Protein 5H6Q (pdb70)

Foldseek 3Di:
DLLCLLCQLQVHHLQDDDPVRCVLCVVQVPDDPVSVNLLSSLLSQQSSVCQVPVQAADDLVNSLVPDDPPSNVDSVSSVSSVVVCLLLVSGNFAHHDYDPDQDPQAFFEEEEEAQAQLRLRLQVSLVNLRHHYEYEHQAPDHHFQQAWDDDDPDIDTWGDWKDQASRNFCVVSNCSNFPQPWDFADPDAFEAEQLQHTDDDVLLVVLVVVLVVLLVVLQCCCPVVVVQADPNFGFFQVNSSVVSLVVLQVVLVVQQVVLVVVLVVLVVVLVVLVVVLVVLVVVLVVLVVQLVVLPVPDDPDDVVSVCSNVVSVVVNVVSVVVNVVSVVVNVVSVVVNVVSVPDGGDPGSADLVSVLSNLLVQLVVQQVQQAHRRFHRSNAQCVQVVLRGDDGMIGRQVRPVSRSVSSCPPGNYDYQWAWQEWEAAQVFIKTWTARNVDRVRIDIDTTRAYEYAQALLQLLDVVHSYAYVVHDDPLLVVLSVQWAFHAKKKKKFAAPDALDDQVHFKYAYGDSDSQQRQQQGMWGDHYPHRMIMTMRGYNRLQVCLPPDSVVSVVVVQSNVCSNRNPVSGDHGPDMDMDNQCPPNRHNHRFITRTRVGHLVSLCSQQDFDFHDHPDPPDDGGDGHYGYAYLSNASNRHRHSSRSSSRSSNRSSVVCCRRVND/DDDPPDDDDPVVVCQCPPDPCSVVVVVVVVVVVVVVVVVVVVVVVVVVVVVVVVCPPPCVVVDDDDDQDAADDDDDPVLLVLQLVVCLADPLPLVSSCVRSPHHDSVSSVVSCVVCCPPSVSVVSNVNNVD/DLVPDDPPRDDPPPD

Solvent-accessible surface area: 36931 Å² total; per-residue (Å²): 114,39,28,80,33,4,0,106,37,6,65,26,38,76,102,147,13,28,102,89,0,26,77,59,3,76,82,8,64,97,25,100,124,124,53,25,124,26,1,15,60,0,0,4,57,0,0,37,19,1,21,106,70,5,120,77,16,15,25,36,116,40,0,25,144,88,7,130,75,93,59,52,86,65,65,100,10,0,89,87,1,7,47,14,0,42,48,36,2,23,0,2,8,6,31,31,158,69,100,68,114,59,101,137,86,118,80,25,53,0,0,0,3,15,0,15,8,8,0,0,4,0,0,42,2,0,62,38,37,20,0,49,8,5,0,2,12,16,31,110,76,22,2,13,52,6,12,28,35,123,114,80,137,36,28,0,0,27,14,30,9,21,3,9,0,63,16,3,0,2,1,8,4,0,28,118,21,16,106,10,74,50,26,154,9,129,138,136,5,30,2,43,11,59,98,6,110,59,9,69,162,150,56,19,108,74,0,38,117,23,2,24,50,0,3,73,0,2,27,32,0,1,98,118,24,110,17,26,105,39,114,148,127,64,4,2,0,14,59,0,6,100,11,0,14,39,2,7,61,39,48,20,45,52,71,20,21,101,13,51,106,96,1,14,158,15,11,87,100,11,70,132,21,4,67,117,2,30,107,18,24,98,124,0,104,111,22,31,89,66,43,97,100,7,42,108,81,174,92,139,63,98,38,83,27,47,23,79,15,66,2,37,51,46,26,0,56,33,26,15,135,82,14,87,106,28,38,128,49,35,39,132,13,87,64,99,30,65,88,21,97,76,106,78,39,75,123,83,37,24,44,94,96,11,76,52,0,0,5,2,1,4,0,2,0,4,11,0,0,0,4,22,3,71,48,0,6,7,79,57,8,26,47,2,18,125,78,59,16,79,61,51,16,10,2,0,69,40,0,2,20,25,0,0,94,24,1,18,121,66,22,61,36,82,64,24,10,7,15,111,35,0,96,3,69,26,98,12,9,56,0,35,0,6,16,44,176,45,81,98,93,78,82,86,39,139,12,48,0,0,0,1,12,22,19,0,5,10,28,63,38,147,112,80,38,15,99,21,37,60,108,24,44,130,92,0,62,18,0,11,125,81,2,4,10,0,10,12,5,13,0,0,0,0,0,76,134,73,29,14,69,102,70,9,20,0,6,0,20,2,10,67,77,70,82,31,36,2,35,0,0,0,0,3,13,2,14,162,22,25,1,0,1,0,0,3,0,5,100,6,0,39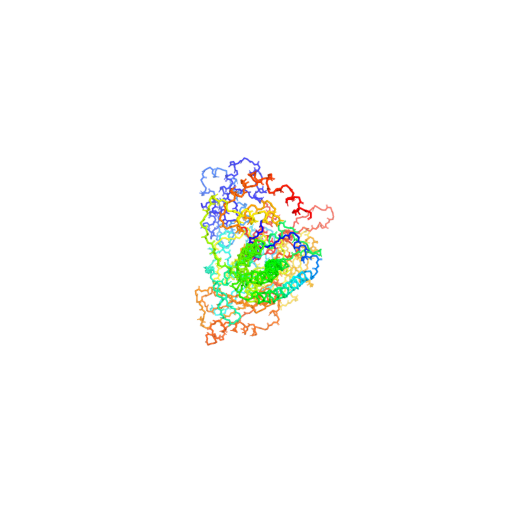,116,7,13,128,50,64,62,126,71,3,12,32,88,0,10,63,27,0,66,36,26,54,32,84,123,36,6,24,127,21,127,52,54,28,21,10,107,20,94,40,27,58,91,0,72,0,11,24,1,24,5,10,31,44,8,30,1,73,5,1,53,47,0,6,76,28,8,55,8,51,64,81,125,132,85,30,122,147,18,60,26,22,0,1,0,0,2,8,1,2,22,89,46,23,3,5,15,17,13,0,12,2,21,0,0,10,58,0,0,3,71,0,0,50,71,46,51,40,129,120,63,19,96,43,7,97,16,53,94,137,36,4,97,44,12,18,94,86,103,82,15,12,77,63,30,27,151,98,29,61,128,83,15,84,51,6,92,165,78,9,92,95,7,107,133,45,9,74,65,31,50,123,58,16,112,51,21,2,122,89,38,49,34,111,165,86,97,64,96,79,76,83,71,54,61,86,106,25,28,73,7,1,32,33,0,1,112,90,24,5,122,73,68,96,0,0,15,72,0,6,35,36,5,48,66,65,38,2,40,88,1,16,117,86,36,114,90,159,52,76,0,72,108,21,10,121,104,97,117,126,6,2,15,33,1,9,0,43,45,1,79,3,22,63,137

Secondary structure (DSSP, 8-state):
--HHHHHHHTT--TTS--HHHHHH-HHHHTS-HHHHHHHHHHHHHHHHHHHH-TTB---HHHHHTT--TTTSS-HHHHHHHHHHHHHTTSSS-SS-B-SSPPPS----EEEEE--BHHHHHHHHHHHHTT-EEEEE-SSSSSBTT--EEEETTEEEESS--EE--SBT-HHHHHHHHS---EEEPP----EE-TTS-B--HHHHHHHHHHHHHHHHHHHHHHHTS---BSSSSBPBHHHHHHHHHHHHHHHHHHHHHHHHHHHHHHHHHHHHHHHHHHHHHHHHHHHHHHHHHHHHSPSS--HHHHHHHHHHHHHHHHHHHHHHHHHHHHHHHHHHHHHHHH----S-SS-HHHHHHHHHHHHHHHHHTTS-TTTBBTTTTTTTGGGPPBS--EEETT-TTHHHHHHHTT-EEE-SEEEEEEEEETTEEEEEEEESSSTT-EEEEEESEEEE---HHHHH-SS-SSEEESPPPHHHHHHHHHSEE---EEEEEE-SS--S-TT--EEEE--SSSTTTTEEEEEE--SSSSEEEEEE-THHHHHHTTS-HHHHHHHHHHHHHHHH-TTT-PPPSEEEE--TTT-TTTSSS-EE-BTT--HHHHHHHHPPB-PPPSSTT---PPP-EEE-SGGG-TTSTTSHHHHHHHHHHHHHHHHHHHT--/-PPBTB---HHHHHHHHSSTTHHHHHHHHHHHHHHHHHHHHHHHHHHHHHHHHHTTTTTTTS------PPP-SS--HHHHHHHHHHHHHS-S-HHHHHHHHSS--HHHHHHHHHHTTTTTTHHHHHHHHH-/-GGG--SS---TT--

Sequence (807 aa):
SGVEGAAFQSRLPHDRMTSQEAACFPDIISGPQQTQKVFLFIRNRTLQLWLDNPKIQLTFEATLQQQLEAPYNSDTVLVHRVHSYLERHGLINFGIYKRIKPLPTKKTGKVIIIGSGVSGLAAARQLQSFGMDVTLLEARDRVGGRVATFRKGNYVADLGAMVVTGLGGNPMAVVSKQVNMELAKIKQKCPLYEANGQAVPKEKDEMVEQEFNRLLEATSYLSHQLDFNVLNNKPVSLGQALEVVIQLQEKHVKDEQIEHWKKIVKTQEELKELLNKMVNLKEKIKELHQQYKEASEVKPPRDITAEFLVKSKHRDLTALCKEYDELAETQGKLEEKLQELEANPPSDVYLSSRDRQILDWHFANLEFANATPLSTLSLKHWDQDDDFEFTGSHLTVRNGYSCVPVALAEGLDIKLNTAVRQVRYTASGCEVIAVNTRSTSQTFIYKCDAVLCTLPLGVLKQQPPAVQFVPPLPEWKTSAVQRMGFGNLNKVVLCFDRVFWDPSVNLFGHVGSTTASRGELFLFWNLYKAPILLALVAGEAAGIMENISDDVIVGRCLAILKGIFGSSAVPQPKETVVSRWRADPWARGSYSYVAAGSSGNDYDLMAQPITPGPSIPGAPQPIPRLFFAGEHTIRNYPATVHGALLSGLREAGRIADQFLGAKPPKGMFLSQEDVEAVSANATAATTVLRQLDMELVSVKRQIQNNIKQTNSALKEKLDGGIEPYRLPEVIQKCNARWTTEEQLLAVQAIRKYGRDFQAISDVIGNKSVVQVKNFFVNYRRRFNIDEVLQEWEASRTMQTARKSTGGKA

Nearest PDB structures (foldseek):
  5l3d-assembly1_A  TM=9.990E-01  e=0.000E+00  Homo sapiens
  5l3b-assembly1_A  TM=9.993E-01  e=0.000E+00  Homo sapiens
  5l3c-assembly1_A  TM=9.989E-01  e=0.000E+00  Homo sapiens
  4czz-assembly1_A  TM=9.984E-01  e=0.000E+00  Homo sapiens
  8q1h-assembly1_A  TM=9.992E-01  e=0.000E+00  Homo sapiens

CATH classification: 1.10.10.10 (+1 more: 1.10.287.80)

InterPro domains:
  IPR002937 Amine oxidase [PF01593] (288-825)
  IPR007526 SWIRM domain [PF04433] (184-264)
  IPR007526 SWIRM domain [PS50934] (174-273)
  IPR009057 Homedomain-like superfamily [SSF46689] (171-277)
  IPR017366 Lysine-specific histone demethylase [PIRSF038051] (24-839)
  IPR036188 FAD/NAD(P)-binding domain superfamily [G3DSA:3.50.50.60] (278-409)
  IPR036188 FAD/NAD(P)-binding domain superfamily [G3DSA:3.50.50.60] (782-841)
  IPR036188 FAD/NAD(P)-binding domain superfamily [SSF51905] (276-829)
  IPR036388 Winged helix-like DNA-binding domain superfamily [G3DSA:1.10.10.10] (172-277)
  IPR050281 Flavin monoamine oxidase and related enzymes [PTHR10742] (190-833)

Structure (mmCIF, N/CA/C/O backbone):
data_5H6Q
#
_entry.id   5H6Q
#
_cell.length_a   120.825
_cell.length_b   180.488
_cell.length_c   233.375
_cell.angle_alpha   90.00
_cell.angle_beta   90.00
_cell.angle_gamma   90.00
#
_symmetry.space_group_name_H-M   'I 2 2 2'
#
loop_
_entity.id
_entity.type
_entity.pdbx_description
1 polymer 'Lysine-specific histone demethylase 1A'
2 polymer 'REST corepressor 1'
3 polymer 'peptide SRTMQTARKSTGGKAPRKQLK'
4 non-polymer GLYCEROL
5 non-polymer 'FLAVIN-ADENINE DINUCLEOTIDE'
6 water water
#
loop_
_atom_site.group_PDB
_atom_site.id
_atom_site.type_symbol
_atom_site.label_atom_id
_atom_site.label_alt_id
_atom_site.label_comp_id
_atom_site.label_asym_id
_atom_site.label_entity_id
_atom_site.label_seq_id
_atom_site.pdbx_PDB_ins_code
_atom_site.Cartn_x
_atom_site.Cartn_y
_atom_site.Cartn_z
_atom_site.occupancy
_atom_site.B_iso_or_equiv
_atom_site.auth_seq_id
_atom_site.auth_comp_id
_atom_site.auth_asym_id
_atom_site.auth_atom_id
_atom_site.pdbx_PDB_model_num
ATOM 1 N N . SER A 1 8 ? 18.581 -37.410 -14.482 1.00 102.80 172 SER A N 1
ATOM 2 C CA . SER A 1 8 ? 19.336 -38.037 -13.338 1.00 106.31 172 SER A CA 1
ATOM 3 C C . SER A 1 8 ? 19.762 -39.481 -13.667 1.00 104.51 172 SER A C 1
ATOM 4 O O . SER A 1 8 ? 19.411 -40.008 -14.720 1.00 112.44 172 SER A O 1
ATOM 7 N N . GLY A 1 9 ? 20.549 -40.081 -12.776 1.00 96.43 173 GLY A N 1
ATOM 8 C CA . GLY A 1 9 ? 21.027 -41.462 -12.912 1.00 88.98 173 GLY A CA 1
ATOM 9 C C . GLY A 1 9 ? 20.187 -42.462 -12.119 1.00 85.43 173 GLY A C 1
ATOM 10 O O . GLY A 1 9 ? 19.937 -43.582 -12.569 1.00 80.17 173 GLY A O 1
ATOM 11 N N . VAL A 1 10 ? 19.760 -42.059 -10.931 1.00 77.02 174 VAL A N 1
ATOM 12 C CA . VAL A 1 10 ? 18.884 -42.869 -10.097 1.00 75.47 174 VAL A CA 1
ATOM 13 C C . VAL A 1 10 ? 17.471 -42.836 -10.671 1.00 79.84 174 VAL A C 1
ATOM 14 O O . VAL A 1 10 ? 16.828 -43.870 -10.755 1.00 82.77 174 VAL A O 1
ATOM 18 N N . GLU A 1 11 ? 17.007 -41.654 -11.080 1.00 88.68 175 GLU A N 1
ATOM 19 C CA . GLU A 1 11 ? 15.665 -41.483 -11.670 1.00 87.49 175 GLU A CA 1
ATOM 20 C C . GLU A 1 11 ? 15.561 -42.174 -13.050 1.00 81.91 175 GLU A C 1
ATOM 21 O O . GLU A 1 11 ? 14.506 -42.703 -13.417 1.00 73.43 175 GLU A O 1
ATOM 27 N N . GLY A 1 12 ? 16.664 -42.174 -13.796 1.00 76.83 176 GLY A N 1
ATOM 28 C CA . GLY A 1 12 ? 16.756 -42.881 -15.069 1.00 72.51 176 GLY A CA 1
ATOM 29 C C . GLY A 1 12 ? 16.775 -44.397 -14.948 1.00 71.37 176 GLY A C 1
ATOM 30 O O . GLY A 1 12 ? 16.472 -45.096 -15.903 1.00 71.87 176 GLY A O 1
ATOM 31 N N . ALA A 1 13 ? 17.155 -44.911 -13.784 1.00 71.93 177 ALA A N 1
ATOM 32 C CA . ALA A 1 13 ? 17.095 -46.344 -13.514 1.00 65.34 177 ALA A CA 1
ATOM 33 C C . ALA A 1 13 ? 15.657 -46.790 -13.359 1.00 58.28 177 ALA A C 1
ATOM 34 O O . ALA A 1 13 ? 15.281 -47.808 -13.912 1.00 60.18 177 ALA A O 1
ATOM 36 N N . ALA A 1 14 ? 14.872 -46.033 -12.604 1.00 54.31 178 ALA A N 1
ATOM 37 C CA . ALA A 1 14 ? 13.413 -46.228 -12.539 1.00 59.63 178 ALA A CA 1
ATOM 38 C C . ALA A 1 14 ? 12.764 -46.218 -13.935 1.00 62.11 178 ALA A C 1
ATOM 39 O O . ALA A 1 14 ? 11.935 -47.055 -14.261 1.00 62.55 178 ALA A O 1
ATOM 41 N N . PHE A 1 15 ? 13.162 -45.262 -14.756 1.00 65.08 179 PHE A N 1
ATOM 42 C CA . PHE A 1 15 ? 12.585 -45.113 -16.068 1.00 61.88 179 PHE A CA 1
ATOM 43 C C . PHE A 1 15 ? 12.910 -46.328 -16.925 1.00 61.02 179 PHE A C 1
ATOM 44 O O . PHE A 1 15 ? 12.045 -46.817 -17.676 1.00 62.90 179 PHE A O 1
ATOM 52 N N . GLN A 1 16 ? 14.140 -46.816 -16.799 1.00 53.61 180 GLN A N 1
ATOM 53 C CA . GLN A 1 16 ? 14.618 -47.925 -17.611 1.00 55.22 180 GLN A CA 1
ATOM 54 C C . GLN A 1 16 ? 14.061 -49.275 -17.125 1.00 56.42 180 GLN A C 1
ATOM 55 O O . GLN A 1 16 ? 14.214 -50.308 -17.786 1.00 58.36 180 GLN A O 1
ATOM 61 N N . SER A 1 17 ? 13.408 -49.256 -15.970 1.00 56.69 181 SER A N 1
ATOM 62 C CA . SER A 1 17 ? 12.771 -50.426 -15.387 1.00 58.12 181 SER A CA 1
ATOM 63 C C . SER A 1 17 ? 11.238 -50.286 -15.370 1.00 54.63 181 SER A C 1
ATOM 64 O O . SER A 1 17 ? 10.553 -51.073 -14.735 1.00 52.47 181 SER A O 1
ATOM 67 N N . ARG A 1 18 ? 10.721 -49.290 -16.090 1.00 53.03 182 ARG A N 1
ATOM 68 C CA . ARG A 1 18 ? 9.278 -49.054 -16.294 1.00 50.02 182 ARG A CA 1
ATOM 69 C C . ARG A 1 18 ? 8.570 -48.768 -15.005 1.00 49.79 182 ARG A C 1
ATOM 70 O O . ARG A 1 18 ? 7.449 -49.239 -14.756 1.00 56.21 182 ARG A O 1
ATOM 78 N N . LEU A 1 19 ? 9.232 -47.942 -14.205 1.00 52.72 183 LEU A N 1
ATOM 79 C CA . LEU A 1 19 ? 8.798 -47.623 -12.864 1.00 53.72 183 LEU A CA 1
ATOM 80 C C . LEU A 1 19 ? 8.817 -46.134 -12.709 1.00 49.55 183 LEU A C 1
ATOM 81 O O . LEU A 1 19 ? 9.743 -45.480 -13.199 1.00 49.65 183 LEU A O 1
ATOM 86 N N . PRO A 1 20 ? 7.821 -45.595 -12.002 1.00 49.69 184 PRO A N 1
ATOM 87 C CA . PRO A 1 20 ? 7.844 -44.193 -11.594 1.00 53.09 184 PRO A CA 1
ATOM 88 C C . PRO A 1 20 ? 8.860 -43.987 -10.483 1.00 60.02 184 PRO A C 1
ATOM 89 O O . PRO A 1 20 ? 8.798 -44.678 -9.442 1.00 58.85 184 PRO A O 1
ATOM 93 N N . HIS A 1 21 ? 9.784 -43.053 -10.706 1.00 67.41 185 HIS A N 1
ATOM 94 C CA . HIS A 1 21 ? 10.923 -42.834 -9.792 1.00 68.27 185 HIS A CA 1
ATOM 95 C C . HIS A 1 21 ? 10.522 -42.294 -8.430 1.00 65.83 185 HIS A C 1
ATOM 96 O O . HIS A 1 21 ? 11.220 -42.556 -7.455 1.00 63.19 185 HIS A O 1
ATOM 103 N N . ASP A 1 22 ? 9.390 -41.589 -8.373 1.00 66.62 186 ASP A N 1
ATOM 104 C CA . ASP A 1 22 ? 8.969 -40.821 -7.195 1.00 73.54 186 ASP A CA 1
ATOM 105 C C . ASP A 1 22 ? 7.718 -41.375 -6.502 1.00 70.89 186 ASP A C 1
ATOM 106 O O . ASP A 1 22 ? 7.009 -40.654 -5.794 1.00 73.12 186 ASP A O 1
ATOM 111 N N . ARG A 1 23 ? 7.448 -42.654 -6.696 1.00 70.06 187 ARG A N 1
ATOM 112 C CA . ARG A 1 23 ? 6.173 -43.223 -6.288 1.00 71.29 187 ARG A CA 1
ATOM 113 C C . ARG A 1 23 ? 6.300 -44.733 -6.186 1.00 64.45 187 ARG A C 1
ATOM 114 O O . ARG A 1 23 ? 7.012 -45.364 -6.973 1.00 65.57 187 ARG A O 1
ATOM 122 N N . MET A 1 24 ? 5.615 -45.308 -5.210 1.00 63.33 188 MET A N 1
ATOM 123 C CA . MET A 1 24 ? 5.577 -46.751 -5.066 1.00 64.78 188 MET A CA 1
ATOM 124 C C . MET A 1 24 ? 4.446 -47.321 -5.923 1.00 61.15 188 MET A C 1
ATOM 125 O O . MET A 1 24 ? 3.351 -46.762 -5.947 1.00 58.83 188 MET A O 1
ATOM 130 N N . THR A 1 25 ? 4.734 -48.438 -6.599 1.00 59.64 189 THR A N 1
ATOM 131 C CA . THR A 1 25 ? 3.759 -49.154 -7.438 1.00 59.82 189 THR A CA 1
ATOM 132 C C . THR A 1 25 ? 2.829 -50.015 -6.603 1.00 61.32 189 THR A C 1
ATOM 133 O O . THR A 1 25 ? 3.058 -50.217 -5.421 1.00 65.70 189 THR A O 1
ATOM 137 N N . SER A 1 26 ? 1.786 -50.526 -7.246 1.00 64.30 190 SER A N 1
ATOM 138 C CA . SER A 1 26 ? 0.893 -51.530 -6.660 1.00 62.25 190 SER A CA 1
ATOM 139 C C . SER A 1 26 ? 1.613 -52.820 -6.243 1.00 60.28 190 SER A C 1
ATOM 140 O O . SER A 1 26 ? 1.322 -53.383 -5.198 1.00 57.46 190 SER A O 1
ATOM 143 N N . GLN A 1 27 ? 2.535 -53.290 -7.063 1.00 59.08 191 GLN A N 1
ATOM 144 C CA . GLN A 1 27 ? 3.252 -54.514 -6.764 1.00 65.39 191 GLN A CA 1
ATOM 145 C C . GLN A 1 27 ? 4.121 -54.298 -5.492 1.00 65.62 191 GLN A C 1
ATOM 146 O O . GLN A 1 27 ? 4.149 -55.137 -4.581 1.00 62.02 191 GLN A O 1
ATOM 152 N N . GLU A 1 28 ? 4.783 -53.145 -5.428 1.00 61.04 192 GLU A N 1
ATOM 153 C CA . GLU A 1 28 ? 5.551 -52.741 -4.249 1.00 56.67 192 GLU A CA 1
ATOM 154 C C . GLU A 1 28 ? 4.689 -52.597 -3.003 1.00 56.00 192 GLU A C 1
ATOM 155 O O . GLU A 1 28 ? 5.065 -53.071 -1.949 1.00 63.40 192 GLU A O 1
ATOM 161 N N . ALA A 1 29 ? 3.515 -52.002 -3.128 1.00 51.03 193 ALA A N 1
ATOM 162 C CA . ALA A 1 29 ? 2.614 -51.889 -1.989 1.00 51.17 193 ALA A CA 1
ATOM 163 C C . ALA A 1 29 ? 2.285 -53.227 -1.376 1.00 54.05 193 ALA A C 1
ATOM 164 O O . ALA A 1 29 ? 2.149 -53.339 -0.170 1.00 64.00 193 ALA A O 1
ATOM 166 N N . ALA A 1 30 ? 2.142 -54.243 -2.209 1.00 57.59 194 ALA A N 1
ATOM 167 C CA . ALA A 1 30 ? 1.759 -55.558 -1.738 1.00 59.48 194 ALA A CA 1
ATOM 168 C C . ALA A 1 30 ? 2.853 -56.169 -0.885 1.00 58.69 194 ALA A C 1
ATOM 169 O O . ALA A 1 30 ? 2.550 -56.833 0.083 1.00 58.65 194 ALA A O 1
ATOM 171 N N . CYS A 1 31 ? 4.110 -55.987 -1.277 1.00 55.52 195 CYS A N 1
ATOM 172 C CA . CYS A 1 31 ? 5.206 -56.608 -0.558 1.00 65.51 195 CYS A CA 1
ATOM 173 C C . CYS A 1 31 ? 5.715 -55.727 0.597 1.00 63.77 195 CYS A C 1
ATOM 174 O O . CYS A 1 31 ? 6.346 -56.230 1.500 1.00 69.50 195 CYS A O 1
ATOM 177 N N . PHE A 1 32 ? 5.382 -54.440 0.572 1.00 54.77 196 PHE A N 1
ATOM 178 C CA . PHE A 1 32 ? 5.842 -53.473 1.525 1.00 51.00 196 PHE A CA 1
ATOM 179 C C . PHE A 1 32 ? 4.668 -52.641 2.060 1.00 51.20 196 PHE A C 1
ATOM 180 O O . PHE A 1 32 ? 4.685 -51.411 1.991 1.00 48.46 196 PHE A O 1
ATOM 188 N N . PRO A 1 33 ? 3.651 -53.304 2.629 1.00 49.20 197 PRO A N 1
ATOM 189 C CA . PRO A 1 33 ? 2.482 -52.552 3.094 1.00 52.31 197 PRO A CA 1
ATOM 190 C C . PRO A 1 33 ? 2.791 -51.613 4.219 1.00 61.04 197 PRO A C 1
ATOM 191 O O . PRO A 1 33 ? 2.242 -50.518 4.262 1.00 68.53 197 PRO A O 1
ATOM 195 N N . ASP A 1 34 ? 3.626 -52.065 5.148 1.00 71.01 198 ASP A N 1
ATOM 196 C CA . ASP A 1 34 ? 4.144 -51.229 6.254 1.00 68.90 198 ASP A CA 1
ATOM 197 C C . ASP A 1 34 ? 4.724 -49.896 5.767 1.00 60.28 198 ASP A C 1
ATOM 198 O O . ASP A 1 34 ? 4.461 -48.859 6.347 1.00 62.02 198 ASP A O 1
ATOM 203 N N . ILE A 1 35 ? 5.475 -49.924 4.676 1.00 60.06 199 ILE A N 1
ATOM 204 C CA . ILE A 1 35 ? 6.087 -48.708 4.133 1.00 59.26 199 ILE A CA 1
ATOM 205 C C . ILE A 1 35 ? 5.103 -47.775 3.426 1.00 62.18 199 ILE A C 1
ATOM 206 O O . ILE A 1 35 ? 5.110 -46.579 3.692 1.00 71.34 199 ILE A O 1
ATOM 211 N N . ILE A 1 36 ? 4.261 -48.305 2.543 1.00 66.11 200 ILE A N 1
ATOM 212 C CA . ILE A 1 36 ? 3.328 -47.453 1.787 1.00 66.37 200 ILE A CA 1
ATOM 213 C C . ILE A 1 36 ? 2.220 -46.817 2.647 1.00 60.80 200 ILE A C 1
ATOM 214 O O . ILE A 1 36 ? 1.808 -45.688 2.383 1.00 60.65 200 ILE A O 1
ATOM 219 N N . SER A 1 37 ? 1.756 -47.523 3.672 1.00 59.37 201 SER A N 1
ATOM 220 C CA . SER A 1 37 ? 0.801 -46.953 4.640 1.00 62.53 201 SER A CA 1
ATOM 221 C C . SER A 1 37 ? 1.481 -46.141 5.739 1.00 66.04 201 SER A C 1
ATOM 222 O O . SER A 1 37 ? 0.797 -45.609 6.603 1.00 63.25 201 SER A O 1
ATOM 225 N N . GLY A 1 38 ? 2.812 -46.073 5.714 1.00 71.24 202 GLY A N 1
ATOM 226 C CA . GLY A 1 38 ? 3.589 -45.364 6.710 1.00 83.97 202 GLY A CA 1
ATOM 227 C C . GLY A 1 38 ? 3.914 -43.944 6.301 1.00 89.42 202 GLY A C 1
ATOM 228 O O . GLY A 1 38 ? 3.355 -43.438 5.330 1.00 85.65 202 GLY A O 1
ATOM 229 N N . PRO A 1 39 ? 4.823 -43.291 7.050 1.00 99.76 203 PRO A N 1
ATOM 230 C CA . PRO A 1 39 ? 5.193 -41.893 6.768 1.00 98.66 203 PRO A CA 1
ATOM 231 C C . PRO A 1 39 ? 6.058 -41.656 5.503 1.00 91.85 203 PRO A C 1
ATOM 232 O O . PRO A 1 39 ? 6.894 -42.499 5.133 1.00 86.67 203 PRO A O 1
ATOM 236 N N . GLN A 1 40 ? 5.843 -40.484 4.892 1.00 86.64 204 GLN A N 1
ATOM 237 C CA . GLN A 1 40 ? 6.463 -40.072 3.625 1.00 90.52 204 GLN A CA 1
ATOM 238 C C . GLN A 1 40 ? 7.969 -40.249 3.547 1.00 92.51 204 GLN A C 1
ATOM 239 O O . GLN A 1 40 ? 8.489 -40.683 2.518 1.00 93.32 204 GLN A O 1
ATOM 245 N N . GLN A 1 41 ? 8.666 -39.897 4.624 1.00 99.31 205 GLN A N 1
ATOM 246 C CA . GLN A 1 41 ? 10.130 -39.940 4.640 1.00 95.73 205 GLN A CA 1
ATOM 247 C C . GLN A 1 41 ? 10.651 -41.361 4.414 1.00 86.50 205 GLN A C 1
ATOM 248 O O . GLN A 1 41 ? 11.642 -41.544 3.702 1.00 72.43 205 GLN A O 1
ATOM 254 N N . THR A 1 42 ? 9.978 -42.355 4.997 1.00 83.16 206 THR A N 1
ATOM 255 C CA . THR A 1 42 ? 10.390 -43.759 4.830 1.00 89.31 206 THR A CA 1
ATOM 256 C C . THR A 1 42 ? 10.157 -44.252 3.385 1.00 81.74 206 THR A C 1
ATOM 257 O O . THR A 1 42 ? 10.975 -45.012 2.843 1.00 72.70 206 THR A O 1
ATOM 261 N N . GLN A 1 43 ? 9.076 -43.783 2.756 1.00 72.86 207 GLN A N 1
ATOM 262 C CA . GLN A 1 43 ? 8.814 -44.088 1.336 1.00 69.12 207 GLN A CA 1
ATOM 263 C C . GLN A 1 43 ? 9.958 -43.641 0.423 1.00 70.31 207 GLN A C 1
ATOM 264 O O . GLN A 1 43 ? 10.357 -44.390 -0.483 1.00 62.46 207 GLN A O 1
ATOM 270 N N . LYS A 1 44 ? 10.505 -42.450 0.695 1.00 70.81 208 LYS A N 1
ATOM 271 C CA . LYS A 1 44 ? 11.590 -41.886 -0.115 1.00 75.55 208 LYS A CA 1
ATOM 272 C C . LYS A 1 44 ? 12.880 -42.666 0.041 1.00 74.19 208 LYS A C 1
ATOM 273 O O . LYS A 1 44 ? 13.685 -42.760 -0.904 1.00 69.06 208 LYS A O 1
ATOM 279 N N . VAL A 1 45 ? 13.050 -43.246 1.227 1.00 76.32 209 VAL A N 1
ATOM 280 C CA . VAL A 1 45 ? 14.196 -44.103 1.527 1.00 77.62 209 VAL A CA 1
ATOM 281 C C . VAL A 1 45 ? 14.055 -45.380 0.720 1.00 72.38 209 VAL A C 1
ATOM 282 O O . VAL A 1 45 ? 15.022 -45.844 0.091 1.00 68.90 209 VAL A O 1
ATOM 286 N N . PHE A 1 46 ? 12.846 -45.942 0.751 1.00 72.73 210 PHE A N 1
ATOM 287 C CA . PHE A 1 46 ? 12.519 -47.128 -0.039 1.00 73.33 210 PHE A CA 1
ATOM 288 C C . PHE A 1 46 ? 12.791 -46.869 -1.515 1.00 69.68 210 PHE A C 1
ATOM 289 O O . PHE A 1 46 ? 13.566 -47.595 -2.168 1.00 66.01 210 PHE A O 1
ATOM 297 N N . LEU A 1 47 ? 12.176 -45.795 -2.008 1.00 62.71 211 LEU A N 1
ATOM 298 C CA . LEU A 1 47 ? 12.300 -45.403 -3.405 1.00 64.21 211 LEU A CA 1
ATOM 299 C C . LEU A 1 47 ? 13.753 -45.224 -3.829 1.00 69.08 211 LEU A C 1
ATOM 300 O O . LEU A 1 47 ? 14.140 -45.666 -4.936 1.00 71.34 211 LEU A O 1
ATOM 305 N N . PHE A 1 48 ? 14.559 -44.615 -2.950 1.00 70.48 212 PHE A N 1
ATOM 306 C CA . PHE A 1 48 ? 15.979 -44.407 -3.250 1.00 69.94 212 PHE A CA 1
ATOM 307 C C . PHE A 1 48 ? 16.720 -45.736 -3.277 1.00 62.12 212 PHE A C 1
ATOM 308 O O . PHE A 1 48 ? 17.528 -45.985 -4.181 1.00 58.22 212 PHE A O 1
ATOM 316 N N . ILE A 1 49 ? 16.443 -46.594 -2.297 1.00 62.34 213 ILE A N 1
ATOM 317 C CA . ILE A 1 49 ? 17.116 -47.882 -2.245 1.00 64.01 213 ILE A CA 1
ATOM 318 C C . ILE A 1 49 ? 16.776 -48.647 -3.524 1.00 68.10 213 ILE A C 1
ATOM 319 O O . ILE A 1 49 ? 17.681 -49.181 -4.197 1.00 67.97 213 ILE A O 1
ATOM 324 N N . ARG A 1 50 ? 15.483 -48.650 -3.871 1.00 64.28 214 ARG A N 1
ATOM 325 C CA . ARG A 1 50 ? 15.005 -49.326 -5.076 1.00 61.03 214 ARG A CA 1
ATOM 326 C C . ARG A 1 50 ? 15.694 -48.794 -6.304 1.00 58.40 214 ARG A C 1
ATOM 327 O O . ARG A 1 50 ? 16.267 -49.573 -7.114 1.00 54.73 214 ARG A O 1
ATOM 335 N N . ASN A 1 51 ? 15.660 -47.474 -6.440 1.00 54.78 215 ASN A N 1
ATOM 336 C CA . ASN A 1 51 ? 16.207 -46.853 -7.646 1.00 56.55 215 ASN A CA 1
ATOM 337 C C . ASN A 1 51 ? 17.711 -47.041 -7.766 1.00 62.54 215 ASN A C 1
ATOM 338 O O . ASN A 1 51 ? 18.218 -47.296 -8.868 1.00 63.13 215 ASN A O 1
ATOM 343 N N . ARG A 1 52 ? 18.417 -46.980 -6.627 1.00 68.58 216 ARG A N 1
ATOM 344 C CA . ARG A 1 52 ? 19.875 -47.163 -6.608 1.00 69.02 216 ARG A CA 1
ATOM 345 C C . ARG A 1 52 ? 20.258 -48.599 -6.952 1.00 64.27 216 ARG A C 1
ATOM 346 O O . ARG A 1 52 ? 21.178 -48.841 -7.750 1.00 66.82 216 ARG A O 1
ATOM 354 N N . THR A 1 53 ? 19.559 -49.559 -6.361 1.00 61.76 217 THR A N 1
ATOM 355 C CA . THR A 1 53 ? 19.858 -50.967 -6.653 1.00 64.09 217 THR A CA 1
ATOM 356 C C . THR A 1 53 ? 19.664 -51.280 -8.154 1.00 64.31 217 THR A C 1
ATOM 357 O O . THR A 1 53 ? 20.469 -52.012 -8.772 1.00 57.99 217 THR A O 1
ATOM 361 N N . LEU A 1 54 ? 18.606 -50.698 -8.738 1.00 63.79 218 LEU A N 1
ATOM 362 C CA . LEU A 1 54 ? 18.369 -50.817 -10.182 1.00 60.37 218 LEU A CA 1
ATOM 363 C C . LEU A 1 54 ? 19.511 -50.211 -10.970 1.00 60.01 218 LEU A C 1
ATOM 364 O O . LEU A 1 54 ? 20.044 -50.859 -11.890 1.00 57.24 218 LEU A O 1
ATOM 369 N N . GLN A 1 55 ? 19.896 -48.987 -10.596 1.00 59.16 219 GLN A N 1
ATOM 370 C CA . GLN A 1 55 ? 21.045 -48.333 -11.225 1.00 63.27 219 GLN A CA 1
ATOM 371 C C . GLN A 1 55 ? 22.269 -49.236 -11.187 1.00 62.23 219 GLN A C 1
ATOM 372 O O . GLN A 1 55 ? 22.928 -49.438 -12.220 1.00 60.54 219 GLN A O 1
ATOM 378 N N . LEU A 1 56 ? 22.552 -49.803 -10.015 1.00 56.97 220 LEU A N 1
ATOM 379 C CA . LEU A 1 56 ? 23.722 -50.651 -9.890 1.00 64.08 220 LEU A CA 1
ATOM 380 C C . LEU A 1 56 ? 23.660 -51.785 -10.866 1.00 62.17 220 LEU A C 1
ATOM 381 O O . LEU A 1 56 ? 24.629 -52.013 -11.592 1.00 60.63 220 LEU A O 1
ATOM 386 N N . TRP A 1 57 ? 22.518 -52.481 -10.895 1.00 64.14 221 TRP A N 1
ATOM 387 C CA . TRP A 1 57 ? 22.347 -53.611 -11.828 1.00 63.02 221 TRP A CA 1
ATOM 388 C C . TRP A 1 57 ? 22.460 -53.174 -13.290 1.00 60.07 221 TRP A C 1
ATOM 389 O O . TRP A 1 57 ? 23.120 -53.852 -14.100 1.00 58.20 221 TRP A O 1
ATOM 400 N N . LEU A 1 58 ? 21.848 -52.035 -13.611 1.00 57.88 222 LEU A N 1
ATOM 401 C CA . LEU A 1 58 ? 21.827 -51.550 -14.986 1.00 63.19 222 LEU A CA 1
ATOM 402 C C . LEU A 1 58 ? 23.180 -51.072 -15.502 1.00 71.50 222 LEU A C 1
ATOM 403 O O . LEU A 1 58 ? 23.442 -51.160 -16.719 1.00 71.41 222 LEU A O 1
ATOM 408 N N . ASP A 1 59 ? 24.026 -50.562 -14.596 1.00 79.94 223 ASP A N 1
ATOM 409 C CA . ASP A 1 59 ? 25.385 -50.128 -14.965 1.00 79.62 223 ASP A CA 1
ATOM 410 C C . ASP A 1 59 ? 26.264 -51.310 -15.366 1.00 77.41 223 ASP A C 1
ATOM 411 O O . ASP A 1 59 ? 27.093 -51.171 -16.259 1.00 79.52 223 ASP A O 1
ATOM 416 N N . ASN A 1 60 ? 26.081 -52.466 -14.726 1.00 80.21 224 ASN A N 1
ATOM 417 C CA . ASN A 1 60 ? 26.777 -53.680 -15.145 1.00 81.99 224 ASN A CA 1
ATOM 418 C C . ASN A 1 60 ? 25.898 -54.930 -15.068 1.00 75.69 224 ASN A C 1
ATOM 419 O O . ASN A 1 60 ? 25.999 -55.725 -14.138 1.00 72.23 224 ASN A O 1
ATOM 424 N N . PRO A 1 61 ? 25.061 -55.137 -16.089 1.00 76.65 225 PRO A N 1
ATOM 425 C CA . PRO A 1 61 ? 24.151 -56.266 -16.075 1.00 72.13 225 PRO A CA 1
ATOM 426 C C . PRO A 1 61 ? 24.791 -57.598 -16.466 1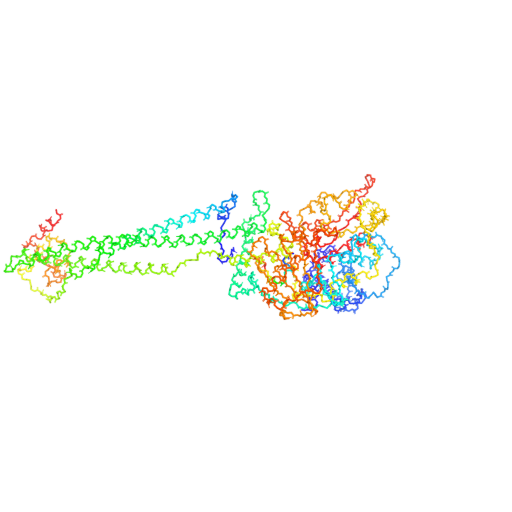.00 70.20 225 PRO A C 1
ATOM 427 O O . PRO A 1 61 ? 24.074 -58.595 -16.478 1.00 65.02 225 PRO A O 1
ATOM 431 N N . LYS A 1 62 ? 26.096 -57.623 -16.789 1.00 71.96 226 LYS A N 1
ATOM 432 C CA . LYS A 1 62 ? 26.827 -58.885 -17.071 1.00 72.31 226 LYS A CA 1
ATOM 433 C C . LYS A 1 62 ? 27.257 -59.693 -15.825 1.00 69.49 226 LYS A C 1
ATOM 434 O O . LYS A 1 62 ? 27.769 -60.810 -15.970 1.00 66.61 226 LYS A O 1
ATOM 440 N N . ILE A 1 63 ? 27.073 -59.144 -14.623 1.00 67.70 227 ILE A N 1
ATOM 441 C CA . ILE A 1 63 ? 27.390 -59.862 -13.392 1.00 76.20 227 ILE A CA 1
ATOM 442 C C . ILE A 1 63 ? 26.273 -59.746 -12.362 1.00 69.72 227 ILE A C 1
ATOM 443 O O . ILE A 1 63 ? 25.632 -58.697 -12.235 1.00 66.99 227 ILE A O 1
ATOM 448 N N . GLN A 1 64 ? 26.084 -60.822 -11.602 1.00 63.58 228 GLN A N 1
ATOM 449 C CA . GLN A 1 64 ? 25.110 -60.842 -10.533 1.00 61.17 228 GLN A CA 1
ATOM 450 C C . GLN A 1 64 ? 25.364 -59.733 -9.520 1.00 62.60 228 GLN A C 1
ATOM 451 O O . GLN A 1 64 ? 26.496 -59.494 -9.121 1.00 74.32 228 GLN A O 1
ATOM 457 N N . LEU A 1 65 ? 24.298 -59.055 -9.121 1.00 66.40 229 LEU A N 1
ATOM 458 C CA . LEU A 1 65 ? 24.344 -58.057 -8.068 1.00 66.10 229 LEU A CA 1
ATOM 459 C C . LEU A 1 65 ? 23.774 -58.682 -6.800 1.00 69.64 229 LEU A C 1
ATOM 460 O O . LEU A 1 65 ? 22.578 -58.977 -6.720 1.00 63.55 229 LEU A O 1
ATOM 465 N N . THR A 1 66 ? 24.635 -58.838 -5.794 1.00 74.78 230 THR A N 1
ATOM 466 C CA . THR A 1 66 ? 24.247 -59.456 -4.525 1.00 71.50 230 THR A CA 1
ATOM 467 C C . THR A 1 66 ? 23.712 -58.423 -3.557 1.00 67.96 230 THR A C 1
ATOM 468 O O . THR A 1 66 ? 23.935 -57.222 -3.735 1.00 68.61 230 THR A O 1
ATOM 472 N N . PHE A 1 67 ? 22.997 -58.888 -2.542 1.00 63.48 231 PHE A N 1
ATOM 473 C CA . PHE A 1 67 ? 22.578 -58.000 -1.455 1.00 73.31 231 PHE A CA 1
ATOM 474 C C . PHE A 1 67 ? 23.770 -57.355 -0.760 1.00 80.31 231 PHE A C 1
ATOM 475 O O . PHE A 1 67 ? 23.709 -56.191 -0.373 1.00 78.94 231 PHE A O 1
ATOM 483 N N . GLU A 1 68 ? 24.840 -58.126 -0.595 1.00 90.01 232 GLU A N 1
ATOM 484 C CA . GLU A 1 68 ? 26.032 -57.653 0.098 1.00 98.30 232 GLU A CA 1
ATOM 485 C C . GLU A 1 68 ? 26.694 -56.558 -0.735 1.00 91.29 232 GLU A C 1
ATOM 486 O O . GLU A 1 68 ? 26.942 -55.468 -0.221 1.00 99.80 232 GLU A O 1
ATOM 492 N N . ALA A 1 69 ? 26.922 -56.823 -2.022 1.00 83.98 233 ALA A N 1
ATOM 493 C CA . ALA A 1 69 ? 27.491 -55.809 -2.930 1.00 84.46 233 ALA A CA 1
ATOM 494 C C . ALA A 1 69 ? 26.610 -54.554 -3.068 1.00 83.21 233 ALA A C 1
ATOM 495 O O . ALA A 1 69 ? 27.114 -53.457 -3.320 1.00 88.12 233 ALA A O 1
ATOM 497 N N . THR A 1 70 ? 25.301 -54.723 -2.901 1.00 80.51 234 THR A N 1
ATOM 498 C CA . THR A 1 70 ? 24.356 -53.610 -2.944 1.00 77.27 234 THR A CA 1
ATOM 499 C C . THR A 1 70 ? 24.511 -52.758 -1.711 1.00 72.43 234 THR A C 1
ATOM 500 O O . THR A 1 70 ? 24.661 -51.548 -1.817 1.00 73.08 234 THR A O 1
ATOM 504 N N . LEU A 1 71 ? 24.442 -53.393 -0.546 1.00 79.20 235 LEU A N 1
ATOM 505 C CA . LEU A 1 71 ? 24.572 -52.681 0.735 1.00 83.62 235 LEU A CA 1
ATOM 506 C C . LEU A 1 71 ? 25.884 -51.920 0.848 1.00 80.68 235 LEU A C 1
ATOM 507 O O . LEU A 1 71 ? 25.877 -50.786 1.319 1.00 78.34 235 LEU A O 1
ATOM 512 N N A GLN A 1 72 ? 26.988 -52.511 0.400 0.46 84.72 236 GLN A N 1
ATOM 513 N N B GLN A 1 72 ? 26.978 -52.565 0.418 0.54 81.69 236 GLN A N 1
ATOM 514 C CA A GLN A 1 72 ? 28.290 -51.847 0.481 0.46 91.82 236 GLN A CA 1
ATOM 515 C CA B GLN A 1 72 ? 28.321 -51.953 0.297 0.54 87.51 236 GLN A CA 1
ATOM 516 C C A GLN A 1 72 ? 28.507 -50.693 -0.523 0.46 95.37 236 GLN A C 1
ATOM 517 C C B GLN A 1 72 ? 28.307 -50.568 -0.346 0.54 91.85 236 GLN A C 1
ATOM 518 O O A GLN A 1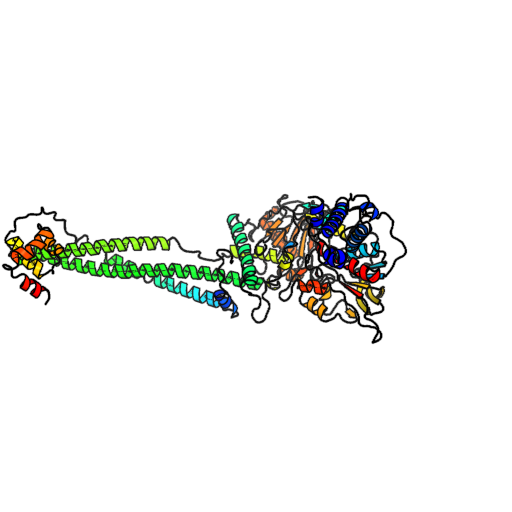 72 ? 29.563 -50.055 -0.472 0.46 104.68 236 GLN A O 1
ATOM 519 O O B GLN A 1 72 ? 28.929 -49.631 0.167 0.54 99.36 236 GLN A O 1
ATOM 530 N N . GLN A 1 73 ? 27.557 -50.442 -1.438 1.00 94.35 237 GLN A N 1
ATOM 531 C CA . GLN A 1 73 ? 27.600 -49.246 -2.310 1.00 89.46 237 GLN A CA 1
ATOM 532 C C . GLN A 1 73 ? 26.574 -48.157 -1.997 1.00 88.25 237 GLN A C 1
ATOM 533 O O . GLN A 1 73 ? 26.590 -47.106 -2.633 1.00 89.74 237 GLN A O 1
ATOM 539 N N . LEU A 1 74 ? 25.701 -48.389 -1.020 1.00 94.67 238 LEU A N 1
ATOM 540 C CA . LEU A 1 74 ? 24.832 -47.326 -0.491 1.00 104.33 238 LEU A CA 1
ATOM 541 C C . LEU A 1 74 ? 25.583 -46.500 0.556 1.00 112.79 238 LEU A C 1
ATOM 542 O O . LEU A 1 74 ? 26.435 -47.037 1.274 1.00 127.84 238 LEU A O 1
ATOM 547 N N . GLU A 1 75 ? 25.272 -45.206 0.640 1.00 114.61 239 GLU A N 1
ATOM 548 C CA . GLU A 1 75 ? 25.755 -44.354 1.738 1.00 119.27 239 GLU A CA 1
ATOM 549 C C . GLU A 1 75 ? 24.696 -44.279 2.834 1.00 118.69 239 GLU A C 1
ATOM 550 O O . GLU A 1 75 ? 23.607 -44.846 2.699 1.00 121.88 239 GLU A O 1
ATOM 556 N N . ALA A 1 76 ? 25.028 -43.599 3.930 1.00 115.57 240 ALA A N 1
ATOM 557 C CA . ALA A 1 76 ? 24.038 -43.252 4.955 1.00 107.87 240 ALA A CA 1
ATOM 558 C C . ALA A 1 76 ? 23.222 -42.066 4.425 1.00 98.47 240 ALA A C 1
ATOM 559 O O . ALA A 1 76 ? 23.715 -41.323 3.576 1.00 100.63 240 ALA A O 1
ATOM 561 N N . PRO A 1 77 ? 21.980 -41.881 4.864 1.00 94.17 241 PRO A N 1
ATOM 562 C CA . PRO A 1 77 ? 21.267 -42.727 5.840 1.00 108.93 241 PRO A CA 1
ATOM 563 C C . PRO A 1 77 ? 20.539 -43.973 5.260 1.00 112.38 241 PRO A C 1
ATOM 564 O O . PRO A 1 77 ? 19.666 -44.544 5.923 1.00 107.25 241 PRO A O 1
ATOM 568 N N . TYR A 1 78 ? 20.901 -44.408 4.055 1.00 115.32 242 TYR A N 1
ATOM 569 C CA . TYR A 1 78 ? 20.138 -45.441 3.345 1.00 109.46 242 TYR A CA 1
ATOM 570 C C . TYR A 1 78 ? 20.584 -46.834 3.775 1.00 110.13 242 TYR A C 1
ATOM 571 O O . TYR A 1 78 ? 19.741 -47.724 3.944 1.00 107.58 242 TYR A O 1
ATOM 580 N N . ASN A 1 79 ? 21.895 -47.000 3.986 1.00 105.17 243 ASN A N 1
ATOM 581 C CA . ASN A 1 79 ? 22.452 -48.212 4.627 1.00 104.56 243 ASN A CA 1
ATOM 582 C C . ASN A 1 79 ? 22.176 -48.371 6.140 1.00 102.33 243 ASN A C 1
ATOM 583 O O . ASN A 1 79 ? 22.569 -49.379 6.731 1.00 102.64 243 ASN A O 1
ATOM 588 N N . SER A 1 80 ? 21.542 -47.375 6.761 1.00 97.91 244 SER A N 1
ATOM 589 C CA . SER A 1 80 ? 21.059 -47.489 8.138 1.00 101.61 244 SER A CA 1
ATOM 590 C C . SER A 1 80 ? 20.294 -48.798 8.367 1.00 101.15 244 SER A C 1
ATOM 591 O O . SER A 1 80 ? 20.781 -49.677 9.082 1.00 102.19 244 SER A O 1
ATOM 594 N N . ASP A 1 81 ? 19.122 -48.938 7.741 1.00 107.09 245 ASP A N 1
ATOM 595 C CA . ASP A 1 81 ? 18.289 -50.142 7.908 1.00 101.47 245 ASP A CA 1
ATOM 596 C C . ASP A 1 81 ? 18.733 -51.209 6.909 1.00 90.61 245 ASP A C 1
ATOM 597 O O . ASP A 1 81 ? 18.636 -50.992 5.708 1.00 97.51 245 ASP A O 1
ATOM 602 N N . THR A 1 82 ? 19.232 -52.339 7.412 1.00 85.05 246 THR A N 1
ATOM 603 C CA . THR A 1 82 ? 19.798 -53.403 6.566 1.00 85.34 246 THR A CA 1
ATOM 604 C C . THR A 1 82 ? 18.800 -54.514 6.235 1.00 83.64 246 THR A C 1
ATOM 605 O O . THR A 1 82 ? 19.051 -55.302 5.314 1.00 78.56 246 THR A O 1
ATOM 609 N N . VAL A 1 83 ? 17.719 -54.635 7.008 1.00 83.58 247 VAL A N 1
ATOM 610 C CA . VAL A 1 83 ? 16.624 -55.526 6.606 1.00 90.52 247 VAL A CA 1
ATOM 611 C C . VAL A 1 83 ? 15.879 -54.872 5.431 1.00 86.51 247 VAL A C 1
ATOM 612 O O . VAL A 1 83 ? 15.641 -55.520 4.412 1.00 79.09 247 VAL A O 1
ATOM 616 N N . LEU A 1 84 ? 15.602 -53.576 5.539 1.00 78.55 248 LEU A N 1
ATOM 617 C CA . LEU A 1 84 ? 14.976 -52.851 4.454 1.00 76.81 248 LEU A CA 1
ATOM 618 C C . LEU A 1 84 ? 15.747 -53.053 3.150 1.00 75.42 248 LEU A C 1
ATOM 619 O O . LEU A 1 84 ? 15.174 -53.456 2.145 1.00 78.32 248 LEU A O 1
ATOM 624 N N . VAL A 1 85 ? 17.051 -52.845 3.175 1.00 70.38 249 VAL A N 1
ATOM 625 C CA . VAL A 1 85 ? 17.859 -53.088 1.974 1.00 69.74 249 VAL A CA 1
ATOM 626 C C . VAL A 1 85 ? 17.766 -54.540 1.486 1.00 67.11 249 VAL A C 1
ATOM 627 O O . VAL A 1 85 ? 17.782 -54.781 0.293 1.00 70.34 249 VAL A O 1
ATOM 631 N N . HIS A 1 86 ? 17.682 -55.493 2.405 1.00 72.10 250 HIS A N 1
ATOM 632 C CA . HIS A 1 86 ? 17.575 -56.922 2.053 1.00 75.58 250 HIS A CA 1
ATOM 633 C C . HIS A 1 86 ? 16.199 -57.229 1.434 1.00 72.54 250 HIS A C 1
ATOM 634 O O . HIS A 1 86 ? 16.103 -57.972 0.457 1.00 67.96 250 HIS A O 1
ATOM 641 N N . ARG A 1 87 ? 15.149 -56.647 2.012 1.00 65.27 251 ARG A N 1
ATOM 642 C CA . ARG A 1 87 ? 13.789 -56.852 1.543 1.00 68.12 251 ARG A CA 1
ATOM 643 C C . ARG A 1 87 ? 13.622 -56.338 0.102 1.00 69.76 251 ARG A C 1
ATOM 644 O O . ARG A 1 87 ? 13.037 -57.013 -0.745 1.00 70.00 251 ARG A O 1
ATOM 652 N N . VAL A 1 88 ? 14.160 -55.147 -0.132 1.00 65.69 252 VAL A N 1
ATOM 653 C CA . VAL A 1 88 ? 14.156 -54.491 -1.426 1.00 60.79 252 VAL A CA 1
ATOM 654 C C . VAL A 1 88 ? 14.972 -55.280 -2.424 1.00 60.04 252 VAL A C 1
ATOM 655 O O . VAL A 1 88 ? 14.497 -55.546 -3.512 1.00 75.45 252 VAL A O 1
ATOM 659 N N . HIS A 1 89 ? 16.193 -55.643 -2.076 1.00 56.40 253 HIS A N 1
ATOM 660 C CA . HIS A 1 89 ? 17.009 -56.439 -2.983 1.00 56.61 253 HIS A CA 1
ATOM 661 C C . HIS A 1 89 ? 16.332 -57.752 -3.413 1.00 61.15 253 HIS A C 1
ATOM 662 O O . HIS A 1 89 ? 16.476 -58.180 -4.571 1.00 64.54 253 HIS A O 1
ATOM 669 N N . SER A 1 90 ? 15.634 -58.392 -2.481 1.00 59.63 254 SER A N 1
ATOM 670 C CA . SER A 1 90 ? 15.098 -59.733 -2.709 1.00 66.75 254 SER A CA 1
ATOM 671 C C . SER A 1 90 ? 13.875 -59.660 -3.621 1.00 63.05 254 SER A C 1
ATOM 672 O O . SER A 1 90 ? 13.718 -60.482 -4.519 1.00 62.62 254 SER A O 1
ATOM 675 N N . TYR A 1 91 ? 13.019 -58.678 -3.338 1.00 57.67 255 TYR A N 1
ATOM 676 C CA . TYR A 1 91 ? 11.897 -58.281 -4.176 1.00 58.70 255 TYR A CA 1
ATOM 677 C C . TYR A 1 91 ? 12.303 -58.032 -5.612 1.00 58.72 255 TYR A C 1
ATOM 678 O O . TYR A 1 91 ? 11.685 -58.565 -6.530 1.00 59.34 255 TYR A O 1
ATOM 687 N N . LEU A 1 92 ? 13.335 -57.220 -5.804 1.00 52.58 256 LEU A N 1
ATOM 688 C CA . LEU A 1 92 ? 13.792 -56.930 -7.143 1.00 53.44 256 LEU A CA 1
ATOM 689 C C . LEU A 1 92 ? 14.319 -58.165 -7.843 1.00 54.40 256 LEU A C 1
ATOM 690 O O . LEU A 1 92 ? 14.154 -58.310 -9.036 1.00 62.54 256 LEU A O 1
ATOM 695 N N . GLU A 1 93 ? 14.975 -59.043 -7.110 1.00 56.91 257 GLU A N 1
ATOM 696 C CA . GLU A 1 93 ? 15.571 -60.233 -7.694 1.00 60.53 257 GLU A CA 1
ATOM 697 C C . GLU A 1 93 ? 14.454 -61.212 -8.055 1.00 56.89 257 GLU A C 1
ATOM 698 O O . GLU A 1 93 ? 14.468 -61.847 -9.120 1.00 56.36 257 GLU A O 1
ATOM 704 N N . ARG A 1 94 ? 13.474 -61.296 -7.170 1.00 54.50 258 ARG A N 1
ATOM 705 C CA . ARG A 1 94 ? 12.398 -62.264 -7.292 1.00 57.93 258 ARG A CA 1
ATOM 706 C C . ARG A 1 94 ? 11.491 -61.919 -8.476 1.00 58.42 258 ARG A C 1
ATOM 707 O O . ARG A 1 94 ? 11.129 -62.794 -9.266 1.00 58.97 258 ARG A O 1
ATOM 715 N N . HIS A 1 95 ? 11.154 -60.634 -8.589 1.00 56.91 259 HIS A N 1
ATOM 716 C CA . HIS A 1 95 ? 10.364 -60.105 -9.706 1.00 54.39 259 HIS A CA 1
ATOM 717 C C . HIS A 1 95 ? 11.156 -59.857 -10.987 1.00 51.22 259 HIS A C 1
ATOM 718 O O . HIS A 1 95 ? 10.588 -59.397 -11.963 1.00 52.92 259 HIS A O 1
ATOM 725 N N . GLY A 1 96 ? 12.447 -60.159 -10.998 1.00 45.78 260 GLY A N 1
ATOM 726 C CA . GLY A 1 96 ? 13.221 -60.122 -12.222 1.00 46.27 260 GLY A CA 1
ATOM 727 C C . GLY A 1 96 ? 13.676 -58.754 -12.678 1.00 47.42 260 GLY A C 1
ATOM 728 O O . GLY A 1 96 ? 14.219 -58.635 -13.763 1.00 50.99 260 GLY A O 1
ATOM 729 N N . LEU A 1 97 ? 13.461 -57.717 -11.876 1.00 50.02 261 LEU A N 1
ATOM 730 C CA . LEU A 1 97 ? 14.010 -56.385 -12.178 1.00 51.57 261 LEU A CA 1
ATOM 731 C C . LEU A 1 97 ? 15.547 -56.262 -12.117 1.00 53.74 261 LEU A C 1
ATOM 732 O O . LEU A 1 97 ? 16.132 -55.414 -12.795 1.00 55.61 261 LEU A O 1
ATOM 737 N N . ILE A 1 98 ? 16.190 -57.131 -11.338 1.00 58.29 262 ILE A N 1
ATOM 738 C CA . ILE A 1 98 ? 17.660 -57.282 -11.347 1.00 55.10 262 ILE A CA 1
ATOM 739 C C . ILE A 1 98 ? 17.973 -58.757 -11.490 1.00 54.25 262 ILE A C 1
ATOM 740 O O . ILE A 1 98 ? 17.147 -59.609 -11.199 1.00 61.57 262 ILE A O 1
ATOM 745 N N . ASN A 1 99 ? 19.165 -59.056 -11.952 1.00 56.75 263 ASN A N 1
ATOM 746 C CA . ASN A 1 99 ? 19.630 -60.431 -12.102 1.00 60.82 263 ASN A CA 1
ATOM 747 C C . ASN A 1 99 ? 18.677 -61.254 -12.927 1.00 57.25 263 ASN A C 1
ATOM 748 O O . ASN A 1 99 ? 18.264 -62.357 -12.535 1.00 64.29 263 ASN A O 1
ATOM 753 N N . PHE A 1 100 ? 18.325 -60.676 -14.070 1.00 58.62 264 PHE A N 1
ATOM 754 C CA . PHE A 1 100 ? 17.615 -61.376 -15.130 1.00 57.67 264 PHE A CA 1
ATOM 755 C C . PHE A 1 100 ? 18.512 -61.497 -16.340 1.00 56.30 264 PHE A C 1
ATOM 756 O O . PHE A 1 100 ? 19.473 -60.741 -16.510 1.00 59.84 264 PHE A O 1
ATOM 764 N N . GLY A 1 101 ? 18.204 -62.463 -17.174 1.00 54.74 265 GLY A N 1
ATOM 765 C CA . GLY A 1 101 ? 18.908 -62.600 -18.420 1.00 57.61 265 GLY A CA 1
ATOM 766 C C . GLY A 1 101 ? 20.095 -63.495 -18.251 1.00 57.19 265 GLY A C 1
ATOM 767 O O . GLY A 1 101 ? 19.980 -64.539 -17.630 1.00 66.63 265 GLY A O 1
ATOM 768 N N . ILE A 1 102 ? 21.215 -63.103 -18.850 1.00 65.00 266 ILE A N 1
ATOM 769 C CA . ILE A 1 102 ? 22.446 -63.894 -18.877 1.00 66.59 266 ILE A CA 1
ATOM 770 C C . ILE A 1 102 ? 23.576 -63.132 -18.203 1.00 71.04 266 ILE A C 1
ATOM 771 O O . ILE A 1 102 ? 24.096 -62.160 -18.756 1.00 73.48 266 ILE A O 1
ATOM 776 N N . TYR A 1 103 ? 23.944 -63.595 -17.011 1.00 70.29 267 TYR A N 1
ATOM 777 C CA . TYR A 1 103 ? 24.967 -62.964 -16.201 1.00 71.08 267 TYR A CA 1
ATOM 778 C C . TYR A 1 103 ? 25.798 -64.013 -15.460 1.00 77.33 267 TYR A C 1
ATOM 779 O O . TYR A 1 103 ? 25.322 -65.107 -15.171 1.00 79.60 267 TYR A O 1
ATOM 788 N N . LYS A 1 104 ? 27.042 -63.652 -15.157 1.00 87.70 268 LYS A N 1
ATOM 789 C CA . LYS A 1 104 ? 27.938 -64.482 -14.362 1.00 87.89 268 LYS A CA 1
ATOM 790 C C . LYS A 1 104 ? 27.473 -64.481 -12.905 1.00 78.68 268 LYS A C 1
ATOM 791 O O . LYS A 1 104 ? 27.396 -63.431 -12.246 1.00 66.38 268 LYS A O 1
ATOM 797 N N . ARG A 1 105 ? 27.151 -65.673 -12.421 1.00 80.46 269 ARG A N 1
ATOM 798 C CA . ARG A 1 105 ? 26.734 -65.873 -11.040 1.00 83.80 269 ARG A CA 1
ATOM 799 C C . ARG A 1 105 ? 27.960 -65.778 -10.128 1.00 87.49 269 ARG A C 1
ATOM 800 O O . ARG A 1 105 ? 29.032 -66.276 -10.478 1.00 91.22 269 ARG A O 1
ATOM 808 N N . ILE A 1 106 ? 27.816 -65.118 -8.982 1.00 99.53 270 ILE A N 1
ATOM 809 C CA . ILE A 1 106 ? 28.931 -64.959 -8.031 1.00 109.94 270 ILE A CA 1
ATOM 810 C C . ILE A 1 106 ? 29.114 -66.251 -7.220 1.00 116.76 270 ILE A C 1
ATOM 811 O O . ILE A 1 106 ? 30.086 -66.976 -7.445 1.00 107.89 270 ILE A O 1
ATOM 816 N N . LYS A 1 107 ? 28.187 -66.545 -6.308 1.00 127.05 271 LYS A N 1
ATOM 817 C CA . LYS A 1 107 ? 28.193 -67.826 -5.585 1.00 140.47 271 LYS A CA 1
ATOM 818 C C . LYS A 1 107 ? 27.454 -68.857 -6.451 1.00 138.04 271 LYS A C 1
ATOM 819 O O . LYS A 1 107 ? 26.240 -68.719 -6.607 1.00 138.32 271 LYS A O 1
ATOM 821 N N . PRO A 1 108 ? 28.164 -69.879 -7.018 1.00 131.84 272 PRO A N 1
ATOM 822 C CA . PRO A 1 108 ? 27.510 -70.846 -7.932 1.00 127.93 272 PRO A CA 1
ATOM 823 C C . PRO A 1 108 ? 26.230 -71.495 -7.375 1.00 125.58 272 PRO A C 1
ATOM 824 O O . PRO A 1 108 ? 26.052 -71.570 -6.155 1.00 120.57 272 PRO A O 1
ATOM 828 N N . LEU A 1 109 ? 25.360 -71.958 -8.272 1.00 122.27 273 LEU A N 1
ATOM 829 C CA . LEU A 1 109 ? 24.004 -72.380 -7.898 1.00 122.85 273 LEU A CA 1
ATOM 830 C C . LEU A 1 109 ? 24.026 -73.618 -7.004 1.00 121.05 273 LEU A C 1
ATOM 831 O O . LEU A 1 109 ? 24.629 -74.630 -7.381 1.00 111.34 273 LEU A O 1
ATOM 833 N N . PRO A 1 110 ? 23.392 -73.534 -5.810 1.00 126.73 274 PRO A N 1
ATOM 834 C CA . PRO A 1 110 ? 23.185 -74.704 -4.959 1.00 129.07 274 PRO A CA 1
ATOM 835 C C . PRO A 1 110 ? 22.593 -75.897 -5.710 1.00 129.06 274 PRO A C 1
ATOM 836 O O . PRO A 1 110 ? 21.609 -75.743 -6.436 1.00 127.47 274 PRO A O 1
ATOM 840 N N . THR A 1 111 ? 23.215 -77.060 -5.526 1.00 131.37 275 THR A N 1
ATOM 841 C CA . THR A 1 111 ? 22.861 -78.294 -6.235 1.00 127.49 275 THR A CA 1
ATOM 842 C C . THR A 1 111 ? 21.612 -78.989 -5.669 1.00 119.80 275 THR A C 1
ATOM 843 O O . THR A 1 111 ? 21.047 -79.872 -6.327 1.00 113.50 275 THR A O 1
ATOM 847 N N . LYS A 1 112 ? 21.206 -78.608 -4.453 1.00 108.89 276 LYS A N 1
ATOM 848 C CA . LYS A 1 112 ? 19.932 -79.037 -3.875 1.00 103.36 276 LYS A CA 1
ATOM 849 C C . LYS A 1 112 ? 18.795 -78.239 -4.508 1.00 91.42 276 LYS A C 1
ATOM 850 O O . LYS A 1 112 ? 18.646 -77.043 -4.251 1.00 81.61 276 LYS A O 1
ATOM 852 N N . LYS A 1 113 ? 17.994 -78.910 -5.329 1.00 84.80 277 LYS A N 1
ATOM 853 C CA . LYS A 1 113 ? 16.876 -78.269 -6.027 1.00 78.67 277 LYS A CA 1
ATOM 854 C C . LYS A 1 113 ? 15.508 -78.488 -5.362 1.00 71.78 277 LYS A C 1
ATOM 855 O O . LYS A 1 113 ? 15.029 -79.615 -5.248 1.00 71.75 277 LYS A O 1
ATOM 861 N N . THR A 1 114 ? 14.877 -77.389 -4.975 1.00 62.54 278 THR A N 1
ATOM 862 C CA . THR A 1 114 ? 13.539 -77.395 -4.423 1.00 62.61 278 THR A CA 1
ATOM 863 C C . THR A 1 114 ? 12.477 -77.252 -5.526 1.00 68.03 278 THR A C 1
ATOM 864 O O . THR A 1 114 ? 12.547 -76.333 -6.330 1.00 70.37 278 THR A O 1
ATOM 868 N N . GLY A 1 115 ? 11.493 -78.153 -5.559 1.00 67.74 279 GLY A N 1
ATOM 869 C CA . GLY A 1 115 ? 10.352 -78.062 -6.494 1.00 60.76 279 GLY A CA 1
ATOM 870 C C . GLY A 1 115 ? 10.675 -78.435 -7.925 1.00 56.46 279 GLY A C 1
ATOM 871 O O . GLY A 1 115 ? 11.818 -78.324 -8.344 1.00 60.88 279 GLY A O 1
ATOM 872 N N . LYS A 1 116 ? 9.663 -78.879 -8.670 1.00 55.42 280 LYS A N 1
ATOM 873 C CA . LYS A 1 116 ? 9.803 -79.287 -10.085 1.00 58.99 280 LYS A CA 1
ATOM 874 C C . LYS A 1 116 ? 8.738 -78.572 -11.002 1.00 61.21 280 LYS A C 1
ATOM 875 O O . LYS A 1 116 ? 7.530 -78.660 -10.752 1.00 60.17 280 LYS A O 1
ATOM 881 N N . VAL A 1 117 ? 9.210 -77.844 -12.025 1.00 53.54 281 VAL A N 1
ATOM 882 C CA . VAL A 1 117 ? 8.352 -77.164 -12.988 1.00 47.53 281 VAL A CA 1
ATOM 883 C C . VAL A 1 117 ? 8.601 -77.642 -14.396 1.00 44.71 281 VAL A C 1
ATOM 884 O O . VAL A 1 117 ? 9.751 -77.706 -14.824 1.00 44.24 281 VAL A O 1
ATOM 888 N N . ILE A 1 118 ? 7.513 -77.971 -15.100 1.00 43.04 282 ILE A N 1
ATOM 889 C CA . ILE A 1 118 ? 7.518 -78.181 -16.555 1.00 44.96 282 ILE A CA 1
ATOM 890 C C . ILE A 1 118 ? 7.055 -76.887 -17.284 1.00 46.01 282 ILE A C 1
ATOM 891 O O . ILE A 1 118 ? 5.955 -76.381 -17.036 1.00 45.72 282 ILE A O 1
ATOM 896 N N . ILE A 1 119 ? 7.901 -76.356 -18.162 1.00 44.43 283 ILE A N 1
ATOM 897 C CA . ILE A 1 119 ? 7.549 -75.210 -19.008 1.00 43.13 283 ILE A CA 1
ATOM 898 C C . ILE A 1 119 ? 7.227 -75.716 -20.402 1.00 41.49 283 ILE A C 1
ATOM 899 O O . ILE A 1 119 ? 8.014 -76.446 -20.977 1.00 40.92 283 ILE A O 1
ATOM 904 N N . ILE A 1 120 ? 6.053 -75.354 -20.921 1.00 40.80 284 ILE A N 1
ATOM 905 C CA . ILE A 1 120 ? 5.617 -75.767 -22.248 1.00 39.76 284 ILE A CA 1
ATOM 906 C C . ILE A 1 120 ? 5.979 -74.640 -23.204 1.00 40.74 284 ILE A C 1
ATOM 907 O O . ILE A 1 120 ? 5.473 -73.530 -23.074 1.00 44.27 284 ILE A O 1
ATOM 912 N N . GLY A 1 121 ? 6.870 -74.949 -24.141 1.00 40.66 285 GLY A N 1
ATOM 913 C CA . GLY A 1 121 ? 7.373 -74.020 -25.153 1.00 41.90 285 GLY A CA 1
ATOM 914 C C . GLY A 1 121 ? 8.671 -73.387 -24.721 1.00 41.25 285 GLY A C 1
ATOM 915 O O . GLY A 1 121 ? 8.797 -72.984 -23.568 1.00 41.82 285 GLY A O 1
ATOM 916 N N . SER A 1 122 ? 9.620 -73.276 -25.647 1.00 44.06 286 SER A N 1
ATOM 917 C CA . SER A 1 122 ? 10.908 -72.586 -25.397 1.00 49.82 286 SER A CA 1
ATOM 918 C C . SER A 1 122 ? 11.100 -71.397 -26.325 1.00 49.01 286 SER A C 1
ATOM 919 O O . SER A 1 122 ? 12.156 -71.234 -26.929 1.00 51.28 286 SER A O 1
ATOM 922 N N . GLY A 1 123 ? 10.070 -70.560 -26.426 1.00 51.89 287 GLY A N 1
ATOM 923 C CA . GLY A 1 123 ? 10.237 -69.228 -26.946 1.00 45.43 287 GLY A CA 1
ATOM 924 C C . GLY A 1 123 ? 10.764 -68.355 -25.835 1.00 43.02 287 GLY A C 1
ATOM 925 O O . GLY A 1 123 ? 11.157 -68.821 -24.778 1.00 49.64 287 GLY A O 1
ATOM 926 N N . VAL A 1 124 ? 10.732 -67.066 -26.055 1.00 42.48 288 VAL A N 1
ATOM 927 C CA . VAL A 1 124 ? 11.334 -66.133 -25.139 1.00 40.02 288 VAL A CA 1
ATOM 928 C C . VAL A 1 124 ? 10.570 -66.125 -23.828 1.00 40.84 288 VAL A C 1
ATOM 929 O O . VAL A 1 124 ? 11.202 -66.033 -22.769 1.00 44.65 288 VAL A O 1
ATOM 933 N N . SER A 1 125 ? 9.243 -66.241 -23.844 1.00 38.89 289 SER A N 1
ATOM 934 C CA . SER A 1 125 ? 8.561 -66.228 -22.546 1.00 42.96 289 SER A CA 1
ATOM 935 C C . SER A 1 125 ? 9.002 -67.438 -21.686 1.00 42.69 289 SER A C 1
ATOM 936 O O . SER A 1 125 ? 9.297 -67.280 -20.518 1.00 43.42 289 SER A O 1
ATOM 939 N N . GLY A 1 126 ? 9.073 -68.610 -22.290 1.00 43.84 290 GLY A N 1
ATOM 940 C CA . GLY A 1 126 ? 9.443 -69.836 -21.589 1.00 47.38 290 GLY A CA 1
ATOM 941 C C . GLY A 1 126 ? 10.892 -69.825 -21.135 1.00 49.80 290 GLY A C 1
ATOM 942 O O . GLY A 1 126 ? 11.182 -70.183 -19.985 1.00 48.82 290 GLY A O 1
ATOM 943 N N . LEU A 1 127 ? 11.789 -69.391 -22.024 1.00 45.85 291 LEU A N 1
ATOM 944 C CA . LEU A 1 127 ? 13.217 -69.373 -21.734 1.00 45.82 291 LEU A CA 1
ATOM 945 C C . LEU A 1 127 ? 13.496 -68.428 -20.593 1.00 47.85 291 LEU A C 1
ATOM 946 O O . LEU A 1 127 ? 14.184 -68.767 -19.648 1.00 52.92 291 LEU A O 1
ATOM 951 N N . ALA A 1 128 ? 12.911 -67.254 -20.663 1.00 46.99 292 ALA A N 1
ATOM 952 C CA . ALA A 1 128 ? 13.087 -66.287 -19.625 1.00 50.01 292 ALA A CA 1
ATOM 953 C C . ALA A 1 128 ? 12.574 -66.791 -18.276 1.00 49.16 292 ALA A C 1
ATOM 954 O O . ALA A 1 128 ? 13.176 -66.519 -17.250 1.00 45.44 292 ALA A O 1
ATOM 956 N N . ALA A 1 129 ? 11.458 -67.505 -18.267 1.00 47.30 293 ALA A N 1
ATOM 957 C CA . ALA A 1 129 ? 10.917 -68.003 -17.010 1.00 48.29 293 ALA A CA 1
ATOM 958 C C . ALA A 1 129 ? 11.855 -69.087 -16.467 1.00 49.97 293 ALA A C 1
ATOM 959 O O . ALA A 1 129 ? 12.200 -69.077 -15.284 1.00 44.87 293 ALA A O 1
ATOM 961 N N . ALA A 1 130 ? 12.269 -69.983 -17.364 1.00 44.70 294 ALA A N 1
ATOM 962 C CA . ALA A 1 130 ? 13.154 -71.068 -17.034 1.00 46.91 294 ALA A CA 1
ATOM 963 C C . ALA A 1 130 ? 14.432 -70.558 -16.369 1.00 48.80 294 ALA A C 1
ATOM 964 O O . ALA A 1 130 ? 14.720 -70.966 -15.264 1.00 52.16 294 ALA A O 1
ATOM 966 N N . ARG A 1 131 ? 15.167 -69.650 -17.005 1.00 50.21 295 ARG A N 1
ATOM 967 C CA . ARG A 1 131 ? 16.376 -69.090 -16.384 1.00 48.71 295 ARG A CA 1
ATOM 968 C C . ARG A 1 131 ? 16.121 -68.626 -14.970 1.00 50.64 295 ARG A C 1
ATOM 969 O O . ARG A 1 131 ? 16.859 -68.950 -14.056 1.00 57.02 295 ARG A O 1
ATOM 977 N N . GLN A 1 132 ? 15.059 -67.869 -14.793 1.00 51.38 296 GLN A N 1
ATOM 978 C CA . GLN A 1 132 ? 14.746 -67.347 -13.483 1.00 53.96 296 GLN A CA 1
ATOM 979 C C . GLN A 1 132 ? 14.481 -68.448 -12.453 1.00 54.45 296 GLN A C 1
ATOM 980 O O . GLN A 1 132 ? 14.904 -68.336 -11.319 1.00 56.01 296 GLN A O 1
ATOM 986 N N . LEU A 1 133 ? 13.743 -69.475 -12.851 1.00 54.89 297 LEU A N 1
ATOM 987 C CA . LEU A 1 133 ? 13.338 -70.515 -11.936 1.00 56.76 297 LEU A CA 1
ATOM 988 C C . LEU A 1 133 ? 14.555 -71.358 -11.517 1.00 61.40 297 LEU A C 1
ATOM 989 O O . LEU A 1 133 ? 14.717 -71.657 -10.329 1.00 62.24 297 LEU A O 1
ATOM 994 N N . GLN A 1 134 ? 15.421 -71.676 -12.475 1.00 58.26 298 GLN A N 1
ATOM 995 C CA . GLN A 1 134 ? 16.722 -72.291 -12.190 1.00 58.85 298 GLN A CA 1
ATOM 996 C C . GLN A 1 134 ? 17.559 -71.482 -11.181 1.00 62.47 298 GLN A C 1
ATOM 997 O O . GLN A 1 134 ? 18.018 -72.006 -10.168 1.00 67.59 298 GLN A O 1
ATOM 1003 N N . SER A 1 135 ? 17.706 -70.195 -11.433 1.00 62.16 299 SER A N 1
ATOM 1004 C CA . SER A 1 135 ? 18.377 -69.293 -10.500 1.00 62.48 299 SER A CA 1
ATOM 1005 C C . SER A 1 135 ? 17.782 -69.238 -9.118 1.00 59.74 299 SER A C 1
ATOM 1006 O O . SER A 1 135 ? 18.463 -68.814 -8.189 1.00 72.33 299 SER A O 1
ATOM 1009 N N . PHE A 1 136 ? 16.499 -69.550 -8.991 1.00 59.63 300 PHE A N 1
ATOM 1010 C CA . PHE A 1 136 ? 15.842 -69.535 -7.694 1.00 62.91 300 PHE A CA 1
ATOM 1011 C C . PHE A 1 136 ? 15.975 -70.885 -6.986 1.00 61.98 300 PHE A C 1
ATOM 1012 O O . PHE A 1 136 ? 15.531 -71.026 -5.848 1.00 63.33 300 PHE A O 1
ATOM 1020 N N . GLY A 1 137 ? 16.547 -71.863 -7.680 1.00 56.39 301 GLY A N 1
ATOM 1021 C CA . GLY A 1 137 ? 16.812 -73.172 -7.145 1.00 58.48 301 GLY A CA 1
ATOM 1022 C C . GLY A 1 137 ? 15.795 -74.233 -7.502 1.00 60.86 301 GLY A C 1
ATOM 1023 O O . GLY A 1 137 ? 15.792 -75.280 -6.864 1.00 63.21 301 GLY A O 1
ATOM 1024 N N . MET A 1 138 ? 14.926 -73.999 -8.494 1.00 59.21 302 MET A N 1
ATOM 1025 C CA . MET A 1 138 ? 13.959 -75.036 -8.890 1.00 53.27 302 MET A CA 1
ATOM 1026 C C . MET A 1 138 ? 14.532 -75.930 -9.965 1.00 50.90 302 MET A C 1
ATOM 1027 O O . MET A 1 138 ? 15.520 -75.589 -10.606 1.00 55.98 302 MET A O 1
ATOM 1032 N N . ASP A 1 139 ? 13.930 -77.100 -10.105 1.00 51.03 303 ASP A N 1
ATOM 1033 C CA . ASP A 1 139 ? 14.251 -78.039 -11.169 1.00 56.91 303 ASP A CA 1
ATOM 1034 C C . ASP A 1 139 ? 13.292 -77.724 -12.307 1.00 56.24 303 ASP A C 1
ATOM 1035 O O . ASP A 1 139 ? 12.083 -77.775 -12.114 1.00 50.65 303 ASP A O 1
ATOM 1040 N N . VAL A 1 140 ? 13.846 -77.408 -13.483 1.00 57.76 304 VAL A N 1
ATOM 1041 C CA . VAL A 1 140 ? 13.073 -76.955 -14.640 1.00 52.49 304 VAL A CA 1
ATOM 1042 C C . VAL A 1 140 ? 13.367 -77.784 -15.876 1.00 50.94 304 VAL A C 1
ATOM 1043 O O . VAL A 1 140 ? 14.520 -78.058 -16.185 1.00 53.26 304 VAL A O 1
ATOM 1047 N N . THR A 1 141 ? 12.305 -78.173 -16.578 1.00 49.95 305 THR A N 1
ATOM 1048 C CA . THR A 1 141 ? 12.407 -78.804 -17.883 1.00 52.88 305 THR A CA 1
ATOM 1049 C C . THR A 1 141 ? 11.430 -78.118 -18.869 1.00 51.40 305 THR A C 1
ATOM 1050 O O . THR A 1 141 ? 10.285 -77.867 -18.531 1.00 48.40 305 THR A O 1
ATOM 1054 N N . LEU A 1 142 ? 11.917 -77.808 -20.070 1.00 51.76 306 LEU A N 1
ATOM 1055 C CA . LEU A 1 142 ? 11.117 -77.204 -21.118 1.00 49.56 306 LEU A CA 1
ATOM 1056 C C . LEU A 1 142 ? 10.855 -78.226 -22.185 1.00 45.62 306 LEU A C 1
ATOM 1057 O O . LEU A 1 142 ? 11.772 -78.911 -22.605 1.00 43.72 306 LEU A O 1
ATOM 1062 N N . LEU A 1 143 ? 9.600 -78.302 -22.614 1.00 43.48 307 LEU A N 1
ATOM 1063 C CA . LEU A 1 143 ? 9.176 -79.150 -23.701 1.00 45.51 307 LEU A CA 1
ATOM 1064 C C . LEU A 1 143 ? 8.858 -78.248 -24.888 1.00 47.77 307 LEU A C 1
ATOM 1065 O O . LEU A 1 143 ? 8.096 -77.312 -24.756 1.00 50.14 307 LEU A O 1
ATOM 1070 N N . GLU A 1 144 ? 9.448 -78.558 -26.039 1.00 51.12 308 GLU A N 1
ATOM 1071 C CA . GLU A 1 144 ? 9.372 -77.744 -27.238 1.00 44.93 308 GLU A CA 1
ATOM 1072 C C . GLU A 1 144 ? 9.119 -78.641 -28.417 1.00 46.22 308 GLU A C 1
ATOM 1073 O O . GLU A 1 144 ? 9.912 -79.549 -28.683 1.00 51.07 308 GLU A O 1
ATOM 1079 N N . ALA A 1 145 ? 8.031 -78.375 -29.133 1.00 44.12 309 ALA A N 1
ATOM 1080 C CA . ALA A 1 145 ? 7.648 -79.161 -30.289 1.00 45.41 309 ALA A CA 1
ATOM 1081 C C . ALA A 1 145 ? 8.599 -78.975 -31.485 1.00 49.25 309 ALA A C 1
ATOM 1082 O O . ALA A 1 145 ? 8.815 -79.900 -32.278 1.00 53.48 309 ALA A O 1
ATOM 1084 N N . ARG A 1 146 ? 9.149 -77.780 -31.644 1.00 49.15 310 ARG A N 1
ATOM 1085 C CA . ARG A 1 146 ? 10.044 -77.535 -32.774 1.00 51.89 310 ARG A CA 1
ATOM 1086 C C . ARG A 1 146 ? 11.384 -78.245 -32.577 1.00 50.82 310 ARG A C 1
ATOM 1087 O O . ARG A 1 146 ? 11.687 -78.686 -31.474 1.00 52.05 310 ARG A O 1
ATOM 1095 N N . ASP A 1 147 ? 12.179 -78.318 -33.649 1.00 52.15 311 ASP A N 1
ATOM 1096 C CA . ASP A 1 147 ? 13.588 -78.749 -33.574 1.00 54.75 311 ASP A CA 1
ATOM 1097 C C . ASP A 1 147 ? 14.570 -77.647 -33.184 1.00 53.87 311 ASP A C 1
ATOM 1098 O O . ASP A 1 147 ? 15.768 -77.783 -33.411 1.00 55.31 311 ASP A O 1
ATOM 1103 N N . ARG A 1 148 ? 14.064 -76.566 -32.589 1.00 54.47 312 ARG A N 1
ATOM 1104 C CA . ARG A 1 148 ? 14.890 -75.437 -32.151 1.00 51.04 312 ARG A CA 1
ATOM 1105 C C . ARG A 1 148 ? 14.167 -74.661 -31.085 1.00 46.61 312 ARG A C 1
ATOM 1106 O O . ARG A 1 148 ? 12.953 -74.794 -30.931 1.00 50.14 312 ARG A O 1
ATOM 1114 N N . VAL A 1 149 ? 14.921 -73.815 -30.400 1.00 45.09 313 VAL A N 1
ATOM 1115 C CA . VAL A 1 149 ? 14.370 -72.831 -29.493 1.00 45.15 313 VAL A CA 1
ATOM 1116 C C . VAL A 1 149 ? 14.051 -71.519 -30.244 1.00 50.53 313 VAL A C 1
ATOM 1117 O O . VAL A 1 149 ? 14.446 -71.326 -31.414 1.00 48.36 313 VAL A O 1
ATOM 1121 N N . GLY A 1 150 ? 13.310 -70.644 -29.558 1.00 45.91 314 GLY A N 1
ATOM 1122 C CA . GLY A 1 150 ? 13.078 -69.295 -30.001 1.00 43.81 314 GLY A CA 1
ATOM 1123 C C . GLY A 1 150 ? 11.679 -69.001 -30.441 1.00 41.25 314 GLY A C 1
ATOM 1124 O O . GLY A 1 150 ? 11.205 -67.887 -30.292 1.00 46.09 314 GLY A O 1
ATOM 1125 N N . GLY A 1 151 ? 11.020 -69.980 -31.018 1.00 43.63 315 GLY A N 1
ATOM 1126 C CA . GLY A 1 151 ? 9.600 -69.864 -31.310 1.00 42.95 315 GLY A CA 1
ATOM 1127 C C . GLY A 1 151 ? 9.364 -68.921 -32.462 1.00 45.41 315 GLY A C 1
ATOM 1128 O O . GLY A 1 151 ? 9.810 -69.178 -33.590 1.00 47.35 315 GLY A O 1
ATOM 1129 N N . ARG A 1 152 ? 8.657 -67.836 -32.163 1.00 42.54 316 ARG A N 1
ATOM 1130 C CA . ARG A 1 152 ? 8.338 -66.800 -33.143 1.00 44.57 316 ARG A CA 1
ATOM 1131 C C . ARG A 1 152 ? 9.495 -65.810 -33.353 1.00 48.01 316 ARG A C 1
ATOM 1132 O O . ARG A 1 152 ? 9.412 -64.912 -34.201 1.00 43.57 316 ARG A O 1
ATOM 1140 N N . VAL A 1 153 ? 10.570 -65.974 -32.580 1.00 49.27 317 VAL A N 1
ATOM 1141 C CA . VAL A 1 153 ? 11.890 -65.529 -33.006 1.00 46.41 317 VAL A CA 1
ATOM 1142 C C . VAL A 1 153 ? 12.473 -66.638 -33.880 1.00 49.51 317 VAL A C 1
ATOM 1143 O O . VAL A 1 153 ? 12.896 -67.655 -33.363 1.00 64.74 317 VAL A O 1
ATOM 1147 N N . ALA A 1 154 ? 12.467 -66.433 -35.194 1.00 49.99 318 ALA A N 1
ATOM 1148 C CA . ALA A 1 154 ? 12.858 -67.427 -36.193 1.00 48.14 318 ALA A CA 1
ATOM 1149 C C . ALA A 1 154 ? 13.733 -66.803 -37.263 1.00 49.26 318 ALA A C 1
ATOM 1150 O O . ALA A 1 154 ? 13.242 -66.109 -38.133 1.00 55.90 318 ALA A O 1
ATOM 1152 N N . THR A 1 155 ? 15.027 -67.064 -37.188 1.00 49.71 319 THR A N 1
ATOM 1153 C CA . THR A 1 155 ? 15.995 -66.460 -38.050 1.00 48.30 319 THR A CA 1
ATOM 1154 C C . THR A 1 155 ? 16.397 -67.387 -39.197 1.00 52.70 319 THR A C 1
ATOM 1155 O O . THR A 1 155 ? 16.696 -68.549 -38.985 1.00 51.58 319 THR A O 1
ATOM 1159 N N . PHE A 1 156 ? 16.410 -66.837 -40.414 1.00 61.01 320 PHE A N 1
ATOM 1160 C CA . PHE A 1 156 ? 16.820 -67.548 -41.626 1.00 60.09 320 PHE A CA 1
ATOM 1161 C C . PHE A 1 156 ? 18.319 -67.412 -41.774 1.00 62.11 320 PHE A C 1
ATOM 1162 O O . PHE A 1 156 ? 18.854 -66.341 -41.538 1.00 59.90 320 PHE A O 1
ATOM 1170 N N . ARG A 1 157 ? 18.986 -68.515 -42.120 1.00 64.13 321 ARG A N 1
ATOM 1171 C CA . ARG A 1 157 ? 20.434 -68.549 -42.265 1.00 65.01 321 ARG A CA 1
ATOM 1172 C C . ARG A 1 157 ? 20.837 -69.454 -43.411 1.00 74.56 321 ARG A C 1
ATOM 1173 O O . ARG A 1 157 ? 20.428 -70.612 -43.480 1.00 76.61 321 ARG A O 1
ATOM 1181 N N . LYS A 1 158 ? 21.627 -68.892 -44.322 1.00 85.41 322 LYS A N 1
ATOM 1182 C CA . LYS A 1 158 ? 22.178 -69.618 -45.462 1.00 89.27 322 LYS A CA 1
ATOM 1183 C C . LYS A 1 158 ? 23.343 -68.782 -46.000 1.00 89.66 322 LYS A C 1
ATOM 1184 O O . LYS A 1 158 ? 23.146 -67.635 -46.410 1.00 91.42 322 LYS A O 1
ATOM 1190 N N . GLY A 1 159 ? 24.556 -69.328 -45.952 1.00 83.16 323 GLY A N 1
ATOM 1191 C CA . GLY A 1 159 ? 25.740 -68.579 -46.353 1.00 80.51 323 GLY A CA 1
ATOM 1192 C C . GLY A 1 159 ? 25.924 -67.381 -45.453 1.00 80.70 323 GLY A C 1
ATOM 1193 O O . GLY A 1 159 ? 25.802 -67.514 -44.249 1.00 88.09 323 GLY A O 1
ATOM 1194 N N . ASN A 1 160 ? 26.203 -66.216 -46.038 1.00 87.51 324 ASN A N 1
ATOM 1195 C CA . ASN A 1 160 ? 26.235 -64.938 -45.296 1.00 89.29 324 ASN A CA 1
ATOM 1196 C C . ASN A 1 160 ? 24.856 -64.259 -45.178 1.00 79.05 324 ASN A C 1
ATOM 1197 O O . ASN A 1 160 ? 24.729 -63.199 -44.525 1.00 69.17 324 ASN A O 1
ATOM 1202 N N . TYR A 1 161 ? 23.829 -64.844 -45.803 1.00 69.82 325 TYR A N 1
ATOM 1203 C CA . TYR A 1 161 ? 22.476 -64.312 -45.653 1.00 77.53 325 TYR A CA 1
ATOM 1204 C C . TYR A 1 161 ? 21.931 -64.627 -44.247 1.00 75.36 325 TYR A C 1
ATOM 1205 O O . TYR A 1 161 ? 22.054 -65.748 -43.744 1.00 76.32 325 TYR A O 1
ATOM 1214 N N . VAL A 1 162 ? 21.401 -63.594 -43.607 1.00 68.66 326 VAL A N 1
ATOM 1215 C CA . VAL A 1 162 ? 20.798 -63.682 -42.297 1.00 68.53 326 VAL A CA 1
ATOM 1216 C C . VAL A 1 162 ? 19.610 -62.736 -42.323 1.00 66.32 326 VAL A C 1
ATOM 1217 O O . VAL A 1 162 ? 19.782 -61.536 -42.489 1.00 74.23 326 VAL A O 1
ATOM 1221 N N . ALA A 1 163 ? 18.411 -63.274 -42.182 1.00 62.16 327 ALA A N 1
ATOM 1222 C CA . ALA A 1 163 ? 17.211 -62.457 -42.175 1.00 58.91 327 ALA A CA 1
ATOM 1223 C C . ALA A 1 163 ? 16.170 -63.071 -41.242 1.00 60.65 327 ALA A C 1
ATOM 1224 O O . ALA A 1 163 ? 16.007 -64.289 -41.219 1.00 60.69 327 ALA A O 1
ATOM 1226 N N . ASP A 1 164 ? 15.457 -62.235 -40.487 1.00 55.96 328 ASP A N 1
ATOM 1227 C CA . ASP A 1 164 ? 14.431 -62.723 -39.568 1.00 50.13 328 ASP A CA 1
ATOM 1228 C C . ASP A 1 164 ? 13.060 -62.880 -40.198 1.00 48.37 328 ASP A C 1
ATOM 1229 O O . ASP A 1 164 ? 12.569 -61.960 -40.802 1.00 53.79 328 ASP A O 1
ATOM 1234 N N . LEU A 1 165 ? 12.437 -64.047 -40.021 1.00 50.08 329 LEU A N 1
ATOM 1235 C CA . LEU A 1 165 ? 11.060 -64.288 -40.471 1.00 50.26 329 LEU A CA 1
ATOM 1236 C C . LEU A 1 165 ? 9.978 -63.989 -39.437 1.00 46.12 329 LEU A C 1
ATOM 1237 O O . LEU A 1 165 ? 8.797 -63.899 -39.781 1.00 46.55 329 LEU A O 1
ATOM 1242 N N . GLY A 1 166 ? 10.374 -63.887 -38.178 1.00 45.32 330 GLY A N 1
ATOM 1243 C CA . GLY A 1 166 ? 9.477 -63.518 -37.090 1.00 45.21 330 GLY A CA 1
ATOM 1244 C C . GLY A 1 166 ? 9.909 -62.164 -36.562 1.00 44.65 330 GLY A C 1
ATOM 1245 O O . GLY A 1 166 ? 10.017 -61.230 -37.318 1.00 48.97 330 GLY A O 1
ATOM 1246 N N . ALA A 1 167 ? 10.174 -62.052 -35.274 1.00 42.96 331 ALA A N 1
ATOM 1247 C CA . ALA A 1 167 ? 10.629 -60.797 -34.725 1.00 41.77 331 ALA A CA 1
ATOM 1248 C C . ALA A 1 167 ? 11.954 -60.314 -35.322 1.00 46.11 331 ALA A C 1
ATOM 1249 O O . ALA A 1 167 ? 12.890 -61.095 -35.532 1.00 51.13 331 ALA A O 1
ATOM 1251 N N . MET A 1 168 ? 11.980 -59.013 -35.603 1.00 49.03 332 MET A N 1
ATOM 1252 C CA . MET A 1 168 ? 13.009 -58.358 -36.410 1.00 50.90 332 MET A CA 1
ATOM 1253 C C . MET A 1 168 ? 13.593 -57.091 -35.791 1.00 48.24 332 MET A C 1
ATOM 1254 O O . MET A 1 168 ? 14.737 -56.751 -36.055 1.00 54.02 332 MET A O 1
ATOM 1259 N N . VAL A 1 169 ? 12.820 -56.414 -34.957 1.00 44.67 333 VAL A N 1
ATOM 1260 C CA . VAL A 1 169 ? 13.108 -55.065 -34.573 1.00 44.79 333 VAL A CA 1
ATOM 1261 C C . VAL A 1 169 ? 12.972 -54.916 -33.067 1.00 44.15 333 VAL A C 1
ATOM 1262 O O . VAL A 1 169 ? 12.007 -55.393 -32.478 1.00 49.00 333 VAL A O 1
ATOM 1266 N N . VAL A 1 170 ? 13.900 -54.177 -32.474 1.00 41.63 334 VAL A N 1
ATOM 1267 C CA . VAL A 1 170 ? 13.807 -53.769 -31.100 1.00 41.70 334 VAL A CA 1
ATOM 1268 C C . VAL A 1 170 ? 13.149 -52.407 -31.125 1.00 45.24 334 VAL A C 1
ATOM 1269 O O . VAL A 1 170 ? 13.677 -51.476 -31.723 1.00 52.12 334 VAL A O 1
ATOM 1273 N N . THR A 1 171 ? 12.014 -52.259 -30.467 1.00 45.85 335 THR A N 1
ATOM 1274 C CA . THR A 1 171 ? 11.191 -51.083 -30.676 1.00 47.57 335 THR A CA 1
ATOM 1275 C C . THR A 1 171 ? 11.526 -49.971 -29.733 1.00 48.81 335 THR A C 1
ATOM 1276 O O . THR A 1 171 ? 10.642 -49.462 -29.015 1.00 45.48 335 THR A O 1
ATOM 1280 N N . GLY A 1 172 ? 12.793 -49.554 -29.775 1.00 47.89 336 GLY A N 1
ATOM 1281 C CA . GLY A 1 172 ? 13.289 -48.522 -28.857 1.00 52.61 336 GLY A CA 1
ATOM 1282 C C . GLY A 1 172 ? 13.827 -49.066 -27.543 1.00 53.81 336 GLY A C 1
ATOM 1283 O O . GLY A 1 172 ? 13.203 -49.919 -26.934 1.00 56.55 336 GLY A O 1
ATOM 1284 N N . LEU A 1 173 ? 14.968 -48.529 -27.103 1.00 57.53 337 LEU A N 1
ATOM 1285 C CA . LEU A 1 173 ? 15.672 -48.979 -25.905 1.00 52.34 337 LEU A CA 1
ATOM 1286 C C . LEU A 1 173 ? 15.217 -48.307 -24.624 1.00 50.03 337 LEU A C 1
ATOM 1287 O O . LEU A 1 173 ? 15.394 -48.844 -23.545 1.00 49.80 337 LEU A O 1
ATOM 1292 N N . GLY A 1 174 ? 14.654 -47.123 -24.714 1.00 53.88 338 GLY A N 1
ATOM 1293 C CA . GLY A 1 174 ? 14.211 -46.432 -23.501 1.00 54.38 338 GLY A CA 1
ATOM 1294 C C . GLY A 1 174 ? 13.081 -47.140 -22.790 1.00 50.12 338 GLY A C 1
ATOM 1295 O O . GLY A 1 174 ? 11.921 -46.988 -23.160 1.00 54.40 338 GLY A O 1
ATOM 1296 N N . GLY A 1 175 ? 13.416 -47.893 -21.754 1.00 49.45 339 GLY A N 1
ATOM 1297 C CA . GLY A 1 175 ? 12.404 -48.577 -20.920 1.00 49.72 339 GLY A CA 1
ATOM 1298 C C . GLY A 1 175 ? 12.314 -50.049 -21.195 1.00 46.26 339 GLY A C 1
ATOM 1299 O O . GLY A 1 175 ? 11.558 -50.765 -20.549 1.00 52.36 339 GLY A O 1
ATOM 1300 N N . ASN A 1 176 ? 13.163 -50.499 -22.098 1.00 44.78 340 ASN A N 1
ATOM 1301 C CA . ASN A 1 176 ? 13.061 -51.772 -22.722 1.00 47.36 340 ASN A CA 1
ATOM 1302 C C . ASN A 1 176 ? 14.037 -52.734 -22.077 1.00 49.80 340 ASN A C 1
ATOM 1303 O O . ASN A 1 176 ? 15.252 -52.526 -22.165 1.00 48.82 340 ASN A O 1
ATOM 1308 N N . PRO A 1 177 ? 13.523 -53.842 -21.523 1.00 49.60 341 PRO A N 1
ATOM 1309 C CA . PRO A 1 177 ? 14.412 -54.818 -20.952 1.00 51.09 341 PRO A CA 1
ATOM 1310 C C . PRO A 1 177 ? 15.362 -55.452 -21.966 1.00 51.83 341 PRO A C 1
ATOM 1311 O O . PRO A 1 177 ? 16.379 -56.023 -21.577 1.00 57.05 341 PRO A O 1
ATOM 1315 N N . MET A 1 178 ? 15.069 -55.351 -23.249 1.00 51.63 342 MET A N 1
ATOM 1316 C CA . MET A 1 178 ? 16.020 -55.838 -24.249 1.00 55.39 342 MET A CA 1
ATOM 1317 C C . MET A 1 178 ? 17.304 -55.000 -24.316 1.00 52.86 342 MET A C 1
ATOM 1318 O O . MET A 1 178 ? 18.286 -55.442 -24.889 1.00 54.04 342 MET A O 1
ATOM 1323 N N . ALA A 1 179 ? 17.310 -53.811 -23.724 1.00 51.63 343 ALA A N 1
ATOM 1324 C CA . ALA A 1 179 ? 18.551 -53.047 -23.583 1.00 56.10 343 ALA A CA 1
ATOM 1325 C C . ALA A 1 179 ? 19.546 -53.830 -22.747 1.00 59.90 343 ALA A C 1
ATOM 1326 O O . ALA A 1 179 ? 20.689 -54.018 -23.157 1.00 66.11 343 ALA A O 1
ATOM 1328 N N . VAL A 1 180 ? 19.088 -54.317 -21.596 1.00 55.24 344 VAL A N 1
ATOM 1329 C CA . VAL A 1 180 ? 19.903 -55.183 -20.741 1.00 53.08 344 VAL A CA 1
ATOM 1330 C C . VAL A 1 180 ? 20.386 -56.410 -21.513 1.00 55.18 344 VAL A C 1
ATOM 1331 O O . VAL A 1 180 ? 21.540 -56.784 -21.430 1.00 59.44 344 VAL A O 1
ATOM 1335 N N . VAL A 1 181 ? 19.507 -57.029 -22.285 1.00 56.18 345 VAL A N 1
ATOM 1336 C CA . VAL A 1 181 ? 19.867 -58.249 -22.991 1.00 53.48 345 VAL A CA 1
ATOM 1337 C C . VAL A 1 181 ? 20.938 -57.969 -24.051 1.00 58.56 345 VAL A C 1
ATOM 1338 O O . VAL A 1 181 ? 21.800 -58.818 -24.299 1.00 59.09 345 VAL A O 1
ATOM 1342 N N . SER A 1 182 ? 20.892 -56.784 -24.664 1.00 63.05 346 SER A N 1
ATOM 1343 C CA . SER A 1 182 ? 21.863 -56.395 -25.698 1.00 63.97 346 SER A CA 1
ATOM 1344 C C . SER A 1 182 ? 23.269 -56.153 -25.149 1.00 64.02 346 SER A C 1
ATOM 1345 O O . SER A 1 182 ? 24.239 -56.348 -25.850 1.00 70.91 346 SER A O 1
ATOM 1348 N N . LYS A 1 183 ? 23.365 -55.710 -23.905 1.00 63.87 347 LYS A N 1
ATOM 1349 C CA . LYS A 1 183 ? 24.635 -55.656 -23.196 1.00 65.86 347 LYS A CA 1
ATOM 1350 C C . LYS A 1 183 ? 25.161 -57.040 -22.773 1.00 68.04 347 LYS A C 1
ATOM 1351 O O . LYS A 1 183 ? 26.362 -57.187 -22.565 1.00 78.12 347 LYS A O 1
ATOM 1357 N N . GLN A 1 184 ? 24.273 -58.034 -22.644 1.00 65.59 348 GLN A N 1
ATOM 1358 C CA . GLN A 1 184 ? 24.627 -59.420 -22.246 1.00 60.46 348 GLN A CA 1
ATOM 1359 C C . GLN A 1 184 ? 24.895 -60.375 -23.406 1.00 60.92 348 GLN A C 1
ATOM 1360 O O . GLN A 1 184 ? 25.611 -61.356 -23.255 1.00 64.40 348 GLN A O 1
ATOM 1366 N N . VAL A 1 185 ? 24.257 -60.120 -24.540 1.00 66.96 349 VAL A N 1
ATOM 1367 C CA . VAL A 1 185 ? 24.389 -60.933 -25.752 1.00 67.89 349 VAL A CA 1
ATOM 1368 C C . VAL A 1 185 ? 24.806 -59.990 -26.862 1.00 72.66 349 VAL A C 1
ATOM 1369 O O . VAL A 1 185 ? 24.303 -58.854 -26.944 1.00 72.05 349 VAL A O 1
ATOM 1373 N N . ASN A 1 186 ? 25.683 -60.453 -27.741 1.00 77.12 350 ASN A N 1
ATOM 1374 C CA . ASN A 1 186 ? 25.989 -59.666 -28.914 1.00 82.33 350 ASN A CA 1
ATOM 1375 C C . ASN A 1 186 ? 24.855 -59.800 -29.931 1.00 82.00 350 ASN A C 1
ATOM 1376 O O . ASN A 1 186 ? 24.764 -60.780 -30.677 1.00 89.99 350 ASN A O 1
ATOM 1381 N N . MET A 1 187 ? 23.965 -58.820 -29.890 1.00 80.32 351 MET A N 1
ATOM 1382 C CA . MET A 1 187 ? 23.054 -58.518 -30.979 1.00 80.60 351 MET A CA 1
ATOM 1383 C C . MET A 1 187 ? 23.768 -57.341 -31.638 1.00 91.15 351 MET A C 1
ATOM 1384 O O . MET A 1 187 ? 24.228 -56.424 -30.935 1.00 104.35 351 MET A O 1
ATOM 1389 N N . GLU A 1 188 ? 23.931 -57.369 -32.953 1.00 89.47 352 GLU A N 1
ATOM 1390 C CA . GLU A 1 188 ? 24.507 -56.212 -33.645 1.00 85.49 352 GLU A CA 1
ATOM 1391 C C . GLU A 1 188 ? 23.358 -55.242 -33.866 1.00 77.07 352 GLU A C 1
ATOM 1392 O O . GLU A 1 188 ? 22.769 -55.223 -34.947 1.00 78.44 352 GLU A O 1
ATOM 1398 N N . LEU A 1 189 ? 23.007 -54.461 -32.846 1.00 66.07 353 LEU A N 1
ATOM 1399 C CA . LEU A 1 189 ? 21.903 -53.510 -32.991 1.00 62.50 353 LEU A CA 1
ATOM 1400 C C . LEU A 1 189 ? 22.299 -52.341 -33.903 1.00 67.03 353 LEU A C 1
ATOM 1401 O O . LEU A 1 189 ? 23.349 -51.712 -33.714 1.00 65.29 353 LEU A O 1
ATOM 1406 N N . ALA A 1 190 ? 21.441 -52.064 -34.882 1.00 67.73 354 ALA A N 1
ATOM 1407 C CA . ALA A 1 190 ? 21.651 -51.004 -35.860 1.00 67.10 354 ALA A CA 1
ATOM 1408 C C . ALA A 1 190 ? 20.399 -50.154 -35.957 1.00 68.48 354 ALA A C 1
ATOM 1409 O O . ALA A 1 190 ? 19.307 -50.680 -36.207 1.00 68.06 354 ALA A O 1
ATOM 1411 N N . LYS A 1 191 ? 20.557 -48.842 -35.804 1.00 70.11 355 LYS A N 1
ATOM 1412 C CA . LYS A 1 191 ? 19.421 -47.925 -35.901 1.00 69.24 355 LYS A CA 1
ATOM 1413 C C . LYS A 1 191 ? 18.796 -47.959 -37.301 1.00 65.77 355 LYS A C 1
ATOM 1414 O O . LYS A 1 191 ? 19.496 -48.107 -38.312 1.00 59.69 355 LYS A O 1
ATOM 1420 N N . ILE A 1 192 ? 17.467 -47.901 -37.328 1.00 63.65 356 ILE A N 1
ATOM 1421 C CA . ILE A 1 192 ? 16.691 -47.852 -38.564 1.00 63.63 356 ILE A CA 1
ATOM 1422 C C . ILE A 1 192 ? 16.279 -46.401 -38.771 1.00 66.43 356 ILE A C 1
ATOM 1423 O O . ILE A 1 192 ? 15.668 -45.791 -37.884 1.00 63.30 356 ILE A O 1
ATOM 1428 N N . LYS A 1 193 ? 16.614 -45.853 -39.939 1.00 71.56 357 LYS A N 1
ATOM 1429 C CA . LYS A 1 193 ? 16.262 -44.468 -40.258 1.00 75.96 357 LYS A CA 1
ATOM 1430 C C . LYS A 1 193 ? 14.796 -44.394 -40.708 1.00 68.50 357 LYS A C 1
ATOM 1431 O O . LYS A 1 193 ? 14.337 -45.223 -41.481 1.00 63.71 357 LYS A O 1
ATOM 1437 N N . GLN A 1 194 ? 14.094 -43.375 -40.230 1.00 71.63 358 GLN A N 1
ATOM 1438 C CA . GLN A 1 194 ? 12.656 -43.224 -40.448 1.00 80.89 358 GLN A CA 1
ATOM 1439 C C . GLN A 1 194 ? 12.225 -43.055 -41.901 1.00 77.63 358 GLN A C 1
ATOM 1440 O O . GLN A 1 194 ? 11.073 -43.372 -42.232 1.00 71.75 358 GLN A O 1
ATOM 1446 N N . LYS A 1 195 ? 13.134 -42.561 -42.748 1.00 76.85 359 LYS A N 1
ATOM 1447 C CA . LYS A 1 195 ? 12.789 -42.150 -44.109 1.00 75.14 359 LYS A CA 1
ATOM 1448 C C . LYS A 1 195 ? 12.254 -43.327 -44.904 1.00 71.57 359 LYS A C 1
ATOM 1449 O O . LYS A 1 195 ? 12.939 -44.349 -45.043 1.00 69.45 359 LYS A O 1
ATOM 1455 N N . CYS A 1 196 ? 11.033 -43.158 -45.420 1.00 66.67 360 CYS A N 1
ATOM 1456 C CA . CYS A 1 196 ? 10.312 -44.220 -46.103 1.00 63.92 360 CYS A CA 1
ATOM 1457 C C . CYS A 1 196 ? 9.519 -43.654 -47.297 1.00 62.37 360 CYS A C 1
ATOM 1458 O O . CYS A 1 196 ? 8.384 -43.196 -47.146 1.00 59.79 360 CYS A O 1
ATOM 1461 N N . PRO A 1 197 ? 10.113 -43.662 -48.490 1.00 62.33 361 PRO A N 1
ATOM 1462 C CA . PRO A 1 197 ? 9.330 -43.144 -49.604 1.00 63.30 361 PRO A CA 1
ATOM 1463 C C . PRO A 1 197 ? 8.339 -44.178 -50.098 1.00 63.52 361 PRO A C 1
ATOM 1464 O O . PRO A 1 197 ? 8.679 -45.346 -50.130 1.00 66.39 361 PRO A O 1
ATOM 1468 N N . LEU A 1 198 ? 7.140 -43.733 -50.477 1.00 60.51 362 LEU A N 1
ATOM 1469 C CA . LEU A 1 198 ? 6.140 -44.559 -51.145 1.00 58.73 362 LEU A CA 1
ATOM 1470 C C . LEU A 1 198 ? 6.260 -44.502 -52.662 1.00 63.57 362 LEU A C 1
ATOM 1471 O O . LEU A 1 198 ? 6.513 -43.448 -53.207 1.00 69.92 362 LEU A O 1
ATOM 1476 N N . TYR A 1 199 ? 6.079 -45.643 -53.326 1.00 64.93 363 TYR A N 1
ATOM 1477 C CA . TYR A 1 199 ? 6.055 -45.740 -54.775 1.00 64.59 363 TYR A CA 1
ATOM 1478 C C . TYR A 1 199 ? 4.717 -46.352 -55.157 1.00 68.58 363 TYR A C 1
ATOM 1479 O O . TYR A 1 199 ? 4.354 -47.389 -54.637 1.00 78.53 363 TYR A O 1
ATOM 1488 N N . GLU A 1 200 ? 3.994 -45.719 -56.080 1.00 69.57 364 GLU A N 1
ATOM 1489 C CA . GLU A 1 200 ? 2.640 -46.133 -56.435 1.00 66.71 364 GLU A CA 1
ATOM 1490 C C . GLU A 1 200 ? 2.727 -47.302 -57.368 1.00 65.17 364 GLU A C 1
ATOM 1491 O O . GLU A 1 200 ? 3.833 -47.661 -57.778 1.00 63.29 364 GLU A O 1
ATOM 1497 N N . ALA A 1 201 ? 1.583 -47.892 -57.723 1.00 68.83 365 ALA A N 1
ATOM 1498 C CA . ALA A 1 201 ? 1.578 -49.131 -58.548 1.00 78.32 365 ALA A CA 1
ATOM 1499 C C . ALA A 1 201 ? 2.433 -49.056 -59.834 1.00 82.50 365 ALA A C 1
ATOM 1500 O O . ALA A 1 201 ? 3.085 -50.021 -60.203 1.00 83.90 365 ALA A O 1
ATOM 1502 N N . ASN A 1 202 ? 2.423 -47.905 -60.506 1.00 92.96 366 ASN A N 1
ATOM 1503 C CA . ASN A 1 202 ? 3.276 -47.680 -61.686 1.00 88.85 366 ASN A CA 1
ATOM 1504 C C . ASN A 1 202 ? 4.798 -47.750 -61.445 1.00 89.41 366 ASN A C 1
ATOM 1505 O O . ASN A 1 202 ? 5.557 -47.969 -62.388 1.00 98.78 366 ASN A O 1
ATOM 1510 N N . GLY A 1 203 ? 5.230 -47.543 -60.197 1.00 83.92 367 GLY A N 1
ATOM 1511 C CA . GLY A 1 203 ? 6.650 -47.535 -59.821 1.00 80.08 367 GLY A CA 1
ATOM 1512 C C . GLY A 1 203 ? 7.260 -46.155 -59.589 1.00 82.46 367 GLY A C 1
ATOM 1513 O O . GLY A 1 203 ? 8.487 -46.030 -59.453 1.00 77.12 367 GLY A O 1
ATOM 1514 N N . GLN A 1 204 ? 6.420 -45.119 -59.534 1.00 84.36 368 GLN A N 1
ATOM 1515 C CA . GLN A 1 204 ? 6.880 -43.739 -59.393 1.00 85.99 368 GLN A CA 1
ATOM 1516 C C . GLN A 1 204 ? 6.619 -43.228 -57.981 1.00 76.48 368 GLN A C 1
ATOM 1517 O O . GLN A 1 204 ? 5.543 -43.437 -57.406 1.00 64.32 368 GLN A O 1
ATOM 1523 N N . ALA A 1 205 ? 7.593 -42.514 -57.434 1.00 72.86 369 ALA A N 1
ATOM 1524 C CA . ALA A 1 205 ? 7.405 -41.836 -56.164 1.00 72.30 369 ALA A CA 1
ATOM 1525 C C . ALA A 1 205 ? 6.079 -41.102 -56.137 1.00 70.24 369 ALA A C 1
ATOM 1526 O O . ALA A 1 205 ? 5.710 -40.430 -57.101 1.00 81.09 369 ALA A O 1
ATOM 1528 N N . VAL A 1 206 ? 5.344 -41.261 -55.047 1.00 72.96 370 VAL A N 1
ATOM 1529 C CA . VAL A 1 206 ? 4.246 -40.359 -54.750 1.00 77.08 370 VAL A CA 1
ATOM 1530 C C . VAL A 1 206 ? 4.946 -39.016 -54.604 1.00 79.96 370 VAL A C 1
ATOM 1531 O O . VAL A 1 206 ? 5.995 -38.954 -53.963 1.00 75.13 370 VAL A O 1
ATOM 1535 N N . PRO A 1 207 ? 4.414 -37.957 -55.243 1.00 86.02 371 PRO A N 1
ATOM 1536 C CA . PRO A 1 207 ? 5.067 -36.649 -55.098 1.00 84.56 371 PRO A CA 1
ATOM 1537 C C . PRO A 1 207 ? 4.891 -36.074 -53.690 1.00 80.24 371 PRO A C 1
ATOM 1538 O O . PRO A 1 207 ? 3.844 -36.273 -53.065 1.00 77.52 371 PRO A O 1
ATOM 1542 N N . LYS A 1 208 ? 5.911 -35.353 -53.229 1.00 75.45 372 LYS A N 1
ATOM 1543 C CA . LYS A 1 208 ? 6.001 -34.866 -51.855 1.00 77.89 372 LYS A CA 1
ATOM 1544 C C . LYS A 1 208 ? 4.743 -34.193 -51.288 1.00 80.64 372 LYS A C 1
ATOM 1545 O O . LYS A 1 208 ? 4.378 -34.458 -50.153 1.00 90.53 372 LYS A O 1
ATOM 1551 N N . GLU A 1 209 ? 4.086 -33.325 -52.045 1.00 87.08 373 GLU A N 1
ATOM 1552 C CA . GLU A 1 209 ? 2.954 -32.577 -51.485 1.00 89.85 373 GLU A CA 1
ATOM 1553 C C . GLU A 1 209 ? 1.747 -33.492 -51.194 1.00 81.35 373 GLU A C 1
ATOM 1554 O O . GLU A 1 209 ? 1.017 -33.285 -50.207 1.00 77.66 373 GLU A O 1
ATOM 1560 N N . LYS A 1 210 ? 1.549 -34.490 -52.056 1.00 70.68 374 LYS A N 1
ATOM 1561 C CA . LYS A 1 210 ? 0.417 -35.421 -51.952 1.00 71.79 374 LYS A CA 1
ATOM 1562 C C . LYS A 1 210 ? 0.645 -36.396 -50.793 1.00 76.14 374 LYS A C 1
ATOM 1563 O O . LYS A 1 210 ? -0.247 -36.631 -49.949 1.00 68.83 374 LYS A O 1
ATOM 1569 N N . ASP A 1 211 ? 1.863 -36.938 -50.769 1.00 68.79 375 ASP A N 1
ATOM 1570 C CA . ASP A 1 211 ? 2.334 -37.747 -49.679 1.00 70.12 375 ASP A CA 1
ATOM 1571 C C . ASP A 1 211 ? 2.000 -37.123 -48.333 1.00 69.54 375 ASP A C 1
ATOM 1572 O O . ASP A 1 211 ? 1.378 -37.769 -47.487 1.00 73.18 375 ASP A O 1
ATOM 1577 N N . GLU A 1 212 ? 2.372 -35.859 -48.161 1.00 68.10 376 GLU A N 1
ATOM 1578 C CA . GLU A 1 212 ? 2.143 -35.174 -46.888 1.00 70.90 376 GLU A CA 1
ATOM 1579 C C . GLU A 1 212 ? 0.682 -34.888 -46.600 1.00 70.05 376 GLU A C 1
ATOM 1580 O O . GLU A 1 212 ? 0.285 -34.849 -45.440 1.00 72.91 376 GLU A O 1
ATOM 1586 N N . MET A 1 213 ? -0.113 -34.697 -47.649 1.00 72.86 377 MET A N 1
ATOM 1587 C CA . MET A 1 213 ? -1.530 -34.377 -47.492 1.00 76.13 377 MET A CA 1
ATOM 1588 C C . MET A 1 213 ? -2.330 -35.621 -47.115 1.00 67.47 377 MET A C 1
ATOM 1589 O O . MET A 1 213 ? -3.231 -35.544 -46.281 1.00 61.97 377 MET A O 1
ATOM 1594 N N . VAL A 1 214 ? -2.025 -36.751 -47.753 1.00 63.00 378 VAL A N 1
ATOM 1595 C CA . VAL A 1 214 ? -2.736 -37.995 -47.467 1.00 64.07 378 VAL A CA 1
ATOM 1596 C C . VAL A 1 214 ? -2.409 -38.469 -46.053 1.00 62.61 378 VAL A C 1
ATOM 1597 O O . VAL A 1 214 ? -3.319 -38.834 -45.304 1.00 64.53 378 VAL A O 1
ATOM 1601 N N . GLU A 1 215 ? -1.130 -38.425 -45.682 1.00 56.33 379 GLU A N 1
ATOM 1602 C CA . GLU A 1 215 ? -0.727 -38.786 -44.335 1.00 58.70 379 GLU A CA 1
ATOM 1603 C C . GLU A 1 215 ? -1.430 -37.937 -43.291 1.00 60.26 379 GLU A C 1
ATOM 1604 O O . GLU A 1 215 ? -1.948 -38.479 -42.305 1.00 64.76 379 GLU A O 1
ATOM 1610 N N . GLN A 1 216 ? -1.498 -36.624 -43.511 1.00 62.56 380 GLN A N 1
ATOM 1611 C CA . GLN A 1 216 ? -2.190 -35.741 -42.561 1.00 64.33 380 GLN A CA 1
ATOM 1612 C C . GLN A 1 216 ? -3.660 -36.121 -42.453 1.00 57.67 380 GLN A C 1
ATOM 1613 O O . GLN A 1 216 ? -4.238 -36.143 -41.357 1.00 60.14 380 GLN A O 1
ATOM 1619 N N . GLU A 1 217 ? -4.249 -36.479 -43.583 1.00 55.32 381 GLU A N 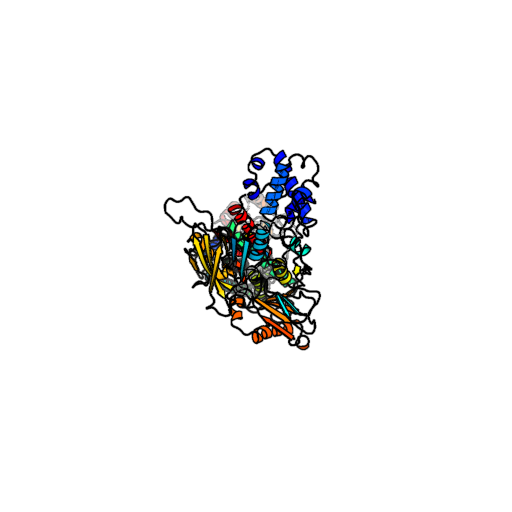1
ATOM 1620 C CA . GLU A 1 217 ? -5.651 -36.861 -43.602 1.00 58.09 381 GLU A CA 1
ATOM 1621 C C . GLU A 1 217 ? -5.887 -38.200 -42.892 1.00 57.40 381 GLU A C 1
ATOM 1622 O O . GLU A 1 217 ? -6.896 -38.374 -42.164 1.00 51.25 381 GLU A O 1
ATOM 1628 N N . PHE A 1 218 ? -4.954 -39.130 -43.108 1.00 53.76 382 PHE A N 1
ATOM 1629 C CA . PHE A 1 218 ? -4.958 -40.417 -42.395 1.00 58.74 382 PHE A CA 1
ATOM 1630 C C . PHE A 1 218 ? -4.985 -40.254 -40.870 1.00 56.01 382 PHE A C 1
ATOM 1631 O O . PHE A 1 218 ? -5.843 -40.840 -40.187 1.00 52.66 382 PHE A O 1
ATOM 1639 N N . ASN A 1 219 ? -4.077 -39.429 -40.350 1.00 54.30 383 ASN A N 1
ATOM 1640 C CA . ASN A 1 219 ? -4.034 -39.167 -38.900 1.00 54.44 383 ASN A CA 1
ATOM 1641 C C . ASN A 1 219 ? -5.237 -38.405 -38.377 1.00 57.15 383 ASN A C 1
ATOM 1642 O O . ASN A 1 219 ? -5.678 -38.622 -37.243 1.00 55.60 383 ASN A O 1
ATOM 1647 N N . ARG A 1 220 ? -5.789 -37.530 -39.217 1.00 65.47 384 ARG A N 1
ATOM 1648 C CA . ARG A 1 220 ? -7.022 -36.828 -38.865 1.00 62.64 384 ARG A CA 1
ATOM 1649 C C . ARG A 1 220 ? -8.178 -37.816 -38.827 1.00 52.85 384 ARG A C 1
ATOM 1650 O O . ARG A 1 220 ? -8.991 -37.794 -37.913 1.00 46.64 384 ARG A O 1
ATOM 1658 N N . LEU A 1 221 ? -8.238 -38.707 -39.809 1.00 53.76 385 LEU A N 1
ATOM 1659 C CA . LEU A 1 221 ? -9.260 -39.749 -39.812 1.00 54.68 385 LEU A CA 1
ATOM 1660 C C . LEU A 1 221 ? -9.179 -40.636 -38.550 1.00 60.52 385 LEU A C 1
ATOM 1661 O O . LEU A 1 221 ? -10.217 -40.956 -37.916 1.00 52.89 385 LEU A O 1
ATOM 1666 N N . LEU A 1 222 ? -7.944 -40.995 -38.173 1.00 56.78 386 LEU A N 1
ATOM 1667 C CA . LEU A 1 222 ? -7.731 -41.814 -36.987 1.00 57.04 386 LEU A CA 1
ATOM 1668 C C . LEU A 1 222 ? -8.115 -41.081 -35.731 1.00 54.98 386 LEU A C 1
ATOM 1669 O O . LEU A 1 222 ? -8.802 -41.638 -34.863 1.00 52.04 386 LEU A O 1
ATOM 1674 N N . GLU A 1 223 ? -7.658 -39.834 -35.620 1.00 54.07 387 GLU A N 1
ATOM 1675 C CA . GLU A 1 223 ? -8.063 -38.976 -34.496 1.00 54.25 387 GLU A CA 1
ATOM 1676 C C . GLU A 1 223 ? -9.580 -38.968 -34.380 1.00 52.28 387 GLU A C 1
ATOM 1677 O O . GLU A 1 223 ? -10.121 -39.091 -33.285 1.00 50.48 387 GLU A O 1
ATOM 1683 N N . ALA A 1 224 ? -10.275 -38.856 -35.515 1.00 55.74 388 ALA A N 1
ATOM 1684 C CA . ALA A 1 224 ? -11.742 -38.839 -35.505 1.00 57.28 388 ALA A CA 1
ATOM 1685 C C . ALA A 1 224 ? -12.394 -40.147 -34.996 1.00 53.64 388 ALA A C 1
ATOM 1686 O O . ALA A 1 224 ? -13.390 -40.094 -34.261 1.00 51.47 388 ALA A O 1
ATOM 1688 N N . THR A 1 225 ? -11.838 -41.306 -35.354 1.00 52.10 389 THR A N 1
ATOM 1689 C CA . THR A 1 225 ? -12.353 -42.587 -34.794 1.00 52.20 389 THR A CA 1
ATOM 1690 C C . THR A 1 225 ? -12.192 -42.595 -33.303 1.00 49.11 389 THR A C 1
ATOM 1691 O O . THR A 1 225 ? -13.090 -43.033 -32.578 1.00 49.33 389 THR A O 1
ATOM 1695 N N . SER A 1 226 ? -11.076 -42.055 -32.827 1.00 50.13 390 SER A N 1
ATOM 1696 C CA . SER A 1 226 ? -10.903 -41.937 -31.372 1.00 53.45 390 SER A CA 1
ATOM 1697 C C . SER A 1 226 ? -11.952 -41.017 -30.758 1.00 53.33 390 SER A C 1
ATOM 1698 O O . SER A 1 226 ? -12.588 -41.381 -29.766 1.00 52.65 390 SER A O 1
ATOM 1701 N N . TYR A 1 227 ? -12.124 -39.834 -31.354 1.00 57.91 391 TYR A N 1
ATOM 1702 C CA . TYR A 1 227 ? -13.184 -38.908 -30.945 1.00 61.63 391 TYR A CA 1
ATOM 1703 C C . TYR A 1 227 ? -14.567 -39.588 -30.946 1.00 60.25 391 TYR A C 1
ATOM 1704 O O . TYR A 1 227 ? -15.293 -39.505 -29.962 1.00 59.01 391 TYR A O 1
ATOM 1713 N N . LEU A 1 228 ? -14.918 -40.249 -32.051 1.00 60.55 392 LEU A N 1
ATOM 1714 C CA . LEU A 1 228 ? -16.154 -41.054 -32.144 1.00 62.93 392 LEU A CA 1
ATOM 1715 C C . LEU A 1 228 ? -16.302 -42.029 -30.959 1.00 67.54 392 LEU A C 1
ATOM 1716 O O . LEU A 1 228 ? -17.379 -42.173 -30.373 1.00 60.28 392 LEU A O 1
ATOM 1721 N N . SER A 1 229 ? -15.202 -42.701 -30.613 1.00 71.48 393 SER A N 1
ATOM 1722 C CA . SER A 1 229 ? -15.212 -43.671 -29.525 1.00 68.42 393 SER A CA 1
ATOM 1723 C C . SER A 1 229 ? -15.387 -43.040 -28.146 1.00 67.01 393 SER A C 1
ATOM 1724 O O . SER A 1 229 ? -16.295 -43.413 -27.412 1.00 67.54 393 SER A O 1
ATOM 1727 N N . HIS A 1 230 ? -14.525 -42.090 -27.799 1.00 69.95 394 HIS A N 1
ATOM 1728 C CA . HIS A 1 230 ? -14.471 -41.572 -26.419 1.00 79.68 394 HIS A CA 1
ATOM 1729 C C . HIS A 1 230 ? -15.493 -40.479 -26.083 1.00 84.10 394 HIS A C 1
ATOM 1730 O O . HIS A 1 230 ? -15.987 -40.428 -24.950 1.00 91.50 394 HIS A O 1
ATOM 1737 N N . GLN A 1 231 ? -15.817 -39.626 -27.055 1.00 87.29 395 GLN A N 1
ATOM 1738 C CA . GLN A 1 231 ? -16.711 -38.485 -26.829 1.00 91.69 395 GLN A CA 1
ATOM 1739 C C . GLN A 1 231 ? -18.154 -38.794 -27.220 1.00 88.08 395 GLN A C 1
ATOM 1740 O O . GLN A 1 231 ? -19.073 -38.453 -26.483 1.00 90.32 395 GLN A O 1
ATOM 1746 N N . LEU A 1 232 ? -18.360 -39.441 -28.363 1.00 84.05 396 LEU A N 1
ATOM 1747 C CA . LEU A 1 232 ? -19.716 -39.818 -28.792 1.00 85.88 396 LEU A CA 1
ATOM 1748 C C . LEU A 1 232 ? -20.194 -41.214 -28.343 1.00 91.17 396 LEU A C 1
ATOM 1749 O O . LEU A 1 232 ? -21.314 -41.604 -28.692 1.00 92.38 396 LEU A O 1
ATOM 1754 N N . ASP A 1 233 ? -19.373 -41.945 -27.572 1.00 92.74 397 ASP A N 1
ATOM 1755 C CA . ASP A 1 233 ? -19.658 -43.330 -27.149 1.00 91.08 397 ASP A CA 1
ATOM 1756 C C . ASP A 1 233 ? -20.231 -44.218 -28.288 1.00 86.82 397 ASP A C 1
ATOM 1757 O O . ASP A 1 233 ? -21.234 -44.929 -28.119 1.00 85.01 397 ASP A O 1
ATOM 1762 N N . PHE A 1 234 ? -19.564 -44.166 -29.441 1.00 78.70 398 PHE A N 1
ATOM 1763 C CA . PHE A 1 234 ? -19.952 -44.929 -30.632 1.00 76.99 398 PHE A CA 1
ATOM 1764 C C . PHE A 1 234 ? -19.235 -46.285 -30.622 1.00 78.06 398 PHE A C 1
ATOM 1765 O O . PHE A 1 234 ? -18.309 -46.531 -31.407 1.00 75.88 398 PHE A O 1
ATOM 1773 N N . ASN A 1 235 ? -19.648 -47.165 -29.718 1.00 75.31 399 ASN A N 1
ATOM 1774 C CA . ASN A 1 235 ? -18.966 -48.456 -29.552 1.00 77.84 399 ASN A CA 1
ATOM 1775 C C . ASN A 1 235 ? -19.814 -49.707 -29.770 1.00 77.46 399 ASN A C 1
ATOM 1776 O O . ASN A 1 235 ? -19.260 -50.803 -29.842 1.00 71.33 399 ASN A O 1
ATOM 1781 N N . VAL A 1 236 ? -21.134 -49.543 -29.900 1.00 84.90 400 VAL A N 1
ATOM 1782 C CA . VAL A 1 236 ? -22.039 -50.636 -30.262 1.00 87.33 400 VAL A CA 1
ATOM 1783 C C . VAL A 1 236 ? -22.876 -50.236 -31.482 1.00 85.34 400 VAL A C 1
ATOM 1784 O O . VAL A 1 236 ? -23.302 -49.097 -31.597 1.00 88.17 400 VAL A O 1
ATOM 1788 N N . LEU A 1 237 ? -23.090 -51.178 -32.397 1.00 90.04 401 LEU A N 1
ATOM 1789 C CA . LEU A 1 237 ? -23.876 -50.941 -33.609 1.00 90.03 401 LEU A CA 1
ATOM 1790 C C . LEU A 1 237 ? -24.477 -52.250 -34.123 1.00 90.76 401 LEU A C 1
ATOM 1791 O O . LEU A 1 237 ? -23.738 -53.119 -34.586 1.00 83.37 401 LEU A O 1
ATOM 1796 N N . ASN A 1 238 ? -25.811 -52.348 -34.078 1.00 95.44 402 ASN A N 1
ATOM 1797 C CA . ASN A 1 238 ? -26.571 -53.578 -34.385 1.00 101.59 402 ASN A CA 1
ATOM 1798 C C . ASN A 1 238 ? -26.290 -54.659 -33.360 1.00 97.22 402 ASN A C 1
ATOM 1799 O O . ASN A 1 238 ? -26.164 -55.840 -33.701 1.00 94.88 402 ASN A O 1
ATOM 1804 N N . ASN A 1 239 ? -26.204 -54.246 -32.098 1.00 95.00 403 ASN A N 1
ATOM 1805 C CA . ASN A 1 239 ? -25.925 -55.163 -31.003 1.00 103.37 403 ASN A CA 1
ATOM 1806 C C . ASN A 1 239 ? -24.548 -55.891 -31.158 1.00 95.21 403 ASN A C 1
ATOM 1807 O O . ASN A 1 239 ? -24.378 -57.021 -30.721 1.00 96.08 403 ASN A O 1
ATOM 1812 N N . LYS A 1 240 ? -23.580 -55.216 -31.776 1.00 86.87 404 LYS A N 1
ATOM 1813 C CA . LYS A 1 240 ? -22.254 -55.770 -32.072 1.00 80.50 404 LYS A CA 1
ATOM 1814 C C . LYS A 1 240 ? -21.197 -54.693 -31.808 1.00 76.36 404 LYS A C 1
ATOM 1815 O O . LYS A 1 240 ? -21.448 -53.518 -32.054 1.00 73.48 404 LYS A O 1
ATOM 1821 N N . PRO A 1 241 ? -20.019 -55.079 -31.292 1.00 70.89 405 PRO A N 1
ATOM 1822 C CA . PRO A 1 241 ? -19.014 -54.054 -31.037 1.00 67.55 405 PRO A CA 1
ATOM 1823 C C . PRO A 1 241 ? -18.462 -53.434 -32.318 1.00 61.63 405 PRO A C 1
ATOM 1824 O O . PRO A 1 241 ? -18.305 -54.122 -33.324 1.00 60.58 405 PRO A O 1
ATOM 1828 N N . VAL A 1 242 ? -18.183 -52.136 -32.267 1.00 58.44 406 VAL A N 1
ATOM 1829 C CA . VAL A 1 242 ? -17.734 -51.415 -33.440 1.00 56.93 406 VAL A CA 1
ATOM 1830 C C . VAL A 1 242 ? -16.268 -51.679 -33.571 1.00 51.85 406 VAL A C 1
ATOM 1831 O O . VAL A 1 242 ? -15.541 -51.606 -32.596 1.00 51.74 406 VAL A O 1
ATOM 1835 N N . SER A 1 243 ? -15.861 -51.956 -34.796 1.00 49.28 407 SER A N 1
ATOM 1836 C CA . SER A 1 243 ? -14.498 -52.186 -35.122 1.00 48.18 407 SER A CA 1
ATOM 1837 C C . SER A 1 243 ? -13.866 -50.910 -35.617 1.00 49.34 407 SER A C 1
ATOM 1838 O O . SER A 1 243 ? -14.541 -50.000 -36.073 1.00 51.03 407 SER A O 1
ATOM 1841 N N . LEU A 1 244 ? -12.547 -50.859 -35.569 1.00 50.43 408 LEU A N 1
ATOM 1842 C CA . LEU A 1 244 ? -11.836 -49.708 -36.086 1.00 48.31 408 LEU A CA 1
ATOM 1843 C C . LEU A 1 244 ? -12.106 -49.508 -37.587 1.00 49.20 408 LEU A C 1
ATOM 1844 O O . LEU A 1 244 ? -12.208 -48.384 -38.036 1.00 53.77 408 LEU A O 1
ATOM 1849 N N . GLY A 1 245 ? -12.166 -50.592 -38.352 1.00 49.98 409 GLY A N 1
ATOM 1850 C CA . GLY A 1 245 ? -12.494 -50.548 -39.765 1.00 49.31 409 GLY A CA 1
ATOM 1851 C C . GLY A 1 245 ? -13.850 -49.886 -40.039 1.00 51.36 409 GLY A C 1
ATOM 1852 O O . GLY A 1 245 ? -13.928 -49.001 -40.873 1.00 48.82 409 GLY A O 1
ATOM 1853 N N . GLN A 1 246 ? -14.898 -50.286 -39.318 1.00 50.95 410 GLN A N 1
ATOM 1854 C CA . GLN A 1 246 ? -16.212 -49.653 -39.441 1.00 56.95 410 GLN A CA 1
ATOM 1855 C C . GLN A 1 246 ? -16.168 -48.160 -39.175 1.00 58.50 410 GLN A C 1
ATOM 1856 O O . GLN A 1 246 ? -16.753 -47.385 -39.916 1.00 70.05 410 GLN A O 1
ATOM 1862 N N . ALA A 1 247 ? -15.524 -47.789 -38.075 1.00 57.35 411 ALA A N 1
ATOM 1863 C CA . ALA A 1 247 ? -15.426 -46.409 -37.620 1.00 55.53 411 ALA A CA 1
ATOM 1864 C C . ALA A 1 247 ? -14.782 -45.536 -38.661 1.00 53.58 411 ALA A C 1
ATOM 1865 O O . ALA A 1 247 ? -15.256 -44.445 -38.931 1.00 60.05 411 ALA A O 1
ATOM 1867 N N . LEU A 1 248 ? -13.687 -46.010 -39.221 1.00 49.83 412 LEU A N 1
ATOM 1868 C CA . LEU A 1 248 ? -13.030 -45.307 -40.295 1.00 53.54 412 LEU A CA 1
ATOM 1869 C C . LEU A 1 248 ? -13.960 -45.134 -41.509 1.00 60.36 412 LEU A C 1
ATOM 1870 O O . LEU A 1 248 ? -13.917 -44.096 -42.161 1.00 57.98 412 LEU A O 1
ATOM 1875 N N . GLU A 1 249 ? -14.758 -46.164 -41.822 1.00 65.95 413 GLU A N 1
ATOM 1876 C CA . GLU A 1 249 ? -15.713 -46.109 -42.939 1.00 69.35 413 GLU A CA 1
ATOM 1877 C C . GLU A 1 249 ? -16.712 -44.998 -42.684 1.00 63.74 413 GLU A C 1
ATOM 1878 O O . GLU A 1 249 ? -16.915 -44.147 -43.530 1.00 63.78 413 GLU A O 1
ATOM 1884 N N . VAL A 1 250 ? -17.294 -45.012 -41.498 1.00 57.14 414 VAL A N 1
ATOM 1885 C CA . VAL A 1 250 ? -18.245 -44.001 -41.076 1.00 56.61 414 VAL A CA 1
ATOM 1886 C C . VAL A 1 250 ? -17.656 -42.604 -41.133 1.00 60.73 414 VAL A C 1
ATOM 1887 O O . VAL A 1 250 ? -18.287 -41.684 -41.607 1.00 71.39 414 VAL A O 1
ATOM 1891 N N . VAL A 1 251 ? -16.451 -42.443 -40.627 1.00 66.23 415 VAL A N 1
ATOM 1892 C CA . VAL A 1 251 ? -15.809 -41.140 -40.641 1.00 62.44 415 VAL A CA 1
ATOM 1893 C C . VAL A 1 251 ? -15.592 -40.688 -42.092 1.00 61.35 415 VAL A C 1
ATOM 1894 O O . VAL A 1 251 ? -15.842 -39.539 -42.417 1.00 66.99 415 VAL A O 1
ATOM 1898 N N . ILE A 1 252 ? -15.134 -41.584 -42.951 1.00 59.77 416 ILE A N 1
ATOM 1899 C CA . ILE A 1 252 ? -14.879 -41.238 -44.342 1.00 62.22 416 ILE A CA 1
ATOM 1900 C C . ILE A 1 252 ? -16.185 -40.845 -45.054 1.00 67.52 416 ILE A C 1
ATOM 1901 O O . ILE A 1 252 ? -16.205 -39.912 -45.855 1.00 64.28 416 ILE A O 1
ATOM 1906 N N . GLN A 1 253 ? -17.263 -41.550 -44.738 1.00 69.22 417 GLN A N 1
ATOM 1907 C CA . GLN A 1 253 ? -18.565 -41.263 -45.307 1.00 65.73 417 GLN A CA 1
ATOM 1908 C C . GLN A 1 253 ? -19.019 -39.876 -44.914 1.00 68.58 417 GLN A C 1
ATOM 1909 O O . GLN A 1 253 ? -19.459 -39.115 -45.772 1.00 80.16 417 GLN A O 1
ATOM 1915 N N . LEU A 1 254 ? -18.858 -39.521 -43.646 1.00 64.25 418 LEU A N 1
ATOM 1916 C CA . LEU A 1 254 ? -19.225 -38.183 -43.195 1.00 64.47 418 LEU A CA 1
ATOM 1917 C C . LEU A 1 254 ? -18.395 -37.036 -43.806 1.00 63.07 418 LEU A C 1
ATOM 1918 O O . LEU A 1 254 ? -18.842 -35.894 -43.788 1.00 71.18 418 LEU A O 1
ATOM 1923 N N . GLN A 1 255 ? -17.200 -37.324 -44.307 1.00 60.92 419 GLN A N 1
ATOM 1924 C CA . GLN A 1 255 ? -16.366 -36.312 -44.952 1.00 63.23 419 GLN A CA 1
ATOM 1925 C C . GLN A 1 255 ? -16.813 -36.145 -46.382 1.00 68.28 419 GLN A C 1
ATOM 1926 O O . GLN A 1 255 ? -16.694 -35.057 -46.951 1.00 67.80 419 GLN A O 1
ATOM 1932 N N . GLU A 1 256 ? -17.243 -37.254 -46.970 1.00 70.63 420 GLU A N 1
ATOM 1933 C CA . GLU A 1 256 ? -17.898 -37.254 -48.255 1.00 71.53 420 GLU A CA 1
ATOM 1934 C C . GLU A 1 256 ? -19.238 -36.482 -48.193 1.00 70.33 420 GLU A C 1
ATOM 1935 O O . GLU A 1 256 ? -19.476 -35.606 -49.023 1.00 68.12 420 GLU A O 1
ATOM 1941 N N . LYS A 1 257 ? -20.058 -36.765 -47.185 1.00 63.22 421 LYS A N 1
ATOM 1942 C CA . LYS A 1 257 ? -21.276 -36.003 -46.931 1.00 64.01 421 LYS A CA 1
ATOM 1943 C C . LYS A 1 257 ? -21.014 -34.511 -46.910 1.00 68.56 421 LYS A C 1
ATOM 1944 O O . LYS A 1 257 ? -21.670 -33.759 -47.620 1.00 80.76 421 LYS A O 1
ATOM 1950 N N . HIS A 1 258 ? -20.047 -34.092 -46.105 1.00 71.31 422 HIS A N 1
ATOM 1951 C CA . HIS A 1 258 ? -19.728 -32.674 -45.963 1.00 71.56 422 HIS A CA 1
ATOM 1952 C C . HIS A 1 258 ? -19.247 -32.047 -47.277 1.00 73.33 422 HIS A C 1
ATOM 1953 O O . HIS A 1 258 ? -19.605 -30.921 -47.577 1.00 73.79 422 HIS A O 1
ATOM 1960 N N . VAL A 1 259 ? -18.433 -32.757 -48.042 1.00 69.69 423 VAL A N 1
ATOM 1961 C CA . VAL A 1 259 ? -18.022 -32.265 -49.348 1.00 72.67 423 VAL A CA 1
ATOM 1962 C C . VAL A 1 259 ? -19.233 -31.980 -50.259 1.00 78.95 423 VAL A C 1
ATOM 1963 O O . VAL A 1 259 ? -19.238 -30.978 -50.990 1.00 76.89 423 VAL A O 1
ATOM 1967 N N . LYS A 1 260 ? -20.237 -32.853 -50.189 1.00 77.90 424 LYS A N 1
ATOM 1968 C CA . LYS A 1 260 ? -21.464 -32.704 -50.960 1.00 78.06 424 LYS A CA 1
ATOM 1969 C C . LYS A 1 260 ? -22.369 -31.611 -50.392 1.00 78.60 424 LYS A C 1
ATOM 1970 O O . LYS A 1 260 ? -22.891 -30.810 -51.159 1.00 80.05 424 LYS A O 1
ATOM 1976 N N . ASP A 1 261 ? -22.530 -31.562 -49.068 1.00 74.28 425 ASP A N 1
ATOM 1977 C CA . ASP A 1 261 ? -23.282 -30.480 -48.408 1.00 78.53 425 ASP A CA 1
ATOM 1978 C C . ASP A 1 261 ? -22.736 -29.081 -48.731 1.00 82.50 425 ASP A C 1
ATOM 1979 O O . ASP A 1 261 ? -23.489 -28.100 -48.764 1.00 83.41 425 ASP A O 1
ATOM 1984 N N . GLU A 1 262 ? -21.421 -29.007 -48.922 1.00 87.77 426 GLU A N 1
ATOM 1985 C CA . GLU A 1 262 ? -20.695 -27.759 -49.161 1.00 87.28 426 GLU A CA 1
ATOM 1986 C C . GLU A 1 262 ? -20.922 -27.286 -50.591 1.00 81.76 426 GLU A C 1
ATOM 1987 O O . GLU A 1 262 ? -21.003 -26.081 -50.836 1.00 79.63 426 GLU A O 1
ATOM 1993 N N . GLN A 1 263 ? -20.971 -28.236 -51.524 1.00 71.25 427 GLN A N 1
ATOM 1994 C CA . GLN A 1 263 ? -21.269 -27.946 -52.915 1.00 76.61 427 GLN A CA 1
ATOM 1995 C C . GLN A 1 263 ? -22.699 -27.423 -53.051 1.00 79.67 427 GLN A C 1
ATOM 1996 O O . GLN A 1 263 ? -22.925 -26.366 -53.622 1.00 83.83 427 GLN A O 1
ATOM 2002 N N . ILE A 1 264 ? -23.646 -28.174 -52.505 1.00 77.76 428 ILE A N 1
ATOM 2003 C CA . ILE A 1 264 ? -25.037 -27.755 -52.420 1.00 76.18 428 ILE A CA 1
ATOM 2004 C C . ILE A 1 264 ? -25.147 -26.314 -51.918 1.00 77.72 428 ILE A C 1
ATOM 2005 O O . ILE A 1 264 ? -25.642 -25.465 -52.641 1.00 86.47 428 ILE A O 1
ATOM 2010 N N . GLU A 1 265 ? -24.655 -26.038 -50.715 1.00 80.74 429 GLU A N 1
ATOM 2011 C CA . GLU A 1 265 ? -24.733 -24.689 -50.127 1.00 83.60 429 GLU A CA 1
ATOM 2012 C C . GLU A 1 265 ? -24.196 -23.587 -51.083 1.00 79.58 429 GLU A C 1
ATOM 2013 O O . GLU A 1 265 ? -24.776 -22.505 -51.173 1.00 79.64 429 GLU A O 1
ATOM 2019 N N . HIS A 1 266 ? -23.118 -23.892 -51.804 1.00 69.26 430 HIS A N 1
ATOM 2020 C CA . HIS A 1 266 ? -22.463 -22.962 -52.727 1.00 67.83 430 HIS A CA 1
ATOM 2021 C C . HIS A 1 266 ? -23.286 -22.692 -53.975 1.00 77.79 430 HIS A C 1
ATOM 2022 O O . HIS A 1 266 ? -23.487 -21.538 -54.341 1.00 85.08 430 HIS A O 1
ATOM 2029 N N . TRP A 1 267 ? -23.727 -23.756 -54.641 1.00 76.08 431 TRP A N 1
ATOM 2030 C CA . TRP A 1 267 ? -24.606 -23.622 -55.796 1.00 75.10 431 TRP A CA 1
ATOM 2031 C C . TRP A 1 267 ? -25.993 -23.041 -55.414 1.00 77.79 431 TRP A C 1
ATOM 2032 O O . TRP A 1 267 ? -26.628 -22.386 -56.234 1.00 80.14 431 TRP A O 1
ATOM 2043 N N . LYS A 1 268 ? -26.442 -23.263 -54.181 1.00 77.61 432 LYS A N 1
ATOM 2044 C CA . LYS A 1 268 ? -27.673 -22.642 -53.677 1.00 78.39 432 LYS A CA 1
ATOM 2045 C C . LYS A 1 268 ? -27.568 -21.128 -53.546 1.00 85.01 432 LYS A C 1
ATOM 2046 O O . LYS A 1 268 ? -28.575 -20.440 -53.673 1.00 93.85 432 LYS A O 1
ATOM 2052 N N . LYS A 1 269 ? -26.390 -20.601 -53.231 1.00 89.58 433 LYS A N 1
ATOM 2053 C CA . LYS A 1 269 ? -26.256 -19.151 -53.115 1.00 96.22 433 LYS A CA 1
ATOM 2054 C C . LYS A 1 269 ? -26.007 -18.538 -54.495 1.00 86.16 433 LYS A C 1
ATOM 2055 O O . LYS A 1 269 ? -26.359 -17.384 -54.712 1.00 88.03 433 LYS A O 1
ATOM 2061 N N . ILE A 1 270 ? -25.437 -19.303 -55.424 1.00 73.18 434 ILE A N 1
ATOM 2062 C CA . ILE A 1 270 ? -25.446 -18.905 -56.824 1.00 80.14 434 ILE A CA 1
ATOM 2063 C C . ILE A 1 270 ? -26.890 -18.755 -57.371 1.00 88.62 434 ILE A C 1
ATOM 2064 O O . ILE A 1 270 ? -27.166 -17.761 -58.036 1.00 97.50 434 ILE A O 1
ATOM 2069 N N . VAL A 1 271 ? -27.799 -19.702 -57.107 1.00 85.46 435 VAL A N 1
ATOM 2070 C CA . VAL A 1 271 ? -29.184 -19.532 -57.574 1.00 85.56 435 VAL A CA 1
ATOM 2071 C C . VAL A 1 271 ? -29.891 -18.379 -56.903 1.00 86.64 435 VAL A C 1
ATOM 2072 O O . VAL A 1 271 ? -30.678 -17.713 -57.548 1.00 100.57 435 VAL A O 1
ATOM 2076 N N . LYS A 1 272 ? -29.627 -18.147 -55.623 1.00 85.14 436 LYS A N 1
ATOM 2077 C CA . LYS A 1 272 ? -30.298 -17.055 -54.911 1.00 92.76 436 LYS A CA 1
ATOM 2078 C C . LYS A 1 272 ? -29.909 -15.700 -55.536 1.00 94.15 436 LYS A C 1
ATOM 2079 O O . LYS A 1 272 ? -30.708 -14.758 -55.550 1.00 93.69 436 LYS A O 1
ATOM 2085 N N . THR A 1 273 ? -28.686 -15.634 -56.062 1.00 88.48 437 THR A N 1
ATOM 2086 C CA . THR A 1 273 ? -28.127 -14.416 -56.625 1.00 89.10 437 THR A CA 1
ATOM 2087 C C . THR A 1 273 ? -28.596 -14.253 -58.072 1.00 82.18 437 THR A C 1
ATOM 2088 O O . THR A 1 273 ? -28.917 -13.149 -58.486 1.00 86.02 437 THR A O 1
ATOM 2092 N N . GLN A 1 274 ? -28.635 -15.342 -58.829 1.00 76.05 438 GLN A N 1
ATOM 2093 C CA . GLN A 1 274 ? -29.211 -15.327 -60.173 1.00 79.00 438 GLN A CA 1
ATOM 2094 C C . GLN A 1 274 ? -30.713 -14.970 -60.184 1.00 83.30 438 GLN A C 1
ATOM 2095 O O . GLN A 1 274 ? -31.195 -14.391 -61.141 1.00 88.13 438 GLN A O 1
ATOM 2101 N N . GLU A 1 275 ? -31.434 -15.334 -59.130 1.00 86.99 439 GLU A N 1
ATOM 2102 C CA . GLU A 1 275 ? -32.862 -15.093 -59.031 1.00 90.01 439 GLU A CA 1
ATOM 2103 C C . GLU A 1 275 ? -33.118 -13.643 -58.648 1.00 89.92 439 GLU A C 1
ATOM 2104 O O . GLU A 1 275 ? -34.102 -13.061 -59.094 1.00 95.30 439 GLU A O 1
ATOM 2110 N N . GLU A 1 276 ? -32.257 -13.081 -57.798 1.00 93.47 440 GLU A N 1
ATOM 2111 C CA . GLU A 1 276 ? -32.224 -11.630 -57.544 1.00 98.46 440 GLU A CA 1
ATOM 2112 C C . GLU A 1 276 ? -31.996 -10.854 -58.847 1.00 94.25 440 GLU A C 1
ATOM 2113 O O . GLU A 1 276 ? -32.642 -9.837 -59.103 1.00 89.00 440 GLU A O 1
ATOM 2119 N N . LEU A 1 277 ? -31.053 -11.342 -59.644 1.00 84.02 441 LEU A N 1
ATOM 2120 C CA . LEU A 1 277 ? -30.715 -10.742 -60.914 1.00 82.27 441 LEU A CA 1
ATOM 2121 C C . LEU A 1 277 ? -31.894 -10.851 -61.906 1.00 85.07 441 LEU A C 1
ATOM 2122 O O . LEU A 1 277 ? -32.226 -9.880 -62.579 1.00 94.80 441 LEU A O 1
ATOM 2127 N N . LYS A 1 278 ? -32.520 -12.025 -61.976 1.00 85.03 442 LYS A N 1
ATOM 2128 C CA . LYS A 1 278 ? -33.719 -12.255 -62.793 1.00 80.97 442 LYS A CA 1
ATOM 2129 C C . LYS A 1 278 ? -34.783 -11.213 -62.461 1.00 83.65 442 LYS A C 1
ATOM 2130 O O . LYS A 1 278 ? -35.229 -10.483 -63.340 1.00 85.63 442 LYS A O 1
ATOM 2136 N N . GLU A 1 279 ? -35.152 -11.128 -61.189 1.00 81.92 443 GLU A N 1
ATOM 2137 C CA . GLU A 1 279 ? -36.111 -10.133 -60.721 1.00 84.56 443 GLU A CA 1
ATOM 2138 C C . GLU A 1 279 ? -35.721 -8.708 -61.151 1.00 88.06 443 GLU A C 1
ATOM 2139 O O . GLU A 1 279 ? -36.568 -7.939 -61.614 1.00 98.89 443 GLU A O 1
ATOM 2145 N N . LEU A 1 280 ? -34.448 -8.371 -61.013 1.00 87.60 444 LEU A N 1
ATOM 2146 C CA . LEU A 1 280 ? -33.964 -7.045 -61.368 1.00 84.67 444 LEU A CA 1
ATOM 2147 C C . LEU A 1 280 ? -33.973 -6.825 -62.878 1.00 82.87 444 LEU A C 1
ATOM 2148 O O . LEU A 1 280 ? -34.335 -5.747 -63.330 1.00 83.74 444 LEU A O 1
ATOM 2153 N N . LEU A 1 281 ? -33.551 -7.818 -63.654 1.00 79.93 445 LEU A N 1
ATOM 2154 C CA . LEU A 1 281 ? -33.549 -7.675 -65.114 1.00 83.06 445 LEU A CA 1
ATOM 2155 C C . LEU A 1 281 ? -34.976 -7.483 -65.685 1.00 83.19 445 LEU A C 1
ATOM 2156 O O . LEU A 1 281 ? -35.163 -6.697 -66.613 1.00 82.61 445 LEU A O 1
ATOM 2161 N N . ASN A 1 282 ? -35.961 -8.188 -65.127 1.00 77.62 446 ASN A N 1
ATOM 2162 C CA . ASN A 1 282 ? -37.361 -7.985 -65.497 1.00 78.82 446 ASN A CA 1
ATOM 2163 C C . ASN A 1 282 ? -37.824 -6.568 -65.199 1.00 82.12 446 ASN A C 1
ATOM 2164 O O . ASN A 1 282 ? -38.489 -5.958 -66.031 1.00 87.68 446 ASN A O 1
ATOM 2169 N N . LYS A 1 283 ? -37.467 -6.066 -64.020 1.00 78.54 447 LYS A N 1
ATOM 2170 C CA . LYS A 1 283 ? -37.765 -4.697 -63.606 1.00 78.65 447 LYS A CA 1
ATOM 2171 C C . LYS A 1 283 ? -37.144 -3.674 -64.583 1.00 81.84 447 LYS A C 1
ATOM 2172 O O . LYS A 1 283 ? -37.785 -2.677 -64.947 1.00 83.26 447 LYS A O 1
ATOM 2178 N N . MET A 1 284 ? -35.923 -3.950 -65.027 1.00 77.20 448 MET A N 1
ATOM 2179 C CA . MET A 1 284 ? -35.228 -3.092 -65.976 1.00 78.70 448 MET A CA 1
ATOM 2180 C C . MET A 1 284 ? -35.775 -3.161 -67.408 1.00 79.43 448 MET A C 1
ATOM 2181 O O . MET A 1 284 ? -35.728 -2.162 -68.112 1.00 81.63 448 MET A O 1
ATOM 2186 N N . VAL A 1 285 ? -36.269 -4.323 -67.841 1.00 76.86 449 VAL A N 1
ATOM 2187 C CA . VAL A 1 285 ? -36.834 -4.487 -69.200 1.00 75.13 449 VAL A CA 1
ATOM 2188 C C . VAL A 1 285 ? -38.177 -3.754 -69.329 1.00 77.15 449 VAL A C 1
ATOM 2189 O O . VAL A 1 285 ? -38.422 -3.074 -70.324 1.00 73.35 449 VAL A O 1
ATOM 2193 N N . ASN A 1 286 ? -39.028 -3.911 -68.324 1.00 74.04 450 ASN A N 1
ATOM 2194 C CA . ASN A 1 286 ? -40.236 -3.112 -68.181 1.00 78.01 450 ASN A CA 1
ATOM 2195 C C . ASN A 1 286 ? -40.017 -1.595 -68.140 1.00 84.71 450 ASN A C 1
ATOM 2196 O O . ASN A 1 286 ? -40.735 -0.849 -68.805 1.00 93.50 450 ASN A O 1
ATOM 2201 N N . LEU A 1 287 ? -39.041 -1.151 -67.361 1.00 86.52 451 LEU A N 1
ATOM 2202 C CA . LEU A 1 287 ? -38.706 0.265 -67.290 1.00 84.80 451 LEU A CA 1
ATOM 2203 C C . LEU A 1 287 ? -38.075 0.787 -68.583 1.00 82.11 451 LEU A C 1
ATOM 2204 O O . LEU A 1 287 ? -38.245 1.945 -68.908 1.00 84.82 451 LEU A O 1
ATOM 2209 N N . LYS A 1 288 ? -37.342 -0.049 -69.308 1.00 75.71 452 LYS A N 1
ATOM 2210 C CA . LYS A 1 288 ? -36.774 0.368 -70.582 1.00 77.58 452 LYS A CA 1
ATOM 2211 C C . LYS A 1 288 ? -37.897 0.637 -71.607 1.00 84.36 452 LYS A C 1
ATOM 2212 O O . LYS A 1 288 ? -37.808 1.577 -72.385 1.00 86.51 452 LYS A O 1
ATOM 2218 N N . GLU A 1 289 ? -38.934 -0.198 -71.612 1.00 88.92 453 GLU A N 1
ATOM 2219 C CA . GLU A 1 289 ? -40.074 -0.016 -72.511 1.00 91.90 453 GLU A CA 1
ATOM 2220 C C . GLU A 1 289 ? -40.940 1.172 -72.058 1.00 86.84 453 GLU A C 1
ATOM 2221 O O . GLU A 1 289 ? -41.550 1.849 -72.885 1.00 79.73 453 GLU A O 1
ATOM 2227 N N . LYS A 1 290 ? -40.986 1.419 -70.753 1.00 77.95 454 LYS A N 1
ATOM 2228 C CA . LYS A 1 290 ? -41.687 2.576 -70.218 1.00 78.57 454 LYS A CA 1
ATOM 2229 C C . LYS A 1 290 ? -40.964 3.870 -70.639 1.00 79.17 454 LYS A C 1
ATOM 2230 O O . LYS A 1 290 ? -41.596 4.861 -70.971 1.00 86.04 454 LYS A O 1
ATOM 2236 N N . ILE A 1 291 ? -39.638 3.824 -70.634 1.00 76.58 455 ILE A N 1
ATOM 2237 C CA . ILE A 1 291 ? -38.789 4.919 -71.066 1.00 71.24 455 ILE A CA 1
ATOM 2238 C C . ILE A 1 291 ? -38.922 5.161 -72.565 1.00 75.10 455 ILE A C 1
ATOM 2239 O O . ILE A 1 291 ? -38.970 6.304 -72.987 1.00 78.47 455 ILE A O 1
ATOM 2244 N N . LYS A 1 292 ? -38.969 4.087 -73.351 1.00 75.27 456 LYS A N 1
ATOM 2245 C CA . LYS A 1 292 ? -39.138 4.157 -74.800 1.00 74.94 456 LYS A CA 1
ATOM 2246 C C . LYS A 1 292 ? -40.412 4.919 -75.203 1.00 80.18 456 LYS A C 1
ATOM 2247 O O . LYS A 1 292 ? -40.356 5.857 -75.993 1.00 79.99 456 LYS A O 1
ATOM 2253 N N . GLU A 1 293 ? -41.547 4.493 -74.660 1.00 82.98 457 GLU A N 1
ATOM 2254 C CA . GLU A 1 293 ? -42.836 5.112 -74.927 1.00 87.01 457 GLU A CA 1
ATOM 2255 C C . GLU A 1 293 ? -42.823 6.595 -74.509 1.00 87.67 457 GLU A C 1
ATOM 2256 O O . GLU A 1 293 ? -43.195 7.466 -75.299 1.00 86.79 457 GLU A O 1
ATOM 2262 N N . LEU A 1 294 ? -42.364 6.867 -73.287 1.00 76.20 458 LEU A N 1
ATOM 2263 C CA . LEU A 1 294 ? -42.317 8.228 -72.739 1.00 70.21 458 LEU A CA 1
ATOM 2264 C C . LEU A 1 294 ? -41.408 9.186 -73.529 1.00 72.17 458 LEU A C 1
ATOM 2265 O O . LEU A 1 294 ? -41.619 10.391 -73.522 1.00 74.83 458 LEU A O 1
ATOM 2270 N N . HIS A 1 295 ? -40.386 8.645 -74.175 1.00 68.28 459 HIS A N 1
ATOM 2271 C CA . HIS A 1 295 ? -39.535 9.403 -75.069 1.00 67.87 459 HIS A CA 1
ATOM 2272 C C . HIS A 1 295 ? -40.314 9.780 -76.321 1.00 72.00 459 HIS A C 1
ATOM 2273 O O . HIS A 1 295 ? -40.180 10.894 -76.798 1.00 76.23 459 HIS A O 1
ATOM 2280 N N . GLN A 1 296 ? -41.101 8.851 -76.859 1.00 71.64 460 GLN A N 1
ATOM 2281 C CA . GLN A 1 296 ? -41.925 9.131 -78.028 1.00 76.11 460 GLN A CA 1
ATOM 2282 C C . GLN A 1 296 ? -42.883 10.285 -77.683 1.00 75.14 460 GLN A C 1
ATOM 2283 O O . GLN A 1 296 ? -42.950 11.279 -78.401 1.00 71.79 460 GLN A O 1
ATOM 2289 N N . GLN A 1 297 ? -43.537 10.172 -76.531 1.00 72.58 461 GLN A N 1
ATOM 2290 C CA . GLN A 1 297 ? -44.454 11.189 -76.021 1.00 70.45 461 GLN A CA 1
ATOM 2291 C C . GLN A 1 297 ? -43.817 12.573 -75.887 1.00 70.80 461 GLN A C 1
ATOM 2292 O O . GLN A 1 297 ? -44.478 13.567 -76.165 1.00 82.85 461 GLN A O 1
ATOM 2298 N N . TYR A 1 298 ? -42.556 12.638 -75.470 1.00 65.03 462 TYR A N 1
ATOM 2299 C CA . TYR A 1 298 ? -41.830 13.916 -75.393 1.00 64.56 462 TYR A CA 1
ATOM 2300 C C . TYR A 1 298 ? -41.413 14.382 -76.784 1.00 66.15 462 TYR A C 1
ATOM 2301 O O . TYR A 1 298 ? -41.406 15.582 -77.051 1.00 66.26 462 TYR A O 1
ATOM 2310 N N . LYS A 1 299 ? -41.037 13.443 -77.647 1.00 67.93 463 LYS A N 1
ATOM 2311 C CA . LYS A 1 299 ? -40.662 13.767 -79.019 1.00 76.05 463 LYS A CA 1
ATOM 2312 C C . LYS A 1 299 ? -41.865 14.429 -79.706 1.00 79.35 463 LYS A C 1
ATOM 2313 O O . LYS A 1 299 ? -41.746 15.562 -80.147 1.00 81.00 463 LYS A O 1
ATOM 2319 N N . GLU A 1 300 ? -43.014 13.749 -79.725 1.00 70.34 464 GLU A N 1
ATOM 2320 C CA . GLU A 1 300 ? -44.259 14.298 -80.259 1.00 70.23 464 GLU A CA 1
ATOM 2321 C C . GLU A 1 300 ? -44.569 15.690 -79.701 1.00 71.82 464 GLU A C 1
ATOM 2322 O O . GLU A 1 300 ? -44.779 16.649 -80.458 1.00 67.93 464 GLU A O 1
ATOM 2328 N N . ALA A 1 301 ? -44.570 15.802 -78.382 1.00 68.01 465 ALA A N 1
ATOM 2329 C CA . ALA A 1 301 ? -44.912 17.056 -77.730 1.00 67.51 465 ALA A CA 1
ATOM 2330 C C . ALA A 1 301 ? -43.966 18.209 -78.096 1.00 70.50 465 ALA A C 1
ATOM 2331 O O . ALA A 1 301 ? -44.397 19.367 -78.105 1.00 72.44 465 ALA A O 1
ATOM 2333 N N . SER A 1 302 ? -42.700 17.911 -78.395 1.00 69.38 466 SER A N 1
ATOM 2334 C CA . SER A 1 302 ? -41.746 18.962 -78.774 1.00 76.81 466 SER A CA 1
ATOM 2335 C C . SER A 1 302 ? -41.656 19.210 -80.289 1.00 74.02 466 SER A C 1
ATOM 2336 O O . SER A 1 302 ? -41.099 20.224 -80.685 1.00 72.64 466 SER A O 1
ATOM 2339 N N . GLU A 1 303 ? -42.190 18.293 -81.115 1.00 82.70 467 GLU A N 1
ATOM 2340 C CA . GLU A 1 303 ? -42.318 18.492 -82.579 1.00 84.13 467 GLU A CA 1
ATOM 2341 C C . GLU A 1 303 ? -43.438 19.496 -82.902 1.00 78.88 467 GLU A C 1
ATOM 2342 O O . GLU A 1 303 ? -43.531 19.932 -84.044 1.00 79.29 467 GLU A O 1
ATOM 2348 N N . VAL A 1 304 ? -44.314 19.785 -81.926 1.00 71.52 468 VAL A N 1
ATOM 2349 C CA . VAL A 1 304 ? -45.284 20.894 -81.974 1.00 66.44 468 VAL A CA 1
ATOM 2350 C C . VAL A 1 304 ? -44.506 22.202 -81.908 1.00 64.63 468 VAL A C 1
ATOM 2351 O O . VAL A 1 304 ? -44.147 22.654 -80.828 1.00 62.65 468 VAL A O 1
ATOM 2355 N N . LYS A 1 305 ? -44.251 22.808 -83.066 1.00 69.02 469 LYS A N 1
ATOM 2356 C CA . LYS A 1 305 ? -43.412 23.998 -83.136 1.00 73.68 469 LYS A CA 1
ATOM 2357 C C . LYS A 1 305 ? -44.119 25.177 -82.466 1.00 76.49 469 LYS A C 1
ATOM 2358 O O . LYS A 1 305 ? -45.365 25.258 -82.500 1.00 72.28 469 LYS A O 1
ATOM 2364 N N . PRO A 1 306 ? -43.338 26.080 -81.834 1.00 79.06 470 PRO A N 1
ATOM 2365 C CA . PRO A 1 306 ? -43.935 27.297 -81.298 1.00 78.40 470 PRO A CA 1
ATOM 2366 C C . PRO A 1 306 ? -44.515 28.214 -82.404 1.00 74.52 470 PRO A C 1
ATOM 2367 O O . PRO A 1 306 ? -44.263 27.983 -83.592 1.00 72.64 470 PRO A O 1
ATOM 2371 N N . PRO A 1 307 ? -45.278 29.242 -82.037 1.00 73.60 471 PRO A N 1
ATOM 2372 C CA . PRO A 1 307 ? -45.616 29.575 -80.640 1.00 68.46 471 PRO A CA 1
ATOM 2373 C C . PRO A 1 307 ? -46.652 28.620 -80.067 1.00 65.20 471 PRO A C 1
ATOM 2374 O O . PRO A 1 307 ? -47.452 28.062 -80.827 1.00 65.95 471 PRO A O 1
ATOM 2378 N N . ARG A 1 308 ? -46.599 28.379 -78.752 1.00 65.78 472 ARG A N 1
ATOM 2379 C CA . ARG A 1 308 ? -47.545 27.452 -78.111 1.00 58.33 472 ARG A CA 1
ATOM 2380 C C . ARG A 1 308 ? -48.175 27.991 -76.832 1.00 52.41 472 ARG A C 1
ATOM 2381 O O . ARG A 1 308 ? -47.606 28.850 -76.189 1.00 46.95 472 ARG A O 1
ATOM 2389 N N . ASP A 1 309 ? -49.391 27.539 -76.514 1.00 51.80 473 ASP A N 1
ATOM 2390 C CA . ASP A 1 309 ? -50.029 27.933 -75.256 1.00 57.81 473 ASP A CA 1
ATOM 2391 C C . ASP A 1 309 ? -49.264 27.275 -74.098 1.00 55.75 473 ASP A C 1
ATOM 2392 O O . ASP A 1 309 ? -48.341 26.519 -74.342 1.00 57.65 473 ASP A O 1
ATOM 2397 N N . ILE A 1 310 ? -49.622 27.575 -72.857 1.00 55.91 474 ILE A N 1
ATOM 2398 C CA . ILE A 1 310 ? -48.804 27.168 -71.712 1.00 56.52 474 ILE A CA 1
ATOM 2399 C C . ILE A 1 310 ? -49.028 25.720 -71.286 1.00 58.21 474 ILE A C 1
ATOM 2400 O O . ILE A 1 310 ? -48.133 25.109 -70.701 1.00 66.13 474 ILE A O 1
ATOM 2405 N N . THR A 1 311 ? -50.203 25.170 -71.578 1.00 55.88 475 THR A N 1
ATOM 2406 C CA . THR A 1 311 ? -50.415 23.732 -71.434 1.00 54.27 475 THR A CA 1
ATOM 2407 C C . THR A 1 311 ? -49.517 22.896 -72.371 1.00 54.09 475 THR A C 1
ATOM 2408 O O . THR A 1 311 ? -49.074 21.813 -72.005 1.00 58.03 475 THR A O 1
ATOM 2412 N N . ALA A 1 312 ? -49.238 23.390 -73.562 1.00 52.20 476 ALA A N 1
ATOM 2413 C CA . ALA A 1 312 ? -48.395 22.643 -74.504 1.00 59.93 476 ALA A CA 1
ATOM 2414 C C . ALA A 1 312 ? -46.910 22.761 -74.175 1.00 57.29 476 ALA A C 1
ATOM 2415 O O . ALA A 1 312 ? -46.106 21.915 -74.574 1.00 58.09 476 ALA A O 1
ATOM 2417 N N . GLU A 1 313 ? -46.552 23.849 -73.504 1.00 62.60 477 GLU A N 1
ATOM 2418 C CA . GLU A 1 313 ? -45.191 24.068 -73.027 1.00 65.12 477 GLU A CA 1
ATOM 2419 C C . GLU A 1 313 ? -44.996 23.181 -71.799 1.00 63.49 477 GLU A C 1
ATOM 2420 O O . GLU A 1 313 ? -44.005 22.470 -71.701 1.00 54.48 477 GLU A O 1
ATOM 2426 N N . PHE A 1 314 ? -45.978 23.205 -70.900 1.00 60.84 478 PHE A N 1
ATOM 2427 C CA . PHE A 1 314 ? -46.020 22.313 -69.761 1.00 65.12 478 PHE A CA 1
ATOM 2428 C C . PHE A 1 314 ? -45.872 20.863 -70.188 1.00 64.48 478 PHE A C 1
ATOM 2429 O O . PHE A 1 314 ? -45.140 20.116 -69.570 1.00 70.46 478 PHE A O 1
ATOM 2437 N N . LEU A 1 315 ? -46.558 20.470 -71.247 1.00 64.05 479 LEU A N 1
ATOM 2438 C CA . LEU A 1 315 ? -46.474 19.096 -71.712 1.00 66.96 479 LEU A CA 1
ATOM 2439 C C . LEU A 1 315 ? -45.041 18.715 -72.036 1.00 65.15 479 LEU A C 1
ATOM 2440 O O . LEU A 1 315 ? -44.584 17.656 -71.647 1.00 67.29 479 LEU A O 1
ATOM 2445 N N . VAL A 1 316 ? -44.335 19.584 -72.738 1.00 64.29 480 VAL A N 1
ATOM 2446 C CA . VAL A 1 316 ? -42.948 19.315 -73.078 1.00 65.46 480 VAL A CA 1
ATOM 2447 C C . VAL A 1 316 ? -42.089 19.233 -71.825 1.00 67.09 480 VAL A C 1
ATOM 2448 O O . VAL A 1 316 ? -41.267 18.338 -71.731 1.00 70.41 480 VAL A O 1
ATOM 2452 N N . LYS A 1 317 ? -42.295 20.156 -70.883 1.00 69.59 481 LYS A N 1
ATOM 2453 C CA . LYS A 1 317 ? -41.473 20.267 -69.680 1.00 69.22 481 LYS A CA 1
ATOM 2454 C C . LYS A 1 317 ? -41.760 19.106 -68.721 1.00 70.43 481 LYS A C 1
ATOM 2455 O O . LYS A 1 317 ? -40.840 18.479 -68.197 1.00 78.18 481 LYS A O 1
ATOM 2461 N N . SER A 1 318 ? -43.035 18.822 -68.498 1.00 67.35 482 SER A N 1
ATOM 2462 C CA . SER A 1 318 ? -43.415 17.745 -67.613 1.00 66.94 482 SER A CA 1
ATOM 2463 C C . SER A 1 318 ? -42.896 16.407 -68.134 1.00 69.92 482 SER A C 1
ATOM 2464 O O . SER A 1 318 ? -42.458 15.596 -67.348 1.00 79.91 482 SER A O 1
ATOM 2467 N N . LYS A 1 319 ? -42.943 16.172 -69.444 1.00 70.09 483 LYS A N 1
ATOM 2468 C CA . LYS A 1 319 ? -42.450 14.904 -70.006 1.00 68.20 483 LYS A CA 1
ATOM 2469 C C . LYS A 1 319 ? -40.929 14.829 -69.949 1.00 67.64 483 LYS A C 1
ATOM 2470 O O . LYS A 1 319 ? -40.379 13.749 -69.850 1.00 64.60 483 LYS A O 1
ATOM 2476 N N . HIS A 1 320 ? -40.257 15.972 -70.033 1.00 71.80 484 HIS A N 1
ATOM 2477 C CA . HIS A 1 320 ? -38.798 16.037 -69.881 1.00 75.92 484 HIS A CA 1
ATOM 2478 C C . HIS A 1 320 ? -38.394 15.603 -68.473 1.00 74.35 484 HIS A C 1
ATOM 2479 O O . HIS A 1 320 ? -37.480 14.811 -68.299 1.00 80.59 484 HIS A O 1
ATOM 2486 N N . ARG A 1 321 ? -39.093 16.131 -67.483 1.00 69.78 485 ARG A N 1
ATOM 2487 C CA . ARG A 1 321 ? -38.824 15.813 -66.104 1.00 78.81 485 ARG A CA 1
ATOM 2488 C C . ARG A 1 321 ? -39.070 14.334 -65.828 1.00 84.82 485 ARG A C 1
ATOM 2489 O O . ARG A 1 321 ? -38.216 13.644 -65.259 1.00 94.48 485 ARG A O 1
ATOM 2497 N N . ASP A 1 322 ? -40.252 13.874 -66.223 1.00 78.54 486 ASP A N 1
ATOM 2498 C CA . ASP A 1 322 ? -40.632 12.483 -66.091 1.00 75.26 486 ASP A CA 1
ATOM 2499 C C . ASP A 1 322 ? -39.615 11.557 -66.774 1.00 72.06 486 ASP A C 1
ATOM 2500 O O . ASP A 1 322 ? -39.303 10.506 -66.243 1.00 77.87 486 ASP A O 1
ATOM 2505 N N . LEU A 1 323 ? -39.077 11.960 -67.915 1.00 67.20 487 LEU A N 1
ATOM 2506 C CA . LEU A 1 323 ? -38.153 11.110 -68.643 1.00 71.71 487 LEU A CA 1
ATOM 2507 C C . LEU A 1 323 ? -36.770 11.089 -68.031 1.00 76.59 487 LEU A C 1
ATOM 2508 O O . LEU A 1 323 ? -36.109 10.064 -68.123 1.00 76.98 487 LEU A O 1
ATOM 2513 N N . THR A 1 324 ? -36.304 12.194 -67.446 1.00 79.61 488 THR A N 1
ATOM 2514 C CA . THR A 1 324 ? -35.009 12.157 -66.753 1.00 82.30 488 THR A CA 1
ATOM 2515 C C . THR A 1 324 ? -35.117 11.391 -65.416 1.00 80.71 488 THR A C 1
ATOM 2516 O O . THR A 1 324 ? -34.196 10.658 -65.069 1.00 90.64 488 THR A O 1
ATOM 2520 N N . ALA A 1 325 ? -36.240 11.521 -64.706 1.00 76.57 489 ALA A N 1
ATOM 2521 C CA . ALA A 1 325 ? -36.489 10.760 -63.466 1.00 75.59 489 ALA A CA 1
ATOM 2522 C C . ALA A 1 325 ? -36.477 9.235 -63.650 1.00 83.05 489 ALA A C 1
ATOM 2523 O O . ALA A 1 325 ? -35.924 8.516 -62.814 1.00 98.15 489 ALA A O 1
ATOM 2525 N N . LEU A 1 326 ? -37.094 8.757 -64.731 1.00 79.08 490 LEU A N 1
ATOM 2526 C CA . LEU A 1 326 ? -37.044 7.346 -65.113 1.00 73.60 490 LEU A CA 1
ATOM 2527 C C . LEU A 1 326 ? -35.680 6.910 -65.612 1.00 75.73 490 LEU A C 1
ATOM 2528 O O . LEU A 1 326 ? -35.299 5.765 -65.431 1.00 82.34 490 LEU A O 1
ATOM 2533 N N . CYS A 1 327 ? -34.963 7.793 -66.285 1.00 79.00 491 CYS A N 1
ATOM 2534 C CA . CYS A 1 327 ? -33.580 7.504 -66.649 1.00 88.93 491 CYS A CA 1
ATOM 2535 C C . CYS A 1 327 ? -32.669 7.459 -65.404 1.00 93.28 491 CYS A C 1
ATOM 2536 O O . CYS A 1 327 ? -31.636 6.799 -65.423 1.00 96.22 491 CYS A O 1
ATOM 2539 N N . LYS A 1 328 ? -33.063 8.150 -64.334 1.00 90.20 492 LYS A N 1
ATOM 2540 C CA . LYS A 1 328 ? -32.372 8.061 -63.054 1.00 97.87 492 LYS A CA 1
ATOM 2541 C C . LYS A 1 328 ? -32.548 6.659 -62.462 1.00 100.44 492 LYS A C 1
ATOM 2542 O O . LYS A 1 328 ? -31.553 5.960 -62.256 1.00 112.20 492 LYS A O 1
ATOM 2548 N N . GLU A 1 329 ? -33.798 6.246 -62.221 1.00 95.45 493 GLU A N 1
ATOM 2549 C CA . GLU A 1 329 ? -34.108 4.880 -61.755 1.00 93.87 493 GLU A CA 1
ATOM 2550 C C . GLU A 1 329 ? -33.290 3.810 -62.494 1.00 91.11 493 GLU A C 1
ATOM 2551 O O . GLU A 1 329 ? -32.580 3.024 -61.877 1.00 103.39 493 GLU A O 1
ATOM 2557 N N . TYR A 1 330 ? -33.374 3.811 -63.815 1.00 84.48 494 TYR A N 1
ATOM 2558 C CA . TYR A 1 330 ? -32.677 2.826 -64.642 1.00 85.04 494 TYR A CA 1
ATOM 2559 C C . TYR A 1 330 ? -31.161 2.900 -64.524 1.00 92.90 494 TYR A C 1
ATOM 2560 O O . TYR A 1 330 ? -30.486 1.902 -64.752 1.00 99.53 494 TYR A O 1
ATOM 2569 N N . ASP A 1 331 ? -30.627 4.082 -64.226 1.00 102.79 495 ASP A N 1
ATOM 2570 C CA . ASP A 1 331 ? -29.189 4.233 -63.986 1.00 104.87 495 ASP A CA 1
ATOM 2571 C C . ASP A 1 331 ? -28.790 3.639 -62.617 1.00 102.06 495 ASP A C 1
ATOM 2572 O O . ASP A 1 331 ? -27.785 2.925 -62.534 1.00 90.23 495 ASP A O 1
ATOM 2577 N N . GLU A 1 332 ? -29.589 3.916 -61.582 1.00 94.05 496 GLU A N 1
ATOM 2578 C CA . GLU A 1 332 ? -29.411 3.316 -60.254 1.00 100.15 496 GLU A CA 1
ATOM 2579 C C . GLU A 1 332 ? -29.650 1.799 -60.231 1.00 106.20 496 GLU A C 1
ATOM 2580 O O . GLU A 1 332 ? -29.072 1.098 -59.400 1.00 121.13 496 GLU A O 1
ATOM 2586 N N . LEU A 1 333 ? -30.507 1.302 -61.121 1.00 104.75 497 LEU A N 1
ATOM 2587 C CA . LEU A 1 333 ? -30.749 -0.140 -61.249 1.00 100.61 497 LEU A CA 1
ATOM 2588 C C . LEU A 1 333 ? -29.610 -0.859 -61.978 1.00 100.30 497 LEU A C 1
ATOM 2589 O O . LEU A 1 333 ? -29.292 -1.986 -61.628 1.00 114.63 497 LEU A O 1
ATOM 2594 N N . ALA A 1 334 ? -29.004 -0.229 -62.980 1.00 95.07 498 ALA A N 1
ATOM 2595 C CA . ALA A 1 334 ? -27.838 -0.815 -63.663 1.00 99.37 498 ALA A CA 1
ATOM 2596 C C . ALA A 1 334 ? -26.558 -0.753 -62.806 1.00 102.55 498 ALA A C 1
ATOM 2597 O O . ALA A 1 334 ? -25.587 -1.462 -63.091 1.00 88.38 498 ALA A O 1
ATOM 2599 N N . GLU A 1 335 ? -26.552 0.114 -61.790 1.00 107.84 499 GLU A N 1
ATOM 2600 C CA . GLU A 1 335 ? -25.573 0.049 -60.700 1.00 121.64 499 GLU A CA 1
ATOM 2601 C C . GLU A 1 335 ? -25.763 -1.313 -60.022 1.00 116.50 499 GLU A C 1
ATOM 2602 O O . GLU A 1 335 ? -24.893 -2.177 -60.111 1.00 114.89 499 GLU A O 1
ATOM 2608 N N . THR A 1 336 ? -26.929 -1.508 -59.406 1.00 103.20 500 THR A N 1
ATOM 2609 C CA . THR A 1 336 ? -27.284 -2.769 -58.762 1.00 93.47 500 THR A CA 1
ATOM 2610 C C . THR A 1 336 ? -27.080 -3.991 -59.673 1.00 94.85 500 THR A C 1
ATOM 2611 O O . THR A 1 336 ? -26.698 -5.044 -59.202 1.00 101.59 500 THR A O 1
ATOM 2615 N N . GLN A 1 337 ? -27.317 -3.854 -60.972 1.00 102.84 501 GLN A N 1
ATOM 2616 C CA . GLN A 1 337 ? -27.024 -4.937 -61.926 1.00 99.42 501 GLN A CA 1
ATOM 2617 C C . GLN A 1 337 ? -25.530 -5.273 -61.920 1.00 99.73 501 GLN A C 1
ATOM 2618 O O . GLN A 1 337 ? -25.157 -6.441 -61.912 1.00 97.77 501 GLN A O 1
ATOM 2624 N N . GLY A 1 338 ? -24.691 -4.240 -61.945 1.00 106.97 502 GLY A N 1
ATOM 2625 C CA . GLY A 1 338 ? -23.243 -4.403 -62.070 1.00 107.58 502 GLY A CA 1
ATOM 2626 C C . GLY A 1 338 ? -22.565 -5.066 -60.882 1.00 103.61 502 GLY A C 1
ATOM 2627 O O . GLY A 1 338 ? -21.597 -5.803 -61.067 1.00 90.19 502 GLY A O 1
ATOM 2628 N N . LYS A 1 339 ? -23.069 -4.796 -59.676 1.00 97.56 503 LYS A N 1
ATOM 2629 C CA . LYS A 1 339 ? -22.530 -5.378 -58.451 1.00 103.31 503 LYS A CA 1
ATOM 2630 C C . LYS A 1 339 ? -22.941 -6.853 -58.258 1.00 108.38 503 LYS A C 1
ATOM 2631 O O . LYS A 1 339 ? -22.107 -7.670 -57.850 1.00 117.54 503 LYS A O 1
ATOM 2637 N N . LEU A 1 340 ? -24.192 -7.204 -58.571 1.00 102.96 504 LEU A N 1
ATOM 2638 C CA . LEU A 1 340 ? -24.620 -8.615 -58.566 1.00 96.05 504 LEU A CA 1
ATOM 2639 C C . LEU A 1 340 ? -23.938 -9.459 -59.649 1.00 92.73 504 LEU A C 1
ATOM 2640 O O . LEU A 1 340 ? -23.816 -10.663 -59.478 1.00 103.04 504 LEU A O 1
ATOM 2645 N N . GLU A 1 341 ? -23.502 -8.857 -60.753 1.00 90.20 505 GLU A N 1
ATOM 2646 C CA . GLU A 1 341 ? -22.720 -9.600 -61.767 1.00 100.18 505 GLU A CA 1
ATOM 2647 C C . GLU A 1 341 ? -21.269 -9.858 -61.340 1.00 104.90 505 GLU A C 1
ATOM 2648 O O . GLU A 1 341 ? -20.635 -10.793 -61.845 1.00 95.57 505 GLU A O 1
ATOM 2654 N N . GLU A 1 342 ? -20.744 -8.998 -60.460 1.00 109.81 506 GLU A N 1
ATOM 2655 C CA . GLU A 1 342 ? -19.410 -9.158 -59.877 1.00 114.21 506 GLU A CA 1
ATOM 2656 C C . GLU A 1 342 ? -19.458 -10.301 -58.862 1.00 112.27 506 GLU A C 1
ATOM 2657 O O . GLU A 1 342 ? -18.652 -11.239 -58.945 1.00 106.87 506 GLU A O 1
ATOM 2659 N N . LYS A 1 343 ? -20.421 -10.217 -57.934 1.00 100.33 507 LYS A N 1
ATOM 2660 C CA . LYS A 1 343 ? -20.705 -11.279 -56.951 1.00 97.01 507 LYS A CA 1
ATOM 2661 C C . LYS A 1 343 ? -20.891 -12.664 -57.579 1.00 94.14 507 LYS A C 1
ATOM 2662 O O . LYS A 1 343 ? -20.505 -13.659 -56.998 1.00 102.03 507 LYS A O 1
ATOM 2668 N N . LEU A 1 344 ? -21.474 -12.711 -58.765 1.00 103.68 508 LEU A N 1
ATOM 2669 C CA . LEU A 1 344 ? -21.664 -13.956 -59.505 1.00 108.06 508 LEU A CA 1
ATOM 2670 C C . LEU A 1 344 ? -20.372 -14.509 -60.123 1.00 103.38 508 LEU A C 1
ATOM 2671 O O . LEU A 1 344 ? -20.211 -15.722 -60.201 1.00 107.20 508 LEU A O 1
ATOM 2676 N N . GLN A 1 345 ? -19.488 -13.630 -60.602 1.00 114.75 509 GLN A N 1
ATOM 2677 C CA . GLN A 1 345 ? -18.192 -14.044 -61.187 1.00 115.50 509 GLN A CA 1
ATOM 2678 C C . GLN A 1 345 ? -17.202 -14.482 -60.097 1.00 112.80 509 GLN A C 1
ATOM 2679 O O . GLN A 1 345 ? -16.302 -15.280 -60.364 1.00 98.64 509 GLN A O 1
ATOM 2681 N N . GLU A 1 346 ? -17.383 -13.952 -58.883 1.00 112.62 510 GLU A N 1
ATOM 2682 C CA . GLU A 1 346 ? -16.607 -14.344 -57.698 1.00 119.37 510 GLU A CA 1
ATOM 2683 C C . GLU A 1 346 ? -16.935 -15.782 -57.259 1.00 116.09 510 GLU A C 1
ATOM 2684 O O . GLU A 1 346 ? -16.033 -16.624 -57.151 1.00 121.40 510 GLU A O 1
ATOM 2690 N N . LEU A 1 347 ? -18.219 -16.058 -57.030 1.00 102.90 511 LEU A N 1
ATOM 2691 C CA . LEU A 1 347 ? -18.668 -17.394 -56.631 1.00 95.99 511 LEU A CA 1
ATOM 2692 C C . LEU A 1 347 ? -18.395 -18.440 -57.715 1.00 96.56 511 LEU A C 1
ATOM 2693 O O . LEU A 1 347 ? -18.005 -19.557 -57.399 1.00 97.61 511 LEU A O 1
ATOM 2698 N N . GLU A 1 348 ? -18.584 -18.082 -58.984 1.00 101.43 512 GLU A N 1
ATOM 2699 C CA . GLU A 1 348 ? -18.222 -18.970 -60.106 1.00 113.92 512 GLU A CA 1
ATOM 2700 C C . GLU A 1 348 ? -16.739 -19.383 -60.101 1.00 115.68 512 GLU A C 1
ATOM 2701 O O . GLU A 1 348 ? -16.409 -20.489 -60.532 1.00 112.45 512 GLU A O 1
ATOM 2707 N N . ALA A 1 349 ? -15.862 -18.498 -59.617 1.00 120.33 513 ALA A N 1
ATOM 2708 C CA . ALA A 1 349 ? -14.411 -18.756 -59.550 1.00 122.01 513 ALA A CA 1
ATOM 2709 C C . ALA A 1 349 ? -13.888 -19.223 -58.176 1.00 115.61 513 ALA A C 1
ATOM 2710 O O . ALA A 1 349 ? -12.710 -19.561 -58.070 1.00 108.47 513 ALA A O 1
ATOM 2712 N N . ASN A 1 350 ? -14.747 -19.253 -57.148 1.00 113.28 514 ASN A N 1
ATOM 2713 C CA . ASN A 1 350 ? -14.403 -19.814 -55.822 1.00 112.58 514 ASN A CA 1
ATOM 2714 C C . ASN A 1 350 ? -15.238 -21.045 -55.395 1.00 102.52 514 ASN A C 1
ATOM 2715 O O . ASN A 1 350 ? -15.880 -21.023 -54.337 1.00 100.75 514 ASN A O 1
ATOM 2720 N N . PRO A 1 351 ? -15.213 -22.134 -56.202 1.00 94.99 515 PRO A N 1
ATOM 2721 C CA . PRO A 1 351 ? -15.985 -23.313 -55.814 1.00 99.95 515 PRO A CA 1
ATOM 2722 C C . PRO A 1 351 ? -15.286 -24.108 -54.705 1.00 109.52 515 PRO A C 1
ATOM 2723 O O . PRO A 1 351 ? -14.055 -24.113 -54.647 1.00 116.83 515 PRO A O 1
ATOM 2727 N N . PRO A 1 352 ? -16.058 -24.787 -53.835 1.00 115.08 516 PRO A N 1
ATOM 2728 C CA . PRO A 1 352 ? -15.441 -25.721 -52.901 1.00 118.58 516 PRO A CA 1
ATOM 2729 C C . PRO A 1 352 ? -14.977 -26.991 -53.625 1.00 114.99 516 PRO A C 1
ATOM 2730 O O . PRO A 1 352 ? -15.186 -27.130 -54.839 1.00 107.97 516 PRO A O 1
ATOM 2734 N N . SER A 1 353 ? -14.352 -27.900 -52.882 1.00 112.48 517 SER A N 1
ATOM 2735 C CA . SER A 1 353 ? -13.717 -29.072 -53.477 1.00 107.58 517 SER A CA 1
ATOM 2736 C C . SER A 1 353 ? -14.739 -29.986 -54.149 1.00 93.75 517 SER A C 1
ATOM 2737 O O . SER A 1 353 ? -15.884 -30.120 -53.695 1.00 74.39 517 SER A O 1
ATOM 2740 N N . ASP A 1 354 ? -14.292 -30.597 -55.238 1.00 96.82 518 ASP A N 1
ATOM 2741 C CA . ASP A 1 354 ? -15.110 -31.463 -56.082 1.00 102.17 518 ASP A CA 1
ATOM 2742 C C . ASP A 1 354 ? -15.308 -32.829 -55.411 1.00 99.32 518 ASP A C 1
ATOM 2743 O O . ASP A 1 354 ? -16.390 -33.414 -55.476 1.00 96.40 518 ASP A O 1
ATOM 2748 N N . VAL A 1 355 ? -14.250 -33.326 -54.771 1.00 99.67 519 VAL A N 1
ATOM 2749 C CA . VAL A 1 355 ? -14.235 -34.661 -54.167 1.00 95.67 519 VAL A CA 1
ATOM 2750 C C . VAL A 1 355 ? -13.497 -34.639 -52.821 1.00 85.50 519 VAL A C 1
ATOM 2751 O O . VAL A 1 355 ? -12.604 -33.792 -52.605 1.00 74.29 519 VAL A O 1
ATOM 2755 N N . TYR A 1 356 ? -13.882 -35.548 -51.914 1.00 83.29 520 TYR A N 1
ATOM 2756 C CA . TYR A 1 356 ? -13.135 -35.728 -50.657 1.00 75.98 520 TYR A CA 1
ATOM 2757 C C . TYR A 1 356 ? -11.725 -36.265 -50.937 1.00 68.27 520 TYR A C 1
ATOM 2758 O O . TYR A 1 356 ? -10.736 -35.637 -50.526 1.00 66.21 520 TYR A O 1
ATOM 2767 N N . LEU A 1 357 ? -11.644 -37.398 -51.643 1.00 63.09 521 LEU A N 1
ATOM 2768 C CA . LEU A 1 357 ? -10.359 -37.969 -52.061 1.00 67.72 521 LEU A CA 1
ATOM 2769 C C . LEU A 1 357 ? -10.439 -38.573 -53.455 1.00 64.92 521 LEU A C 1
ATOM 2770 O O . LEU A 1 357 ? -11.382 -39.298 -53.769 1.00 61.26 521 LEU A O 1
ATOM 2775 N N . SER A 1 358 ? -9.422 -38.307 -54.273 1.00 62.38 522 SER A N 1
ATOM 2776 C CA . SER A 1 358 ? -9.341 -38.901 -55.594 1.00 67.16 522 SER A CA 1
ATOM 2777 C C . SER A 1 358 ? -9.090 -40.394 -55.507 1.00 68.70 522 SER A C 1
ATOM 2778 O O . SER A 1 358 ? -8.966 -40.941 -54.438 1.00 73.01 522 SER A O 1
ATOM 2781 N N . SER A 1 359 ? -9.045 -41.053 -56.646 1.00 75.21 523 SER A N 1
ATOM 2782 C CA . SER A 1 359 ? -8.698 -42.456 -56.679 1.00 80.60 523 SER A CA 1
ATOM 2783 C C . SER A 1 359 ? -7.305 -42.676 -56.122 1.00 80.75 523 SER A C 1
ATOM 2784 O O . SER A 1 359 ? -7.111 -43.586 -55.332 1.00 82.72 523 SER A O 1
ATOM 2787 N N . ARG A 1 360 ? -6.350 -41.856 -56.554 1.00 78.07 524 ARG A N 1
ATOM 2788 C CA . ARG A 1 360 ? -4.970 -41.984 -56.101 1.00 77.85 524 ARG A CA 1
ATOM 2789 C C . ARG A 1 360 ? -4.860 -41.674 -54.619 1.00 76.81 524 ARG A C 1
ATOM 2790 O O . ARG A 1 360 ? -4.114 -42.334 -53.900 1.00 74.53 524 ARG A O 1
ATOM 2798 N N . ASP A 1 361 ? -5.590 -40.663 -54.169 1.00 72.20 525 ASP A N 1
ATOM 2799 C CA . ASP A 1 361 ? -5.564 -40.309 -52.766 1.00 75.39 525 ASP A CA 1
ATOM 2800 C C . ASP A 1 361 ? -6.003 -41.479 -51.881 1.00 74.87 525 ASP A C 1
ATOM 2801 O O . ASP A 1 361 ? -5.354 -41.755 -50.878 1.00 77.56 525 ASP A O 1
ATOM 2806 N N . ARG A 1 362 ? -7.066 -42.180 -52.279 1.00 73.61 526 ARG A N 1
ATOM 2807 C CA . ARG A 1 362 ? -7.603 -43.299 -51.511 1.00 73.71 526 ARG A CA 1
ATOM 2808 C C . ARG A 1 362 ? -6.668 -44.523 -51.558 1.00 71.92 526 ARG A C 1
ATOM 2809 O O . ARG A 1 362 ? -6.594 -45.267 -50.590 1.00 74.21 526 ARG A O 1
ATOM 2817 N N . GLN A 1 363 ? -5.956 -44.714 -52.663 1.00 65.22 527 GLN A N 1
ATOM 2818 C CA . GLN A 1 363 ? -4.911 -45.741 -52.760 1.00 67.86 527 GLN A CA 1
ATOM 2819 C C . GLN A 1 363 ? -3.762 -45.521 -51.778 1.00 69.41 527 GLN A C 1
ATOM 2820 O O . GLN A 1 363 ? -3.319 -46.456 -51.091 1.00 73.04 527 GLN A O 1
ATOM 2826 N N . ILE A 1 364 ? -3.279 -44.290 -51.736 1.00 64.87 528 ILE A N 1
ATOM 2827 C CA . ILE A 1 364 ? -2.219 -43.912 -50.820 1.00 67.81 528 ILE A CA 1
ATOM 2828 C C . ILE A 1 364 ? -2.751 -43.965 -49.383 1.00 66.11 528 ILE A C 1
ATOM 2829 O O . ILE A 1 364 ? -2.046 -44.397 -48.485 1.00 68.86 528 ILE A O 1
ATOM 2834 N N . LEU A 1 365 ? -3.987 -43.539 -49.162 1.00 59.63 529 LEU A N 1
ATOM 2835 C CA . LEU A 1 365 ? -4.585 -43.653 -47.836 1.00 58.06 529 LEU A CA 1
ATOM 2836 C C . LEU A 1 365 ? -4.613 -45.126 -47.380 1.00 62.10 529 LEU A C 1
ATOM 2837 O O . LEU A 1 365 ? -4.403 -45.421 -46.208 1.00 62.11 529 LEU A O 1
ATOM 2842 N N . ASP A 1 366 ? -4.890 -46.027 -48.322 1.00 59.53 530 ASP A N 1
ATOM 2843 C CA . ASP A 1 366 ? -4.959 -47.442 -48.056 1.00 55.36 530 ASP A CA 1
ATOM 2844 C C . ASP A 1 366 ? -3.615 -47.975 -47.614 1.00 53.94 530 ASP A C 1
ATOM 2845 O O . ASP A 1 366 ? -3.572 -48.900 -46.826 1.00 57.20 530 ASP A O 1
ATOM 2850 N N . TRP A 1 367 ? -2.527 -47.411 -48.115 1.00 50.26 531 TRP A N 1
ATOM 2851 C CA . TRP A 1 367 ? -1.206 -47.830 -47.672 1.00 52.87 531 TRP A CA 1
ATOM 2852 C C . TRP A 1 367 ? -1.049 -47.619 -46.179 1.00 55.64 531 TRP A C 1
ATOM 2853 O O . TRP A 1 367 ? -0.599 -48.523 -45.490 1.00 59.50 531 TRP A O 1
ATOM 2864 N N . HIS A 1 368 ? -1.432 -46.445 -45.690 1.00 51.74 532 HIS A N 1
ATOM 2865 C CA . HIS A 1 368 ? -1.392 -46.165 -44.254 1.00 54.76 532 HIS A CA 1
ATOM 2866 C C . HIS A 1 368 ? -2.286 -47.113 -43.459 1.00 54.42 532 HIS A C 1
ATOM 2867 O O . HIS A 1 368 ? -1.912 -47.538 -42.371 1.00 59.32 532 HIS A O 1
ATOM 2874 N N . PHE A 1 369 ? -3.445 -47.456 -44.010 1.00 53.24 533 PHE A N 1
ATOM 2875 C CA . PHE A 1 369 ? -4.305 -48.454 -43.403 1.00 50.34 533 PHE A CA 1
ATOM 2876 C C . PHE A 1 369 ? -3.634 -49.843 -43.364 1.00 50.08 533 PHE A C 1
ATOM 2877 O O . PHE A 1 369 ? -3.752 -50.560 -42.389 1.00 48.43 533 PHE A O 1
ATOM 2885 N N . ALA A 1 370 ? -2.928 -50.204 -44.424 1.00 48.40 534 ALA A N 1
ATOM 2886 C CA . ALA A 1 370 ? -2.205 -51.451 -44.467 1.00 51.26 534 ALA A CA 1
ATOM 2887 C C . ALA A 1 370 ? -1.136 -51.474 -43.377 1.00 51.88 534 ALA A C 1
ATOM 2888 O O . ALA A 1 370 ? -0.951 -52.483 -42.727 1.00 52.68 534 ALA A O 1
ATOM 2890 N N . ASN A 1 371 ? -0.456 -50.347 -43.192 1.00 52.99 535 ASN A N 1
ATOM 2891 C CA . ASN A 1 371 ? 0.557 -50.171 -42.156 1.00 51.54 535 ASN A CA 1
ATOM 2892 C C . ASN A 1 371 ? -0.010 -50.380 -40.768 1.00 49.52 535 ASN A C 1
ATOM 2893 O O . ASN A 1 371 ? 0.685 -50.814 -39.874 1.00 50.10 535 ASN A O 1
ATOM 2898 N N . LEU A 1 372 ? -1.271 -50.028 -40.595 1.00 44.72 536 LEU A N 1
ATOM 2899 C CA . LEU A 1 372 ? -1.971 -50.270 -39.353 1.00 44.03 536 LEU A CA 1
ATOM 2900 C C . LEU A 1 372 ? -2.307 -51.782 -39.245 1.00 47.95 536 LEU A C 1
ATOM 2901 O O . LEU A 1 372 ? -2.252 -52.371 -38.167 1.00 47.91 536 LEU A O 1
ATOM 2906 N N . GLU A 1 373 ? -2.617 -52.409 -40.373 1.00 48.86 537 GLU A N 1
ATOM 2907 C CA . GLU A 1 373 ? -2.907 -53.837 -40.409 1.00 49.59 537 GLU A CA 1
ATOM 2908 C C . GLU A 1 373 ? -1.675 -54.705 -40.160 1.00 47.50 537 GLU A C 1
ATOM 2909 O O . GLU A 1 373 ? -1.781 -55.816 -39.622 1.00 53.40 537 GLU A O 1
ATOM 2915 N N . PHE A 1 374 ? -0.526 -54.218 -40.601 1.00 44.57 538 PHE A N 1
ATOM 2916 C CA . PHE A 1 374 ? 0.745 -54.810 -40.250 1.00 46.56 538 PHE A CA 1
ATOM 2917 C C . PHE A 1 374 ? 0.974 -54.711 -38.734 1.00 46.92 538 PHE A C 1
ATOM 2918 O O . PHE A 1 374 ? 1.286 -55.682 -38.104 1.00 45.61 538 PHE A O 1
ATOM 2926 N N . ALA A 1 375 ? 0.765 -53.541 -38.160 1.00 47.67 539 ALA A N 1
ATOM 2927 C CA . ALA A 1 375 ? 1.061 -53.315 -36.766 1.00 48.28 539 ALA A CA 1
ATOM 2928 C C . ALA A 1 375 ? 0.259 -54.207 -35.821 1.00 47.16 539 ALA A C 1
ATOM 2929 O O . ALA A 1 375 ? 0.809 -54.755 -34.871 1.00 53.76 539 ALA A O 1
ATOM 2931 N N . ASN A 1 376 ? -1.023 -54.336 -36.096 1.00 41.80 540 ASN A N 1
ATOM 2932 C CA . ASN A 1 376 ? -1.905 -55.164 -35.325 1.00 41.59 540 ASN A CA 1
ATOM 2933 C C . ASN A 1 376 ? -2.041 -56.570 -35.883 1.00 39.89 540 ASN A C 1
ATOM 2934 O O . ASN A 1 376 ? -2.849 -57.374 -35.401 1.00 37.77 540 ASN A O 1
ATOM 2939 N N . ALA A 1 377 ? -1.222 -56.885 -36.875 1.00 42.26 541 ALA A N 1
ATOM 2940 C CA . ALA A 1 377 ? -1.286 -58.157 -37.571 1.00 41.73 541 ALA A CA 1
ATOM 2941 C C . ALA A 1 377 ? -2.698 -58.690 -37.912 1.00 42.21 541 ALA A C 1
ATOM 2942 O O . ALA A 1 377 ? -2.899 -59.877 -37.932 1.00 41.23 541 ALA A O 1
ATOM 2944 N N . THR A 1 378 ? -3.640 -57.817 -38.239 1.00 40.26 542 THR A N 1
ATOM 2945 C CA . THR A 1 378 ? -4.980 -58.219 -38.526 1.00 41.99 542 THR A CA 1
ATOM 2946 C C . THR A 1 378 ? -5.695 -57.152 -39.388 1.00 49.20 542 THR A C 1
ATOM 2947 O O . THR A 1 378 ? -5.291 -55.990 -39.411 1.00 50.29 542 THR A O 1
ATOM 2951 N N . PRO A 1 379 ? -6.759 -57.546 -40.104 1.00 51.11 543 PRO A N 1
ATOM 2952 C CA . PRO A 1 379 ? -7.572 -56.563 -40.815 1.00 46.34 543 PRO A CA 1
ATOM 2953 C C . PRO A 1 379 ? -8.234 -55.595 -39.873 1.00 44.91 543 PRO A C 1
ATOM 2954 O O . PRO A 1 379 ? -8.673 -55.990 -38.794 1.00 49.34 543 PRO A O 1
ATOM 2958 N N . LEU A 1 380 ? -8.368 -54.345 -40.287 1.00 42.51 544 LEU A N 1
ATOM 2959 C CA . LEU A 1 380 ? -8.917 -53.339 -39.383 1.00 42.93 544 LEU A CA 1
ATOM 2960 C C . LEU A 1 380 ? -10.329 -53.615 -38.931 1.00 42.44 544 LEU A C 1
ATOM 2961 O O . LEU A 1 380 ? -10.750 -53.125 -37.897 1.00 47.88 544 LEU A O 1
ATOM 2966 N N . SER A 1 381 ? -11.067 -54.408 -39.688 1.00 45.78 545 SER A N 1
ATOM 2967 C CA . SER A 1 381 ? -12.414 -54.801 -39.283 1.00 49.13 545 SER A CA 1
ATOM 2968 C C . SER A 1 381 ? -12.457 -55.736 -38.086 1.00 49.58 545 SER A C 1
ATOM 2969 O O . SER A 1 381 ? -13.545 -55.933 -37.531 1.00 49.90 545 SER A O 1
ATOM 2972 N N . THR A 1 382 ? -11.313 -56.345 -37.720 1.00 49.95 546 THR A N 1
ATOM 2973 C CA . THR A 1 382 ? -11.220 -57.170 -36.501 1.00 45.06 546 THR A CA 1
ATOM 2974 C C . THR A 1 382 ? -10.831 -56.398 -35.226 1.00 46.44 546 THR A C 1
ATOM 2975 O O . THR A 1 382 ? -11.182 -56.839 -34.124 1.00 48.53 546 THR A O 1
ATOM 2979 N N . LEU A 1 383 ? -10.185 -55.236 -35.364 1.00 42.54 547 LEU A N 1
ATOM 2980 C CA . LEU A 1 383 ? -9.778 -54.417 -34.195 1.00 44.93 547 LEU A CA 1
ATOM 2981 C C . LEU A 1 383 ? -10.872 -53.738 -33.405 1.00 44.90 547 LEU A C 1
ATOM 2982 O O . LEU A 1 383 ? -11.719 -53.095 -33.970 1.00 47.93 547 LEU A O 1
ATOM 2987 N N . SER A 1 384 ? -10.806 -53.852 -32.083 1.00 48.70 548 SER A N 1
ATOM 2988 C CA . SER A 1 384 ? -11.620 -53.047 -31.173 1.00 50.32 548 SER A CA 1
ATOM 2989 C C . SER A 1 384 ? -11.405 -51.584 -31.445 1.00 52.90 548 SER A C 1
ATOM 2990 O O . SER A 1 384 ? -10.262 -51.140 -31.493 1.00 54.33 548 SER A O 1
ATOM 2993 N N . LEU A 1 385 ? -12.493 -50.835 -31.608 1.00 51.89 549 LEU A N 1
ATOM 2994 C CA . LEU A 1 385 ? -12.387 -49.388 -31.801 1.00 50.42 549 LEU A CA 1
ATOM 2995 C C . LEU A 1 385 ? -11.904 -48.740 -30.515 1.00 47.45 549 LEU A C 1
ATOM 2996 O O . LEU A 1 385 ? -11.001 -47.947 -30.538 1.00 42.79 549 LEU A O 1
ATOM 3001 N N . LYS A 1 386 ? -12.530 -49.069 -29.394 1.00 50.43 550 LYS A N 1
ATOM 3002 C CA . LYS A 1 386 ? -12.160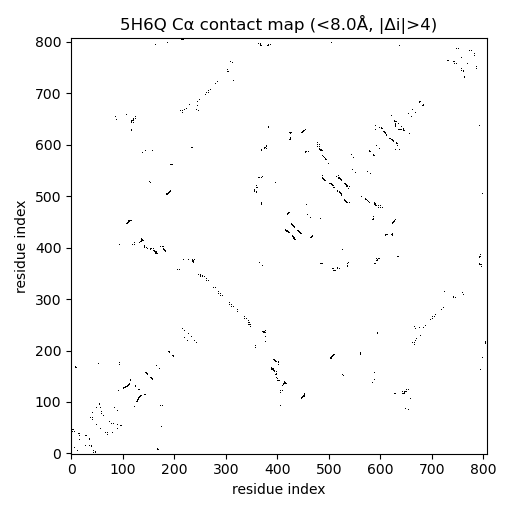 -48.429 -28.147 1.00 52.66 550 LYS A CA 1
ATOM 3003 C C . LYS A 1 386 ? -10.735 -48.785 -27.689 1.00 52.24 550 LYS A C 1
ATOM 3004 O O . LYS A 1 386 ? -10.039 -47.925 -27.175 1.00 52.19 550 LYS A O 1
ATOM 3010 N N . HIS A 1 387 ? -10.302 -50.033 -27.896 1.00 50.52 551 HIS A N 1
ATOM 3011 C CA . HIS A 1 387 ? -9.162 -50.592 -27.135 1.00 45.98 551 HIS A CA 1
ATOM 3012 C C . HIS A 1 387 ? -7.960 -51.079 -27.934 1.00 44.49 551 HIS A C 1
ATOM 3013 O O . HIS A 1 387 ? -7.024 -51.587 -27.349 1.00 48.13 551 HIS A O 1
ATOM 3020 N N . TRP A 1 388 ? -7.961 -50.919 -29.252 1.00 42.60 552 TRP A N 1
ATOM 3021 C CA . TRP A 1 388 ? -6.890 -51.469 -30.063 1.00 42.15 552 TRP A CA 1
ATOM 3022 C C . TRP A 1 388 ? -5.511 -50.925 -29.726 1.00 41.94 552 TRP A C 1
ATOM 3023 O O . TRP A 1 388 ? -4.510 -51.610 -29.898 1.00 47.19 552 TRP A O 1
ATOM 3034 N N . ASP A 1 389 ? -5.480 -49.691 -29.259 1.00 42.83 553 ASP A N 1
ATOM 3035 C CA . ASP A 1 389 ? -4.250 -48.954 -29.028 1.00 46.29 553 ASP A CA 1
ATOM 3036 C C . ASP A 1 389 ? -4.010 -48.803 -27.519 1.00 43.42 553 ASP A C 1
ATOM 3037 O O . ASP A 1 389 ? -3.273 -47.923 -27.072 1.00 42.28 553 ASP A O 1
ATOM 3042 N N . GLN A 1 390 ? -4.610 -49.696 -26.737 1.00 41.71 554 GLN A N 1
ATOM 3043 C CA . GLN A 1 390 ? -4.674 -49.507 -25.282 1.00 43.88 554 GLN A CA 1
ATOM 3044 C C . GLN A 1 390 ? -3.326 -49.527 -24.577 1.00 43.39 554 GLN A C 1
ATOM 3045 O O . GLN A 1 390 ? -3.221 -49.026 -23.464 1.00 45.38 554 GLN A O 1
ATOM 3051 N N . ASP A 1 391 ? -2.317 -50.082 -25.246 1.00 42.21 555 ASP A N 1
ATOM 3052 C CA . ASP A 1 391 ? -0.957 -50.096 -24.762 1.00 45.19 555 ASP A CA 1
ATOM 3053 C C . ASP A 1 391 ? -0.046 -48.937 -25.201 1.00 48.88 555 ASP A C 1
ATOM 3054 O O . ASP A 1 391 ? 1.155 -48.945 -24.896 1.00 54.65 555 ASP A O 1
ATOM 3059 N N . ASP A 1 392 ? -0.582 -47.964 -25.923 1.00 51.94 556 ASP A N 1
ATOM 3060 C CA . ASP A 1 392 ? 0.202 -46.812 -26.387 1.00 49.23 556 ASP A CA 1
ATOM 3061 C C . ASP A 1 392 ? 1.035 -46.082 -25.324 1.00 49.79 556 ASP A C 1
ATOM 3062 O O . ASP A 1 392 ? 2.186 -45.747 -25.594 1.00 46.89 556 ASP A O 1
ATOM 3067 N N . ASP A 1 393 ? 0.489 -45.878 -24.121 1.00 46.77 557 ASP A N 1
ATOM 3068 C CA . ASP A 1 393 ? 1.233 -45.173 -23.071 1.00 48.61 557 ASP A CA 1
ATOM 3069 C C . ASP A 1 393 ? 2.532 -45.850 -22.628 1.00 51.27 557 ASP A C 1
ATOM 3070 O O . ASP A 1 393 ? 3.316 -45.234 -21.916 1.00 61.41 557 ASP A O 1
ATOM 3075 N N . PHE A 1 394 ? 2.753 -47.111 -22.982 1.00 48.41 558 PHE A N 1
ATOM 3076 C CA . PHE A 1 394 ? 3.935 -47.826 -22.540 1.00 45.07 558 PHE A CA 1
ATOM 3077 C C . PHE A 1 394 ? 4.951 -47.995 -23.636 1.00 43.40 558 PHE A C 1
ATOM 3078 O O . PHE A 1 394 ? 5.940 -48.687 -23.470 1.00 49.24 558 PHE A O 1
ATOM 3086 N N . GLU A 1 395 ? 4.732 -47.318 -24.750 1.00 50.15 559 GLU A N 1
ATOM 3087 C CA . GLU A 1 395 ? 5.735 -47.230 -25.826 1.00 53.00 559 GLU A CA 1
ATOM 3088 C C . GLU A 1 395 ? 7.096 -46.797 -25.248 1.00 50.44 559 GLU A C 1
ATOM 3089 O O . GLU A 1 395 ? 7.191 -45.914 -24.377 1.00 50.44 559 GLU A O 1
ATOM 3095 N N . PHE A 1 396 ? 8.127 -47.468 -25.716 1.00 44.52 560 PHE A N 1
ATOM 3096 C CA . PHE A 1 396 ? 9.472 -47.129 -25.382 1.00 47.57 560 PHE A CA 1
ATOM 3097 C C . PHE A 1 396 ? 9.909 -45.916 -26.230 1.00 53.02 560 PHE A C 1
ATOM 3098 O O . PHE A 1 396 ? 9.298 -45.607 -27.261 1.00 63.20 560 PHE A O 1
ATOM 3106 N N . THR A 1 397 ? 10.982 -45.258 -25.798 1.00 48.52 561 THR A N 1
ATOM 3107 C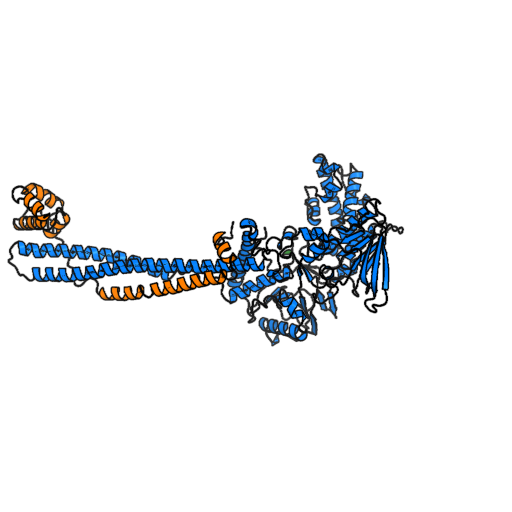 CA . THR A 1 397 ? 11.524 -44.121 -26.494 1.00 48.56 561 THR A CA 1
ATOM 3108 C C . THR A 1 397 ? 12.759 -44.538 -27.236 1.00 52.52 561 THR A C 1
ATOM 3109 O O . THR A 1 397 ? 13.366 -45.555 -26.900 1.00 54.56 561 THR A O 1
ATOM 3113 N N . GLY A 1 398 ? 13.106 -43.760 -28.266 1.00 51.28 562 GLY A N 1
ATOM 3114 C CA . GLY A 1 398 ? 14.323 -43.977 -29.032 1.00 51.22 562 GLY A CA 1
ATOM 3115 C C . GLY A 1 398 ? 14.075 -44.607 -30.388 1.00 56.24 562 GLY A C 1
ATOM 3116 O O . GLY A 1 398 ? 12.963 -45.029 -30.723 1.00 57.65 562 GLY A O 1
ATOM 3117 N N . SER A 1 399 ? 15.141 -44.669 -31.172 1.00 55.34 563 SER A N 1
ATOM 3118 C CA . SER A 1 399 ? 15.092 -45.268 -32.469 1.00 56.67 563 SER A CA 1
ATOM 3119 C C . SER A 1 399 ? 14.824 -46.749 -32.345 1.00 56.62 563 SER A C 1
ATOM 3120 O O . SER A 1 399 ? 15.287 -47.387 -31.415 1.00 60.56 563 SER A O 1
ATOM 3123 N N . HIS A 1 400 ? 14.102 -47.280 -33.321 1.00 57.69 564 HIS A N 1
ATOM 3124 C CA . HIS A 1 400 ? 13.952 -48.710 -33.502 1.00 51.51 564 HIS A CA 1
ATOM 3125 C C . HIS A 1 400 ? 15.216 -49.246 -34.101 1.00 50.40 564 HIS A C 1
ATOM 3126 O O . HIS A 1 400 ? 15.886 -48.519 -34.833 1.00 57.19 564 HIS A O 1
ATOM 3133 N N . LEU A 1 401 ? 15.544 -50.503 -33.787 1.00 51.01 565 LEU A N 1
ATOM 3134 C CA . LEU A 1 401 ? 16.796 -51.116 -34.226 1.00 50.96 565 LEU A CA 1
ATOM 3135 C C . LEU A 1 401 ? 16.593 -52.505 -34.798 1.00 51.53 565 LEU A C 1
ATOM 3136 O O . LEU A 1 401 ? 15.784 -53.269 -34.319 1.00 60.17 565 LEU A O 1
ATOM 3141 N N . THR A 1 402 ? 17.333 -52.795 -35.848 1.00 54.67 566 THR A N 1
ATOM 3142 C CA . THR A 1 402 ? 17.469 -54.117 -36.407 1.00 58.95 566 THR A CA 1
ATOM 3143 C C . THR A 1 402 ? 18.402 -54.901 -35.512 1.00 60.96 566 THR A C 1
ATOM 3144 O O . THR A 1 402 ? 19.272 -54.312 -34.875 1.00 62.26 566 THR A O 1
ATOM 3148 N N . VAL A 1 403 ? 18.232 -56.222 -35.489 1.00 59.16 567 VAL A N 1
ATOM 3149 C CA . VAL A 1 403 ? 19.168 -57.135 -34.847 1.00 56.30 567 VAL A CA 1
ATOM 3150 C C . VAL A 1 403 ? 19.969 -57.746 -35.983 1.00 57.62 567 VAL A C 1
ATOM 3151 O O . VAL A 1 403 ? 19.543 -58.725 -36.593 1.00 59.27 567 VAL A O 1
ATOM 3155 N N . ARG A 1 404 ? 21.114 -57.156 -36.305 1.00 64.24 568 ARG A N 1
ATOM 3156 C CA . ARG A 1 404 ? 21.856 -57.574 -37.511 1.00 69.98 568 ARG A CA 1
ATOM 3157 C C . ARG A 1 404 ? 22.456 -58.973 -37.457 1.00 68.81 568 ARG A C 1
ATOM 3158 O O . ARG A 1 404 ? 22.631 -59.596 -38.500 1.00 63.07 568 ARG A O 1
ATOM 3166 N N . ASN A 1 405 ? 22.714 -59.474 -36.247 1.00 75.57 569 ASN A N 1
ATOM 3167 C CA . ASN A 1 405 ? 23.154 -60.856 -36.051 1.00 74.13 569 ASN A CA 1
ATOM 3168 C C . ASN A 1 405 ? 22.100 -61.895 -36.331 1.00 65.60 569 ASN A C 1
ATOM 3169 O O . ASN A 1 405 ? 22.445 -63.068 -36.399 1.00 67.54 569 ASN A O 1
ATOM 3174 N N . GLY A 1 406 ? 20.835 -61.493 -36.471 1.00 60.17 570 GLY A N 1
ATOM 3175 C CA . GLY A 1 406 ? 19.713 -62.431 -36.456 1.00 57.46 570 GLY A CA 1
ATOM 3176 C C . GLY A 1 406 ? 19.210 -62.490 -35.016 1.00 59.96 570 GLY A C 1
ATOM 3177 O O . GLY A 1 406 ? 19.978 -62.753 -34.069 1.00 59.49 570 GLY A O 1
ATOM 3178 N N . TYR A 1 407 ? 17.928 -62.200 -34.830 1.00 54.93 571 TYR A N 1
ATOM 3179 C CA . TYR A 1 407 ? 17.330 -62.191 -33.490 1.00 50.36 571 TYR A CA 1
ATOM 3180 C C . TYR A 1 407 ? 17.477 -63.562 -32.760 1.00 51.05 571 TYR A C 1
ATOM 3181 O O . TYR A 1 407 ? 17.510 -63.588 -31.541 1.00 47.40 571 TYR A O 1
ATOM 3190 N N . SER A 1 408 ? 17.589 -64.679 -33.495 1.00 49.01 572 SER A N 1
ATOM 3191 C CA . SER A 1 408 ? 17.799 -65.980 -32.861 1.00 52.17 572 SER A CA 1
ATOM 3192 C C . SER A 1 408 ? 18.954 -66.003 -31.854 1.00 51.68 572 SER A C 1
ATOM 3193 O O . SER A 1 408 ? 18.940 -66.777 -30.915 1.00 55.56 572 SER A O 1
ATOM 3196 N N . CYS A 1 409 ? 19.942 -65.149 -32.030 1.00 52.98 573 CYS A N 1
ATOM 3197 C CA . CYS A 1 409 ? 21.036 -65.079 -31.078 1.00 53.50 573 CYS A CA 1
ATOM 3198 C C . CYS A 1 409 ? 20.581 -64.948 -29.649 1.00 52.19 573 CYS A C 1
ATOM 3199 O O . CYS A 1 409 ? 21.292 -65.412 -28.756 1.00 59.83 573 CYS A O 1
ATOM 3202 N N . VAL A 1 410 ? 19.421 -64.313 -29.437 1.00 50.57 574 VAL A N 1
ATOM 3203 C CA . VAL A 1 410 ? 18.840 -64.128 -28.099 1.00 48.75 574 VAL A CA 1
ATOM 3204 C C . VAL A 1 410 ? 18.297 -65.421 -27.460 1.00 50.64 574 VAL A C 1
ATOM 3205 O O . VAL A 1 410 ? 18.747 -65.796 -26.389 1.00 48.69 574 VAL A O 1
ATOM 3209 N N . PRO A 1 411 ? 17.335 -66.103 -28.098 1.00 47.38 575 PRO A N 1
ATOM 3210 C CA . PRO A 1 411 ? 16.900 -67.362 -27.510 1.00 48.01 575 PRO A CA 1
ATOM 3211 C C . PRO A 1 411 ? 17.987 -68.406 -27.370 1.00 51.32 575 PRO A C 1
ATOM 3212 O O . PRO A 1 411 ? 18.001 -69.126 -26.362 1.00 54.49 575 PRO A O 1
ATOM 3216 N N . VAL A 1 412 ? 18.876 -68.505 -28.353 1.00 51.80 576 VAL A N 1
ATOM 3217 C CA . VAL A 1 412 ? 19.985 -69.448 -28.258 1.00 52.72 576 VAL A CA 1
ATOM 3218 C C . VAL A 1 412 ? 20.808 -69.171 -26.996 1.00 53.26 576 VAL A C 1
ATOM 3219 O O . VAL A 1 412 ? 21.136 -70.081 -26.249 1.00 56.15 576 VAL A O 1
ATOM 3223 N N . ALA A 1 413 ? 21.110 -67.916 -26.740 1.00 51.41 577 ALA A N 1
ATOM 3224 C CA . ALA A 1 413 ? 21.871 -67.583 -25.549 1.00 52.28 577 ALA A CA 1
ATOM 3225 C C . ALA A 1 413 ? 21.095 -67.919 -24.272 1.00 58.40 577 ALA A C 1
ATOM 3226 O O . ALA A 1 413 ? 21.679 -68.410 -23.301 1.00 72.41 577 ALA A O 1
ATOM 3228 N N . LEU A 1 414 ? 19.792 -67.641 -24.267 1.00 58.76 578 LEU A N 1
ATOM 3229 C CA . LEU A 1 414 ? 18.947 -67.909 -23.108 1.00 56.75 578 LEU A CA 1
ATOM 3230 C C . LEU A 1 414 ? 18.791 -69.410 -22.829 1.00 54.53 578 LEU A C 1
ATOM 3231 O O . LEU A 1 414 ? 18.570 -69.795 -21.692 1.00 56.60 578 LEU A O 1
ATOM 3236 N N . ALA A 1 415 ? 18.928 -70.234 -23.858 1.00 48.34 579 ALA A N 1
ATOM 3237 C CA . ALA A 1 415 ? 18.907 -71.683 -23.702 1.00 54.30 579 ALA A CA 1
ATOM 3238 C C . ALA A 1 415 ? 20.158 -72.310 -23.020 1.00 61.94 579 ALA A C 1
ATOM 3239 O O . ALA A 1 415 ? 20.105 -73.464 -22.574 1.00 62.53 579 ALA A O 1
ATOM 3241 N N . GLU A 1 416 ? 21.275 -71.584 -22.976 1.00 67.66 580 GLU A N 1
ATOM 3242 C CA . GLU A 1 416 ? 22.515 -72.086 -22.387 1.00 72.96 580 GLU A CA 1
ATOM 3243 C C . GLU A 1 416 ? 22.244 -72.671 -20.998 1.00 69.48 580 GLU A C 1
ATOM 3244 O O . GLU A 1 416 ? 21.695 -72.010 -20.135 1.00 71.06 580 GLU A O 1
ATOM 3250 N N . GLY A 1 417 ? 22.589 -73.934 -20.810 1.00 68.06 581 GLY A N 1
ATOM 3251 C CA . GLY A 1 417 ? 22.522 -74.545 -19.493 1.00 67.92 581 GLY A CA 1
ATOM 3252 C C . GLY A 1 417 ? 21.129 -74.849 -18.972 1.00 65.10 581 GLY A C 1
ATOM 3253 O O . GLY A 1 417 ? 20.918 -74.859 -17.758 1.00 63.55 581 GLY A O 1
ATOM 3254 N N . LEU A 1 418 ? 20.187 -75.117 -19.874 1.00 57.11 582 LEU A N 1
ATOM 3255 C CA . LEU A 1 418 ? 18.815 -75.390 -19.485 1.00 54.12 582 LEU A CA 1
ATOM 3256 C C . LEU A 1 418 ? 18.456 -76.731 -20.013 1.00 50.54 582 LEU A C 1
ATOM 3257 O O . LEU A 1 418 ? 18.965 -77.127 -21.058 1.00 51.31 582 LEU A O 1
ATOM 3262 N N . ASP A 1 419 ? 17.559 -77.421 -19.306 1.00 53.10 583 ASP A N 1
ATOM 3263 C CA . ASP A 1 419 ? 17.109 -78.745 -19.741 1.00 57.84 583 ASP A CA 1
ATOM 3264 C C . ASP A 1 419 ? 15.964 -78.595 -20.749 1.00 58.27 583 ASP A C 1
ATOM 3265 O O . ASP A 1 419 ? 14.798 -78.487 -20.362 1.00 57.18 583 ASP A O 1
ATOM 3270 N N . ILE A 1 420 ? 16.306 -78.604 -22.039 1.00 54.63 584 ILE A N 1
ATOM 3271 C CA . ILE A 1 420 ? 15.325 -78.413 -23.091 1.00 52.04 584 ILE A CA 1
ATOM 3272 C C . ILE A 1 420 ? 15.172 -79.675 -23.895 1.00 51.11 584 ILE A C 1
ATOM 3273 O O . ILE A 1 420 ? 16.152 -80.167 -24.444 1.00 65.42 584 ILE A O 1
ATOM 3278 N N . LYS A 1 421 ? 13.946 -80.166 -24.003 1.00 50.13 585 LYS A N 1
ATOM 3279 C CA . LYS A 1 421 ? 13.629 -81.331 -24.821 1.00 52.64 585 LYS A CA 1
ATOM 3280 C C . LYS A 1 421 ? 12.956 -80.910 -26.126 1.00 53.80 585 LYS A C 1
ATOM 3281 O O . LYS A 1 421 ? 11.759 -80.598 -26.141 1.00 54.77 585 LYS A O 1
ATOM 3287 N N . LEU A 1 422 ? 13.713 -80.923 -27.228 1.00 51.16 586 LEU A N 1
ATOM 3288 C CA . LEU A 1 422 ? 13.182 -80.542 -28.534 1.00 45.59 586 LEU A CA 1
ATOM 3289 C C . LEU A 1 422 ? 12.376 -81.668 -29.156 1.00 44.59 586 LEU A C 1
ATOM 3290 O O . LEU A 1 422 ? 12.331 -82.758 -28.650 1.00 49.86 586 LEU A O 1
ATOM 3295 N N . ASN A 1 423 ? 11.701 -81.393 -30.251 1.00 46.45 587 ASN A N 1
ATOM 3296 C CA . ASN A 1 423 ? 10.899 -82.392 -30.913 1.00 49.54 587 ASN A CA 1
ATOM 3297 C C . ASN A 1 423 ? 9.973 -83.139 -29.975 1.00 50.64 587 ASN A C 1
ATOM 3298 O O . ASN A 1 423 ? 9.729 -84.312 -30.167 1.00 52.51 587 ASN A O 1
ATOM 3303 N N . THR A 1 424 ? 9.426 -82.424 -28.992 1.00 51.31 588 THR A N 1
ATOM 3304 C CA . THR A 1 424 ? 8.513 -82.970 -28.000 1.00 45.80 588 THR A CA 1
ATOM 3305 C C . THR A 1 424 ? 7.253 -82.091 -27.962 1.00 42.97 588 THR A C 1
ATOM 3306 O O . THR A 1 424 ? 7.257 -81.003 -27.404 1.00 40.68 588 THR A O 1
ATOM 3310 N N . ALA A 1 425 ? 6.188 -82.584 -28.562 1.00 42.06 589 ALA A N 1
ATOM 3311 C CA . ALA A 1 425 ? 4.917 -81.883 -28.660 1.00 42.79 589 ALA A CA 1
ATOM 3312 C C . ALA A 1 425 ? 4.032 -82.281 -27.513 1.00 45.06 589 ALA A C 1
ATOM 3313 O O . ALA A 1 425 ? 3.537 -83.418 -27.465 1.00 43.11 589 ALA A O 1
ATOM 3315 N N . VAL A 1 426 ? 3.775 -81.339 -26.611 1.00 44.19 590 VAL A N 1
ATOM 3316 C CA . VAL A 1 426 ? 2.781 -81.572 -25.575 1.00 39.99 590 VAL A CA 1
ATOM 3317 C C . VAL A 1 426 ? 1.404 -81.835 -26.179 1.00 40.57 590 VAL A C 1
ATOM 3318 O O . VAL A 1 426 ? 0.975 -81.138 -27.095 1.00 47.41 590 VAL A O 1
ATOM 3322 N N . ARG A 1 427 ? 0.742 -82.868 -25.676 1.00 42.18 591 ARG A N 1
ATOM 3323 C CA . ARG A 1 427 ? -0.598 -83.269 -26.125 1.00 46.76 591 ARG A CA 1
ATOM 3324 C C . ARG A 1 427 ? -1.661 -83.081 -25.045 1.00 44.46 591 ARG A C 1
ATOM 3325 O O . ARG A 1 427 ? -2.823 -82.814 -25.350 1.00 44.55 591 ARG A O 1
ATOM 3333 N N . GLN A 1 428 ? -1.296 -83.293 -23.794 1.00 42.78 592 GLN A N 1
ATOM 3334 C CA . GLN A 1 428 ? -2.269 -83.202 -22.717 1.00 44.42 592 GLN A CA 1
ATOM 3335 C C . GLN A 1 428 ? -1.626 -82.672 -21.446 1.00 42.38 592 GLN A C 1
ATOM 3336 O O . GLN A 1 428 ? -0.470 -82.981 -21.138 1.00 43.69 592 GLN A O 1
ATOM 3342 N N . VAL A 1 429 ? -2.375 -81.832 -20.738 1.00 43.10 593 VAL A N 1
ATOM 3343 C CA . VAL A 1 429 ? -1.903 -81.226 -19.497 1.00 46.44 593 VAL A CA 1
ATOM 3344 C C . VAL A 1 429 ? -2.921 -81.592 -18.414 1.00 46.20 593 VAL A C 1
ATOM 3345 O O . VAL A 1 429 ? -4.133 -81.294 -18.557 1.00 43.50 593 VAL A O 1
ATOM 3349 N N . ARG A 1 430 ? -2.424 -82.242 -17.356 1.00 43.35 594 ARG A N 1
ATOM 3350 C CA . ARG A 1 430 ? -3.252 -82.716 -16.245 1.00 43.42 594 ARG A CA 1
ATOM 3351 C C . ARG A 1 430 ? -2.809 -82.029 -15.004 1.00 43.29 594 ARG A C 1
ATOM 3352 O O . ARG A 1 430 ? -1.614 -82.006 -14.700 1.00 44.94 594 ARG A O 1
ATOM 3360 N N . TYR A 1 431 ? -3.763 -81.477 -14.269 1.00 49.07 595 TYR A N 1
ATOM 3361 C CA . TYR A 1 431 ? -3.445 -80.715 -13.064 1.00 50.58 595 TYR A CA 1
ATOM 3362 C C . TYR A 1 431 ? -4.495 -81.087 -12.018 1.00 51.38 595 TYR A C 1
ATOM 3363 O O . TYR A 1 431 ? -5.687 -81.145 -12.316 1.00 55.96 595 TYR A O 1
ATOM 3372 N N . THR A 1 432 ? -4.008 -81.412 -10.825 1.00 52.19 596 THR A N 1
ATOM 3373 C CA . THR A 1 432 ? -4.837 -81.796 -9.681 1.00 57.05 596 THR A CA 1
ATOM 3374 C C . THR A 1 432 ? -4.221 -81.192 -8.440 1.00 54.69 596 THR A C 1
ATOM 3375 O O . THR A 1 432 ? -3.130 -80.606 -8.492 1.00 52.04 596 THR A O 1
ATOM 3379 N N . ALA A 1 433 ? -4.899 -81.378 -7.314 1.00 57.74 597 ALA A N 1
ATOM 3380 C CA . ALA A 1 433 ? -4.405 -80.862 -6.031 1.00 54.51 597 ALA A CA 1
ATOM 3381 C C . ALA A 1 433 ? -3.106 -81.444 -5.517 1.00 52.28 597 ALA A C 1
ATOM 3382 O O . ALA A 1 433 ? -2.495 -80.812 -4.695 1.00 51.68 597 ALA A O 1
ATOM 3384 N N . SER A 1 434 ? -2.678 -82.616 -5.990 1.00 61.61 598 SER A N 1
ATOM 3385 C CA . SER A 1 434 ? -1.392 -83.220 -5.568 1.00 68.26 598 SER A CA 1
ATOM 3386 C C . SER A 1 434 ? -0.238 -82.931 -6.539 1.00 73.12 598 SER A C 1
ATOM 3387 O O . SER A 1 434 ? 0.935 -83.136 -6.198 1.00 77.26 598 SER A O 1
ATOM 3390 N N . GLY A 1 435 ? -0.561 -82.455 -7.738 1.00 68.66 599 GLY A N 1
ATOM 3391 C CA . GLY A 1 435 ? 0.473 -82.047 -8.698 1.00 64.43 599 GLY A CA 1
ATOM 3392 C C . GLY A 1 435 ? -0.005 -82.193 -10.125 1.00 56.66 599 GLY A C 1
ATOM 3393 O O . GLY A 1 435 ? -1.214 -82.232 -10.385 1.00 56.78 599 GLY A O 1
ATOM 3394 N N . CYS A 1 436 ? 0.944 -82.281 -11.049 1.00 51.37 600 CYS A N 1
ATOM 3395 C CA . CYS A 1 436 ? 0.612 -82.274 -12.465 1.00 54.62 600 CYS A CA 1
ATOM 3396 C C . CYS A 1 436 ? 1.341 -83.332 -13.223 1.00 54.35 600 CYS A C 1
ATOM 3397 O O . CYS A 1 436 ? 2.491 -83.667 -12.890 1.00 56.02 600 CYS A O 1
ATOM 3400 N N . GLU A 1 437 ? 0.704 -83.809 -14.283 1.00 54.03 601 GLU A N 1
ATOM 3401 C CA . GLU A 1 437 ? 1.437 -84.512 -15.318 1.00 58.29 601 GLU A CA 1
ATOM 3402 C C . GLU A 1 437 ? 1.193 -83.929 -16.703 1.00 54.93 601 GLU A C 1
ATOM 3403 O O . GLU A 1 437 ? 0.064 -83.617 -17.088 1.00 54.86 601 GLU A O 1
ATOM 3409 N N . VAL A 1 438 ? 2.291 -83.787 -17.439 1.00 51.74 602 VAL A N 1
ATOM 3410 C CA . VAL A 1 438 ? 2.270 -83.366 -18.821 1.00 50.92 602 VAL A CA 1
ATOM 3411 C C . VAL A 1 438 ? 2.597 -84.555 -19.691 1.00 49.46 602 VAL A C 1
ATOM 3412 O O . VAL A 1 438 ? 3.630 -85.187 -19.493 1.00 53.03 602 VAL A O 1
ATOM 3416 N N . ILE A 1 439 ? 1.737 -84.815 -20.668 1.00 49.06 603 ILE A N 1
ATOM 3417 C CA . ILE A 1 439 ? 1.907 -85.900 -21.610 1.00 50.57 603 ILE A CA 1
ATOM 3418 C C . ILE A 1 439 ? 2.234 -85.346 -22.996 1.00 52.29 603 ILE A C 1
ATOM 3419 O O . ILE A 1 439 ? 1.437 -84.607 -23.579 1.00 51.59 603 ILE A O 1
ATOM 3424 N N . ALA A 1 440 ? 3.394 -85.747 -23.517 1.00 52.30 604 ALA A N 1
ATOM 3425 C CA . ALA A 1 440 ? 3.931 -85.291 -24.792 1.00 52.15 604 ALA A CA 1
ATOM 3426 C C . ALA A 1 440 ? 4.302 -86.465 -25.713 1.00 53.24 604 ALA A C 1
ATOM 3427 O O . ALA A 1 440 ? 4.369 -87.614 -25.289 1.00 54.94 604 ALA A O 1
ATOM 3429 N N . VAL A 1 441 ? 4.556 -86.167 -26.980 1.00 51.84 605 VAL A N 1
ATOM 3430 C CA . VAL A 1 441 ? 5.035 -87.173 -27.924 1.00 49.83 605 VAL A CA 1
ATOM 3431 C C . VAL A 1 441 ? 6.248 -86.688 -28.676 1.00 51.81 605 VAL A C 1
ATOM 3432 O O . VAL A 1 441 ? 6.589 -85.533 -28.603 1.00 52.79 605 VAL A O 1
ATOM 3436 N N . ASN A 1 442 ? 6.924 -87.602 -29.358 1.00 59.16 606 ASN A N 1
ATOM 3437 C CA . ASN A 1 442 ? 8.051 -87.253 -30.196 1.00 63.00 606 ASN A CA 1
ATOM 3438 C C . ASN A 1 442 ? 7.468 -86.845 -31.534 1.00 61.56 606 ASN A C 1
ATOM 3439 O O . ASN A 1 442 ? 6.679 -87.568 -32.111 1.00 63.97 606 ASN A O 1
ATOM 3444 N N . THR A 1 443 ? 7.814 -85.659 -32.017 1.00 68.21 607 THR A N 1
ATOM 3445 C CA . THR A 1 443 ? 7.214 -85.153 -33.263 1.00 72.34 607 THR A CA 1
ATOM 3446 C C . THR A 1 443 ? 7.606 -85.978 -34.485 1.00 75.16 607 THR A C 1
ATOM 3447 O O . THR A 1 443 ? 6.856 -86.010 -35.456 1.00 84.07 607 THR A O 1
ATOM 3451 N N . ARG A 1 444 ? 8.751 -86.663 -34.410 1.00 76.87 608 ARG A N 1
ATOM 3452 C CA . ARG A 1 444 ? 9.277 -87.469 -35.512 1.00 78.66 608 ARG A CA 1
ATOM 3453 C C . ARG A 1 444 ? 8.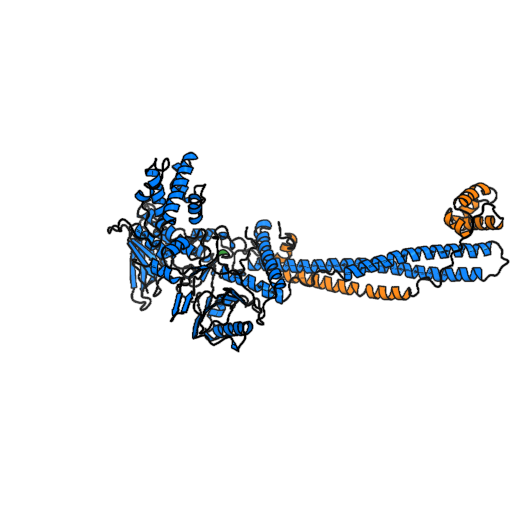728 -88.895 -35.552 1.00 85.25 608 ARG A C 1
ATOM 3454 O O . ARG A 1 444 ? 8.662 -89.482 -36.625 1.00 88.53 608 ARG A O 1
ATOM 3462 N N . SER A 1 445 ? 8.390 -89.464 -34.387 1.00 88.47 609 SER A N 1
ATOM 3463 C CA . SER A 1 445 ? 7.528 -90.670 -34.306 1.00 83.92 609 SER A CA 1
ATOM 3464 C C . SER A 1 445 ? 6.496 -90.527 -33.164 1.00 71.97 609 SER A C 1
ATOM 3465 O O . SER A 1 445 ? 6.812 -90.696 -31.984 1.00 66.53 609 SER A O 1
ATOM 3468 N N . THR A 1 446 ? 5.254 -90.246 -33.543 1.00 69.97 610 THR A N 1
ATOM 3469 C CA . THR A 1 446 ? 4.204 -89.844 -32.598 1.00 71.80 610 THR A CA 1
ATOM 3470 C C . THR A 1 446 ? 3.730 -90.922 -31.617 1.00 71.88 610 THR A C 1
ATOM 3471 O O . THR A 1 446 ? 2.960 -90.624 -30.692 1.00 80.87 610 THR A O 1
ATOM 3475 N N . SER A 1 447 ? 4.156 -92.163 -31.831 1.00 70.68 611 SER A N 1
ATOM 3476 C CA . SER A 1 447 ? 3.862 -93.263 -30.918 1.00 66.78 611 SER A CA 1
ATOM 3477 C C . SER A 1 447 ? 4.682 -93.170 -29.625 1.00 63.27 611 SER A C 1
ATOM 3478 O O . SER A 1 447 ? 4.173 -93.521 -28.568 1.00 64.26 611 SER A O 1
ATOM 3481 N N . GLN A 1 448 ? 5.919 -92.674 -29.706 1.00 64.67 612 GLN A N 1
ATOM 3482 C CA . GLN A 1 448 ? 6.768 -92.473 -28.524 1.00 68.72 612 GLN A CA 1
ATOM 3483 C C . GLN A 1 448 ? 6.166 -91.430 -27.580 1.00 67.71 612 GLN A C 1
ATOM 3484 O O . GLN A 1 448 ? 6.287 -90.225 -27.806 1.00 65.31 612 GLN A O 1
ATOM 3490 N N . THR A 1 449 ? 5.549 -91.918 -26.512 1.00 60.31 613 THR A N 1
ATOM 3491 C CA . THR A 1 449 ? 4.858 -91.097 -25.561 1.00 52.70 613 THR A CA 1
ATOM 3492 C C . THR A 1 449 ? 5.763 -90.828 -24.353 1.00 53.24 613 THR A C 1
ATOM 3493 O O . THR A 1 449 ? 6.561 -91.678 -23.954 1.00 56.52 613 THR A O 1
ATOM 3497 N N . PHE A 1 450 ? 5.660 -89.623 -23.795 1.00 52.92 614 PHE A N 1
ATOM 3498 C CA . PHE A 1 450 ? 6.429 -89.230 -22.616 1.00 58.59 614 PHE A CA 1
ATOM 3499 C C . PHE A 1 450 ? 5.498 -88.594 -21.578 1.00 57.69 614 PHE A C 1
ATOM 3500 O O . PHE A 1 450 ? 4.538 -87.924 -21.936 1.00 57.26 614 PHE A O 1
ATOM 3508 N N . ILE A 1 451 ? 5.822 -88.799 -20.305 1.00 50.41 615 ILE A N 1
ATOM 3509 C CA . ILE A 1 451 ? 5.022 -88.365 -19.195 1.00 49.92 615 ILE A CA 1
ATOM 3510 C C . ILE A 1 451 ? 5.984 -87.634 -18.295 1.00 51.82 615 ILE A C 1
ATOM 3511 O O . ILE A 1 451 ? 6.998 -88.214 -17.881 1.00 55.81 615 ILE A O 1
ATOM 3516 N N . TYR A 1 452 ? 5.674 -86.381 -17.982 1.00 49.91 616 TYR A N 1
ATOM 3517 C CA . TYR A 1 452 ? 6.492 -85.613 -17.052 1.00 56.26 616 TYR A CA 1
ATOM 3518 C C . TYR A 1 452 ? 5.619 -85.222 -15.881 1.00 58.85 616 TYR A C 1
ATOM 3519 O O . TYR A 1 452 ? 4.488 -84.773 -16.077 1.00 55.60 616 TYR A O 1
ATOM 3528 N N . LYS A 1 453 ? 6.169 -85.387 -14.682 1.00 53.67 617 LYS A N 1
ATOM 3529 C CA . LYS A 1 453 ? 5.450 -85.171 -13.460 1.00 56.45 617 LYS A CA 1
ATOM 3530 C C . LYS A 1 453 ? 6.089 -83.966 -12.787 1.00 52.02 617 LYS A C 1
ATOM 3531 O O . LYS A 1 453 ? 7.316 -83.809 -12.782 1.00 54.20 617 LYS A O 1
ATOM 3537 N N . CYS A 1 454 ? 5.261 -83.073 -12.264 1.00 42.42 618 CYS A N 1
ATOM 3538 C CA . CYS A 1 454 ? 5.795 -81.856 -11.713 1.00 42.39 618 CYS A CA 1
ATOM 3539 C C . CYS A 1 454 ? 4.807 -81.264 -10.739 1.00 41.99 618 CYS A C 1
ATOM 3540 O O . CYS A 1 454 ? 3.625 -81.655 -10.715 1.00 42.55 618 CYS A O 1
ATOM 3543 N N . ASP A 1 455 ? 5.306 -80.298 -9.977 1.00 41.38 619 ASP A N 1
ATOM 3544 C CA . ASP A 1 455 ? 4.506 -79.510 -9.053 1.00 48.34 619 ASP A CA 1
ATOM 3545 C C . ASP A 1 455 ? 3.690 -78.427 -9.762 1.00 51.98 619 ASP A C 1
ATOM 3546 O O . ASP A 1 455 ? 2.641 -78.025 -9.287 1.00 52.61 619 ASP A O 1
ATOM 3551 N N . ALA A 1 456 ? 4.199 -77.938 -10.892 1.00 58.00 620 ALA A N 1
ATOM 3552 C CA . ALA A 1 456 ? 3.611 -76.804 -11.591 1.00 51.51 620 ALA A CA 1
ATOM 3553 C C . ALA A 1 456 ? 3.928 -76.863 -13.065 1.00 50.15 620 ALA A C 1
ATOM 3554 O O . ALA A 1 456 ? 5.008 -77.307 -13.455 1.00 50.80 620 ALA A O 1
ATOM 3556 N N . VAL A 1 457 ? 2.948 -76.464 -13.872 1.00 48.47 621 VAL A N 1
ATOM 3557 C CA . VAL A 1 457 ? 3.103 -76.337 -15.316 1.00 50.00 621 VAL A CA 1
ATOM 3558 C C . VAL A 1 457 ? 3.013 -74.855 -15.683 1.00 49.04 621 VAL A C 1
ATOM 3559 O O . VAL A 1 457 ? 2.100 -74.155 -15.238 1.00 48.89 621 VAL A O 1
ATOM 3563 N N . LEU A 1 458 ? 3.975 -74.386 -16.475 1.00 49.42 622 LEU A N 1
ATOM 3564 C CA . LEU A 1 458 ? 3.934 -73.048 -17.065 1.00 46.04 622 LEU A CA 1
ATOM 3565 C C . LEU A 1 458 ? 3.630 -73.207 -18.544 1.00 42.24 622 LEU A C 1
ATOM 3566 O O . LEU A 1 458 ? 4.461 -73.682 -19.293 1.00 41.42 622 LEU A O 1
ATOM 3571 N N . CYS A 1 459 ? 2.419 -72.833 -18.936 1.00 42.31 623 CYS A N 1
ATOM 3572 C CA . CYS A 1 459 ? 1.971 -72.867 -20.343 1.00 42.68 623 CYS A CA 1
ATOM 3573 C C . CYS A 1 459 ? 2.359 -71.582 -21.091 1.00 38.99 623 CYS A C 1
ATOM 3574 O O . CYS A 1 459 ? 1.919 -70.512 -20.693 1.00 43.22 623 CYS A O 1
ATOM 3577 N N . THR A 1 460 ? 3.224 -71.678 -22.106 1.00 38.54 624 THR A N 1
ATOM 3578 C CA . THR A 1 460 ? 3.573 -70.532 -22.991 1.00 37.70 624 THR A CA 1
ATOM 3579 C C . THR A 1 460 ? 3.145 -70.798 -24.456 1.00 37.05 624 THR A C 1
ATOM 3580 O O . THR A 1 460 ? 3.561 -70.140 -25.360 1.00 37.11 624 THR A O 1
ATOM 3584 N N . LEU A 1 461 ? 2.244 -71.748 -24.644 1.00 39.81 625 LEU A N 1
ATOM 3585 C CA . LEU A 1 461 ? 1.624 -72.039 -25.925 1.00 37.45 625 LEU A CA 1
ATOM 3586 C C . LEU A 1 461 ? 1.075 -70.756 -26.502 1.00 37.35 625 LEU A C 1
ATOM 3587 O O . LEU A 1 461 ? 0.518 -69.974 -25.768 1.00 40.66 625 LEU A O 1
ATOM 3592 N N . PRO A 1 462 ? 1.265 -70.522 -27.809 1.00 37.45 626 PRO A N 1
ATOM 3593 C CA . PRO A 1 462 ? 0.721 -69.334 -28.418 1.00 36.24 626 PRO A CA 1
ATOM 3594 C C . PRO A 1 462 ? -0.771 -69.274 -28.355 1.00 36.14 626 PRO A C 1
ATOM 3595 O O . PRO A 1 462 ? -1.429 -70.315 -28.363 1.00 36.81 626 PRO A O 1
ATOM 3599 N N . LEU A 1 463 ? -1.298 -68.050 -28.340 1.00 38.65 627 LEU A N 1
ATOM 3600 C CA . LEU A 1 463 ? -2.744 -67.854 -28.347 1.00 39.62 627 LEU A CA 1
ATOM 3601 C C . LEU A 1 463 ? -3.407 -68.601 -29.513 1.00 42.71 627 LEU A C 1
ATOM 3602 O O . LEU A 1 463 ? -4.510 -69.154 -29.369 1.00 39.28 627 LEU A O 1
ATOM 3607 N N . GLY A 1 464 ? -2.711 -68.618 -30.653 1.00 43.05 628 GLY A N 1
ATOM 3608 C CA . GLY A 1 464 ? -3.117 -69.419 -31.800 1.00 42.61 628 GLY A CA 1
ATOM 3609 C C . GLY A 1 464 ? -3.356 -70.876 -31.472 1.00 42.07 628 GLY A C 1
ATOM 3610 O O . GLY A 1 464 ? -4.392 -71.429 -31.823 1.00 35.87 628 GLY A O 1
ATOM 3611 N N . VAL A 1 465 ? -2.392 -71.483 -30.779 1.00 42.61 629 VAL A N 1
ATOM 3612 C CA . VAL A 1 465 ? -2.513 -72.865 -30.362 1.00 40.26 629 VAL A CA 1
ATOM 3613 C C . VAL A 1 465 ? -3.638 -73.028 -29.350 1.00 41.47 629 VAL A C 1
ATOM 3614 O O . VAL A 1 465 ? -4.451 -73.918 -29.503 1.00 41.59 629 VAL A O 1
ATOM 3618 N N . LEU A 1 466 ? -3.713 -72.166 -28.340 1.00 41.57 630 LEU A N 1
ATOM 3619 C CA . LEU A 1 466 ? -4.789 -72.291 -27.355 1.00 41.20 630 LEU A CA 1
ATOM 3620 C C . LEU A 1 466 ? -6.177 -72.231 -28.004 1.00 40.90 630 LEU A C 1
ATOM 3621 O O . LEU A 1 466 ? -7.110 -72.835 -27.512 1.00 46.01 630 LEU A O 1
ATOM 3626 N N . LYS A 1 467 ? -6.300 -71.480 -29.091 1.00 40.29 631 LYS A N 1
ATOM 3627 C CA . LYS A 1 467 ? -7.568 -71.285 -29.797 1.00 40.39 631 LYS A CA 1
ATOM 3628 C C . LYS A 1 467 ? -7.949 -72.479 -30.643 1.00 44.92 631 LYS A C 1
ATOM 3629 O O . LYS A 1 467 ? -9.111 -72.598 -31.047 1.00 46.05 631 LYS A O 1
ATOM 3635 N N . GLN A 1 468 ? -6.958 -73.315 -30.969 1.00 47.99 632 GLN A N 1
ATOM 3636 C CA . GLN A 1 468 ? -7.103 -74.355 -31.968 1.00 51.45 632 GLN A CA 1
ATOM 3637 C C . GLN A 1 468 ? -8.335 -75.207 -31.675 1.00 55.30 632 GLN A C 1
ATOM 3638 O O . GLN A 1 468 ? -8.571 -75.593 -30.528 1.00 55.34 632 GLN A O 1
ATOM 3644 N N . GLN A 1 469 ? -9.153 -75.429 -32.701 1.00 67.13 633 GLN A N 1
ATOM 3645 C CA . GLN A 1 469 ? -10.423 -76.152 -32.523 1.00 73.55 633 GLN A CA 1
ATOM 3646 C C . GLN A 1 469 ? -10.702 -77.037 -33.764 1.00 71.03 633 GLN A C 1
ATOM 3647 O O . GLN A 1 469 ? -10.911 -76.503 -34.850 1.00 71.16 633 GLN A O 1
ATOM 3653 N N . PRO A 1 470 ? -10.663 -78.373 -33.637 1.00 77.26 634 PRO A N 1
ATOM 3654 C CA . PRO A 1 470 ? -10.466 -79.127 -32.378 1.00 73.47 634 PRO A CA 1
ATOM 3655 C C . PRO A 1 470 ? -9.050 -79.007 -31.789 1.00 65.89 634 PRO A C 1
ATOM 3656 O O . PRO A 1 470 ? -8.100 -78.866 -32.564 1.00 64.33 634 PRO A O 1
ATOM 3660 N N . PRO A 1 471 ? -8.914 -79.086 -30.438 1.00 60.48 635 PRO A N 1
ATOM 3661 C CA . PRO A 1 471 ? -7.666 -78.725 -29.760 1.00 59.54 635 PRO A CA 1
ATOM 3662 C C . PRO A 1 471 ? -6.460 -79.575 -30.120 1.00 58.20 635 PRO A C 1
ATOM 3663 O O . PRO A 1 471 ? -6.618 -80.757 -30.370 1.00 58.27 635 PRO A O 1
ATOM 3667 N N . ALA A 1 472 ? -5.272 -78.964 -30.125 1.00 58.20 636 ALA A N 1
ATOM 3668 C CA . ALA A 1 472 ? -4.002 -79.712 -30.173 1.00 55.79 636 ALA A CA 1
ATOM 3669 C C . ALA A 1 472 ? -3.555 -80.180 -28.790 1.00 51.62 636 ALA A C 1
ATOM 3670 O O . ALA A 1 472 ? -2.787 -81.122 -28.683 1.00 56.15 636 ALA A O 1
ATOM 3672 N N . VAL A 1 473 ? -3.974 -79.455 -27.757 1.00 50.90 637 VAL A N 1
ATOM 3673 C CA . VAL A 1 473 ? -3.620 -79.720 -26.371 1.00 45.51 637 VAL A CA 1
ATOM 3674 C C . VAL A 1 473 ? -4.899 -79.730 -25.573 1.00 46.62 637 VAL A C 1
ATOM 3675 O O . VAL A 1 473 ? -5.717 -78.817 -25.679 1.00 49.15 637 VAL A O 1
ATOM 3679 N N . GLN A 1 474 ? -5.051 -80.775 -24.770 1.00 48.74 638 GLN A N 1
ATOM 3680 C CA . GLN A 1 474 ? -6.220 -80.993 -23.959 1.00 48.48 638 GLN A CA 1
ATOM 3681 C C . GLN A 1 474 ? -5.819 -80.746 -22.518 1.00 47.72 638 GLN A C 1
ATOM 3682 O O . GLN A 1 474 ? -4.756 -81.190 -22.055 1.00 46.10 638 GLN A O 1
ATOM 3688 N N . PHE A 1 475 ? -6.687 -80.035 -21.809 1.00 45.67 639 PHE A N 1
ATOM 3689 C CA . PHE A 1 475 ? -6.466 -79.742 -20.416 1.00 41.68 639 PHE A CA 1
ATOM 3690 C C . PHE A 1 475 ? -7.423 -80.597 -19.605 1.00 42.69 639 PHE A C 1
ATOM 3691 O O . PHE A 1 475 ? -8.610 -80.690 -19.924 1.00 43.61 639 PHE A O 1
ATOM 3699 N N . VAL A 1 476 ? -6.891 -81.256 -18.578 1.00 45.87 640 VAL A N 1
ATOM 3700 C CA . VAL A 1 476 ? -7.684 -82.131 -17.736 1.00 45.27 640 VAL A CA 1
ATOM 3701 C C . VAL A 1 476 ? -7.431 -81.761 -16.297 1.00 47.42 640 VAL A C 1
ATOM 3702 O O . VAL A 1 476 ? -6.309 -81.924 -15.813 1.00 50.75 640 VAL A O 1
ATOM 3706 N N . PRO A 1 477 ? -8.446 -81.255 -15.594 1.00 50.02 641 PRO A N 1
ATOM 3707 C CA . PRO A 1 477 ? -9.776 -80.951 -16.131 1.00 48.79 641 PRO A CA 1
ATOM 3708 C C . PRO A 1 477 ? -9.781 -79.775 -17.125 1.00 47.47 641 PRO A C 1
ATOM 3709 O O . PRO A 1 477 ? -8.815 -79.001 -17.188 1.00 44.46 641 PRO A O 1
ATOM 3713 N N . PRO A 1 478 ? -10.860 -79.642 -17.911 1.00 48.98 642 PRO A N 1
ATOM 3714 C CA . PRO A 1 478 ? -10.912 -78.561 -18.896 1.00 47.38 642 PRO A CA 1
ATOM 3715 C C . PRO A 1 478 ? -10.719 -77.219 -18.222 1.00 47.96 642 PRO A C 1
ATOM 3716 O O . PRO A 1 478 ? -11.091 -77.068 -17.068 1.00 46.74 642 PRO A O 1
ATOM 3720 N N . LEU A 1 479 ? -10.148 -76.260 -18.948 1.00 48.50 643 LEU A N 1
ATOM 3721 C CA . LEU A 1 479 ? -9.999 -74.915 -18.435 1.00 47.65 643 LEU A CA 1
ATOM 3722 C C . LEU A 1 479 ? -11.388 -74.333 -18.093 1.00 45.78 643 LEU A C 1
ATOM 3723 O O . LEU A 1 479 ? -12.363 -74.624 -18.780 1.00 46.39 643 LEU A O 1
ATOM 3728 N N . PRO A 1 480 ? -11.478 -73.511 -17.034 1.00 44.70 644 PRO A N 1
ATOM 3729 C CA . PRO A 1 480 ? -12.732 -72.858 -16.667 1.00 42.07 644 PRO A CA 1
ATOM 3730 C C . PRO A 1 480 ? -13.196 -71.898 -17.727 1.00 43.56 644 PRO A C 1
ATOM 3731 O O . PRO A 1 480 ? -12.375 -71.424 -18.504 1.00 46.19 644 PRO A O 1
ATOM 3735 N N . GLU A 1 481 ? -14.502 -71.622 -17.758 1.00 48.08 645 GLU A N 1
ATOM 3736 C CA . GLU A 1 481 ? -15.120 -70.772 -18.796 1.00 48.15 645 GLU A CA 1
ATOM 3737 C C . GLU A 1 481 ? -14.487 -69.383 -18.829 1.00 45.19 645 GLU A C 1
ATOM 3738 O O . GLU A 1 481 ? -14.401 -68.759 -19.897 1.00 44.83 645 GLU A O 1
ATOM 3744 N N . TRP A 1 482 ? -14.040 -68.881 -17.677 1.00 42.36 646 TRP A N 1
ATOM 3745 C CA . TRP A 1 482 ? -13.455 -67.550 -17.665 1.00 42.16 646 TRP A CA 1
ATOM 3746 C C . TRP A 1 482 ? -12.166 -67.485 -18.501 1.00 44.83 646 TRP A C 1
ATOM 3747 O O . TRP A 1 482 ? -11.931 -66.513 -19.210 1.00 51.79 646 TRP A O 1
ATOM 3758 N N . LYS A 1 483 ? -11.364 -68.533 -18.458 1.00 44.51 647 LYS A N 1
ATOM 3759 C CA . LYS A 1 483 ? -10.191 -68.606 -19.310 1.00 42.83 647 LYS A CA 1
ATOM 3760 C C . LYS A 1 483 ? -10.575 -68.844 -20.773 1.00 42.58 647 LYS A C 1
ATOM 3761 O O . LYS A 1 483 ? -10.056 -68.167 -21.630 1.00 43.16 647 LYS A O 1
ATOM 3767 N N . THR A 1 484 ? -11.469 -69.789 -21.070 1.00 42.45 648 THR A N 1
ATOM 3768 C CA . THR A 1 484 ? -11.717 -70.161 -22.477 1.00 43.71 648 THR A CA 1
ATOM 3769 C C . THR A 1 484 ? -12.433 -69.061 -23.247 1.00 42.88 648 THR A C 1
ATOM 3770 O O . THR A 1 484 ? -12.202 -68.909 -24.443 1.00 45.88 648 THR A O 1
ATOM 3774 N N . SER A 1 485 ? -13.255 -68.286 -22.550 1.00 45.22 649 SER A N 1
ATOM 3775 C CA . SER A 1 485 ? -13.949 -67.147 -23.141 1.00 47.93 649 SER A CA 1
ATOM 3776 C C . SER A 1 485 ? -12.992 -66.040 -23.521 1.00 46.22 649 SER A C 1
ATOM 3777 O O . SER A 1 485 ? -13.123 -65.467 -24.602 1.00 53.40 649 SER A O 1
ATOM 3780 N N . ALA A 1 486 ? -12.047 -65.744 -22.625 1.00 43.15 650 ALA A N 1
ATOM 3781 C CA . ALA A 1 486 ? -10.950 -64.822 -22.908 1.00 42.40 650 ALA A CA 1
ATOM 3782 C C . ALA A 1 486 ? -10.150 -65.298 -24.104 1.00 40.80 650 ALA A C 1
ATOM 3783 O O . ALA A 1 486 ? -9.901 -64.523 -25.013 1.00 42.39 650 ALA A O 1
ATOM 3785 N N . VAL A 1 487 ? -9.819 -66.581 -24.148 1.00 40.18 651 VAL A N 1
ATOM 3786 C CA . VAL A 1 487 ? -9.114 -67.133 -25.309 1.00 42.57 651 VAL A CA 1
ATOM 3787 C C . VAL A 1 487 ? -9.925 -66.914 -26.566 1.00 43.15 651 VAL A C 1
ATOM 3788 O O . VAL A 1 487 ? -9.368 -66.562 -27.594 1.00 46.93 651 VAL A O 1
ATOM 3792 N N . GLN A 1 488 ? -11.232 -67.117 -26.484 1.00 46.61 652 GLN A N 1
ATOM 3793 C CA . GLN A 1 488 ? -12.101 -66.917 -27.653 1.00 51.95 652 GLN A CA 1
ATOM 3794 C C . GLN A 1 488 ? -12.128 -65.416 -28.071 1.00 50.15 652 GLN A C 1
ATOM 3795 O O . GLN A 1 488 ? -11.908 -65.096 -29.239 1.00 40.87 652 GLN A O 1
ATOM 3801 N N . ARG A 1 489 ? -12.333 -64.507 -27.115 1.00 43.52 653 ARG A N 1
ATOM 3802 C CA . ARG A 1 489 ? -12.462 -63.090 -27.441 1.00 42.45 653 ARG A CA 1
ATOM 3803 C C . ARG A 1 489 ? -11.214 -62.458 -28.056 1.00 44.12 653 ARG A C 1
ATOM 3804 O O . ARG A 1 489 ? -11.303 -61.732 -29.023 1.00 49.52 653 ARG A O 1
ATOM 3812 N N . MET A 1 490 ? -10.047 -62.735 -27.499 1.00 46.22 654 MET A N 1
ATOM 3813 C CA . MET A 1 490 ? -8.814 -62.175 -28.021 1.00 46.78 654 MET A CA 1
ATOM 3814 C C . MET A 1 490 ? -8.578 -62.506 -29.494 1.00 45.08 654 MET A C 1
ATOM 3815 O O . MET A 1 490 ? -8.916 -63.557 -29.964 1.00 47.16 654 MET A O 1
ATOM 3820 N N . GLY A 1 491 ? -7.943 -61.599 -30.191 1.00 42.34 655 GLY A N 1
ATOM 3821 C CA . GLY A 1 491 ? -7.544 -61.823 -31.534 1.00 44.31 655 GLY A CA 1
ATOM 3822 C C . GLY A 1 491 ? -6.168 -62.420 -31.605 1.00 44.25 655 GLY A C 1
ATOM 3823 O O . GLY A 1 491 ? -5.308 -62.111 -30.765 1.00 44.30 655 GLY A O 1
ATOM 3824 N N . PHE A 1 492 ? -5.962 -63.241 -32.630 1.00 39.88 656 PHE A N 1
ATOM 3825 C CA . PHE A 1 492 ? -4.641 -63.734 -32.956 1.00 39.21 656 PHE A CA 1
ATOM 3826 C C . PHE A 1 492 ? -4.438 -63.555 -34.446 1.00 37.97 656 PHE A C 1
ATOM 3827 O O . PHE A 1 492 ? -4.987 -64.265 -35.276 1.00 40.85 656 PHE A O 1
ATOM 3835 N N . GLY A 1 493 ? -3.633 -62.587 -34.773 1.00 37.23 657 GLY A N 1
ATOM 3836 C CA . GLY A 1 493 ? -3.489 -62.145 -36.124 1.00 37.94 657 GLY A CA 1
ATOM 3837 C C . GLY A 1 493 ? -2.455 -62.917 -36.898 1.00 37.66 657 GLY A C 1
ATOM 3838 O O . GLY A 1 493 ? -1.930 -63.957 -36.440 1.00 39.27 657 GLY A O 1
ATOM 3839 N N . ASN A 1 494 ? -2.162 -62.391 -38.074 1.00 35.44 658 ASN A N 1
ATOM 3840 C CA . ASN A 1 494 ? -1.236 -63.018 -39.012 1.00 38.74 658 ASN A CA 1
ATOM 3841 C C . ASN A 1 494 ? -0.494 -61.925 -39.749 1.00 37.19 658 ASN A C 1
ATOM 3842 O O . ASN A 1 494 ? -1.004 -60.854 -39.902 1.00 38.12 658 ASN A O 1
ATOM 3847 N N . LEU A 1 495 ? 0.709 -62.238 -40.179 1.00 39.28 659 LEU A N 1
ATOM 3848 C CA . LEU A 1 495 ? 1.594 -61.339 -40.857 1.00 41.35 659 LEU A CA 1
ATOM 3849 C C . LEU A 1 495 ? 2.702 -62.185 -41.445 1.00 43.80 659 LEU A C 1
ATOM 3850 O O . LEU A 1 495 ? 3.177 -63.080 -40.768 1.00 47.25 659 LEU A O 1
ATOM 3855 N N . ASN A 1 496 ? 3.137 -61.905 -42.672 1.00 45.50 660 ASN A N 1
ATOM 3856 C CA . ASN A 1 496 ? 4.180 -62.715 -43.293 1.00 44.95 660 ASN A CA 1
ATOM 3857 C C . ASN A 1 496 ? 5.280 -61.932 -43.965 1.00 44.24 660 ASN A C 1
ATOM 3858 O O . ASN A 1 496 ? 5.164 -60.745 -44.150 1.00 47.69 660 ASN A O 1
ATOM 3863 N N . LYS A 1 497 ? 6.378 -62.609 -44.258 1.00 41.74 661 LYS A N 1
ATOM 3864 C CA . LYS A 1 497 ? 7.577 -61.971 -44.728 1.00 42.92 661 LYS A CA 1
ATOM 3865 C C . LYS A 1 497 ? 8.132 -62.735 -45.916 1.00 47.61 661 LYS A C 1
ATOM 3866 O O . LYS A 1 497 ? 8.096 -63.958 -45.958 1.00 50.44 661 LYS A O 1
ATOM 3872 N N . VAL A 1 498 ? 8.605 -61.988 -46.905 1.00 53.37 662 VAL A N 1
ATOM 3873 C CA . VAL A 1 498 ? 9.269 -62.537 -48.071 1.00 54.00 662 VAL A CA 1
ATOM 3874 C C . VAL A 1 498 ? 10.697 -62.023 -48.032 1.00 54.94 662 VAL A C 1
ATOM 3875 O O . VAL A 1 498 ? 10.931 -60.813 -48.013 1.00 56.58 662 VAL A O 1
ATOM 3879 N N . VAL A 1 499 ? 11.645 -62.932 -47.957 1.00 53.54 663 VAL A N 1
ATOM 3880 C CA . VAL A 1 499 ? 13.028 -62.542 -47.877 1.00 60.27 663 VAL A CA 1
ATOM 3881 C C . VAL A 1 499 ? 13.625 -62.797 -49.249 1.00 63.95 663 VAL A C 1
ATOM 3882 O O . VAL A 1 499 ? 13.504 -63.905 -49.779 1.00 65.35 663 VAL A O 1
ATOM 3886 N N . LEU A 1 500 ? 14.263 -61.767 -49.808 1.00 64.76 664 LEU A N 1
ATOM 3887 C CA . LEU A 1 500 ? 14.873 -61.819 -51.134 1.00 61.66 664 LEU A CA 1
ATOM 3888 C C . LEU A 1 500 ? 16.354 -61.534 -50.994 1.00 59.86 664 LEU A C 1
ATOM 3889 O O . LEU A 1 500 ? 16.734 -60.441 -50.574 1.00 61.66 664 LEU A O 1
ATOM 3894 N N . CYS A 1 501 ? 17.172 -62.535 -51.312 1.00 61.64 665 CYS A N 1
ATOM 3895 C CA . CYS A 1 501 ? 18.630 -62.434 -51.240 1.00 73.29 665 CYS A CA 1
ATOM 3896 C C . CYS A 1 501 ? 19.254 -62.320 -52.636 1.00 75.03 665 CYS A C 1
ATOM 3897 O O . CYS A 1 501 ? 19.014 -63.165 -53.505 1.00 73.00 665 CYS A O 1
ATOM 3900 N N . PHE A 1 502 ? 20.070 -61.289 -52.838 1.00 74.77 666 PHE A N 1
ATOM 3901 C CA . PHE A 1 502 ? 20.640 -60.997 -54.155 1.00 76.32 666 PHE A CA 1
ATOM 3902 C C . PHE A 1 502 ? 22.167 -61.059 -54.135 1.00 75.15 666 PHE A C 1
ATOM 3903 O O . PHE A 1 502 ? 22.764 -61.107 -53.066 1.00 76.44 666 PHE A O 1
ATOM 3911 N N . ASP A 1 503 ? 22.790 -61.071 -55.317 1.00 81.89 667 ASP A N 1
ATOM 3912 C CA . ASP A 1 503 ? 24.277 -60.914 -55.443 1.00 81.96 667 ASP A CA 1
ATOM 3913 C C . ASP A 1 503 ? 24.750 -59.461 -55.356 1.00 80.17 667 ASP A C 1
ATOM 3914 O O . ASP A 1 503 ? 25.917 -59.215 -55.047 1.00 78.43 667 ASP A O 1
ATOM 3919 N N . ARG A 1 504 ? 23.851 -58.508 -55.609 1.00 80.48 668 ARG A N 1
ATOM 3920 C CA . ARG A 1 504 ? 24.207 -57.085 -55.621 1.00 85.82 668 ARG A CA 1
ATOM 3921 C C . ARG A 1 504 ? 23.098 -56.187 -55.072 1.00 71.92 668 ARG A C 1
ATOM 3922 O O . ARG A 1 504 ? 21.913 -56.474 -55.230 1.00 63.08 668 ARG A O 1
ATOM 3930 N N . VAL A 1 505 ? 23.515 -55.082 -54.464 1.00 65.76 669 VAL A N 1
ATOM 3931 C CA . VAL A 1 505 ? 22.606 -54.039 -54.003 1.00 66.66 669 VAL A CA 1
ATOM 3932 C C . VAL A 1 505 ? 22.182 -53.181 -55.203 1.00 70.50 669 VAL A C 1
ATOM 3933 O O . VAL A 1 505 ? 23.019 -52.509 -55.792 1.00 72.17 669 VAL A O 1
ATOM 3937 N N . PHE A 1 506 ? 20.900 -53.196 -55.558 1.00 72.85 670 PHE A N 1
ATOM 3938 C CA . PHE A 1 506 ? 20.364 -52.312 -56.618 1.00 71.42 670 PHE A CA 1
ATOM 3939 C C . PHE A 1 506 ? 19.439 -51.202 -56.133 1.00 73.10 670 PHE A C 1
ATOM 3940 O O . PHE A 1 506 ? 18.843 -50.498 -56.951 1.00 84.85 670 PHE A O 1
ATOM 3948 N N . TRP A 1 507 ? 19.341 -51.033 -54.821 1.00 66.36 671 TRP A N 1
ATOM 3949 C CA . TRP A 1 507 ? 18.395 -50.103 -54.202 1.00 63.51 671 TRP A CA 1
ATOM 3950 C C . TRP A 1 507 ? 19.243 -49.065 -53.492 1.00 60.87 671 TRP A C 1
ATOM 3951 O O . TRP A 1 507 ? 20.468 -49.161 -53.474 1.00 66.16 671 TRP A O 1
ATOM 3962 N N . ASP A 1 508 ? 18.596 -48.074 -52.906 1.00 60.92 672 ASP A N 1
ATOM 3963 C CA . ASP A 1 508 ? 19.300 -47.006 -52.236 1.00 64.41 672 ASP A CA 1
ATOM 3964 C C . ASP A 1 508 ? 19.832 -47.531 -50.888 1.00 72.82 672 ASP A C 1
ATOM 3965 O O . ASP A 1 508 ? 19.049 -47.739 -49.952 1.00 75.79 672 ASP A O 1
ATOM 3970 N N . PRO A 1 509 ? 21.163 -47.718 -50.769 1.00 79.68 673 PRO A N 1
ATOM 3971 C CA . PRO A 1 509 ? 21.714 -48.269 -49.522 1.00 78.50 673 PRO A CA 1
ATOM 3972 C C . PRO A 1 509 ? 21.447 -47.480 -48.243 1.00 73.52 673 PRO A C 1
ATOM 3973 O O . PRO A 1 509 ? 21.586 -48.039 -47.160 1.00 82.97 673 PRO A O 1
ATOM 3977 N N . SER A 1 510 ? 21.106 -46.201 -48.348 1.00 72.99 674 SER A N 1
ATOM 3978 C CA . SER A 1 510 ? 20.930 -45.354 -47.156 1.00 77.86 674 SER A CA 1
ATOM 3979 C C . SER A 1 510 ? 19.470 -45.228 -46.721 1.00 71.11 674 SER A C 1
ATOM 3980 O O . SER A 1 510 ? 19.160 -44.456 -45.812 1.00 68.10 674 SER A O 1
ATOM 3983 N N . VAL A 1 511 ? 18.580 -45.953 -47.393 1.00 69.37 675 VAL A N 1
ATOM 3984 C CA . VAL A 1 511 ? 17.164 -45.935 -47.086 1.00 70.44 675 VAL A CA 1
ATOM 3985 C C . VAL A 1 511 ? 16.772 -47.342 -46.640 1.00 68.99 675 VAL A C 1
ATOM 3986 O O . VAL A 1 511 ? 16.891 -48.309 -47.401 1.00 67.49 675 VAL A O 1
ATOM 3990 N N . ASN A 1 512 ? 16.322 -47.436 -45.390 1.00 66.91 676 ASN A N 1
ATOM 3991 C CA . ASN A 1 512 ? 15.973 -48.720 -44.771 1.00 65.98 676 ASN A CA 1
ATOM 3992 C C . ASN A 1 512 ? 14.604 -49.250 -45.146 1.00 61.46 676 ASN A C 1
ATOM 3993 O O . ASN A 1 512 ? 14.363 -50.439 -44.984 1.00 64.02 676 ASN A O 1
ATOM 3998 N N . LEU A 1 513 ? 13.729 -48.370 -45.622 1.00 58.10 677 LEU A N 1
ATOM 3999 C CA . LEU A 1 513 ? 12.306 -48.634 -45.729 1.00 62.10 677 LEU A CA 1
ATOM 4000 C C . LEU A 1 513 ? 11.727 -48.008 -46.988 1.00 63.66 677 LEU A C 1
ATOM 4001 O O . LEU A 1 513 ? 11.960 -46.839 -47.243 1.00 69.40 677 LEU A O 1
ATOM 4006 N N . PHE A 1 514 ? 10.942 -48.751 -47.752 1.00 57.24 678 PHE A N 1
ATOM 4007 C CA . PHE A 1 514 ? 10.148 -48.113 -48.752 1.00 54.67 678 PHE A CA 1
ATOM 4008 C C . PHE A 1 514 ? 8.865 -48.838 -49.035 1.00 54.94 678 PHE A C 1
ATOM 4009 O O . PHE A 1 514 ? 8.829 -50.053 -49.072 1.00 57.49 678 PHE A O 1
ATOM 4017 N N . GLY A 1 515 ? 7.815 -48.059 -49.243 1.00 60.74 679 GLY A N 1
ATOM 4018 C CA . GLY A 1 515 ? 6.485 -48.574 -49.498 1.00 65.00 679 GLY A CA 1
ATOM 4019 C C . GLY A 1 515 ? 6.197 -48.846 -50.964 1.00 67.75 679 GLY A C 1
ATOM 4020 O O . GLY A 1 515 ? 6.893 -48.365 -51.859 1.00 73.40 679 GLY A O 1
ATOM 4021 N N . HIS A 1 516 ? 5.177 -49.665 -51.180 1.00 63.23 680 HIS A N 1
ATOM 4022 C CA . HIS A 1 516 ? 4.609 -49.910 -52.466 1.00 57.60 680 HIS A CA 1
ATOM 4023 C C . HIS A 1 516 ? 3.119 -49.820 -52.266 1.00 59.55 680 HIS A C 1
ATOM 4024 O O . HIS A 1 516 ? 2.578 -50.556 -51.456 1.00 60.86 680 HIS A O 1
ATOM 4031 N N . VAL A 1 517 ? 2.460 -48.942 -53.025 1.00 65.23 681 VAL A N 1
ATOM 4032 C CA . VAL A 1 517 ? 1.030 -48.694 -52.877 1.00 66.30 681 VAL A CA 1
ATOM 4033 C C . VAL A 1 517 ? 0.283 -49.644 -53.792 1.00 66.04 681 VAL A C 1
ATOM 4034 O O . VAL A 1 517 ? 0.542 -49.692 -54.979 1.00 71.75 681 VAL A O 1
ATOM 4038 N N . GLY A 1 518 ? -0.620 -50.423 -53.224 1.00 70.17 682 GLY A N 1
ATOM 4039 C CA . GLY A 1 518 ? -1.383 -51.381 -54.003 1.00 77.53 682 GLY A CA 1
ATOM 4040 C C . GLY A 1 518 ? -2.467 -50.680 -54.794 1.00 80.29 682 GLY A C 1
ATOM 4041 O O . GLY A 1 518 ? -2.891 -49.574 -54.445 1.00 81.70 682 GLY A O 1
ATOM 4042 N N . SER A 1 519 ? -2.922 -51.345 -55.848 1.00 82.00 683 SER A N 1
ATOM 4043 C CA . SER A 1 519 ? -3.935 -50.796 -56.745 1.00 82.37 683 SER A CA 1
ATOM 4044 C C . SER A 1 519 ? -5.337 -50.814 -56.152 1.00 78.98 683 SER A C 1
ATOM 4045 O O . SER A 1 519 ? -6.149 -49.949 -56.468 1.00 77.50 683 SER A O 1
ATOM 4048 N N . THR A 1 520 ? -5.624 -51.807 -55.319 1.00 80.92 684 THR A N 1
ATOM 4049 C CA . THR A 1 520 ? -6.941 -51.953 -54.701 1.00 79.93 684 THR A CA 1
ATOM 4050 C C . THR A 1 520 ? -6.830 -52.012 -53.194 1.00 74.62 684 THR A C 1
ATOM 4051 O O . THR A 1 520 ? -5.782 -52.377 -52.660 1.00 79.01 684 THR A O 1
ATOM 4055 N N . THR A 1 521 ? -7.929 -51.634 -52.543 1.00 62.07 685 THR A N 1
ATOM 4056 C CA . THR A 1 521 ? -8.164 -51.825 -51.132 1.00 58.23 685 THR A CA 1
ATOM 4057 C C . THR A 1 521 ? -7.968 -53.281 -50.687 1.00 62.71 685 THR A C 1
ATOM 4058 O O . THR A 1 521 ? -7.275 -53.545 -49.695 1.00 66.29 685 THR A O 1
ATOM 4062 N N . ALA A 1 522 ? -8.556 -54.216 -51.430 1.00 62.94 686 ALA A N 1
ATOM 4063 C CA . ALA A 1 522 ? -8.386 -55.650 -51.171 1.00 62.25 686 ALA A CA 1
ATOM 4064 C C . ALA A 1 522 ? -6.927 -56.098 -51.054 1.00 59.63 686 ALA A C 1
ATOM 4065 O O . ALA A 1 522 ? -6.609 -56.954 -50.223 1.00 69.56 686 ALA A O 1
ATOM 4067 N N . SER A 1 523 ? -6.060 -55.530 -51.881 1.00 52.24 687 SER A N 1
ATOM 4068 C CA . SER A 1 523 ? -4.657 -55.919 -51.929 1.00 53.38 687 SER A CA 1
ATOM 4069 C C . SER A 1 523 ? -3.759 -54.909 -51.221 1.00 48.71 687 SER A C 1
ATOM 4070 O O . SER A 1 523 ? -2.527 -54.875 -51.469 1.00 52.31 687 SER A O 1
ATOM 4073 N N . ARG A 1 524 ? -4.329 -54.085 -50.340 1.00 45.03 688 ARG A N 1
ATOM 4074 C CA . ARG A 1 524 ? -3.522 -53.039 -49.717 1.00 46.38 688 ARG A CA 1
ATOM 4075 C C . ARG A 1 524 ? -2.343 -53.561 -48.909 1.00 49.49 688 ARG A C 1
ATOM 4076 O O . ARG A 1 524 ? -1.268 -52.968 -48.942 1.00 57.59 688 ARG A O 1
ATOM 4084 N N . GLY A 1 525 ? -2.525 -54.702 -48.247 1.00 51.45 689 GLY A N 1
ATOM 4085 C CA . GLY A 1 525 ? -1.448 -55.333 -47.480 1.00 52.77 689 GLY A CA 1
ATOM 4086 C C . GLY A 1 525 ? -0.400 -56.099 -48.260 1.00 53.61 689 GLY A C 1
ATOM 4087 O O . GLY A 1 525 ? 0.600 -56.527 -47.684 1.00 52.49 689 GLY A O 1
ATOM 4088 N N . GLU A 1 526 ? -0.605 -56.268 -49.563 1.00 57.60 690 GLU A N 1
ATOM 4089 C CA . GLU A 1 526 ? 0.201 -57.191 -50.345 1.00 59.63 690 GLU A CA 1
ATOM 4090 C C . GLU A 1 526 ? 1.554 -56.601 -50.733 1.00 56.26 690 GLU A C 1
ATOM 4091 O O . GLU A 1 526 ? 1.649 -55.753 -51.598 1.00 65.92 690 GLU A O 1
ATOM 4097 N N . LEU A 1 527 ? 2.607 -57.069 -50.089 1.00 56.64 691 LEU A N 1
ATOM 4098 C CA . LEU A 1 527 ? 3.952 -56.600 -50.380 1.00 57.42 691 LEU A CA 1
ATOM 4099 C C . LEU A 1 527 ? 4.023 -55.068 -50.284 1.00 57.58 691 LEU A C 1
ATOM 4100 O O . LEU A 1 527 ? 4.729 -54.415 -51.049 1.00 56.50 691 LEU A O 1
ATOM 4105 N N . PHE A 1 528 ? 3.322 -54.524 -49.290 1.00 52.54 692 PHE A N 1
ATOM 4106 C CA . PHE A 1 528 ? 3.155 -53.097 -49.149 1.00 51.47 692 PHE A CA 1
ATOM 4107 C C . PHE A 1 528 ? 4.366 -52.360 -48.585 1.00 53.21 692 PHE A C 1
ATOM 4108 O O . PHE A 1 528 ? 4.427 -51.132 -48.684 1.00 56.50 692 PHE A O 1
ATOM 4116 N N . LEU A 1 529 ? 5.297 -53.067 -47.949 1.00 54.84 693 LEU A N 1
ATOM 4117 C CA . LEU A 1 529 ? 6.433 -52.404 -47.283 1.00 55.79 693 LEU A CA 1
ATOM 4118 C C . LEU A 1 529 ? 7.669 -53.244 -47.431 1.00 55.78 693 LEU A C 1
ATOM 4119 O O . LEU A 1 529 ? 7.606 -54.458 -47.251 1.00 58.50 693 LEU A O 1
ATOM 4124 N N . PHE A 1 530 ? 8.785 -52.595 -47.754 1.00 53.70 694 PHE A N 1
ATOM 4125 C CA . PHE A 1 530 ? 10.067 -53.271 -47.958 1.00 54.27 694 PHE A CA 1
ATOM 4126 C C . PHE A 1 530 ? 11.071 -52.772 -46.935 1.00 55.16 694 PHE A C 1
ATOM 4127 O O . PHE A 1 530 ? 10.994 -51.632 -46.499 1.00 60.64 694 PHE A O 1
ATOM 4135 N N . TRP A 1 531 ? 12.008 -53.634 -46.546 1.00 57.65 695 TRP A N 1
ATOM 4136 C CA . TRP A 1 531 ? 13.019 -53.279 -45.559 1.00 54.12 695 TRP A CA 1
ATOM 4137 C C . TRP A 1 531 ? 14.390 -53.681 -46.069 1.00 54.37 695 TRP A C 1
ATOM 4138 O O . TRP A 1 531 ? 14.570 -54.788 -46.579 1.00 57.09 695 TRP A O 1
ATOM 4149 N N . ASN A 1 532 ? 15.344 -52.774 -45.911 1.00 54.77 696 ASN A N 1
ATOM 4150 C CA . ASN A 1 532 ? 16.733 -53.012 -46.224 1.00 60.24 696 ASN A CA 1
ATOM 4151 C C . ASN A 1 532 ? 17.486 -52.807 -44.920 1.00 61.52 696 ASN A C 1
ATOM 4152 O O . ASN A 1 532 ? 17.782 -51.667 -44.540 1.00 61.32 696 ASN A O 1
ATOM 4157 N N . LEU A 1 533 ? 17.784 -53.910 -44.239 1.00 61.33 697 LEU A N 1
ATOM 4158 C CA . LEU A 1 533 ? 18.291 -53.843 -42.869 1.00 65.16 697 LEU A CA 1
ATOM 4159 C C . LEU A 1 533 ? 19.645 -54.468 -42.622 1.00 64.71 697 LEU A C 1
ATOM 4160 O O . LEU A 1 533 ? 20.265 -54.183 -41.599 1.00 68.53 697 LEU A O 1
ATOM 4165 N N . TYR A 1 534 ? 20.115 -55.284 -43.552 1.00 70.94 698 TYR A N 1
ATOM 4166 C CA . TYR A 1 534 ? 21.218 -56.193 -43.291 1.00 78.95 698 TYR A CA 1
ATOM 4167 C C . TYR A 1 534 ? 22.464 -55.795 -44.092 1.00 82.63 698 TYR A C 1
ATOM 4168 O O . TYR A 1 534 ? 22.377 -54.975 -45.017 1.00 83.16 698 TYR A O 1
ATOM 4177 N N . LYS A 1 535 ? 23.616 -56.344 -43.690 1.00 89.52 699 LYS A N 1
ATOM 4178 C CA . LYS A 1 535 ? 24.903 -56.035 -44.330 1.00 97.50 699 LYS A CA 1
ATOM 4179 C C . LYS A 1 535 ? 24.943 -56.595 -45.748 1.00 92.44 699 LYS A C 1
ATOM 4180 O O . LYS A 1 535 ? 25.292 -55.875 -46.693 1.00 93.40 699 LYS A O 1
ATOM 4186 N N . ALA A 1 536 ? 24.569 -57.869 -45.887 1.00 80.47 700 ALA A N 1
ATOM 4187 C CA . ALA A 1 536 ? 24.442 -58.506 -47.198 1.00 74.60 700 ALA A CA 1
ATOM 4188 C C . ALA A 1 536 ? 23.218 -57.981 -47.970 1.00 71.52 700 ALA A C 1
ATOM 4189 O O . ALA A 1 536 ? 22.339 -57.358 -47.393 1.00 73.59 700 ALA A O 1
ATOM 4191 N N . PRO A 1 537 ? 23.180 -58.200 -49.291 1.00 74.51 701 PRO A N 1
ATOM 4192 C CA . PRO A 1 537 ? 22.087 -57.659 -50.107 1.00 73.29 701 PRO A CA 1
ATOM 4193 C C . PRO A 1 537 ? 20.771 -58.412 -49.977 1.00 66.89 701 PRO A C 1
ATOM 4194 O O . PRO A 1 537 ? 20.459 -59.324 -50.772 1.00 62.84 701 PRO A O 1
ATOM 4198 N N . ILE A 1 538 ? 20.000 -57.992 -48.977 1.00 65.74 702 ILE A N 1
ATOM 4199 C CA . ILE A 1 538 ? 18.714 -58.595 -48.665 1.00 63.20 702 ILE A CA 1
ATOM 4200 C C . ILE A 1 538 ? 17.654 -57.534 -48.680 1.00 57.78 702 ILE A C 1
ATOM 4201 O O . ILE A 1 538 ? 17.826 -56.462 -48.086 1.00 59.10 702 ILE A O 1
ATOM 4206 N N . LEU A 1 539 ? 16.540 -57.855 -49.317 1.00 56.93 703 LEU A N 1
ATOM 4207 C CA . LEU A 1 539 ? 15.314 -57.078 -49.138 1.00 63.35 703 LEU A CA 1
ATOM 4208 C C . LEU A 1 539 ? 14.226 -57.964 -48.550 1.00 60.44 703 LEU A C 1
ATOM 4209 O O . LEU A 1 539 ? 14.098 -59.136 -48.909 1.00 63.70 703 LEU A O 1
ATOM 4214 N N . LEU A 1 540 ? 13.412 -57.364 -47.698 1.00 57.81 704 LEU A N 1
ATOM 4215 C CA . LEU A 1 540 ? 12.401 -58.071 -46.950 1.00 59.25 704 LEU A CA 1
ATOM 4216 C C . LEU A 1 540 ? 11.068 -57.374 -47.125 1.00 56.44 704 LEU A C 1
ATOM 4217 O O . LEU A 1 540 ? 10.955 -56.218 -46.781 1.00 63.59 704 LEU A O 1
ATOM 4222 N N . ALA A 1 541 ? 10.061 -58.077 -47.627 1.00 51.46 705 ALA A N 1
ATOM 4223 C CA . ALA A 1 541 ? 8.756 -57.481 -47.897 1.00 52.39 705 ALA A CA 1
ATOM 4224 C C . ALA A 1 541 ? 7.681 -58.077 -47.003 1.00 55.19 705 ALA A C 1
ATOM 4225 O O . ALA A 1 541 ? 7.674 -59.275 -46.754 1.00 58.13 705 ALA A O 1
ATOM 4227 N N . LEU A 1 542 ? 6.747 -57.244 -46.559 1.00 56.18 706 LEU A N 1
ATOM 4228 C CA . LEU A 1 542 ? 5.683 -57.681 -45.674 1.00 51.54 706 LEU A CA 1
ATOM 4229 C C . LEU A 1 542 ? 4.441 -58.033 -46.458 1.00 55.95 706 LEU A C 1
ATOM 4230 O O . LEU A 1 542 ? 4.173 -57.432 -47.487 1.00 59.87 706 LEU A O 1
ATOM 4235 N N . VAL A 1 543 ? 3.695 -59.015 -45.956 1.00 52.68 707 VAL A N 1
ATOM 4236 C CA . VAL A 1 543 ? 2.354 -59.309 -46.413 1.00 50.09 707 VAL A CA 1
ATOM 4237 C C . VAL A 1 543 ? 1.435 -59.168 -45.206 1.00 50.07 707 VAL A C 1
ATOM 4238 O O . VAL A 1 543 ? 1.450 -60.000 -44.302 1.00 52.00 707 VAL A O 1
ATOM 4242 N N . ALA A 1 544 ? 0.642 -58.106 -45.211 1.00 46.97 708 ALA A N 1
ATOM 4243 C CA . ALA A 1 544 ? -0.202 -57.724 -44.096 1.00 45.19 708 ALA A CA 1
ATOM 4244 C C . ALA A 1 544 ? -1.689 -57.785 -44.441 1.00 45.80 708 ALA A C 1
ATOM 4245 O O . ALA A 1 544 ? -2.071 -57.939 -45.578 1.00 48.21 708 ALA A O 1
ATOM 4247 N N . GLY A 1 545 ? -2.510 -57.643 -43.421 1.00 42.71 709 GLY A N 1
ATOM 4248 C CA . GLY A 1 545 ? -3.934 -57.547 -43.557 1.00 42.28 709 GLY A CA 1
ATOM 4249 C C . GLY A 1 545 ? -4.540 -58.794 -44.119 1.00 44.44 709 GLY A C 1
ATOM 4250 O O . GLY A 1 545 ? -4.045 -59.891 -43.859 1.00 51.93 709 GLY A O 1
ATOM 4251 N N . GLU A 1 546 ? -5.588 -58.599 -44.923 1.00 46.58 710 GLU A N 1
ATOM 4252 C CA . GLU A 1 546 ? -6.318 -59.676 -45.587 1.00 45.62 710 GLU A CA 1
ATOM 4253 C C . GLU A 1 546 ? -5.398 -60.445 -46.555 1.00 45.22 710 GLU A C 1
ATOM 4254 O O . GLU A 1 546 ? -5.578 -61.657 -46.787 1.00 44.83 710 GLU A O 1
ATOM 4260 N N . ALA A 1 547 ? -4.402 -59.763 -47.100 1.00 42.62 711 ALA A N 1
ATOM 4261 C CA . ALA A 1 547 ? -3.466 -60.420 -48.009 1.00 47.73 711 ALA A CA 1
ATOM 4262 C C . ALA A 1 547 ? -2.716 -61.600 -47.366 1.00 52.46 711 ALA A C 1
ATOM 4263 O O . ALA A 1 547 ? -2.389 -62.577 -48.047 1.00 52.14 711 ALA A O 1
ATOM 4265 N N . ALA A 1 548 ? -2.448 -61.507 -46.065 1.00 55.45 712 ALA A N 1
ATOM 4266 C CA . ALA A 1 548 ? -1.613 -62.492 -45.382 1.00 57.45 712 ALA A CA 1
ATOM 4267 C C . ALA A 1 548 ? -2.218 -63.882 -45.419 1.00 53.41 712 ALA A C 1
ATOM 4268 O O . ALA A 1 548 ? -1.559 -64.838 -45.832 1.00 53.97 712 ALA A O 1
ATOM 4270 N N . GLY A 1 549 ? -3.467 -63.982 -44.999 1.00 50.26 713 GLY A N 1
ATOM 4271 C CA . GLY A 1 549 ? -4.166 -65.253 -45.043 1.00 53.80 713 GLY A CA 1
ATOM 4272 C C . GLY A 1 549 ? -4.265 -65.851 -46.422 1.00 54.33 713 GLY A C 1
ATOM 4273 O O . GLY A 1 549 ? -4.066 -67.047 -46.605 1.00 61.19 713 GLY A O 1
ATOM 4274 N N . ILE A 1 550 ? -4.565 -64.999 -47.392 1.00 59.13 714 ILE A N 1
ATOM 4275 C CA . ILE A 1 550 ? -4.764 -65.413 -48.770 1.00 58.15 714 ILE A CA 1
ATOM 4276 C C . ILE A 1 550 ? -3.440 -65.813 -49.432 1.00 58.10 714 ILE A C 1
ATOM 4277 O O . ILE A 1 550 ? -3.389 -66.767 -50.197 1.00 58.49 714 ILE A O 1
ATOM 4282 N N . MET A 1 551 ? -2.369 -65.089 -49.140 1.00 56.96 715 MET A N 1
ATOM 4283 C CA . MET A 1 551 ? -1.092 -65.374 -49.777 1.00 62.26 715 MET A CA 1
ATOM 4284 C C . MET A 1 551 ? -0.465 -66.664 -49.291 1.00 61.55 715 MET A C 1
ATOM 4285 O O . MET A 1 551 ? 0.436 -67.186 -49.947 1.00 67.36 715 MET A O 1
ATOM 4290 N N . GLU A 1 552 ? -0.917 -67.180 -48.147 1.00 60.15 716 GLU A N 1
ATOM 4291 C CA . GLU A 1 552 ? -0.399 -68.452 -47.659 1.00 57.62 716 GLU A CA 1
ATOM 4292 C C . GLU A 1 552 ? -0.743 -69.633 -48.584 1.00 59.38 716 GLU A C 1
ATOM 4293 O O . GLU A 1 552 ? 0.019 -70.588 -48.629 1.00 59.59 716 GLU A O 1
ATOM 4299 N N . ASN A 1 553 ? -1.838 -69.544 -49.350 1.00 61.74 717 ASN A N 1
ATOM 4300 C CA . ASN A 1 553 ? -2.190 -70.569 -50.350 1.00 67.97 717 ASN A CA 1
ATOM 4301 C C . ASN A 1 553 ? -1.723 -70.236 -51.766 1.00 64.75 717 ASN A C 1
ATOM 4302 O O . ASN A 1 553 ? -2.381 -70.603 -52.717 1.00 68.27 717 ASN A O 1
ATOM 4307 N N . ILE A 1 554 ? -0.582 -69.557 -51.890 1.00 62.15 718 ILE A N 1
ATOM 4308 C CA . ILE A 1 554 ? 0.018 -69.224 -53.163 1.00 63.06 718 ILE A CA 1
ATOM 4309 C C . ILE A 1 554 ? 1.489 -69.573 -53.046 1.00 62.97 718 ILE A C 1
ATOM 4310 O O . ILE A 1 554 ? 2.066 -69.432 -51.988 1.00 65.61 718 ILE A O 1
ATOM 4315 N N . SER A 1 555 ? 2.086 -70.039 -54.140 1.00 67.85 719 SER A N 1
ATOM 4316 C CA . SER A 1 555 ? 3.435 -70.591 -54.115 1.00 66.76 719 SER A CA 1
ATOM 4317 C C . SER A 1 555 ? 4.465 -69.494 -53.989 1.00 64.12 719 SER A C 1
ATOM 4318 O O . SER A 1 555 ? 4.204 -68.354 -54.351 1.00 67.00 719 SER A O 1
ATOM 4321 N N . ASP A 1 556 ? 5.638 -69.866 -53.491 1.00 64.73 720 ASP A N 1
ATOM 4322 C CA . ASP A 1 556 ? 6.761 -68.948 -53.322 1.00 69.94 720 ASP A CA 1
ATOM 4323 C C . ASP A 1 556 ? 7.171 -68.280 -54.645 1.00 75.28 720 ASP A C 1
ATOM 4324 O O . ASP A 1 556 ? 7.388 -67.057 -54.685 1.00 72.35 720 ASP A O 1
ATOM 4329 N N . ASP A 1 557 ? 7.264 -69.088 -55.710 1.00 77.04 721 ASP A N 1
ATOM 4330 C CA . ASP A 1 557 ? 7.653 -68.616 -57.052 1.00 75.87 721 ASP A CA 1
ATOM 4331 C C . ASP A 1 557 ? 6.763 -67.474 -57.543 1.00 71.37 721 ASP A C 1
ATOM 4332 O O . ASP A 1 557 ? 7.263 -66.487 -58.069 1.00 71.93 721 ASP A O 1
ATOM 4337 N N . VAL A 1 558 ? 5.457 -67.604 -57.339 1.00 64.58 722 VAL A N 1
ATOM 4338 C CA . VAL A 1 558 ? 4.523 -66.551 -57.683 1.00 63.35 722 VAL A CA 1
ATOM 4339 C C . VAL A 1 558 ? 4.727 -65.323 -56.790 1.00 67.28 722 VAL A C 1
ATOM 4340 O O . VAL A 1 558 ? 4.780 -64.195 -57.299 1.00 77.56 722 VAL A O 1
ATOM 4344 N N . ILE A 1 559 ? 4.849 -65.540 -55.481 1.00 65.43 723 ILE A N 1
ATOM 4345 C CA . ILE A 1 559 ? 5.012 -64.442 -54.512 1.00 66.58 723 ILE A CA 1
ATOM 4346 C C . ILE A 1 559 ? 6.314 -63.701 -54.801 1.00 63.33 723 ILE A C 1
ATOM 4347 O O . ILE A 1 559 ? 6.352 -62.471 -54.798 1.00 65.05 723 ILE A O 1
ATOM 4352 N N . VAL A 1 560 ? 7.377 -64.449 -55.053 1.00 65.39 724 VAL A N 1
ATOM 4353 C CA . VAL A 1 560 ? 8.647 -63.836 -55.440 1.00 72.49 724 VAL A CA 1
ATOM 4354 C C . VAL A 1 560 ? 8.483 -63.085 -56.774 1.00 71.25 724 VAL A C 1
ATOM 4355 O O . VAL A 1 560 ? 9.022 -62.005 -56.932 1.00 71.51 724 VAL A O 1
ATOM 4359 N N . GLY A 1 561 ? 7.728 -63.657 -57.709 1.00 71.09 725 GLY A N 1
ATOM 4360 C CA . GLY A 1 561 ? 7.391 -62.991 -58.963 1.00 71.28 725 GLY A CA 1
ATOM 4361 C C . GLY A 1 561 ? 6.777 -61.622 -58.761 1.00 70.00 725 GLY A C 1
ATOM 4362 O O . GLY A 1 561 ? 7.267 -60.630 -59.316 1.00 71.78 725 GLY A O 1
ATOM 4363 N N . ARG A 1 562 ? 5.741 -61.561 -57.929 1.00 60.84 726 ARG A N 1
ATOM 4364 C CA . ARG A 1 562 ? 5.062 -60.296 -57.674 1.00 59.81 726 ARG A CA 1
ATOM 4365 C C . ARG A 1 562 ? 5.977 -59.289 -56.980 1.00 62.91 726 ARG A C 1
ATOM 4366 O O . ARG A 1 562 ? 5.833 -58.094 -57.204 1.00 70.59 726 ARG A O 1
ATOM 4374 N N . CYS A 1 563 ? 6.910 -59.764 -56.156 1.00 63.87 727 CYS A N 1
ATOM 4375 C CA . CYS A 1 563 ? 7.928 -58.890 -55.558 1.00 72.33 727 CYS A CA 1
ATOM 4376 C C . CYS A 1 563 ? 8.832 -58.264 -56.599 1.00 74.18 727 CYS A C 1
ATOM 4377 O O . CYS A 1 563 ? 9.112 -57.068 -56.555 1.00 71.32 727 CYS A O 1
ATOM 4380 N N . LEU A 1 564 ? 9.328 -59.107 -57.496 1.00 79.15 728 LEU A N 1
ATOM 4381 C CA . LEU A 1 564 ? 10.229 -58.672 -58.544 1.00 80.31 728 LEU A CA 1
ATOM 4382 C C . LEU A 1 564 ? 9.515 -57.712 -59.507 1.00 79.42 728 LEU A C 1
ATOM 4383 O O . LEU A 1 564 ? 10.074 -56.675 -59.869 1.00 76.20 728 LEU A O 1
ATOM 4388 N N . ALA A 1 565 ? 8.273 -58.027 -59.868 1.00 73.06 729 ALA A N 1
ATOM 4389 C CA . ALA A 1 565 ? 7.455 -57.107 -60.660 1.00 77.48 729 ALA A CA 1
ATOM 4390 C C . ALA A 1 565 ? 7.440 -55.693 -60.045 1.00 79.27 729 ALA A C 1
ATOM 4391 O O . ALA A 1 565 ? 7.705 -54.705 -60.737 1.00 84.30 729 ALA A O 1
ATOM 4393 N N . ILE A 1 566 ? 7.177 -55.620 -58.743 1.00 74.41 730 ILE A N 1
ATOM 4394 C CA . ILE A 1 566 ? 7.163 -54.351 -58.016 1.00 70.35 730 ILE A CA 1
ATOM 4395 C C . ILE A 1 566 ? 8.521 -53.636 -58.074 1.00 70.01 730 ILE A C 1
ATOM 4396 O O . ILE A 1 566 ? 8.599 -52.430 -58.374 1.00 71.16 730 ILE A O 1
ATOM 4401 N N . LEU A 1 567 ? 9.578 -54.381 -57.799 1.00 66.48 731 LEU A N 1
ATOM 4402 C CA . LEU A 1 567 ? 10.911 -53.803 -57.717 1.00 69.14 731 LEU A CA 1
ATOM 4403 C C . LEU A 1 567 ? 11.450 -53.392 -59.090 1.00 76.83 731 LEU A C 1
ATOM 4404 O O . LEU A 1 567 ? 12.217 -52.424 -59.195 1.00 73.35 731 LEU A O 1
ATOM 4409 N N . LYS A 1 568 ? 11.064 -54.132 -60.131 1.00 79.91 732 LYS A N 1
ATOM 4410 C CA . LYS A 1 568 ? 11.386 -53.751 -61.513 1.00 83.85 732 LYS A CA 1
ATOM 4411 C C . LYS A 1 568 ? 10.729 -52.398 -61.836 1.00 83.99 732 LYS A C 1
ATOM 4412 O O . LYS A 1 568 ? 11.382 -51.481 -62.373 1.00 77.80 732 LYS A O 1
ATOM 4418 N N . GLY A 1 569 ? 9.453 -52.277 -61.467 1.00 73.98 733 GLY A N 1
ATOM 4419 C CA . GLY A 1 569 ? 8.720 -51.029 -61.571 1.00 70.62 733 GLY A CA 1
ATOM 4420 C C . GLY A 1 569 ? 9.431 -49.841 -60.941 1.00 76.55 733 GLY A C 1
ATOM 4421 O O . GLY A 1 569 ? 9.382 -48.739 -61.475 1.00 91.41 733 GLY A O 1
ATOM 4422 N N . ILE A 1 570 ? 10.101 -50.054 -59.815 1.00 76.30 734 ILE A N 1
ATOM 4423 C CA . ILE A 1 570 ? 10.686 -48.947 -59.054 1.00 77.49 734 ILE A CA 1
ATOM 4424 C C . ILE A 1 570 ? 12.112 -48.607 -59.489 1.00 77.44 734 ILE A C 1
ATOM 4425 O O . ILE A 1 570 ? 12.474 -47.436 -59.523 1.00 82.40 734 ILE A O 1
ATOM 4430 N N . PHE A 1 571 ? 12.909 -49.622 -59.798 1.00 76.76 735 PHE A N 1
ATOM 4431 C CA . PHE A 1 571 ? 14.338 -49.453 -60.084 1.00 80.26 735 PHE A CA 1
ATOM 4432 C C . PHE A 1 571 ? 14.753 -49.803 -61.531 1.00 81.90 735 PHE A C 1
ATOM 4433 O O . PHE A 1 571 ? 15.918 -49.582 -61.897 1.00 79.66 735 PHE A O 1
ATOM 4441 N N . GLY A 1 572 ? 13.830 -50.366 -62.323 1.00 79.96 736 GLY A N 1
ATOM 4442 C CA . GLY A 1 572 ? 14.085 -50.732 -63.722 1.00 86.44 736 GLY A CA 1
ATOM 4443 C C . GLY A 1 572 ? 14.428 -52.195 -63.979 1.00 86.32 736 GLY A C 1
ATOM 4444 O O . GLY A 1 572 ? 15.276 -52.765 -63.291 1.00 86.84 736 GLY A O 1
ATOM 4445 N N . SER A 1 573 ? 13.812 -52.775 -65.012 1.00 81.52 737 SER A N 1
ATOM 4446 C CA . SER A 1 573 ? 13.988 -54.190 -65.371 1.00 86.95 737 SER A CA 1
ATOM 4447 C C . SER A 1 573 ? 15.426 -54.720 -65.436 1.00 92.98 737 SER A C 1
ATOM 4448 O O . SER A 1 573 ? 15.686 -55.862 -65.057 1.00 97.70 737 SER A O 1
ATOM 4451 N N . SER A 1 574 ? 16.352 -53.913 -65.937 1.00 102.51 738 SER A N 1
ATOM 4452 C CA . SER A 1 574 ? 17.750 -54.345 -66.036 1.00 105.56 738 SER A CA 1
ATOM 4453 C C . SER A 1 574 ? 18.468 -54.298 -64.681 1.00 94.64 738 SER A C 1
ATOM 4454 O O . SER A 1 574 ? 19.480 -54.971 -64.499 1.00 91.84 738 SER A O 1
ATOM 4457 N N . ALA A 1 575 ? 17.949 -53.507 -63.742 1.00 90.07 739 ALA A N 1
ATOM 4458 C CA . ALA A 1 575 ? 18.579 -53.346 -62.415 1.00 94.49 739 ALA A CA 1
ATOM 4459 C C . ALA A 1 575 ? 18.318 -54.516 -61.440 1.00 93.72 739 ALA A C 1
ATOM 4460 O O . ALA A 1 575 ? 19.115 -54.720 -60.522 1.00 90.99 739 ALA A O 1
ATOM 4462 N N . VAL A 1 576 ? 17.230 -55.273 -61.668 1.00 87.24 740 VAL A N 1
ATOM 4463 C CA . VAL A 1 576 ? 16.726 -56.309 -60.757 1.00 78.98 740 VAL A CA 1
ATOM 4464 C C . VAL A 1 576 ? 17.036 -57.751 -61.232 1.00 74.38 740 VAL A C 1
ATOM 4465 O O . VAL A 1 576 ? 16.288 -58.334 -62.047 1.00 65.35 740 VAL A O 1
ATOM 4469 N N . PRO A 1 577 ? 18.110 -58.354 -60.688 1.00 72.25 741 PRO A N 1
ATOM 4470 C CA . PRO A 1 577 ? 18.418 -59.741 -61.058 1.00 74.94 741 PRO A CA 1
ATOM 4471 C C . PRO A 1 577 ? 17.500 -60.724 -60.360 1.00 81.80 741 PRO A C 1
ATOM 4472 O O . PRO A 1 577 ? 16.807 -60.345 -59.415 1.00 85.71 741 PRO A O 1
ATOM 4476 N N . GLN A 1 578 ? 17.503 -61.974 -60.815 1.00 85.59 742 GLN A N 1
ATOM 4477 C CA . GLN A 1 578 ? 16.842 -63.046 -60.083 1.00 86.51 742 GLN A CA 1
ATOM 4478 C C . GLN A 1 578 ? 17.629 -63.264 -58.788 1.00 85.59 742 GLN A C 1
ATOM 4479 O O . GLN A 1 578 ? 18.866 -63.279 -58.815 1.00 85.70 742 GLN A O 1
ATOM 4485 N N . PRO A 1 579 ? 16.917 -63.396 -57.648 1.00 81.39 743 PRO A N 1
ATOM 4486 C CA . PRO A 1 579 ? 17.604 -63.554 -56.374 1.00 78.50 743 PRO A CA 1
ATOM 4487 C C . PRO A 1 579 ? 18.244 -64.935 -56.234 1.00 72.62 743 PRO A C 1
ATOM 4488 O O . PRO A 1 579 ? 17.737 -65.913 -56.780 1.00 68.67 743 PRO A O 1
ATOM 4492 N N . LYS A 1 580 ? 19.350 -64.994 -55.504 1.00 70.54 744 LYS A N 1
ATOM 4493 C CA . LYS A 1 580 ? 20.060 -66.248 -55.240 1.00 78.34 744 LYS A CA 1
ATOM 4494 C C . LYS A 1 580 ? 19.278 -67.201 -54.310 1.00 75.82 744 LYS A C 1
ATOM 4495 O O . LYS A 1 580 ? 19.185 -68.394 -54.572 1.00 77.59 744 LYS A O 1
ATOM 4501 N N . GLU A 1 581 ? 18.726 -66.652 -53.230 1.00 78.58 745 GLU A N 1
ATOM 4502 C CA . GLU A 1 581 ? 17.910 -67.394 -52.266 1.00 79.22 745 GLU A CA 1
ATOM 4503 C C . GLU A 1 581 ? 16.627 -66.620 -51.962 1.00 74.08 745 GLU A C 1
ATOM 4504 O O . GLU A 1 581 ? 16.646 -65.385 -51.889 1.00 74.04 745 GLU A O 1
ATOM 4510 N N . THR A 1 582 ? 15.523 -67.347 -51.796 1.00 66.38 746 THR A N 1
ATOM 4511 C CA . THR A 1 582 ? 14.263 -66.766 -51.338 1.00 66.34 746 THR A CA 1
ATOM 4512 C C . THR A 1 582 ? 13.669 -67.571 -50.179 1.00 67.88 746 THR A C 1
ATOM 4513 O O . THR A 1 582 ? 13.969 -68.751 -50.019 1.00 73.51 746 THR A O 1
ATOM 4517 N N . VAL A 1 583 ? 12.846 -66.912 -49.361 1.00 66.95 747 VAL A N 1
ATOM 4518 C CA . VAL A 1 583 ? 12.085 -67.559 -48.287 1.00 61.89 747 VAL A CA 1
ATOM 4519 C C . VAL A 1 583 ? 10.799 -66.813 -48.056 1.00 56.65 747 VAL A C 1
ATOM 4520 O O . VAL A 1 583 ? 10.807 -65.597 -47.998 1.00 58.53 747 VAL A O 1
ATOM 4524 N N . VAL A 1 584 ? 9.721 -67.551 -47.822 1.00 55.96 748 VAL A N 1
ATOM 4525 C CA . VAL A 1 584 ? 8.408 -66.986 -47.524 1.00 53.05 748 VAL A CA 1
ATOM 4526 C C . VAL A 1 584 ? 7.814 -67.628 -46.248 1.00 55.06 748 VAL A C 1
ATOM 4527 O O . VAL A 1 584 ? 7.633 -68.843 -46.191 1.00 52.08 748 VAL A O 1
ATOM 4531 N N . SER A 1 585 ? 7.486 -66.809 -45.249 1.00 49.75 749 SER A N 1
ATOM 4532 C CA . SER A 1 585 ? 6.877 -67.298 -44.019 1.00 47.80 749 SER A CA 1
ATOM 4533 C C . SER A 1 585 ? 5.421 -67.602 -44.258 1.00 50.16 749 SER A C 1
ATOM 4534 O O . SER A 1 585 ? 4.789 -66.941 -45.084 1.00 53.81 749 SER A O 1
ATOM 4537 N N . ARG A 1 586 ? 4.909 -68.623 -43.564 1.00 48.96 750 ARG A N 1
ATOM 4538 C CA . ARG A 1 586 ? 3.476 -68.963 -43.566 1.00 52.84 750 ARG A CA 1
ATOM 4539 C C . ARG A 1 586 ? 3.051 -69.258 -42.110 1.00 51.91 750 ARG A C 1
ATOM 4540 O O . ARG A 1 586 ? 2.894 -70.412 -41.703 1.00 54.35 750 ARG A O 1
ATOM 4548 N N . TRP A 1 587 ? 2.884 -68.187 -41.339 1.00 48.82 751 TRP A N 1
ATOM 4549 C CA . TRP A 1 587 ? 2.703 -68.269 -39.892 1.00 46.18 751 TRP A CA 1
ATOM 4550 C C . TRP A 1 587 ? 1.343 -68.828 -39.459 1.00 46.08 751 TRP A C 1
ATOM 4551 O O . TRP A 1 587 ? 1.256 -69.513 -38.451 1.00 49.64 751 TRP A O 1
ATOM 4562 N N . ARG A 1 588 ? 0.280 -68.519 -40.181 1.00 48.72 752 ARG A N 1
ATOM 4563 C CA . ARG A 1 588 ? -1.022 -69.086 -39.852 1.00 48.83 752 ARG A CA 1
ATOM 4564 C C . ARG A 1 588 ? -1.025 -70.587 -40.014 1.00 49.14 752 ARG A C 1
ATOM 4565 O O . ARG A 1 588 ? -1.654 -71.265 -39.226 1.00 51.69 752 ARG A O 1
ATOM 4573 N N . ALA A 1 589 ? -0.314 -71.098 -41.015 1.00 48.05 753 ALA A N 1
ATOM 4574 C CA . ALA A 1 589 ? -0.244 -72.553 -41.267 1.00 47.74 753 ALA A CA 1
ATOM 4575 C C . ALA A 1 589 ? 0.690 -73.325 -40.341 1.00 50.04 753 ALA A C 1
ATOM 4576 O O . ALA A 1 589 ? 0.567 -74.557 -40.223 1.00 55.44 753 ALA A O 1
ATOM 4578 N N . ASP A 1 590 ? 1.646 -72.621 -39.740 1.00 46.30 754 ASP A N 1
ATOM 4579 C CA . ASP A 1 590 ? 2.579 -73.216 -38.793 1.00 45.66 754 ASP A CA 1
ATOM 4580 C C . ASP A 1 590 ? 1.793 -73.754 -37.595 1.00 46.93 754 ASP A C 1
ATOM 4581 O O . ASP A 1 590 ? 1.172 -72.973 -36.877 1.00 46.44 754 ASP A O 1
ATOM 4586 N N . PRO A 1 591 ? 1.789 -75.089 -37.387 1.00 48.06 755 PRO A N 1
ATOM 4587 C CA . PRO A 1 591 ? 0.960 -75.676 -36.297 1.00 47.74 755 PRO A CA 1
ATOM 4588 C C . PRO A 1 591 ? 1.375 -75.325 -34.884 1.00 43.12 755 PRO A C 1
ATOM 4589 O O . PRO A 1 591 ? 0.577 -75.462 -33.974 1.00 45.11 755 PRO A O 1
ATOM 4593 N N . TRP A 1 592 ? 2.607 -74.869 -34.713 1.00 44.10 756 TRP A N 1
ATOM 4594 C CA . TRP A 1 592 ? 3.117 -74.430 -33.410 1.00 46.04 756 TRP A CA 1
ATOM 4595 C C . TRP A 1 592 ? 2.971 -72.929 -33.155 1.00 44.60 756 TRP A C 1
ATOM 4596 O O . TRP A 1 592 ? 3.425 -72.431 -32.124 1.00 46.33 756 TRP A O 1
ATOM 4607 N N . ALA A 1 593 ? 2.402 -72.196 -34.113 1.00 43.26 757 ALA A N 1
ATOM 4608 C CA . ALA A 1 593 ? 2.080 -70.783 -33.917 1.00 41.31 757 ALA A CA 1
ATOM 4609 C C . ALA A 1 593 ? 0.624 -70.500 -34.177 1.00 40.04 757 ALA A C 1
ATOM 4610 O O . ALA A 1 593 ? -0.069 -69.962 -33.318 1.00 40.22 757 ALA A O 1
ATOM 4612 N N . ARG A 1 594 ? 0.171 -70.871 -35.363 1.00 40.80 758 ARG A N 1
ATOM 4613 C CA . ARG A 1 594 ? -1.210 -70.655 -35.822 1.00 47.05 758 ARG A CA 1
ATOM 4614 C C . ARG A 1 594 ? -1.548 -69.178 -35.964 1.00 45.53 758 ARG A C 1
ATOM 4615 O O . ARG A 1 594 ? -2.694 -68.762 -35.788 1.00 45.53 758 ARG A O 1
ATOM 4623 N N . GLY A 1 595 ? -0.529 -68.408 -36.339 1.00 44.38 759 GLY A N 1
ATOM 4624 C CA . GLY A 1 595 ? -0.639 -66.963 -36.500 1.00 44.92 759 GLY A CA 1
ATOM 4625 C C . GLY A 1 595 ? 0.632 -66.274 -36.045 1.00 43.68 759 GLY A C 1
ATOM 4626 O O . GLY A 1 595 ? 1.599 -66.943 -35.719 1.00 42.03 759 GLY A O 1
ATOM 4627 N N . SER A 1 596 ? 0.621 -64.943 -36.003 1.00 41.82 760 SER A N 1
ATOM 4628 C CA . SER A 1 596 ? 1.840 -64.177 -35.767 1.00 41.02 760 SER A CA 1
ATOM 4629 C C . SER A 1 596 ? 1.841 -63.599 -34.360 1.00 41.16 760 SER A C 1
ATOM 4630 O O . SER A 1 596 ? 2.752 -63.856 -33.590 1.00 45.97 760 SER A O 1
ATOM 4633 N N . TYR A 1 597 ? 0.829 -62.817 -34.016 1.00 38.66 761 TYR A N 1
ATOM 4634 C CA . TYR A 1 597 ? 0.712 -62.283 -32.674 1.00 38.69 761 TYR A CA 1
ATOM 4635 C C . TYR A 1 597 ? -0.655 -61.749 -32.366 1.00 40.40 761 TYR A C 1
ATOM 4636 O O . TYR A 1 597 ? -1.457 -61.626 -33.252 1.00 43.21 761 TYR A O 1
ATOM 4645 N N . SER A 1 598 ? -0.911 -61.452 -31.092 1.00 39.03 762 SER A N 1
ATOM 4646 C CA . SER A 1 598 ? -2.222 -61.094 -30.647 1.00 39.22 762 SER A CA 1
ATOM 4647 C C . SER A 1 598 ? -2.534 -59.637 -30.998 1.00 38.27 762 SER A C 1
ATOM 4648 O O . SER A 1 598 ? -1.665 -58.866 -31.269 1.00 39.71 762 SER A O 1
ATOM 4651 N N . TYR A 1 599 ? -3.815 -59.321 -30.994 1.00 37.41 763 TYR A N 1
ATOM 4652 C CA . TYR A 1 599 ? -4.327 -57.993 -31.126 1.00 37.06 763 TYR A CA 1
ATOM 4653 C C . TYR A 1 599 ? -5.623 -57.901 -30.296 1.00 40.68 763 TYR A C 1
ATOM 4654 O O . TYR A 1 599 ? -6.174 -58.924 -29.868 1.00 50.93 763 TYR A O 1
ATOM 4663 N N . VAL A 1 600 ? -6.088 -56.686 -30.025 1.00 41.01 764 VAL A N 1
ATOM 4664 C CA . VAL A 1 600 ? -7.256 -56.513 -29.186 1.00 40.94 764 VAL A CA 1
ATOM 4665 C C . VAL A 1 600 ? -8.443 -56.494 -30.122 1.00 45.53 764 VAL A C 1
ATOM 4666 O O . VAL A 1 600 ? -8.670 -55.507 -30.833 1.00 47.49 764 VAL A O 1
ATOM 4670 N N . ALA A 1 601 ? -9.178 -57.601 -30.147 1.00 47.03 765 ALA A N 1
ATOM 4671 C CA . ALA A 1 601 ? -10.246 -57.780 -31.119 1.00 43.91 765 ALA A CA 1
ATOM 4672 C C . ALA A 1 601 ? -11.441 -57.000 -30.665 1.00 44.55 765 ALA A C 1
ATOM 4673 O O . ALA A 1 601 ? -11.571 -56.676 -29.465 1.00 37.94 765 ALA A O 1
ATOM 4675 N N . ALA A 1 602 ? -12.328 -56.722 -31.617 1.00 44.42 766 ALA A N 1
ATOM 4676 C CA . ALA A 1 602 ? -13.596 -56.089 -31.272 1.00 46.76 766 ALA A CA 1
ATOM 4677 C C . ALA A 1 602 ? -14.335 -57.028 -30.366 1.00 43.90 766 ALA A C 1
ATOM 4678 O O . ALA A 1 602 ? -14.432 -58.193 -30.651 1.00 57.79 766 ALA A O 1
ATOM 4680 N N . GLY A 1 603 ? -14.794 -56.526 -29.237 1.00 47.41 767 GLY A N 1
ATOM 4681 C CA . GLY A 1 603 ? -15.402 -57.362 -28.222 1.00 44.79 767 GLY A CA 1
ATOM 4682 C C . GLY A 1 603 ? -14.450 -57.721 -27.099 1.00 46.08 767 GLY A C 1
ATOM 4683 O O . GLY A 1 603 ? -14.892 -58.299 -26.097 1.00 47.93 767 GLY A O 1
ATOM 4684 N N . SER A 1 604 ? -13.161 -57.409 -27.247 1.00 42.85 768 SER A N 1
ATOM 4685 C CA . SER A 1 604 ? -12.160 -57.742 -26.218 1.00 46.53 768 SER A CA 1
ATOM 4686 C C . SER A 1 604 ? -11.641 -56.458 -25.597 1.00 46.50 768 SER A C 1
ATOM 4687 O O . SER A 1 604 ? -12.130 -55.380 -25.893 1.00 50.88 768 SER A O 1
ATOM 4690 N N . SER A 1 605 ? -10.637 -56.579 -24.741 1.00 46.65 769 SER A N 1
ATOM 4691 C CA . SER A 1 605 ? -10.004 -55.429 -24.115 1.00 43.03 769 SER A CA 1
ATOM 4692 C C . SER A 1 605 ? -8.703 -55.835 -23.474 1.00 42.30 769 SER A C 1
ATOM 4693 O O . SER A 1 605 ? -8.306 -56.971 -23.540 1.00 46.47 769 SER A O 1
ATOM 4696 N N . GLY A 1 606 ? -8.019 -54.878 -22.875 1.00 45.69 770 GLY A N 1
ATOM 4697 C CA . GLY A 1 606 ? -6.797 -55.136 -22.141 1.00 44.09 770 GLY A CA 1
ATOM 4698 C C . GLY A 1 606 ? -7.033 -56.063 -20.985 1.00 47.05 770 GLY A C 1
ATOM 4699 O O . GLY A 1 606 ? -6.124 -56.809 -20.622 1.00 50.72 770 GLY A O 1
ATOM 4700 N N . ASN A 1 607 ? -8.247 -56.043 -20.419 1.00 46.10 771 ASN A N 1
ATOM 4701 C CA . ASN A 1 607 ? -8.585 -56.954 -19.321 1.00 46.26 771 ASN A CA 1
ATOM 4702 C C . ASN A 1 607 ? -8.493 -58.423 -19.700 1.00 44.27 771 ASN A C 1
ATOM 4703 O O . ASN A 1 607 ? -8.264 -59.245 -18.833 1.00 44.07 771 ASN A O 1
ATOM 4708 N N . ASP A 1 608 ? -8.666 -58.773 -20.980 1.00 42.91 772 ASP A N 1
ATOM 4709 C CA . ASP A 1 608 ? -8.552 -60.160 -21.379 1.00 41.03 772 ASP A CA 1
ATOM 4710 C C . ASP A 1 608 ? -7.119 -60.667 -21.292 1.00 43.36 772 ASP A C 1
ATOM 4711 O O . ASP A 1 608 ? -6.888 -61.855 -20.989 1.00 44.27 772 ASP A O 1
ATOM 4716 N N . TYR A 1 609 ? -6.162 -59.787 -21.539 1.00 41.50 773 TYR A N 1
ATOM 4717 C CA . TYR A 1 609 ? -4.752 -60.135 -21.315 1.00 44.66 773 TYR A CA 1
ATOM 4718 C C . TYR A 1 609 ? -4.472 -60.494 -19.834 1.00 43.64 773 TYR A C 1
ATOM 4719 O O . TYR A 1 609 ? -3.678 -61.394 -19.539 1.00 43.58 773 TYR A O 1
ATOM 4728 N N . ASP A 1 610 ? -5.137 -59.815 -18.913 1.00 40.84 774 ASP A N 1
ATOM 4729 C CA . ASP A 1 610 ? -4.987 -60.121 -17.499 1.00 41.65 774 ASP A CA 1
ATOM 4730 C C . ASP A 1 610 ? -5.647 -61.446 -17.145 1.00 42.17 774 ASP A C 1
ATOM 4731 O O . ASP A 1 610 ? -5.140 -62.203 -16.326 1.00 47.33 774 ASP A O 1
ATOM 4736 N N . LEU A 1 611 ? -6.794 -61.711 -17.727 1.00 43.11 775 LEU A N 1
ATOM 4737 C CA . LEU A 1 611 ? -7.413 -63.000 -17.556 1.00 42.87 775 LEU A CA 1
ATOM 4738 C C . LEU A 1 611 ? -6.501 -64.098 -18.150 1.00 43.84 775 LEU A C 1
ATOM 4739 O O . LEU A 1 611 ? -6.385 -65.154 -17.539 1.00 42.41 775 LEU A O 1
ATOM 4744 N N . MET A 1 612 ? -5.863 -63.873 -19.313 1.00 40.02 776 MET A N 1
ATOM 4745 C CA . MET A 1 612 ? -4.966 -64.890 -19.853 1.00 43.34 776 MET A CA 1
ATOM 4746 C C . MET A 1 612 ? -3.846 -65.177 -18.890 1.00 44.42 776 MET A C 1
ATOM 4747 O O . MET A 1 612 ? -3.380 -66.291 -18.845 1.00 48.80 776 MET A O 1
ATOM 4752 N N . ALA A 1 613 ? -3.391 -64.159 -18.163 1.00 43.88 777 ALA A N 1
ATOM 4753 C CA . ALA A 1 613 ? -2.302 -64.303 -17.208 1.00 41.46 777 ALA A CA 1
ATOM 4754 C C . ALA A 1 613 ? -2.654 -64.991 -15.897 1.00 42.65 777 ALA A C 1
ATOM 4755 O O . ALA A 1 613 ? -1.742 -65.362 -15.169 1.00 47.14 777 ALA A O 1
ATOM 4757 N N . GLN A 1 614 ? -3.935 -65.140 -15.558 1.00 46.73 778 GLN A N 1
ATOM 4758 C CA . GLN A 1 614 ? -4.310 -65.665 -14.233 1.00 48.86 778 GLN A CA 1
ATOM 4759 C C . GLN A 1 614 ? -4.046 -67.167 -14.169 1.00 46.85 778 GLN A C 1
ATOM 4760 O O . GLN A 1 614 ? -4.416 -67.902 -15.082 1.00 47.29 778 GLN A O 1
ATOM 4766 N N . PRO A 1 615 ? -3.397 -67.629 -13.094 1.00 45.01 779 PRO A N 1
ATOM 4767 C CA . PRO A 1 615 ? -3.154 -69.055 -12.962 1.00 46.20 779 PRO A CA 1
ATOM 4768 C C . PRO A 1 615 ? -4.420 -69.833 -12.630 1.00 45.84 779 PRO A C 1
ATOM 4769 O O . PRO A 1 615 ? -5.369 -69.229 -12.156 1.00 48.22 779 PRO A O 1
ATOM 4773 N N . ILE A 1 616 ? -4.433 -71.142 -12.902 1.00 47.77 780 ILE A N 1
ATOM 4774 C CA . ILE A 1 616 ? -5.569 -72.018 -12.574 1.00 49.37 780 ILE A CA 1
ATOM 4775 C C . ILE A 1 616 ? -5.271 -72.803 -11.302 1.00 49.39 780 ILE A C 1
ATOM 4776 O O . ILE A 1 616 ? -4.165 -73.293 -11.077 1.00 44.95 780 ILE A O 1
ATOM 4781 N N . THR A 1 617 ? -6.293 -72.910 -10.473 1.00 54.07 781 THR A N 1
ATOM 4782 C CA . THR A 1 617 ? -6.215 -73.629 -9.225 1.00 53.50 781 THR A CA 1
ATOM 4783 C C . THR A 1 617 ? -7.193 -74.780 -9.333 1.00 53.40 781 THR A C 1
ATOM 4784 O O . THR A 1 617 ? -8.380 -74.542 -9.548 1.00 55.21 781 THR A O 1
ATOM 4788 N N . PRO A 1 618 ? -6.708 -76.027 -9.194 1.00 51.70 782 PRO A N 1
ATOM 4789 C CA . PRO A 1 618 ? -7.614 -77.184 -9.230 1.00 54.35 782 PRO A CA 1
ATOM 4790 C C . PRO A 1 618 ? -8.535 -77.283 -8.032 1.00 61.40 782 PRO A C 1
ATOM 4791 O O . PRO A 1 618 ? -8.237 -76.722 -6.983 1.00 66.24 782 PRO A O 1
ATOM 4795 N N . GLY A 1 619 ? -9.643 -78.007 -8.185 1.00 69.23 783 GLY A N 1
ATOM 4796 C CA . GLY A 1 619 ? -10.460 -78.402 -7.025 1.00 70.65 783 GLY A CA 1
ATOM 4797 C C . GLY A 1 619 ? -9.706 -79.353 -6.088 1.00 69.06 783 GLY A C 1
ATOM 4798 O O . GLY A 1 619 ? -8.686 -79.948 -6.477 1.00 65.45 783 GLY A O 1
ATOM 4799 N N . PRO A 1 620 ? -10.199 -79.523 -4.847 1.00 70.83 784 PRO A N 1
ATOM 4800 C CA . PRO A 1 620 ? -9.578 -80.510 -3.941 1.00 73.79 784 PRO A CA 1
ATOM 4801 C C . PRO A 1 620 ? -9.783 -81.963 -4.427 1.00 77.34 784 PRO A C 1
ATOM 4802 O O . PRO A 1 620 ? -10.798 -82.254 -5.069 1.00 67.97 784 PRO A O 1
ATOM 4806 N N . SER A 1 621 ? -8.816 -82.844 -4.148 1.00 87.50 785 SER A N 1
ATOM 4807 C CA . SER A 1 621 ? -8.919 -84.271 -4.515 1.00 90.63 785 SER A CA 1
ATOM 4808 C C . SER A 1 621 ? -10.073 -84.917 -3.742 1.00 101.85 785 SER A C 1
ATOM 4809 O O . SER A 1 621 ? -11.050 -85.377 -4.346 1.00 97.02 785 SER A O 1
ATOM 4812 N N . ILE A 1 622 ? -9.957 -84.895 -2.409 1.00 111.54 786 ILE A N 1
ATOM 4813 C CA . ILE A 1 622 ? -10.992 -85.401 -1.477 1.00 115.07 786 ILE A CA 1
ATOM 4814 C C . ILE A 1 622 ? -11.861 -84.213 -1.040 1.00 111.35 786 ILE A C 1
ATOM 4815 O O . ILE A 1 622 ? -11.313 -83.149 -0.771 1.00 104.37 786 ILE A O 1
ATOM 4820 N N . PRO A 1 623 ? -13.210 -84.363 -1.004 1.00 117.57 787 PRO A N 1
ATOM 4821 C CA . PRO A 1 623 ? -14.035 -83.212 -0.553 1.00 116.62 787 PRO A CA 1
ATOM 4822 C C . PRO A 1 623 ? -13.818 -82.794 0.919 1.00 102.80 787 PRO A C 1
ATOM 4823 O O . PRO A 1 623 ? -13.463 -83.621 1.774 1.00 78.79 787 PRO A O 1
ATOM 4827 N N . GLY A 1 624 ? -14.009 -81.501 1.182 1.00 97.27 788 GLY A N 1
ATOM 4828 C CA . GLY A 1 624 ? -13.651 -80.906 2.466 1.00 92.37 788 GLY A CA 1
ATOM 4829 C C . GLY A 1 624 ? -12.147 -80.804 2.743 1.00 87.11 788 GLY A C 1
ATOM 4830 O O . GLY A 1 624 ? -11.745 -80.543 3.878 1.00 75.29 788 GLY A O 1
ATOM 4831 N N . ALA A 1 625 ? -11.299 -81.004 1.734 1.00 86.13 789 ALA A N 1
ATOM 4832 C CA . ALA A 1 625 ? -9.862 -80.773 1.914 1.00 82.79 789 ALA A CA 1
ATOM 4833 C C . ALA A 1 625 ? -9.628 -79.288 1.729 1.00 83.93 789 ALA A C 1
ATOM 4834 O O . ALA A 1 625 ? -10.375 -78.631 0.980 1.00 80.36 789 ALA A O 1
ATOM 4836 N N . PRO A 1 626 ? -8.597 -78.750 2.407 1.00 78.91 790 PRO A N 1
ATOM 4837 C CA . PRO A 1 626 ? -8.354 -77.332 2.294 1.00 75.70 790 PRO A CA 1
ATOM 4838 C C . PRO A 1 626 ? -8.008 -76.929 0.861 1.00 74.14 790 PRO A C 1
ATOM 4839 O O . PRO A 1 626 ? -7.382 -77.717 0.135 1.00 63.87 790 PRO A O 1
ATOM 4843 N N . GLN A 1 627 ? -8.452 -75.717 0.495 1.00 75.46 791 GLN A N 1
ATOM 4844 C CA . GLN A 1 627 ? -8.105 -75.011 -0.753 1.00 73.48 791 GLN A CA 1
ATOM 4845 C C . GLN A 1 627 ? -6.684 -75.293 -1.329 1.00 70.62 791 GLN A C 1
ATOM 4846 O O . GLN A 1 627 ? -5.666 -74.902 -0.735 1.00 67.18 791 GLN A O 1
ATOM 4852 N N . PRO A 1 628 ? -6.625 -75.933 -2.515 1.00 71.35 792 PRO A N 1
ATOM 4853 C CA . PRO A 1 628 ? -5.315 -76.133 -3.151 1.00 77.45 792 PRO A CA 1
ATOM 4854 C C . PRO A 1 628 ? -4.630 -74.844 -3.621 1.00 73.65 792 PRO A C 1
ATOM 4855 O O . PRO A 1 628 ? -5.276 -73.828 -3.859 1.00 70.05 792 PRO A O 1
ATOM 4859 N N . ILE A 1 629 ? -3.317 -74.931 -3.741 1.00 70.41 793 ILE A N 1
ATOM 4860 C CA . ILE A 1 629 ? -2.529 -73.925 -4.400 1.00 68.52 793 ILE A CA 1
ATOM 4861 C C . ILE A 1 629 ? -2.700 -73.954 -5.949 1.00 61.66 793 ILE A C 1
ATOM 4862 O O . ILE A 1 629 ? -3.183 -74.928 -6.497 1.00 54.99 793 ILE A O 1
ATOM 4867 N N . PRO A 1 630 ? -2.320 -72.864 -6.650 1.00 62.49 794 PRO A N 1
ATOM 4868 C CA . PRO A 1 630 ? -2.390 -72.871 -8.100 1.00 59.36 794 PRO A CA 1
ATOM 4869 C C . PRO A 1 630 ? -1.386 -73.821 -8.731 1.00 49.23 794 PRO A C 1
ATOM 4870 O O . PRO A 1 630 ? -0.278 -73.940 -8.245 1.00 45.33 794 PRO A O 1
ATOM 4874 N N . ARG A 1 631 ? -1.786 -74.474 -9.809 1.00 44.26 795 ARG A N 1
ATOM 4875 C CA . ARG A 1 631 ? -0.937 -75.455 -10.472 1.00 49.08 795 ARG A CA 1
ATOM 4876 C C . ARG A 1 631 ? -0.539 -75.096 -11.895 1.00 47.64 795 ARG A C 1
ATOM 4877 O O . ARG A 1 631 ? 0.539 -75.496 -12.329 1.00 48.08 795 ARG A O 1
ATOM 4885 N N . LEU A 1 632 ? -1.403 -74.372 -12.613 1.00 44.55 796 LEU A N 1
ATOM 4886 C CA . LEU A 1 632 ? -1.232 -74.129 -14.025 1.00 43.99 796 LEU A CA 1
ATOM 4887 C C . LEU A 1 632 ? -1.120 -72.636 -14.270 1.00 46.44 796 LEU A C 1
ATOM 4888 O O . LEU A 1 632 ? -2.045 -71.883 -13.995 1.00 49.22 796 LEU A O 1
ATOM 4893 N N . PHE A 1 633 ? 0.033 -72.222 -14.771 1.00 43.97 797 PHE A N 1
ATOM 4894 C CA . PHE A 1 633 ? 0.397 -70.831 -14.917 1.00 41.43 797 PHE A CA 1
ATOM 4895 C C . PHE A 1 633 ? 0.530 -70.524 -16.417 1.00 39.98 797 PHE A C 1
ATOM 4896 O O . PHE A 1 633 ? 0.701 -71.435 -17.231 1.00 39.84 797 PHE A O 1
ATOM 4904 N N . PHE A 1 634 ? 0.470 -69.244 -16.777 1.00 40.56 798 PHE A N 1
ATOM 4905 C CA . PHE A 1 634 ? 0.486 -68.820 -18.179 1.00 39.26 798 PHE A CA 1
ATOM 4906 C C . PHE A 1 634 ? 1.415 -67.677 -18.463 1.00 37.48 798 PHE A C 1
ATOM 4907 O O . PHE A 1 634 ? 1.430 -66.665 -17.758 1.00 32.81 798 PHE A O 1
ATOM 4915 N N . ALA A 1 635 ? 2.154 -67.800 -19.549 1.00 37.18 799 ALA A N 1
ATOM 4916 C CA . ALA A 1 635 ? 3.019 -66.701 -19.949 1.00 39.95 799 ALA A CA 1
ATOM 4917 C C . ALA A 1 635 ? 2.984 -66.587 -21.443 1.00 39.81 799 ALA A C 1
ATOM 4918 O O . ALA A 1 635 ? 2.436 -67.444 -22.105 1.00 40.18 799 ALA A O 1
ATOM 4920 N N . GLY A 1 636 ? 3.574 -65.519 -21.966 1.00 38.57 800 GLY A N 1
ATOM 4921 C CA . GLY A 1 636 ? 3.554 -65.263 -23.387 1.00 38.14 800 GLY A CA 1
ATOM 4922 C C . GLY A 1 636 ? 3.017 -63.906 -23.718 1.00 37.92 800 GLY A C 1
ATOM 4923 O O . GLY A 1 636 ? 2.357 -63.244 -22.929 1.00 40.05 800 GLY A O 1
ATOM 4924 N N . GLU A 1 637 ? 3.360 -63.504 -24.917 1.00 42.37 801 GLU A N 1
ATOM 4925 C CA . GLU A 1 637 ? 2.941 -62.266 -25.582 1.00 40.54 801 GLU A CA 1
ATOM 4926 C C . GLU A 1 637 ? 1.451 -61.892 -25.326 1.00 41.91 801 GLU A C 1
ATOM 4927 O O . GLU A 1 637 ? 1.142 -60.753 -25.025 1.00 46.22 801 GLU A O 1
ATOM 4933 N N . HIS A 1 638 ? 0.551 -62.871 -25.455 1.00 40.14 802 HIS A N 1
ATOM 4934 C CA . HIS A 1 638 ? -0.896 -62.761 -25.145 1.00 39.79 802 HIS A CA 1
ATOM 4935 C C . HIS A 1 638 ? -1.307 -62.624 -23.686 1.00 40.23 802 HIS A C 1
ATOM 4936 O O . HIS A 1 638 ? -2.516 -62.511 -23.398 1.00 38.52 802 HIS A O 1
ATOM 4943 N N . THR A 1 639 ? -0.331 -62.659 -22.776 1.00 41.96 803 THR A N 1
ATOM 4944 C CA . THR A 1 639 ? -0.588 -62.591 -21.340 1.00 44.18 803 THR A CA 1
ATOM 4945 C C . THR A 1 639 ? -0.195 -61.256 -20.712 1.00 43.53 803 THR A C 1
ATOM 4946 O O . THR A 1 639 ? -0.400 -61.050 -19.522 1.00 42.63 803 THR A O 1
ATOM 4950 N N . ILE A 1 640 ? 0.367 -60.351 -21.495 1.00 41.72 804 ILE A N 1
ATOM 4951 C CA . ILE A 1 640 ? 0.882 -59.098 -20.939 1.00 38.32 804 ILE A CA 1
ATOM 4952 C C . ILE A 1 640 ? 0.224 -57.840 -21.557 1.00 40.53 804 ILE A C 1
ATOM 4953 O O . ILE A 1 640 ? 0.515 -57.388 -22.672 1.00 40.34 804 ILE A O 1
ATOM 4958 N N . ARG A 1 641 ? -0.707 -57.301 -20.791 1.00 41.78 805 ARG A N 1
ATOM 4959 C CA . ARG A 1 641 ? -1.565 -56.168 -21.186 1.00 41.05 805 ARG A CA 1
ATOM 4960 C C . ARG A 1 641 ? -0.818 -54.958 -21.744 1.00 39.82 805 ARG A C 1
ATOM 4961 O O . ARG A 1 641 ? -1.218 -54.387 -22.732 1.00 43.45 805 ARG A O 1
ATOM 4969 N N . ASN A 1 642 ? 0.277 -54.583 -21.100 1.00 40.20 806 ASN A N 1
ATOM 4970 C CA . ASN A 1 642 ? 1.041 -53.392 -21.445 1.00 37.61 806 ASN A CA 1
ATOM 4971 C C . ASN A 1 642 ? 2.096 -53.559 -22.539 1.00 40.84 806 ASN A C 1
ATOM 4972 O O . ASN A 1 642 ? 2.560 -52.570 -23.093 1.00 45.59 806 ASN A O 1
ATOM 4977 N N . TYR A 1 643 ? 2.464 -54.788 -22.885 1.00 42.45 807 TYR A N 1
ATOM 4978 C CA . TYR A 1 643 ? 3.489 -55.019 -23.906 1.00 40.89 807 TYR A CA 1
ATOM 4979 C C . TYR A 1 643 ? 3.116 -56.197 -24.780 1.00 39.68 807 TYR A C 1
ATOM 4980 O O . TYR A 1 643 ? 3.960 -57.010 -25.120 1.00 37.73 807 TYR A O 1
ATOM 4989 N N . PRO A 1 644 ? 1.849 -56.275 -25.194 1.00 40.11 808 PRO A N 1
ATOM 4990 C CA . PRO A 1 644 ? 1.460 -57.393 -26.064 1.00 38.45 808 PRO A CA 1
ATOM 4991 C C . PRO A 1 644 ? 2.187 -57.411 -27.376 1.00 39.52 808 PRO A C 1
ATOM 4992 O O . PRO A 1 644 ? 2.711 -56.418 -27.812 1.00 45.31 808 PRO A O 1
ATOM 4996 N N . ALA A 1 645 ? 2.153 -58.558 -28.007 1.00 42.59 809 ALA A N 1
ATOM 4997 C CA . ALA A 1 645 ? 2.640 -58.749 -29.360 1.00 45.07 809 ALA A CA 1
ATOM 4998 C C . ALA A 1 645 ? 4.102 -58.373 -29.587 1.00 49.36 809 ALA A C 1
ATOM 4999 O O . ALA A 1 645 ? 4.451 -57.916 -30.668 1.00 60.14 809 ALA A O 1
ATOM 5001 N N . THR A 1 646 ? 4.965 -58.553 -28.597 1.00 49.42 810 THR A N 1
ATOM 5002 C CA . THR A 1 646 ? 6.383 -58.145 -28.734 1.00 46.08 810 THR A CA 1
ATOM 5003 C C . THR A 1 646 ? 7.298 -59.166 -28.115 1.00 45.65 810 THR A C 1
ATOM 5004 O O . THR A 1 646 ? 6.842 -59.991 -27.333 1.00 43.10 810 THR A O 1
ATOM 5008 N N . VAL A 1 647 ? 8.592 -59.091 -28.438 1.00 46.93 811 VAL A N 1
ATOM 5009 C CA . VAL A 1 647 ? 9.609 -59.918 -27.774 1.00 44.46 811 VAL A CA 1
ATOM 5010 C C . VAL A 1 647 ? 9.767 -59.505 -26.314 1.00 44.26 811 VAL A C 1
ATOM 5011 O O . VAL A 1 647 ? 9.732 -60.325 -25.436 1.00 43.70 811 VAL A O 1
ATOM 5015 N N . HIS A 1 648 ? 9.916 -58.224 -26.054 1.00 43.04 812 HIS A N 1
ATOM 5016 C CA . HIS A 1 648 ? 9.992 -57.766 -24.665 1.00 42.59 812 HIS A CA 1
ATOM 5017 C C . HIS A 1 648 ? 8.766 -58.089 -23.823 1.00 44.69 812 HIS A C 1
ATOM 5018 O O . HIS A 1 648 ? 8.873 -58.277 -22.624 1.00 54.03 812 HIS A O 1
ATOM 5025 N N . GLY A 1 649 ? 7.588 -58.136 -24.411 1.00 43.69 813 GLY A N 1
ATOM 5026 C CA . GLY A 1 649 ? 6.399 -58.539 -23.641 1.00 42.27 813 GLY A CA 1
ATOM 5027 C C . GLY A 1 649 ? 6.512 -60.000 -23.249 1.00 41.08 813 GLY A C 1
ATOM 5028 O O . GLY A 1 649 ? 6.263 -60.363 -22.108 1.00 43.08 813 GLY A O 1
ATOM 5029 N N . ALA A 1 650 ? 6.940 -60.825 -24.194 1.00 36.74 814 ALA A N 1
ATOM 5030 C CA . ALA A 1 650 ? 7.150 -62.207 -23.918 1.00 39.14 814 ALA A CA 1
ATOM 5031 C C . ALA A 1 650 ? 8.161 -62.366 -22.764 1.00 41.31 814 ALA A C 1
ATOM 5032 O O . ALA A 1 650 ? 7.855 -62.983 -21.761 1.00 40.22 814 ALA A O 1
ATOM 5034 N N . LEU A 1 651 ? 9.337 -61.766 -22.916 1.00 43.93 815 LEU A N 1
ATOM 5035 C CA . LEU A 1 651 ? 10.408 -61.792 -21.917 1.00 42.99 815 LEU A CA 1
ATOM 5036 C C . LEU A 1 651 ? 9.838 -61.395 -20.571 1.00 41.96 815 LEU A C 1
ATOM 5037 O O . LEU A 1 651 ? 9.906 -62.150 -19.621 1.00 42.80 815 LEU A O 1
ATOM 5042 N N . LEU A 1 652 ? 9.230 -60.230 -20.502 1.00 41.00 816 LEU A N 1
ATOM 5043 C CA . LEU A 1 652 ? 8.665 -59.761 -19.252 1.00 43.58 816 LEU A CA 1
ATOM 5044 C C . LEU A 1 652 ? 7.636 -60.711 -18.662 1.00 43.20 816 LEU A C 1
ATOM 5045 O O . LEU A 1 652 ? 7.546 -60.821 -17.456 1.00 45.04 816 LEU A O 1
ATOM 5050 N N . SER A 1 653 ? 6.826 -61.354 -19.502 1.00 46.88 817 SER A N 1
ATOM 5051 C CA . SER A 1 653 ? 5.749 -62.220 -19.007 1.00 43.22 817 SER A CA 1
ATOM 5052 C C . SER A 1 653 ? 6.333 -63.463 -18.363 1.00 42.17 817 SER A C 1
ATOM 5053 O O . SER A 1 653 ? 5.792 -63.968 -17.406 1.00 46.87 817 SER A O 1
ATOM 5056 N N . GLY A 1 654 ? 7.431 -63.951 -18.902 1.00 43.07 818 GLY A N 1
ATOM 5057 C CA . GLY A 1 654 ? 8.186 -65.046 -18.284 1.00 46.37 818 GLY A CA 1
ATOM 5058 C C . GLY A 1 654 ? 8.737 -64.696 -16.906 1.00 45.84 818 GLY A C 1
ATOM 5059 O O . GLY A 1 654 ? 8.598 -65.468 -15.968 1.00 48.29 818 GLY A O 1
ATOM 5060 N N . LEU A 1 655 ? 9.358 -63.529 -16.799 1.00 43.70 819 LEU A N 1
ATOM 5061 C CA . LEU A 1 655 ? 9.897 -63.045 -15.540 1.00 43.75 819 LEU A CA 1
ATOM 5062 C C . LEU A 1 655 ? 8.815 -62.933 -14.494 1.00 43.44 819 LEU A C 1
ATOM 5063 O O . LEU A 1 655 ? 9.025 -63.314 -13.355 1.00 54.67 819 LEU A O 1
ATOM 5068 N N . ARG A 1 656 ? 7.654 -62.438 -14.884 1.00 44.41 820 ARG A N 1
ATOM 5069 C CA . ARG A 1 656 ? 6.495 -62.328 -13.980 1.00 44.88 820 ARG A CA 1
ATOM 5070 C C . ARG A 1 656 ? 6.062 -63.687 -13.405 1.00 45.09 820 ARG A C 1
ATOM 5071 O O . ARG A 1 656 ? 5.814 -63.785 -12.217 1.00 51.19 820 ARG A O 1
ATOM 5079 N N . GLU A 1 657 ? 5.991 -64.709 -14.252 1.00 42.08 821 GLU A N 1
ATOM 5080 C CA . GLU A 1 657 ? 5.547 -66.024 -13.841 1.00 46.55 821 GLU A CA 1
ATOM 5081 C C . GLU A 1 657 ? 6.555 -66.767 -13.008 1.00 47.73 821 GLU A C 1
ATOM 5082 O O . GLU A 1 657 ? 6.149 -67.443 -12.091 1.00 50.18 821 GLU A O 1
ATOM 5088 N N . ALA A 1 658 ? 7.840 -66.682 -13.348 1.00 46.70 822 ALA A N 1
ATOM 5089 C CA . ALA A 1 658 ? 8.894 -67.248 -12.507 1.00 46.17 822 ALA A CA 1
ATOM 5090 C C . ALA A 1 658 ? 8.769 -66.723 -11.096 1.00 42.92 822 ALA A C 1
ATOM 5091 O O . ALA A 1 658 ? 8.758 -67.476 -10.161 1.00 49.73 822 ALA A O 1
ATOM 5093 N N . GLY A 1 659 ? 8.576 -65.441 -10.952 1.00 44.23 823 GLY A N 1
ATOM 5094 C CA . GLY A 1 659 ? 8.322 -64.865 -9.643 1.00 47.79 823 GLY A CA 1
ATOM 5095 C C . GLY A 1 659 ? 7.056 -65.328 -8.936 1.00 47.17 823 GLY A C 1
ATOM 5096 O O . GLY A 1 659 ? 7.051 -65.448 -7.735 1.00 52.03 823 GLY A O 1
ATOM 5097 N N . ARG A 1 660 ? 5.973 -65.537 -9.664 1.00 48.42 824 ARG A N 1
ATOM 5098 C CA . ARG A 1 660 ? 4.683 -65.886 -9.044 1.00 48.13 824 ARG A CA 1
ATOM 5099 C C . ARG A 1 660 ? 4.766 -67.346 -8.586 1.00 49.93 824 ARG A C 1
ATOM 5100 O O . ARG A 1 660 ? 4.257 -67.717 -7.518 1.00 44.60 824 ARG A O 1
ATOM 5108 N N . ILE A 1 661 ? 5.434 -68.145 -9.415 1.00 48.87 825 ILE A N 1
ATOM 5109 C CA . ILE A 1 661 ? 5.691 -69.539 -9.159 1.00 47.92 825 ILE A CA 1
ATOM 5110 C C . ILE A 1 661 ? 6.667 -69.727 -7.987 1.00 50.40 825 ILE A C 1
ATOM 5111 O O . ILE A 1 661 ? 6.429 -70.534 -7.105 1.00 53.04 825 ILE A O 1
ATOM 5116 N N . ALA A 1 662 ? 7.764 -69.002 -7.991 1.00 51.63 826 ALA A N 1
ATOM 5117 C CA . ALA A 1 662 ? 8.692 -69.055 -6.879 1.00 54.95 826 ALA A CA 1
ATOM 5118 C C . ALA A 1 662 ? 8.032 -68.614 -5.575 1.00 55.08 826 ALA A C 1
ATOM 5119 O O . ALA A 1 662 ? 8.271 -69.207 -4.541 1.00 60.11 826 ALA A O 1
ATOM 5121 N N . ASP A 1 663 ? 7.206 -67.583 -5.624 1.00 54.42 827 ASP A N 1
ATOM 5122 C CA . ASP A 1 663 ? 6.480 -67.131 -4.442 1.00 57.40 827 ASP A CA 1
ATOM 5123 C C . ASP A 1 663 ? 5.589 -68.240 -3.873 1.00 57.89 827 ASP A C 1
ATOM 5124 O O . ASP A 1 663 ? 5.393 -68.319 -2.673 1.00 63.76 827 ASP A O 1
ATOM 5129 N N . GLN A 1 664 ? 5.038 -69.076 -4.740 1.00 60.99 828 GLN A N 1
ATOM 5130 C CA . GLN A 1 664 ? 4.078 -70.086 -4.338 1.00 64.85 828 GLN A CA 1
ATOM 5131 C C . GLN A 1 664 ? 4.763 -71.339 -3.797 1.00 65.86 828 GLN A C 1
ATOM 5132 O O . GLN A 1 664 ? 4.246 -71.955 -2.876 1.00 62.57 828 GLN A O 1
ATOM 5138 N N . PHE A 1 665 ? 5.899 -71.708 -4.385 1.00 59.68 829 PHE A N 1
ATOM 5139 C CA . PHE A 1 665 ? 6.545 -72.982 -4.129 1.00 60.32 829 PHE A CA 1
ATOM 5140 C C . PHE A 1 665 ? 7.860 -72.905 -3.355 1.00 63.75 829 PHE A C 1
ATOM 5141 O O . PHE A 1 665 ? 8.297 -73.913 -2.806 1.00 62.70 829 PHE A O 1
ATOM 5149 N N . LEU A 1 666 ? 8.516 -71.749 -3.357 1.00 64.67 830 LEU A N 1
ATOM 5150 C CA . LEU A 1 666 ? 9.652 -71.487 -2.478 1.00 60.00 830 LEU A CA 1
ATOM 5151 C C . LEU A 1 666 ? 9.286 -70.547 -1.353 1.00 60.33 830 LEU A C 1
ATOM 5152 O O . LEU A 1 666 ? 10.114 -70.292 -0.488 1.00 65.47 830 LEU A O 1
ATOM 5157 N N . GLY A 1 667 ? 8.064 -70.014 -1.368 1.00 67.87 831 GLY A N 1
ATOM 5158 C CA . GLY A 1 667 ? 7.640 -68.995 -0.402 1.00 71.07 831 GLY A CA 1
ATOM 5159 C C . GLY A 1 667 ? 8.194 -67.600 -0.679 1.00 73.19 831 GLY A C 1
ATOM 5160 O O . GLY A 1 667 ? 9.337 -67.441 -1.125 1.00 65.60 831 GLY A O 1
ATOM 5161 N N . ALA A 1 668 ? 7.375 -66.588 -0.393 1.00 82.55 832 ALA A N 1
ATOM 5162 C CA . ALA A 1 668 ? 7.802 -65.193 -0.458 1.00 95.38 832 ALA A CA 1
ATOM 5163 C C . ALA A 1 668 ? 8.838 -64.888 0.634 1.00 97.72 832 ALA A C 1
ATOM 5164 O O . ALA A 1 668 ? 9.783 -64.127 0.417 1.00 105.18 832 ALA A O 1
ATOM 5166 N N . LYS B 2 9 ? -14.160 -31.805 -28.635 1.00 113.31 309 LYS B N 1
ATOM 5167 C CA . LYS B 2 9 ? -12.838 -31.573 -29.305 1.00 122.32 309 LYS B CA 1
ATOM 5168 C C . LYS B 2 9 ? -12.584 -32.368 -30.623 1.00 118.75 309 LYS B C 1
ATOM 5169 O O . LYS B 2 9 ? -11.552 -33.047 -30.720 1.00 119.56 309 LYS B O 1
ATOM 5171 N N . PRO B 2 10 ? -13.486 -32.270 -31.649 1.00 105.02 310 PRO B N 1
ATOM 5172 C CA . PRO B 2 10 ? -13.175 -32.959 -32.928 1.00 97.47 310 PRO B CA 1
ATOM 5173 C C . PRO B 2 10 ? -11.955 -32.349 -33.613 1.00 93.72 310 PRO B C 1
ATOM 5174 O O . PRO B 2 10 ? -11.625 -31.206 -33.326 1.00 108.26 310 PRO B O 1
ATOM 5178 N N . PRO B 2 11 ? -11.279 -33.092 -34.504 1.00 86.69 311 PRO B N 1
ATOM 5179 C CA . PRO B 2 11 ? -10.164 -32.476 -35.237 1.00 86.69 311 PRO B CA 1
ATOM 5180 C C . PRO B 2 11 ? -10.716 -31.429 -36.189 1.00 91.51 311 PRO B C 1
ATOM 5181 O O . PRO B 2 11 ? -11.791 -31.645 -36.739 1.00 89.87 311 PRO B O 1
ATOM 5185 N N . LYS B 2 12 ? -10.010 -30.307 -36.354 1.00 102.90 312 LYS B N 1
ATOM 5186 C CA . LYS B 2 12 ? -10.550 -29.135 -37.071 1.00 110.58 312 LYS B CA 1
ATOM 5187 C C . LYS B 2 12 ? -10.688 -29.475 -38.545 1.00 115.98 312 LYS B C 1
ATOM 5188 O O . LYS B 2 12 ? -9.692 -29.807 -39.180 1.00 118.67 312 LYS B O 1
ATOM 5190 N N . GLY B 2 13 ? -11.914 -29.438 -39.076 1.00 117.26 313 GLY B N 1
ATOM 5191 C CA . GLY B 2 13 ? -12.169 -29.791 -40.486 1.00 122.45 313 GLY B CA 1
ATOM 5192 C C . GLY B 2 13 ? -12.728 -31.187 -40.758 1.00 119.10 313 GLY B C 1
ATOM 5193 O O . GLY B 2 13 ? -13.236 -31.440 -41.854 1.00 136.93 313 GLY B O 1
ATOM 5194 N N . MET B 2 14 ? -12.581 -32.108 -39.801 1.00 99.05 314 MET B N 1
ATOM 5195 C CA . MET B 2 14 ? -13.443 -33.287 -39.725 1.00 84.65 314 MET B CA 1
ATOM 5196 C C . MET B 2 14 ? -14.795 -32.760 -39.231 1.00 85.14 314 MET B C 1
ATOM 5197 O O . MET B 2 14 ? -14.836 -31.735 -38.540 1.00 87.58 314 MET B O 1
ATOM 5202 N N . PHE B 2 15 ? -15.888 -33.447 -39.577 1.00 82.43 315 PHE B N 1
ATOM 5203 C CA . PHE B 2 15 ? -17.245 -33.014 -39.204 1.00 88.01 315 PHE B CA 1
ATOM 5204 C C . PHE B 2 15 ? -18.048 -34.204 -38.706 1.00 83.76 315 PHE B C 1
ATOM 5205 O O . PHE B 2 15 ? -18.253 -35.163 -39.446 1.00 78.64 315 PHE B O 1
ATOM 5213 N N . LEU B 2 16 ? -18.494 -34.130 -37.451 1.00 85.19 316 LEU B N 1
ATOM 5214 C CA . LEU B 2 16 ? -18.927 -35.314 -36.686 1.00 87.08 316 LEU B CA 1
ATOM 5215 C C . LEU B 2 16 ? -19.884 -34.910 -35.562 1.00 93.30 316 LEU B C 1
ATOM 5216 O O . LEU B 2 16 ? -19.484 -34.718 -34.396 1.00 94.16 316 LEU B O 1
ATOM 5221 N N . SER B 2 17 ? -21.151 -34.762 -35.924 1.00 100.13 317 SER B N 1
ATOM 5222 C CA . SER B 2 17 ? -22.199 -34.493 -34.948 1.00 103.23 317 SER B CA 1
ATOM 5223 C C . SER B 2 17 ? -22.872 -35.814 -34.622 1.00 98.83 317 SER B C 1
ATOM 5224 O O . SER B 2 17 ? -22.915 -36.729 -35.464 1.00 90.47 317 SER B O 1
ATOM 5227 N N . GLN B 2 18 ? -23.396 -35.908 -33.401 1.00 96.40 318 GLN B N 1
ATOM 5228 C CA . GLN B 2 18 ? -24.189 -37.064 -32.991 1.00 103.21 318 GLN B CA 1
ATOM 5229 C C . GLN B 2 18 ? -25.214 -37.378 -34.073 1.00 105.03 318 GLN B C 1
ATOM 5230 O O . GLN B 2 18 ? -25.349 -38.527 -34.490 1.00 99.72 318 GLN B O 1
ATOM 5236 N N . GLU B 2 19 ? -25.889 -36.319 -34.534 1.00 112.16 319 GLU B N 1
ATOM 5237 C CA . GLU B 2 19 ? -26.929 -36.371 -35.569 1.00 110.43 319 GLU B CA 1
ATOM 5238 C C . GLU B 2 19 ? -26.475 -37.035 -36.882 1.00 103.05 319 GLU B C 1
ATOM 5239 O O . GLU B 2 19 ? -27.105 -37.992 -37.339 1.00 101.85 319 GLU B O 1
ATOM 5245 N N . ASP B 2 20 ? -25.395 -36.534 -37.483 1.00 101.56 320 ASP B N 1
ATOM 5246 C CA . ASP B 2 20 ? -24.891 -37.066 -38.772 1.00 104.49 320 ASP B CA 1
ATOM 5247 C C . ASP B 2 20 ? -24.408 -38.515 -38.668 1.00 104.81 320 ASP B C 1
ATOM 5248 O O . ASP B 2 20 ? -24.556 -39.292 -39.620 1.00 98.41 320 ASP B O 1
ATOM 5253 N N . VAL B 2 21 ? -23.823 -38.855 -37.515 1.00 106.28 321 VAL B N 1
ATOM 5254 C CA . VAL B 2 21 ? -23.353 -40.214 -37.217 1.00 103.74 321 VAL B CA 1
ATOM 5255 C C . VAL B 2 21 ? -24.525 -41.201 -37.198 1.00 105.34 321 VAL B C 1
ATOM 5256 O O . VAL B 2 21 ? -24.500 -42.222 -37.896 1.00 99.39 321 VAL B O 1
ATOM 5260 N N . GLU B 2 22 ? -25.539 -40.879 -36.394 1.00 108.02 322 GLU B N 1
ATOM 5261 C CA . GLU B 2 22 ? -26.779 -41.664 -36.316 1.00 111.45 322 GLU B CA 1
ATOM 5262 C C . GLU B 2 22 ? -27.422 -41.913 -37.689 1.00 117.55 322 GLU B C 1
ATOM 5263 O O . GLU B 2 22 ? -27.972 -42.993 -37.927 1.00 125.38 322 GLU B O 1
ATOM 5269 N N . ALA B 2 23 ? -27.343 -40.921 -38.580 1.00 118.73 323 ALA B N 1
ATOM 5270 C CA . ALA B 2 23 ? -27.933 -41.013 -39.923 1.00 122.74 323 ALA B CA 1
ATOM 5271 C C . ALA B 2 23 ? -27.261 -42.046 -40.824 1.00 120.96 323 ALA B C 1
ATOM 5272 O O . ALA B 2 23 ? -27.932 -42.672 -41.640 1.00 125.92 323 ALA B O 1
ATOM 5274 N N . VAL B 2 24 ? -25.945 -42.199 -40.689 1.00 124.36 324 VAL B N 1
ATOM 5275 C CA . VAL B 2 24 ? -25.190 -43.227 -41.421 1.00 124.61 324 VAL B CA 1
ATOM 5276 C C . VAL B 2 24 ? -25.161 -44.578 -40.674 1.00 125.41 324 VAL B C 1
ATOM 5277 O O . VAL B 2 24 ? -24.965 -45.626 -41.292 1.00 118.71 324 VAL B O 1
ATOM 5281 N N . SER B 2 25 ? -25.351 -44.539 -39.355 1.00 130.09 325 SER B N 1
ATOM 5282 C CA . SER B 2 25 ? -25.451 -45.741 -38.522 1.00 129.60 325 SER B CA 1
ATOM 5283 C C . SER B 2 25 ? -26.730 -46.569 -38.768 1.00 135.30 325 SER B C 1
ATOM 5284 O O . SER B 2 25 ? -26.649 -47.714 -39.218 1.00 139.21 325 SER B O 1
ATOM 5286 N N . ALA B 2 26 ? -27.897 -45.967 -38.520 1.00 135.08 326 ALA B N 1
ATOM 5287 C CA . ALA B 2 26 ? -29.169 -46.702 -38.297 1.00 133.38 326 ALA B CA 1
ATOM 5288 C C . ALA B 2 26 ? -29.694 -47.646 -39.404 1.00 129.20 326 ALA B C 1
ATOM 5289 O O . ALA B 2 26 ? -30.728 -48.289 -39.205 1.00 127.41 326 ALA B O 1
ATOM 5291 N N . ASN B 2 27 ? -29.009 -47.733 -40.547 1.00 121.45 327 ASN B N 1
ATOM 5292 C CA . ASN B 2 27 ? -29.382 -48.664 -41.623 1.00 120.46 327 ASN B CA 1
ATOM 5293 C C . ASN B 2 27 ? -28.119 -49.180 -42.341 1.00 111.90 327 ASN B C 1
ATOM 5294 O O . ASN B 2 27 ? -27.078 -48.523 -42.322 1.00 92.78 327 ASN B O 1
ATOM 5299 N N . ALA B 2 28 ? -28.224 -50.365 -42.949 1.00 116.40 328 ALA B N 1
ATOM 5300 C CA . ALA B 2 28 ? -27.104 -51.029 -43.651 1.00 121.49 328 ALA B CA 1
ATOM 5301 C C . ALA B 2 28 ? -26.561 -50.266 -44.859 1.00 120.77 328 ALA B C 1
ATOM 5302 O O . ALA B 2 28 ? -25.381 -50.397 -45.188 1.00 118.05 328 ALA B O 1
ATOM 5304 N N . THR B 2 29 ? -27.431 -49.510 -45.530 1.00 126.14 329 THR B N 1
ATOM 5305 C CA . THR B 2 29 ? -27.041 -48.653 -46.663 1.00 127.80 329 THR B CA 1
ATOM 5306 C C . THR B 2 29 ? -27.664 -47.239 -46.596 1.00 122.30 329 THR B C 1
ATOM 5307 O O . THR B 2 29 ? -27.898 -46.615 -47.636 1.00 121.99 329 THR B O 1
ATOM 5311 N N . ALA B 2 30 ? -27.905 -46.729 -45.381 1.00 111.97 330 ALA B N 1
ATOM 5312 C CA . ALA B 2 30 ? -28.207 -45.297 -45.187 1.00 111.01 330 ALA B CA 1
ATOM 5313 C C . ALA B 2 30 ? -27.016 -44.418 -45.572 1.00 110.65 330 ALA B C 1
ATOM 5314 O O . ALA B 2 30 ? -27.191 -43.252 -45.910 1.00 118.18 330 ALA B O 1
ATOM 5316 N N . ALA B 2 31 ? -25.813 -44.980 -45.478 1.00 111.02 331 ALA B N 1
ATOM 5317 C CA . ALA B 2 31 ? -24.608 -44.366 -46.009 1.00 105.59 331 ALA B CA 1
ATOM 5318 C C . ALA B 2 31 ? -24.809 -43.984 -47.466 1.00 100.19 331 ALA B C 1
ATOM 5319 O O . ALA B 2 31 ? -24.799 -42.802 -47.792 1.00 93.24 331 ALA B O 1
ATOM 5321 N N . THR B 2 32 ? -25.013 -44.982 -48.328 1.00 101.56 332 THR B N 1
ATOM 5322 C CA . THR B 2 32 ? -25.125 -44.754 -49.776 1.00 104.06 332 THR B CA 1
ATOM 5323 C C . THR B 2 32 ? -26.437 -44.034 -50.168 1.00 99.95 332 THR B C 1
ATOM 5324 O O . THR B 2 32 ? -26.488 -43.395 -51.216 1.00 94.32 332 THR B O 1
ATOM 5328 N N . THR B 2 33 ? -27.468 -44.121 -49.324 1.00 94.14 333 THR B N 1
ATOM 5329 C CA . THR B 2 33 ? -28.724 -43.400 -49.541 1.00 90.10 333 THR B CA 1
ATOM 5330 C C . THR B 2 33 ? -28.518 -41.901 -49.350 1.00 90.18 333 THR B C 1
ATOM 5331 O O . THR B 2 33 ? -28.695 -41.135 -50.287 1.00 98.32 333 THR B O 1
ATOM 5335 N N . VAL B 2 34 ? -28.134 -41.490 -48.148 1.00 94.17 334 VAL B N 1
ATOM 5336 C CA . VAL B 2 34 ? -27.761 -40.092 -47.871 1.00 93.51 334 VAL B CA 1
ATOM 5337 C C . VAL B 2 34 ? -26.956 -39.461 -49.018 1.00 89.61 334 VAL B C 1
ATOM 5338 O O . VAL B 2 34 ? -27.299 -38.386 -49.493 1.00 89.76 334 VAL B O 1
ATOM 5342 N N . LEU B 2 35 ? -25.911 -40.148 -49.461 1.00 86.22 335 LEU B N 1
ATOM 5343 C CA . LEU B 2 35 ? -25.019 -39.629 -50.492 1.00 91.61 335 LEU B CA 1
ATOM 5344 C C . LEU B 2 35 ? -25.614 -39.568 -51.896 1.00 94.46 335 LEU B C 1
ATOM 5345 O O . LEU B 2 35 ? -25.138 -38.775 -52.709 1.00 100.33 335 LEU B O 1
ATOM 5350 N N . ARG B 2 36 ? -26.599 -40.415 -52.207 1.00 99.28 336 ARG B N 1
ATOM 5351 C CA . ARG B 2 36 ? -27.310 -40.312 -53.492 1.00 104.07 336 ARG B CA 1
ATOM 5352 C C . ARG B 2 36 ? -28.357 -39.170 -53.448 1.00 96.51 336 ARG B C 1
ATOM 5353 O O . ARG B 2 36 ? -28.424 -38.393 -54.392 1.00 93.72 336 ARG B O 1
ATOM 5361 N N . GLN B 2 37 ? -29.123 -39.050 -52.352 1.00 88.48 337 GLN B N 1
ATOM 5362 C CA . GLN B 2 37 ? -30.064 -37.927 -52.145 1.00 93.33 337 GLN B CA 1
ATOM 5363 C C . GLN B 2 37 ? -29.410 -36.584 -52.420 1.00 93.69 337 GLN B C 1
ATOM 5364 O O . GLN B 2 37 ? -29.989 -35.719 -53.075 1.00 96.92 337 GLN B O 1
ATOM 5370 N N . LEU B 2 38 ? -28.204 -36.427 -51.889 1.00 91.61 338 LEU B N 1
ATOM 5371 C CA . LEU B 2 38 ? -27.421 -35.218 -52.052 1.00 85.66 338 LEU B CA 1
ATOM 5372 C C . LEU B 2 38 ? -26.829 -35.106 -53.450 1.00 83.56 338 LEU B C 1
ATOM 5373 O O . LEU B 2 38 ? -26.682 -34.000 -53.963 1.00 83.62 338 LEU B O 1
ATOM 5378 N N . ASP B 2 39 ? -26.447 -36.228 -54.050 1.00 82.62 339 ASP B N 1
ATOM 5379 C CA . ASP B 2 39 ? -25.988 -36.211 -55.437 1.00 91.98 339 ASP B CA 1
ATOM 5380 C C . ASP B 2 39 ? -27.093 -35.726 -56.371 1.00 94.17 339 ASP B C 1
ATOM 5381 O O . ASP B 2 39 ? -26.819 -34.958 -57.288 1.00 93.75 339 ASP B O 1
ATOM 5386 N N . MET B 2 40 ? -28.327 -36.171 -56.121 1.00 97.04 340 MET B N 1
ATOM 5387 C CA . MET B 2 40 ? -29.493 -35.774 -56.916 1.00 99.45 340 MET B CA 1
ATOM 5388 C C . MET B 2 40 ? -29.881 -34.319 -56.643 1.00 90.51 340 MET B C 1
ATOM 5389 O O . MET B 2 40 ? -30.116 -33.573 -57.586 1.00 88.13 340 MET B O 1
ATOM 5394 N N . GLU B 2 41 ? -29.934 -33.924 -55.368 1.00 82.85 341 GLU B N 1
ATOM 5395 C CA . GLU B 2 41 ? -30.125 -32.518 -54.986 1.00 79.73 341 GLU B CA 1
ATOM 5396 C C . GLU B 2 41 ? -29.151 -31.599 -55.710 1.00 79.47 341 GLU B C 1
ATOM 5397 O O . GLU B 2 41 ? -29.508 -30.493 -56.098 1.00 84.51 341 GLU B O 1
ATOM 5403 N N . LEU B 2 42 ? -27.925 -32.063 -55.889 1.00 74.90 342 LEU B N 1
ATOM 5404 C CA . LEU B 2 42 ? -26.895 -31.284 -56.542 1.00 79.74 342 LEU B CA 1
ATOM 5405 C C . LEU B 2 42 ? -27.117 -31.201 -58.047 1.00 78.73 342 LEU B C 1
ATOM 5406 O O . LEU B 2 42 ? -26.907 -30.151 -58.645 1.00 78.40 342 LEU B O 1
ATOM 5411 N N . VAL B 2 43 ? -27.513 -32.314 -58.656 1.00 80.45 343 VAL B N 1
ATOM 5412 C CA . VAL B 2 43 ? -27.795 -32.353 -60.093 1.00 81.75 343 VAL B CA 1
ATOM 5413 C C . VAL B 2 43 ? -28.984 -31.437 -60.440 1.00 79.71 343 VAL B C 1
ATOM 5414 O O . VAL B 2 43 ? -28.962 -30.730 -61.461 1.00 72.75 343 VAL B O 1
ATOM 5418 N N . SER B 2 44 ? -29.989 -31.438 -59.570 1.00 74.12 344 SER B N 1
ATOM 5419 C CA . SER B 2 44 ? -31.198 -30.668 -59.781 1.00 77.34 344 SER B CA 1
ATOM 5420 C C . SER B 2 44 ? -30.960 -29.154 -59.592 1.00 79.43 344 SER B C 1
ATOM 5421 O O . SER B 2 44 ? -31.531 -28.348 -60.318 1.00 84.62 344 SER B O 1
ATOM 5424 N N . VAL B 2 45 ? -30.121 -28.780 -58.632 1.00 79.94 345 VAL B N 1
ATOM 5425 C CA . VAL B 2 45 ? -29.737 -27.381 -58.433 1.00 76.10 345 VAL B CA 1
ATOM 5426 C C . VAL B 2 45 ? -28.863 -26.901 -59.585 1.00 75.75 345 VAL B C 1
ATOM 5427 O O . VAL B 2 45 ? -28.912 -25.738 -59.942 1.00 79.87 345 VAL B O 1
ATOM 5431 N N . LYS B 2 46 ? -28.065 -27.778 -60.174 1.00 80.27 346 LYS B N 1
ATOM 5432 C CA . LYS B 2 46 ? -27.264 -27.366 -61.318 1.00 84.48 346 LYS B CA 1
ATOM 5433 C C . LYS B 2 46 ? -28.132 -27.061 -62.550 1.00 85.96 346 LYS B C 1
ATOM 5434 O O . LYS B 2 46 ? -27.854 -26.100 -63.257 1.00 85.51 346 LYS B O 1
ATOM 5440 N N . ARG B 2 47 ? -29.180 -27.850 -62.796 1.00 90.27 347 ARG B N 1
ATOM 5441 C CA . ARG B 2 47 ? -30.085 -27.580 -63.930 1.00 92.53 347 ARG B CA 1
ATOM 5442 C C . ARG B 2 47 ? -31.001 -26.363 -63.676 1.00 89.11 347 ARG B C 1
ATOM 5443 O O . ARG B 2 47 ? -31.364 -25.661 -64.611 1.00 91.71 347 ARG B O 1
ATOM 5451 N N . GLN B 2 48 ? -31.363 -26.135 -62.417 1.00 80.07 348 GLN B N 1
ATOM 5452 C CA . GLN B 2 48 ? -31.982 -24.883 -61.974 1.00 80.99 348 GLN B CA 1
ATOM 5453 C C . GLN B 2 48 ? -31.111 -23.685 -62.413 1.00 83.72 348 GLN B C 1
ATOM 5454 O O . GLN B 2 48 ? -31.612 -22.715 -62.972 1.00 82.45 348 GLN B O 1
ATOM 5460 N N . ILE B 2 49 ? -29.805 -23.774 -62.183 1.00 82.89 349 ILE B N 1
ATOM 5461 C CA . ILE B 2 49 ? -28.872 -22.716 -62.573 1.00 76.91 349 ILE B CA 1
ATOM 5462 C C . ILE B 2 49 ? -28.852 -22.507 -64.072 1.00 77.29 349 ILE B C 1
ATOM 5463 O O . ILE B 2 49 ? -28.833 -21.369 -64.510 1.00 80.26 349 ILE B O 1
ATOM 5468 N N . GLN B 2 50 ? -28.823 -23.587 -64.849 1.00 82.90 350 GLN B N 1
ATOM 5469 C CA . GLN B 2 50 ? -28.816 -23.467 -66.315 1.00 90.94 350 GLN B CA 1
ATOM 5470 C C . GLN B 2 50 ? -30.078 -22.780 -66.848 1.00 88.98 350 GLN B C 1
ATOM 5471 O O . GLN B 2 50 ? -29.983 -21.935 -67.729 1.00 90.39 350 GLN B O 1
ATOM 5477 N N A ASN B 2 51 ? -31.244 -23.174 -66.312 0.50 86.35 351 ASN B N 1
ATOM 5478 N N B ASN B 2 51 ? -31.230 -23.127 -66.293 0.50 89.06 351 ASN B N 1
ATOM 5479 C CA A ASN B 2 51 ? -32.543 -22.547 -66.609 0.50 83.07 351 ASN B CA 1
ATOM 5480 C CA B ASN B 2 51 ? -32.487 -22.566 -66.736 0.50 88.13 351 ASN B CA 1
ATOM 5481 C C A ASN B 2 51 ? -32.442 -21.045 -66.424 0.50 83.33 351 ASN B C 1
ATOM 5482 C C B ASN B 2 51 ? -32.689 -21.093 -66.298 0.50 89.45 351 ASN B C 1
ATOM 5483 O O A ASN B 2 51 ? -32.679 -20.277 -67.353 0.50 84.14 351 ASN B O 1
ATOM 5484 O O B ASN B 2 51 ? -33.475 -20.379 -66.923 0.50 98.55 351 ASN B O 1
ATOM 5493 N N . ILE B 2 52 ? -32.003 -20.646 -65.239 1.00 84.71 352 ILE B N 1
ATOM 5494 C CA . ILE B 2 52 ? -32.042 -19.237 -64.818 1.00 87.35 352 ILE B CA 1
ATOM 5495 C C . ILE B 2 52 ? -30.974 -18.381 -65.497 1.00 86.26 352 ILE B C 1
ATOM 5496 O O . ILE B 2 52 ? -31.217 -17.210 -65.753 1.00 93.35 352 ILE B O 1
ATOM 5501 N N . LYS B 2 53 ? -29.817 -18.948 -65.813 1.00 89.00 353 LYS B N 1
ATOM 5502 C CA . LYS B 2 53 ? -28.790 -18.182 -66.515 1.00 93.74 353 LYS B CA 1
ATOM 5503 C C . LYS B 2 53 ? -29.174 -17.981 -67.990 1.00 90.80 353 LYS B C 1
ATOM 5504 O O . LYS B 2 53 ? -28.845 -16.954 -68.576 1.00 89.73 353 LYS B O 1
ATOM 5510 N N . GLN B 2 54 ? -29.877 -18.956 -68.567 1.00 93.46 354 GLN B N 1
ATOM 5511 C CA . GLN B 2 54 ? -30.329 -18.894 -69.967 1.00 94.87 354 GLN B CA 1
ATOM 5512 C C . GLN B 2 54 ? -31.544 -17.948 -70.123 1.00 93.63 354 GLN B C 1
ATOM 5513 O O . GLN B 2 54 ? -31.718 -17.296 -71.164 1.00 86.31 354 GLN B O 1
ATOM 5519 N N . THR B 2 55 ? -32.374 -17.900 -69.082 1.00 87.82 355 THR B N 1
ATOM 5520 C CA . THR B 2 55 ? -33.418 -16.894 -68.921 1.00 80.38 355 THR B CA 1
ATOM 5521 C C . THR B 2 55 ? -32.824 -15.483 -68.819 1.00 83.26 355 THR B C 1
ATOM 5522 O O . THR B 2 55 ? -33.351 -14.546 -69.420 1.00 94.73 355 THR B O 1
ATOM 5526 N N . ASN B 2 56 ? -31.754 -15.334 -68.049 1.00 82.38 356 ASN B N 1
ATOM 5527 C CA . ASN B 2 56 ? -31.100 -14.036 -67.875 1.00 79.97 356 ASN B CA 1
ATOM 5528 C C . ASN B 2 56 ? -30.261 -13.581 -69.069 1.00 79.97 356 ASN B C 1
ATOM 5529 O O . ASN B 2 56 ? -30.075 -12.390 -69.267 1.00 85.10 356 ASN B O 1
ATOM 5534 N N . SER B 2 57 ? -29.760 -14.525 -69.853 1.00 84.69 357 SER B N 1
ATOM 5535 C CA . SER B 2 57 ? -29.055 -14.226 -71.099 1.00 90.98 357 SER B CA 1
ATOM 5536 C C . SER B 2 57 ? -30.017 -13.570 -72.094 1.00 94.83 357 SER B C 1
ATOM 5537 O O . SER B 2 57 ? -29.668 -12.604 -72.769 1.00 91.54 357 SER B O 1
ATOM 5540 N N . ALA B 2 58 ? -31.229 -14.113 -72.163 1.00 97.53 358 ALA B N 1
ATOM 5541 C CA . ALA B 2 58 ? -32.283 -13.613 -73.040 1.00 89.62 358 ALA B CA 1
ATOM 5542 C C . ALA B 2 58 ? -32.836 -12.250 -72.601 1.00 86.30 358 ALA B C 1
ATOM 5543 O O . ALA B 2 58 ? -33.219 -11.447 -73.462 1.00 79.18 358 ALA B O 1
ATOM 5545 N N . LEU B 2 59 ? -32.890 -11.995 -71.289 1.00 81.19 359 LEU B N 1
ATOM 5546 C CA . LEU B 2 59 ? -33.270 -10.668 -70.772 1.00 79.81 359 LEU B CA 1
ATOM 5547 C C . LEU B 2 59 ? -32.193 -9.610 -71.006 1.00 80.01 359 LEU B C 1
ATOM 5548 O O . LEU B 2 59 ? -32.519 -8.468 -71.277 1.00 86.64 359 LEU B O 1
ATOM 5553 N N . LYS B 2 60 ? -30.919 -9.977 -70.884 1.00 89.01 360 LYS B N 1
ATOM 5554 C CA . LYS B 2 60 ? -29.820 -9.037 -71.143 1.00 90.15 360 LYS B CA 1
ATOM 5555 C C . LYS B 2 60 ? -29.735 -8.688 -72.644 1.00 87.52 360 LYS B C 1
ATOM 5556 O O . LYS B 2 60 ? -29.209 -7.636 -72.993 1.00 89.44 360 LYS B O 1
ATOM 5558 N N . GLU B 2 61 ? -30.252 -9.567 -73.510 1.00 90.52 361 GLU B N 1
ATOM 5559 C CA . GLU B 2 61 ? -30.388 -9.307 -74.957 1.00 104.77 361 GLU B CA 1
ATOM 5560 C C . GLU B 2 61 ? -31.483 -8.263 -75.254 1.00 109.44 361 GLU B C 1
ATOM 5561 O O . GLU B 2 61 ? -31.276 -7.368 -76.071 1.00 118.22 361 GLU B O 1
ATOM 5567 N N . LYS B 2 62 ? -32.642 -8.386 -74.602 1.00 107.19 362 LYS B N 1
ATOM 5568 C CA . LYS B 2 62 ? -33.740 -7.410 -74.743 1.00 99.00 362 LYS B CA 1
ATOM 5569 C C . LYS B 2 62 ? -33.413 -6.023 -74.131 1.00 97.72 362 LYS B C 1
ATOM 5570 O O . LYS B 2 62 ? -34.114 -5.056 -74.416 1.00 112.46 362 LYS B O 1
ATOM 5572 N N . LEU B 2 63 ? -32.365 -5.930 -73.308 1.00 92.70 363 LEU B N 1
ATOM 5573 C CA . LEU B 2 63 ? -31.793 -4.648 -72.866 1.00 92.93 363 LEU B CA 1
ATOM 5574 C C . LEU B 2 63 ? -30.596 -4.180 -73.721 1.00 101.23 363 LEU B C 1
ATOM 5575 O O . LEU B 2 63 ? -29.800 -3.351 -73.258 1.00 102.47 363 LEU B O 1
ATOM 5580 N N . ASP B 2 64 ? -30.445 -4.691 -74.944 1.00 108.56 364 ASP B N 1
ATOM 5581 C CA . ASP B 2 64 ? -29.265 -4.356 -75.756 1.00 124.67 364 ASP B CA 1
ATOM 5582 C C . ASP B 2 64 ? -29.309 -2.899 -76.241 1.00 127.35 364 ASP B C 1
ATOM 5583 O O . ASP B 2 64 ? -30.237 -2.504 -76.960 1.00 125.67 364 ASP B O 1
ATOM 5588 N N . GLY B 2 65 ? -28.295 -2.126 -75.843 1.00 121.03 365 GLY B N 1
ATOM 5589 C CA . GLY B 2 65 ? -28.157 -0.719 -76.227 1.00 118.09 365 GLY B CA 1
ATOM 5590 C C . GLY B 2 65 ? -28.379 0.263 -75.092 1.00 113.80 365 GLY B C 1
ATOM 5591 O O . GLY B 2 65 ? -28.179 1.465 -75.275 1.00 113.81 365 GLY B O 1
ATOM 5592 N N . GLY B 2 66 ? -28.788 -0.238 -73.925 1.00 108.85 366 GLY B N 1
ATOM 5593 C CA . GLY B 2 66 ? -29.123 0.605 -72.780 1.00 103.64 366 GLY B CA 1
ATOM 5594 C C . GLY B 2 66 ? -30.318 1.500 -73.064 1.00 102.01 366 GLY B C 1
ATOM 5595 O O . GLY B 2 66 ? -31.120 1.233 -73.969 1.00 94.62 366 GLY B O 1
ATOM 5596 N N . ILE B 2 67 ? -30.414 2.577 -72.289 1.00 97.49 367 ILE B N 1
ATOM 5597 C CA . ILE B 2 67 ? -31.378 3.655 -72.540 1.00 90.14 367 ILE B CA 1
ATOM 5598 C C . ILE B 2 67 ? -30.713 4.862 -73.230 1.00 99.57 367 ILE B C 1
ATOM 5599 O O . ILE B 2 67 ? -31.161 5.992 -73.059 1.00 108.74 367 ILE B O 1
ATOM 5604 N N . GLU B 2 68 ? -29.657 4.634 -74.010 1.00 103.83 368 GLU B N 1
ATOM 5605 C CA . GLU B 2 68 ? -28.842 5.735 -74.540 1.00 111.34 368 GLU B CA 1
ATOM 5606 C C . GLU B 2 68 ? -29.377 6.389 -75.827 1.00 113.49 368 GLU B C 1
ATOM 5607 O O . GLU B 2 68 ? -28.968 7.500 -76.151 1.00 124.17 368 GLU B O 1
ATOM 5613 N N . PRO B 2 69 ? -30.278 5.714 -76.566 1.00 112.89 369 PRO B N 1
ATOM 5614 C CA . PRO B 2 69 ? -31.037 6.449 -77.590 1.00 111.23 369 PRO B CA 1
ATOM 5615 C C . PRO B 2 69 ? -32.131 7.371 -77.027 1.00 99.96 369 PRO B C 1
ATOM 5616 O O . PRO B 2 69 ? -32.592 8.261 -77.736 1.00 106.40 369 PRO B O 1
ATOM 5620 N N . TYR B 2 70 ? -32.534 7.148 -75.777 1.00 86.49 370 TYR B N 1
ATOM 5621 C CA . TYR B 2 70 ? -33.662 7.823 -75.151 1.00 76.75 370 TYR B CA 1
ATOM 5622 C C . TYR B 2 70 ? -33.244 8.795 -74.044 1.00 77.72 370 TYR B C 1
ATOM 5623 O O . TYR B 2 70 ? -34.092 9.255 -73.267 1.00 73.77 370 TYR B O 1
ATOM 5632 N N . ARG B 2 71 ? -31.950 9.106 -73.960 1.00 84.15 371 ARG B N 1
ATOM 5633 C CA . ARG B 2 71 ? -31.428 9.953 -72.883 1.00 92.12 371 ARG B CA 1
ATOM 5634 C C . ARG B 2 71 ? -31.431 11.391 -73.385 1.00 95.97 371 ARG B C 1
ATOM 5635 O O . ARG B 2 71 ? -31.160 11.647 -74.572 1.00 88.30 371 ARG B O 1
ATOM 5637 N N . LEU B 2 72 ? -31.736 12.319 -72.479 1.00 96.14 372 LEU B N 1
ATOM 5638 C CA . LEU B 2 72 ? -31.872 13.728 -72.829 1.00 102.83 372 LEU B CA 1
ATOM 5639 C C . LEU B 2 72 ? -30.718 14.555 -72.276 1.00 109.15 372 LEU B C 1
ATOM 5640 O O . LEU B 2 72 ? -30.383 14.406 -71.099 1.00 110.22 372 LEU B O 1
ATOM 5645 N N . PRO B 2 73 ? -30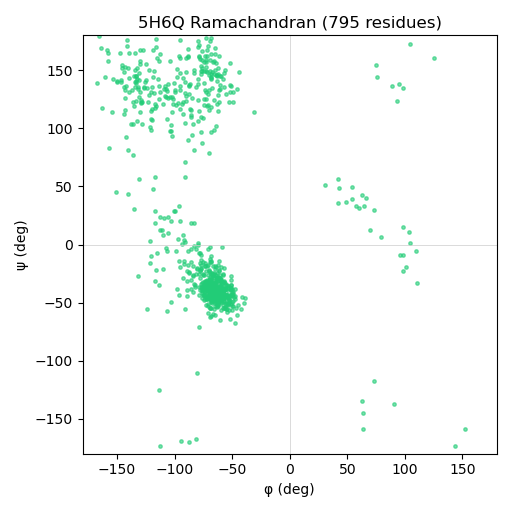.130 15.449 -73.109 1.00 116.07 373 PRO B N 1
ATOM 5646 C CA . PRO B 2 73 ? -29.123 16.412 -72.649 1.00 114.78 373 PRO B CA 1
ATOM 5647 C C . PRO B 2 73 ? -29.466 17.119 -71.329 1.00 119.64 373 PRO B C 1
ATOM 5648 O O . PRO B 2 73 ? -30.639 17.338 -71.013 1.00 114.20 373 PRO B O 1
ATOM 5652 N N . GLU B 2 74 ? -28.429 17.449 -70.570 1.00 132.50 374 GLU B N 1
ATOM 5653 C CA . GLU B 2 74 ? -28.569 18.183 -69.321 1.00 145.32 374 GLU B CA 1
ATOM 5654 C C . GLU B 2 74 ? -28.752 19.662 -69.671 1.00 149.80 374 GLU B C 1
ATOM 5655 O O . GLU B 2 74 ? -27.931 20.225 -70.393 1.00 146.80 374 GLU B O 1
ATOM 5661 N N . VAL B 2 75 ? -29.835 20.275 -69.191 1.00 156.72 375 VAL B N 1
ATOM 5662 C CA . VAL B 2 75 ? -30.064 21.717 -69.362 1.00 157.49 375 VAL B CA 1
ATOM 5663 C C . VAL B 2 75 ? -29.752 22.429 -68.042 1.00 158.96 375 VAL B C 1
ATOM 5664 O O . VAL B 2 75 ? -30.593 22.452 -67.140 1.00 164.00 375 VAL B O 1
ATOM 5666 N N . ILE B 2 76 ? -28.541 22.985 -67.930 1.00 152.86 376 ILE B N 1
ATOM 5667 C CA . ILE B 2 76 ? -28.096 23.677 -66.711 1.00 147.94 376 ILE B CA 1
ATOM 5668 C C . ILE B 2 76 ? -28.500 25.151 -66.774 1.00 145.99 376 ILE B C 1
ATOM 5669 O O . ILE B 2 76 ? -27.738 25.976 -67.275 1.00 143.94 376 ILE B O 1
ATOM 5671 N N . GLN B 2 77 ? -29.698 25.466 -66.271 1.00 148.36 377 GLN B N 1
ATOM 5672 C CA . GLN B 2 77 ? -30.288 26.817 -66.376 1.00 149.10 377 GLN B CA 1
ATOM 5673 C C . GLN B 2 77 ? -30.005 27.662 -65.130 1.00 146.13 377 GLN B C 1
ATOM 5674 O O . GLN B 2 77 ? -30.199 27.194 -64.002 1.00 134.10 377 GLN B O 1
ATOM 5676 N N . LYS B 2 78 ? -29.560 28.904 -65.346 1.00 143.19 378 LYS B N 1
ATOM 5677 C CA . LYS B 2 78 ? -29.222 29.823 -64.254 1.00 138.95 378 LYS B CA 1
ATOM 5678 C C . LYS B 2 78 ? -30.498 30.262 -63.530 1.00 133.79 378 LYS B C 1
ATOM 5679 O O . LYS B 2 78 ? -31.358 30.909 -64.126 1.00 135.19 378 LYS B O 1
ATOM 5681 N N . CYS B 2 79 ? -30.607 29.892 -62.253 1.00 128.13 379 CYS B N 1
ATOM 5682 C CA . CYS B 2 79 ? -31.790 30.166 -61.418 1.00 128.19 379 CYS B CA 1
ATOM 5683 C C . CYS B 2 79 ? -32.080 31.679 -61.274 1.00 136.98 379 CYS B C 1
ATOM 5684 O O . CYS B 2 79 ? -31.147 32.485 -61.225 1.00 140.09 379 CYS B O 1
ATOM 5687 N N . ASN B 2 80 ? -33.371 32.042 -61.216 1.00 138.45 380 ASN B N 1
ATOM 5688 C CA . ASN B 2 80 ? -33.845 33.446 -61.271 1.00 129.40 380 ASN B CA 1
ATOM 5689 C C . ASN B 2 80 ? -34.928 33.735 -60.221 1.00 122.36 380 ASN B C 1
ATOM 5690 O O . ASN B 2 80 ? -35.758 32.887 -59.926 1.00 120.37 380 ASN B O 1
ATOM 5695 N N . ALA B 2 81 ? -34.923 34.949 -59.684 1.00 126.41 381 ALA B N 1
ATOM 5696 C CA . ALA B 2 81 ? -35.825 35.337 -58.594 1.00 131.89 381 ALA B CA 1
ATOM 5697 C C . ALA B 2 81 ? -37.165 35.910 -59.066 1.00 132.13 381 ALA B C 1
ATOM 5698 O O . ALA B 2 81 ? -38.179 35.752 -58.371 1.00 122.31 381 ALA B O 1
ATOM 5700 N N . ARG B 2 82 ? -37.161 36.590 -60.219 1.00 131.81 382 ARG B N 1
ATOM 5701 C CA . ARG B 2 82 ? -38.377 37.192 -60.790 1.00 127.62 382 ARG B CA 1
ATOM 5702 C C . ARG B 2 82 ? -39.281 36.119 -61.395 1.00 117.40 382 ARG B C 1
ATOM 5703 O O . ARG B 2 82 ? -38.831 35.333 -62.243 1.00 101.13 382 ARG B O 1
ATOM 5705 N N . TRP B 2 83 ? -40.541 36.096 -60.945 1.00 114.22 383 TRP B N 1
ATOM 5706 C CA . TRP B 2 83 ? -41.584 35.194 -61.484 1.00 113.42 383 TRP B CA 1
ATOM 5707 C C . TRP B 2 83 ? -42.294 35.782 -62.712 1.00 98.02 383 TRP B C 1
ATOM 5708 O O . TRP B 2 83 ? -43.077 36.722 -62.575 1.00 93.16 383 TRP B O 1
ATOM 5719 N N . THR B 2 84 ? -42.051 35.213 -63.893 1.00 87.98 384 THR B N 1
ATOM 5720 C CA . THR B 2 84 ? -42.852 35.535 -65.075 1.00 80.68 384 THR B CA 1
ATOM 5721 C C . THR B 2 84 ? -44.249 34.907 -64.954 1.00 79.08 384 THR B C 1
ATOM 5722 O O . THR B 2 84 ? -44.448 33.923 -64.216 1.00 72.47 384 THR B O 1
ATOM 5726 N N . THR B 2 85 ? -45.207 35.478 -65.686 1.00 73.64 385 THR B N 1
ATOM 5727 C CA . THR B 2 85 ? -46.530 34.865 -65.855 1.00 71.15 385 THR B CA 1
ATOM 5728 C C . THR B 2 85 ? -46.400 33.415 -66.381 1.00 66.25 385 THR B C 1
ATOM 5729 O O . THR B 2 85 ? -47.073 32.504 -65.886 1.00 59.59 385 THR B O 1
ATOM 5733 N N . GLU B 2 86 ? -45.522 33.218 -67.363 1.00 65.41 386 GLU B N 1
ATOM 5734 C CA . GLU B 2 86 ? -45.269 31.902 -67.955 1.00 69.08 386 GLU B CA 1
ATOM 5735 C C . GLU B 2 86 ? -44.887 30.911 -66.868 1.00 70.97 386 GLU B C 1
ATOM 5736 O O . GLU B 2 86 ? -45.502 29.847 -66.727 1.00 69.47 386 GLU B O 1
ATOM 5742 N N . GLU B 2 87 ? -43.910 31.309 -66.054 1.00 77.23 387 GLU B N 1
ATOM 5743 C CA . GLU B 2 87 ? -43.423 30.490 -64.940 1.00 69.28 387 GLU B CA 1
ATOM 5744 C C . GLU B 2 87 ? -44.507 30.258 -63.886 1.00 64.72 387 GLU B C 1
ATOM 5745 O O . GLU B 2 87 ? -44.665 29.142 -63.394 1.00 62.27 387 GLU B O 1
ATOM 5751 N N . GLN B 2 88 ? -45.286 31.284 -63.567 1.00 64.12 388 GLN B N 1
ATOM 5752 C CA . GLN B 2 88 ? -46.423 31.092 -62.655 1.00 65.14 388 GLN B CA 1
ATOM 5753 C C . GLN B 2 88 ? -47.392 30.053 -63.192 1.00 66.50 388 GLN B C 1
ATOM 5754 O O . GLN B 2 88 ? -47.850 29.184 -62.450 1.00 66.06 388 GLN B O 1
ATOM 5760 N N . LEU B 2 89 ? -47.686 30.138 -64.489 1.00 69.11 389 LEU B N 1
ATOM 5761 C CA . LEU B 2 89 ? -48.638 29.217 -65.128 1.00 63.86 389 LEU B CA 1
ATOM 5762 C C . LEU B 2 89 ? -48.083 27.818 -65.262 1.00 59.15 389 LEU B C 1
ATOM 5763 O O . LEU B 2 89 ? -48.840 26.859 -65.137 1.00 60.36 389 LEU B O 1
ATOM 5768 N N . LEU B 2 90 ? -46.785 27.680 -65.517 1.00 53.70 390 LEU B N 1
ATOM 5769 C CA . LEU B 2 90 ? -46.182 26.353 -65.434 1.00 57.92 390 LEU B CA 1
ATOM 5770 C C . LEU B 2 90 ? -46.382 25.738 -64.031 1.00 65.06 390 LEU B C 1
ATOM 5771 O O . LEU B 2 90 ? -46.717 24.563 -63.901 1.00 70.89 390 LEU B O 1
ATOM 5776 N N . ALA B 2 91 ? -46.212 26.547 -62.990 1.00 71.41 391 ALA B N 1
ATOM 5777 C CA . ALA B 2 91 ? -46.298 26.063 -61.617 1.00 73.19 391 ALA B CA 1
ATOM 5778 C C . ALA B 2 91 ? -47.681 25.532 -61.280 1.00 66.96 391 ALA B C 1
ATOM 5779 O O . ALA B 2 91 ? -47.813 24.398 -60.832 1.00 74.26 391 ALA B O 1
ATOM 5781 N N . VAL B 2 92 ? -48.710 26.329 -61.520 1.00 64.04 392 VAL B N 1
ATOM 5782 C CA . VAL B 2 92 ? -50.080 25.901 -61.206 1.00 69.70 392 VAL B CA 1
ATOM 5783 C C . VAL B 2 92 ? -50.422 24.560 -61.873 1.00 74.87 392 VAL B C 1
ATOM 5784 O O . VAL B 2 92 ? -51.147 23.736 -61.303 1.00 81.23 392 VAL B O 1
ATOM 5788 N N . GLN B 2 93 ? -49.898 24.341 -63.073 1.00 70.58 393 GLN B N 1
ATOM 5789 C CA . GLN B 2 93 ? -50.031 23.047 -63.729 1.00 72.91 393 GLN B CA 1
ATOM 5790 C C . GLN B 2 93 ? -49.190 21.969 -63.065 1.00 71.09 393 GLN B C 1
ATOM 5791 O O . GLN B 2 93 ? -49.659 20.842 -62.886 1.00 69.06 393 GLN B O 1
ATOM 5797 N N . ALA B 2 94 ? -47.949 22.305 -62.723 1.00 75.52 394 ALA B N 1
ATOM 5798 C CA . ALA B 2 94 ? -47.061 21.370 -62.010 1.00 76.54 394 ALA B CA 1
ATOM 5799 C C . ALA B 2 94 ? -47.653 20.937 -60.663 1.00 76.34 394 ALA B C 1
ATOM 5800 O O . ALA B 2 94 ? -47.524 19.782 -60.271 1.00 80.46 394 ALA B O 1
ATOM 5802 N N . ILE B 2 95 ? -48.328 21.859 -59.984 1.00 74.83 395 ILE B N 1
ATOM 5803 C CA . ILE B 2 95 ? -49.037 21.550 -58.743 1.00 74.07 395 ILE B CA 1
ATOM 5804 C C . ILE B 2 95 ? -50.221 20.625 -59.006 1.00 79.51 395 ILE B C 1
ATOM 5805 O O . ILE B 2 95 ? -50.538 19.788 -58.177 1.00 93.99 395 ILE B O 1
ATOM 5810 N N . ARG B 2 96 ? -50.892 20.803 -60.140 1.00 85.22 396 ARG B N 1
ATOM 5811 C CA . ARG B 2 96 ? -52.039 19.971 -60.516 1.00 80.52 396 ARG B CA 1
ATOM 5812 C C . ARG B 2 96 ? -51.632 18.530 -60.841 1.00 78.24 396 ARG B C 1
ATOM 5813 O O . ARG B 2 96 ? -52.427 17.613 -60.656 1.00 71.27 396 ARG B O 1
ATOM 5821 N N . LYS B 2 97 ? -50.412 18.346 -61.342 1.00 77.92 397 LYS B N 1
ATOM 5822 C CA . LYS B 2 97 ? -49.934 17.036 -61.789 1.00 82.52 397 LYS B CA 1
ATOM 5823 C C . LYS B 2 97 ? -49.249 16.315 -60.642 1.00 87.59 397 LYS B C 1
ATOM 5824 O O . LYS B 2 97 ? -49.592 15.183 -60.320 1.00 89.00 397 LYS B O 1
ATOM 5830 N N . TYR B 2 98 ? -48.260 16.992 -60.067 1.00 90.74 398 TYR B N 1
ATOM 5831 C CA . TYR B 2 98 ? -47.446 16.484 -58.974 1.00 90.80 398 TYR B CA 1
ATOM 5832 C C . TYR B 2 98 ? -48.038 17.008 -57.677 1.00 104.33 398 TYR B C 1
ATOM 5833 O O . TYR B 2 98 ? -48.821 17.950 -57.691 1.00 111.50 398 TYR B O 1
ATOM 5842 N N . GLY B 2 99 ? -47.697 16.393 -56.557 1.00 110.28 399 GLY B N 1
ATOM 5843 C CA . GLY B 2 99 ? -48.332 16.772 -55.301 1.00 123.81 399 GLY B CA 1
ATOM 5844 C C . GLY B 2 99 ? -47.720 18.020 -54.701 1.00 123.79 399 GLY B C 1
ATOM 5845 O O . GLY B 2 99 ? -47.889 19.135 -55.216 1.00 109.67 399 GLY B O 1
ATOM 5846 N N . ARG B 2 100 ? -47.030 17.805 -53.584 1.00 119.78 400 ARG B N 1
ATOM 5847 C CA . ARG B 2 100 ? -46.140 18.782 -53.003 1.00 108.30 400 ARG B CA 1
ATOM 5848 C C . ARG B 2 100 ? -44.704 18.350 -53.276 1.00 103.75 400 ARG B C 1
ATOM 5849 O O . ARG B 2 100 ? -43.797 18.769 -52.565 1.00 112.97 400 ARG B O 1
ATOM 5857 N N . ASP B 2 101 ? -44.493 17.536 -54.318 1.00 92.89 401 ASP B N 1
ATOM 5858 C CA . ASP B 2 101 ? -43.156 17.101 -54.715 1.00 90.15 401 ASP B CA 1
ATOM 5859 C C . ASP B 2 101 ? -42.457 18.331 -55.286 1.00 90.90 401 ASP B C 1
ATOM 5860 O O . ASP B 2 101 ? -42.339 18.504 -56.497 1.00 94.40 401 ASP B O 1
ATOM 5865 N N . PHE B 2 102 ? -41.984 19.180 -54.373 1.00 95.55 402 PHE B N 1
ATOM 5866 C CA . PHE B 2 102 ? -41.441 20.502 -54.706 1.00 94.76 402 PHE B CA 1
ATOM 5867 C C . PHE B 2 102 ? -40.254 20.382 -55.655 1.00 88.69 402 PHE B C 1
ATOM 5868 O O . PHE B 2 102 ? -39.993 21.288 -56.444 1.00 91.12 402 PHE B O 1
ATOM 5876 N N . GLN B 2 103 ? -39.532 19.269 -55.559 1.00 88.15 403 GLN B N 1
ATOM 5877 C CA . GLN B 2 103 ? -38.403 18.998 -56.435 1.00 93.19 403 GLN B CA 1
ATOM 5878 C C . GLN B 2 103 ? -38.844 18.907 -57.888 1.00 92.30 403 GLN B C 1
ATOM 5879 O O . GLN B 2 103 ? -38.251 19.549 -58.763 1.00 87.91 403 GLN B O 1
ATOM 5885 N N . ALA B 2 104 ? -39.876 18.092 -58.120 1.00 88.22 404 ALA B N 1
ATOM 5886 C CA . ALA B 2 104 ? -40.426 17.850 -59.456 1.00 86.14 404 ALA B CA 1
ATOM 5887 C C . ALA B 2 104 ? -40.874 19.165 -60.077 1.00 85.72 404 ALA B C 1
ATOM 5888 O O . ALA B 2 104 ? -40.421 19.535 -61.166 1.00 79.72 404 ALA B O 1
ATOM 5890 N N . ILE B 2 105 ? -41.728 19.879 -59.344 1.00 76.59 405 ILE B N 1
ATOM 5891 C CA . ILE B 2 105 ? -42.222 21.173 -59.764 1.00 71.85 405 ILE B CA 1
ATOM 5892 C C . ILE B 2 105 ? -41.077 22.052 -60.255 1.00 80.14 405 ILE B C 1
ATOM 5893 O O . ILE B 2 105 ? -41.123 22.549 -61.378 1.00 90.79 405 ILE B O 1
ATOM 5898 N N . SER B 2 106 ? -40.057 22.221 -59.419 1.00 84.84 406 SER B N 1
ATOM 5899 C CA . SER B 2 106 ? -38.870 23.008 -59.771 1.00 84.70 406 SER B CA 1
ATOM 5900 C C . SER B 2 106 ? -38.197 22.537 -61.058 1.00 84.01 406 SER B C 1
ATOM 5901 O O . SER B 2 106 ? -37.817 23.350 -61.884 1.00 84.40 406 SER B O 1
ATOM 5904 N N . ASP B 2 107 ? -38.034 21.228 -61.215 1.00 92.35 407 ASP B N 1
ATOM 5905 C CA . ASP B 2 107 ? -37.372 20.679 -62.409 1.00 95.89 407 ASP B CA 1
ATOM 5906 C C . ASP B 2 107 ? -38.131 21.044 -63.683 1.00 91.03 407 ASP B C 1
ATOM 5907 O O . ASP B 2 107 ? -37.512 21.330 -64.706 1.00 86.05 407 ASP B O 1
ATOM 5912 N N . VAL B 2 108 ? -39.467 21.018 -63.598 1.00 89.07 408 VAL B N 1
ATOM 5913 C CA . VAL B 2 108 ? -40.376 21.400 -64.695 1.00 84.06 408 VAL B CA 1
ATOM 5914 C C . VAL B 2 108 ? -40.209 22.875 -65.055 1.00 80.15 408 VAL B C 1
ATOM 5915 O O . VAL B 2 108 ? -40.006 23.219 -66.224 1.00 76.75 408 VAL B O 1
ATOM 5919 N N . ILE B 2 109 ? -40.271 23.733 -64.041 1.00 75.38 409 ILE B N 1
ATOM 5920 C CA . ILE B 2 109 ? -40.226 25.171 -64.256 1.00 75.38 409 ILE B CA 1
ATOM 5921 C C . ILE B 2 109 ? -38.880 25.613 -64.839 1.00 82.84 409 ILE B C 1
ATOM 5922 O O . ILE B 2 109 ? -38.846 26.505 -65.688 1.00 89.47 409 ILE B O 1
ATOM 5927 N N . GLY B 2 110 ? -37.791 24.985 -64.392 1.00 93.98 410 GLY B N 1
ATOM 5928 C CA . GLY B 2 110 ? -36.464 25.129 -65.022 1.00 98.73 410 GLY B CA 1
ATOM 5929 C C . GLY B 2 110 ? -35.495 26.119 -64.383 1.00 96.74 410 GLY B C 1
ATOM 5930 O O . GLY B 2 110 ? -34.285 26.017 -64.592 1.00 100.06 410 GLY B O 1
ATOM 5931 N N . ASN B 2 111 ? -36.023 27.088 -63.636 1.00 94.24 411 ASN B N 1
ATOM 5932 C CA . ASN B 2 111 ? -35.211 28.129 -63.007 1.00 91.61 411 ASN B CA 1
ATOM 5933 C C . ASN B 2 111 ? -35.846 28.655 -61.719 1.00 90.22 411 ASN B C 1
ATOM 5934 O O . ASN B 2 111 ? -35.921 29.858 -61.479 1.00 88.72 411 ASN B O 1
ATOM 5939 N N . LYS B 2 112 ? -36.316 27.734 -60.890 1.00 94.94 412 LYS B N 1
ATOM 5940 C CA . LYS B 2 112 ? -36.714 28.063 -59.530 1.00 102.20 412 LYS B CA 1
ATOM 5941 C C . LYS B 2 112 ? -36.183 26.967 -58.600 1.00 113.02 412 LYS B C 1
ATOM 5942 O O . LYS B 2 112 ? -36.303 25.779 -58.902 1.00 109.25 412 LYS B O 1
ATOM 5948 N N . SER B 2 113 ? -35.569 27.382 -57.492 1.00 122.08 413 SER B N 1
ATOM 5949 C CA . SER B 2 113 ? -35.104 26.467 -56.454 1.00 122.52 413 SER B CA 1
ATOM 5950 C C . SER B 2 113 ? -36.293 25.871 -55.705 1.00 121.43 413 SER B C 1
ATOM 5951 O O . SER B 2 113 ? -37.435 26.322 -55.850 1.00 118.32 413 SER B O 1
ATOM 5954 N N . VAL B 2 114 ? -36.000 24.887 -54.865 1.00 119.48 414 VAL B N 1
ATOM 5955 C CA . VAL B 2 114 ? -37.035 24.170 -54.110 1.00 117.98 414 VAL B CA 1
ATOM 5956 C C . VAL B 2 114 ? -37.663 25.085 -53.039 1.00 119.71 414 VAL B C 1
ATOM 5957 O O . VAL B 2 114 ? -38.827 24.903 -52.662 1.00 114.63 414 VAL B O 1
ATOM 5961 N N . VAL B 2 115 ? -36.885 26.061 -52.558 1.00 124.39 415 VAL B N 1
ATOM 5962 C CA . VAL B 2 115 ? -37.366 27.058 -51.599 1.00 125.96 415 VAL B CA 1
ATOM 5963 C C . VAL B 2 115 ? -38.365 27.989 -52.275 1.00 116.94 415 VAL B C 1
ATOM 5964 O O . VAL B 2 115 ? -39.504 28.138 -51.803 1.00 107.00 415 VAL B O 1
ATOM 5966 N N . GLN B 2 116 ? -37.932 28.591 -53.388 1.00 104.84 416 GLN B N 1
ATOM 5967 C CA . GLN B 2 116 ? -38.777 29.492 -54.197 1.00 102.11 416 GLN B CA 1
ATOM 5968 C C . GLN B 2 116 ? -40.145 28.899 -54.517 1.00 98.60 416 GLN B C 1
ATOM 5969 O O . GLN B 2 116 ? -41.164 29.594 -54.447 1.00 93.74 416 GLN B O 1
ATOM 5975 N N . VAL B 2 117 ? -40.151 27.608 -54.841 1.00 94.56 417 VAL B N 1
ATOM 5976 C CA . VAL B 2 117 ? -41.389 26.868 -55.036 1.00 92.68 417 VAL B CA 1
ATOM 5977 C C . VAL B 2 117 ? -42.171 26.800 -53.724 1.00 102.26 417 VAL B C 1
ATOM 5978 O O . VAL B 2 117 ? -43.376 27.065 -53.711 1.00 100.29 417 VAL B O 1
ATOM 5982 N N . LYS B 2 118 ? -41.488 26.433 -52.634 1.00 110.58 418 LYS B N 1
ATOM 5983 C CA . LYS B 2 118 ? -42.114 26.379 -51.304 1.00 111.19 418 LYS B CA 1
ATOM 5984 C C . LYS B 2 118 ? -42.760 27.727 -50.938 1.00 109.47 418 LYS B C 1
ATOM 5985 O O . LYS B 2 118 ? -43.896 27.763 -50.453 1.00 96.10 418 LYS B O 1
ATOM 5987 N N . ASN B 2 119 ? -42.055 28.825 -51.214 1.00 108.03 419 ASN B N 1
ATOM 5988 C CA . ASN B 2 119 ? -42.594 30.171 -50.968 1.00 115.93 419 ASN B CA 1
ATOM 5989 C C . ASN B 2 119 ? -43.817 30.472 -51.832 1.00 110.73 419 ASN B C 1
ATOM 5990 O O . ASN B 2 119 ? -44.856 30.927 -51.321 1.00 100.21 419 ASN B O 1
ATOM 5995 N N . PHE B 2 120 ? -43.675 30.200 -53.132 1.00 105.80 420 PHE B N 1
ATOM 5996 C CA . PHE B 2 120 ? -44.756 30.327 -54.122 1.00 95.50 420 PHE B CA 1
ATOM 5997 C C . PHE B 2 120 ? -46.117 29.824 -53.622 1.00 90.43 420 PHE B C 1
ATOM 5998 O O . PHE B 2 120 ? -47.146 30.486 -53.820 1.00 87.21 420 PHE B O 1
ATOM 6006 N N . PHE B 2 121 ? -46.116 28.659 -52.975 1.00 88.36 421 PHE B N 1
ATOM 6007 C CA . PHE B 2 121 ? -47.344 28.091 -52.394 1.00 90.26 421 PHE B CA 1
ATOM 6008 C C . PHE B 2 121 ? -48.058 29.027 -51.421 1.00 97.10 421 PHE B C 1
ATOM 6009 O O . PHE B 2 121 ? -49.289 29.009 -51.336 1.00 98.06 421 PHE B O 1
ATOM 6017 N N . VAL B 2 122 ? -47.290 29.814 -50.670 1.00 98.75 422 VAL B N 1
ATOM 6018 C CA . VAL B 2 122 ? -47.872 30.714 -49.672 1.00 112.82 422 VAL B CA 1
ATOM 6019 C C . VAL B 2 122 ? -48.189 32.070 -50.313 1.00 110.25 422 VAL B C 1
ATOM 6020 O O . VAL B 2 122 ? -49.270 32.621 -50.083 1.00 107.98 422 VAL B O 1
ATOM 6024 N N . ASN B 2 123 ? -47.260 32.591 -51.119 1.00 108.13 423 ASN B N 1
ATOM 6025 C CA . ASN B 2 123 ? -47.427 33.902 -51.777 1.00 112.09 423 ASN B CA 1
ATOM 6026 C C . ASN B 2 123 ? -48.637 33.992 -52.706 1.00 106.40 423 ASN B C 1
ATOM 6027 O O . ASN B 2 123 ? -49.285 35.038 -52.783 1.00 98.56 423 ASN B O 1
ATOM 6032 N N . TYR B 2 124 ? -48.920 32.901 -53.419 1.00 103.37 424 TYR B N 1
ATOM 6033 C CA . TYR B 2 124 ? -50.027 32.855 -54.373 1.00 100.42 424 TYR B CA 1
ATOM 6034 C C . TYR B 2 124 ? -51.094 31.828 -53.985 1.00 100.01 424 TYR B C 1
ATOM 6035 O O . TYR B 2 124 ? -51.798 31.305 -54.843 1.00 100.97 424 TYR B O 1
ATOM 6044 N N . ARG B 2 125 ? -51.230 31.568 -52.686 1.00 105.44 425 ARG B N 1
ATOM 6045 C CA . ARG B 2 125 ? -52.304 30.720 -52.167 1.00 110.96 425 ARG B CA 1
ATOM 6046 C C . ARG B 2 125 ? -53.659 31.233 -52.639 1.00 107.46 425 ARG B C 1
ATOM 6047 O O . ARG B 2 125 ? -54.407 30.515 -53.302 1.00 93.53 425 ARG B O 1
ATOM 6055 N N . ARG B 2 126 ? -53.953 32.484 -52.300 1.00 110.40 426 ARG B N 1
ATOM 6056 C CA . ARG B 2 126 ? -55.273 33.068 -52.557 1.00 116.14 426 ARG B CA 1
ATOM 6057 C C . ARG B 2 126 ? -55.561 33.269 -54.058 1.00 111.43 426 ARG B C 1
ATOM 6058 O O . ARG B 2 126 ? -56.674 32.999 -54.525 1.00 95.16 426 ARG B O 1
ATOM 6060 N N . ARG B 2 127 ? -54.551 33.724 -54.801 1.00 107.71 427 ARG B N 1
ATOM 6061 C CA . ARG B 2 127 ? -54.731 34.157 -56.190 1.00 102.35 427 ARG B CA 1
ATOM 6062 C C . ARG B 2 127 ? -54.840 32.982 -57.176 1.00 100.30 427 ARG B C 1
ATOM 6063 O O . ARG B 2 127 ? -55.657 33.032 -58.106 1.00 91.25 427 ARG B O 1
ATOM 6071 N N . PHE B 2 128 ? -54.044 31.929 -56.960 1.00 87.49 428 PHE B N 1
ATOM 6072 C CA . PHE B 2 128 ? -54.115 30.717 -57.780 1.00 82.19 428 PHE B CA 1
ATOM 6073 C C . PHE B 2 128 ? -54.894 29.540 -57.174 1.00 85.21 428 PHE B C 1
ATOM 6074 O O . PHE B 2 128 ? -54.618 28.386 -57.507 1.00 85.42 428 PHE B O 1
ATOM 6082 N N . ASN B 2 129 ? -55.885 29.835 -56.325 1.00 86.19 429 ASN B N 1
ATOM 6083 C CA . ASN B 2 129 ? -56.714 28.826 -55.646 1.00 87.84 429 ASN B CA 1
ATOM 6084 C C . ASN B 2 129 ? -55.995 27.502 -55.365 1.00 87.35 429 ASN B C 1
ATOM 6085 O O . ASN B 2 129 ? -56.500 26.425 -55.678 1.00 90.15 429 ASN B O 1
ATOM 6090 N N . ILE B 2 130 ? -54.823 27.590 -54.746 1.00 84.60 430 ILE B N 1
ATOM 6091 C CA . ILE B 2 130 ? -53.947 26.429 -54.615 1.00 84.76 430 ILE B CA 1
ATOM 6092 C C . ILE B 2 130 ? -54.581 25.306 -53.782 1.00 93.61 430 ILE B C 1
ATOM 6093 O O . ILE B 2 130 ? -54.302 24.127 -54.028 1.00 102.71 430 ILE B O 1
ATOM 6098 N N . ASP B 2 131 ? -55.457 25.658 -52.843 1.00 101.31 431 ASP B N 1
ATOM 6099 C CA . ASP B 2 131 ? -56.204 24.652 -52.078 1.00 108.65 431 ASP B CA 1
ATOM 6100 C C . ASP B 2 131 ? -57.178 23.857 -52.962 1.00 107.71 431 ASP B C 1
ATOM 6101 O O . ASP B 2 131 ? -57.330 22.639 -52.770 1.00 105.05 431 ASP B O 1
ATOM 6106 N N . GLU B 2 132 ? -57.829 24.532 -53.918 1.00 102.53 432 GLU B N 1
ATOM 6107 C CA . GLU B 2 132 ? -58.652 23.838 -54.928 1.00 94.22 432 GLU B CA 1
ATOM 6108 C C . GLU B 2 132 ? -57.781 22.929 -55.816 1.00 93.81 432 GLU B C 1
ATOM 6109 O O . GLU B 2 132 ? -58.226 21.850 -56.198 1.00 91.12 432 GLU B O 1
ATOM 6115 N N . VAL B 2 133 ? -56.549 23.353 -56.119 1.00 86.80 433 VAL B N 1
ATOM 6116 C CA . VAL B 2 133 ? -55.671 22.612 -57.028 1.00 85.31 433 VAL B CA 1
ATOM 6117 C C . VAL B 2 133 ? -55.151 21.329 -56.373 1.00 91.33 433 VAL B C 1
ATOM 6118 O O . VAL B 2 133 ? -55.075 20.290 -57.035 1.00 98.24 433 VAL B O 1
ATOM 6122 N N . LEU B 2 134 ? -54.814 21.380 -55.087 1.00 97.16 434 LEU B N 1
ATOM 6123 C CA . LEU B 2 134 ? -54.378 20.166 -54.370 1.00 96.48 434 LEU B CA 1
ATOM 6124 C C . LEU B 2 134 ? -55.541 19.215 -54.065 1.00 95.40 434 LEU B C 1
ATOM 6125 O O . LEU B 2 134 ? -55.357 18.002 -54.114 1.00 97.15 434 LEU B O 1
ATOM 6130 N N . GLN B 2 135 ? -56.727 19.757 -53.769 1.00 97.42 435 GLN B N 1
ATOM 6131 C CA . GLN B 2 135 ? -57.970 18.951 -53.697 1.00 102.42 435 GLN B CA 1
ATOM 6132 C C . GLN B 2 135 ? -58.265 18.237 -55.015 1.00 102.20 435 GLN B C 1
ATOM 6133 O O . GLN B 2 135 ? -58.732 17.092 -55.019 1.00 104.71 435 GLN B O 1
ATOM 6139 N N . GLU B 2 136 ? -58.016 18.942 -56.120 1.00 104.89 436 GLU B N 1
ATOM 6140 C CA . GLU B 2 136 ? -58.197 18.410 -57.478 1.00 101.19 436 GLU B CA 1
ATOM 6141 C C . GLU B 2 136 ? -57.153 17.318 -57.800 1.00 96.29 436 GLU B C 1
ATOM 6142 O O . GLU B 2 136 ? -57.481 16.344 -58.474 1.00 88.00 436 GLU B O 1
ATOM 6148 N N . TRP B 2 137 ? -55.920 17.481 -57.306 1.00 93.96 437 TRP B N 1
ATOM 6149 C CA . TRP B 2 137 ? -54.850 16.470 -57.448 1.00 97.42 437 TRP B CA 1
ATOM 6150 C C . TRP B 2 137 ? -55.102 15.145 -56.700 1.00 101.84 437 TRP B C 1
ATOM 6151 O O . TRP B 2 137 ? -54.670 14.078 -57.154 1.00 89.47 437 TRP B O 1
ATOM 6162 N N . GLU B 2 138 ? -55.779 15.224 -55.554 1.00 114.23 438 GLU B N 1
ATOM 6163 C CA . GLU B 2 138 ? -56.046 14.046 -54.713 1.00 118.36 438 GLU B CA 1
ATOM 6164 C C . GLU B 2 138 ? -57.180 13.151 -55.251 1.00 114.45 438 GLU B C 1
ATOM 6165 O O . GLU B 2 138 ? -57.072 11.932 -55.165 1.00 120.05 438 GLU B O 1
ATOM 6171 N N . ALA B 2 139 ? -58.231 13.739 -55.831 1.00 111.82 439 ALA B N 1
ATOM 6172 C CA . ALA B 2 139 ? -59.419 12.972 -56.286 1.00 117.01 439 ALA B CA 1
ATOM 6173 C C . ALA B 2 139 ? -59.192 12.106 -57.537 1.00 109.63 439 ALA B C 1
ATOM 6174 O O . ALA B 2 139 ? -58.107 12.087 -58.115 1.00 105.14 439 ALA B O 1
ATOM 6176 N N . SER C 3 1 ? 0.437 -54.311 -32.162 1.00 54.36 1 SER C N 1
ATOM 6177 C CA . SER C 3 1 ? -0.270 -53.039 -31.894 1.00 50.24 1 SER C CA 1
ATOM 6178 C C . SER C 3 1 ? 0.500 -51.862 -32.511 1.00 48.33 1 SER C C 1
ATOM 6179 O O . SER C 3 1 ? 1.496 -52.052 -33.232 1.00 43.82 1 SER C O 1
ATOM 6182 N N . ARG C 3 2 ? 0.020 -50.657 -32.238 1.00 45.21 2 ARG C N 1
ATOM 6183 C CA . ARG C 3 2 ? 0.626 -49.444 -32.792 1.00 50.98 2 ARG C CA 1
ATOM 6184 C C . ARG C 3 2 ? 2.117 -49.339 -32.520 1.00 52.12 2 ARG C C 1
ATOM 6185 O O . ARG C 3 2 ? 2.872 -48.902 -33.386 1.00 53.57 2 ARG C O 1
ATOM 6193 N N . THR C 3 3 ? 2.527 -49.807 -31.345 1.00 52.88 3 THR C N 1
ATOM 6194 C CA . THR C 3 3 ? 3.913 -49.777 -30.894 1.00 55.13 3 THR C CA 1
ATOM 6195 C C . THR C 3 3 ? 4.865 -50.492 -31.841 1.00 53.83 3 THR C C 1
ATOM 6196 O O . THR C 3 3 ? 6.062 -50.234 -31.803 1.00 61.40 3 THR C O 1
ATOM 6200 N N . MET C 3 4 ? 4.333 -51.369 -32.690 1.00 50.95 4 MET C N 1
ATOM 6201 C CA . MET C 3 4 ? 5.119 -52.132 -33.672 1.00 53.11 4 MET C CA 1
ATOM 6202 C C . MET C 3 4 ? 5.543 -51.326 -34.908 1.00 54.80 4 MET C C 1
ATOM 6203 O O . MET C 3 4 ? 6.380 -51.778 -35.710 1.00 55.70 4 MET C O 1
ATOM 6208 N N . GLN C 3 5 ? 4.947 -50.150 -35.081 1.00 55.73 5 GLN C N 1
ATOM 6209 C CA . GLN C 3 5 ? 5.185 -49.325 -36.256 1.00 56.34 5 GLN C CA 1
ATOM 6210 C C . GLN C 3 5 ? 6.546 -48.642 -36.232 1.00 53.69 5 GLN C C 1
ATOM 6211 O O . GLN C 3 5 ? 6.859 -47.886 -35.322 1.00 59.16 5 GLN C O 1
ATOM 6217 N N . THR C 3 6 ? 7.348 -48.939 -37.234 1.00 53.04 6 THR C N 1
ATOM 6218 C CA . THR C 3 6 ? 8.651 -48.335 -37.405 1.00 56.19 6 THR C CA 1
ATOM 6219 C C . THR C 3 6 ? 8.540 -47.291 -38.509 1.00 57.90 6 THR C C 1
ATOM 6220 O O . THR C 3 6 ? 8.966 -46.163 -38.322 1.00 60.54 6 THR C O 1
ATOM 6224 N N . ALA C 3 7 ? 7.952 -47.670 -39.646 1.00 61.99 7 ALA C N 1
ATOM 6225 C CA . ALA C 3 7 ? 7.744 -46.760 -40.784 1.00 59.44 7 ALA C CA 1
ATOM 6226 C C . ALA C 3 7 ? 6.429 -45.987 -40.687 1.00 57.78 7 ALA C C 1
ATOM 6227 O O . ALA C 3 7 ? 5.417 -46.556 -40.317 1.00 61.66 7 ALA C O 1
ATOM 6229 N N . ARG C 3 8 ? 6.473 -44.690 -41.000 1.00 56.88 8 ARG C N 1
ATOM 6230 C CA . ARG C 3 8 ? 5.316 -43.786 -40.945 1.00 56.65 8 ARG C CA 1
ATOM 6231 C C . ARG C 3 8 ? 4.427 -43.979 -39.708 1.00 57.91 8 ARG C C 1
ATOM 6232 O O . ARG C 3 8 ? 3.230 -44.221 -39.829 1.00 61.04 8 ARG C O 1
ATOM 6240 N N . LYS C 3 9 ? 5.013 -43.876 -38.517 1.00 55.87 9 LYS C N 1
ATOM 6241 C CA . LYS C 3 9 ? 4.257 -44.139 -37.313 1.00 57.39 9 LYS C CA 1
ATOM 6242 C C . LYS C 3 9 ? 3.026 -43.279 -37.402 1.00 55.31 9 LYS C C 1
ATOM 6243 O O . LYS C 3 9 ? 3.132 -42.068 -37.582 1.00 62.49 9 LYS C O 1
ATOM 6249 N N . SER C 3 10 ? 1.866 -43.924 -37.329 1.00 49.83 10 SER C N 1
ATOM 6250 C CA . SER C 3 10 ? 0.616 -43.239 -37.125 1.00 50.54 10 SER C CA 1
ATOM 6251 C C . SER C 3 10 ? 0.673 -42.441 -35.826 1.00 51.40 10 SER C C 1
ATOM 6252 O O . SER C 3 10 ? 1.285 -42.886 -34.881 1.00 59.06 10 SER C O 1
ATOM 6255 N N . THR C 3 11 ? 0.072 -41.249 -35.815 1.00 52.85 11 THR C N 1
ATOM 6256 C CA . THR C 3 11 ? -0.072 -40.416 -34.607 1.00 53.63 11 THR C CA 1
ATOM 6257 C C . THR C 3 11 ? -1.510 -40.182 -34.181 1.00 51.29 11 THR C C 1
ATOM 6258 O O . THR C 3 11 ? -1.780 -39.872 -33.022 1.00 49.81 11 THR C O 1
ATOM 6262 N N . GLY C 3 12 ? -2.444 -40.325 -35.111 1.00 51.14 12 GLY C N 1
ATOM 6263 C CA . GLY C 3 12 ? -3.810 -39.937 -34.861 1.00 52.46 12 GLY C CA 1
ATOM 6264 C C . GLY C 3 12 ? -4.446 -40.737 -33.767 1.00 52.64 12 GLY C C 1
ATOM 6265 O O . GLY C 3 12 ? -4.543 -41.934 -33.872 1.00 54.94 12 GLY C O 1
ATOM 6266 N N . GLY C 3 13 ? -4.894 -40.073 -32.719 1.00 59.72 13 GLY C N 1
ATOM 6267 C CA . GLY C 3 13 ? -5.555 -40.746 -31.602 1.00 62.02 13 GLY C CA 1
ATOM 6268 C C . GLY C 3 13 ? -4.603 -41.065 -30.444 1.00 61.88 13 GLY C C 1
ATOM 6269 O O . GLY C 3 13 ? -5.060 -41.486 -29.392 1.00 54.91 13 GLY C O 1
ATOM 6270 N N . LYS C 3 14 ? -3.297 -40.872 -30.640 1.00 64.08 14 LYS C N 1
ATOM 6271 C CA . LYS C 3 14 ? -2.291 -41.055 -29.586 1.00 74.77 14 LYS C CA 1
ATOM 6272 C C . LYS C 3 14 ? -2.049 -39.736 -28.844 1.00 80.28 14 LYS C C 1
ATOM 6273 O O . LYS C 3 14 ? -1.797 -38.713 -29.486 1.00 89.68 14 LYS C O 1
ATOM 6279 N N . ALA C 3 15 ? -2.097 -39.766 -27.509 1.00 89.96 15 ALA C N 1
ATOM 6280 C CA . ALA C 3 15 ? -1.812 -38.569 -26.676 1.00 97.58 15 ALA C CA 1
ATOM 6281 C C . ALA C 3 15 ? -0.355 -38.100 -26.780 1.00 98.10 15 ALA C C 1
ATOM 6282 O O . ALA C 3 15 ? 0.555 -38.788 -26.322 1.00 95.13 15 ALA C O 1
#

GO terms:
  GO:0005515 protein binding (F, IPI)
  GO:0035575 histone H4K20 demethylase activity (F, IDA)
  GO:0032453 histone H3K4 demethylase activity (F, IDA)
  GO:0035097 histone methyltransferase complex (C, IDA)
  GO:0034644 cellular response to UV (P, IDA)
  GO:0003682 chromatin binding (F, IDA)
  GO:0032991 protein-containing complex (C, IDA)
  GO:1990391 DNA repair complex (C, IDA)
  GO:0140861 DNA repair-dependent chromatin remodeling (P, IDA)
  GO:0010569 regulation of double-strand break repair via homologous recombination (P, IMP)
  GO:0031398 positive regulation of protein ubiquitination (P, IMP)
  GO:0032880 regulation of protein localization (P, IMP)
  GO:0071480 cellular response to gamma radiation (P, IMP)
  GO:0050660 flavin adenine dinucleotide binding (F, IDA)
  GO:0050681 nuclear androgen receptor binding (F, IDA)
  GO:0000785 chromatin (C, IDA)
  GO:0005634 nucleus (C, IDA)
  GO:0016491 oxidoreductase activity (F, IDA)
  GO:0032454 histone H3K9 demethylase activity (F, IDA)
  GO:0010718 positive regulation of epithelial to mesenchymal transition (P, IDA)

Organism: Homo sapiens (NCBI:txid9606)

B-factor: mean 72.44, std 23.95, range [32.81, 164.64]

Radius of gyration: 43.83 Å; Cα contacts (8 Å, |Δi|>4): 1431; chains: 3; bounding box: 88×130×91 Å